Protein AF-0000000074153321 (afdb_homodimer)

Solvent-accessible surface area (backbone atoms only — not comparable to full-atom values): 53478 Å² total; per-residue (Å²): 136,85,80,85,71,95,83,82,89,82,61,74,72,55,54,63,59,52,54,71,64,59,58,74,82,58,78,73,74,75,75,80,77,81,82,83,77,80,77,82,76,85,74,87,74,89,79,90,78,84,71,82,80,75,76,85,76,79,84,74,86,78,82,85,77,82,90,82,86,89,79,90,79,92,83,92,82,95,79,84,88,93,86,92,81,88,73,83,78,75,81,75,80,77,77,76,76,79,70,74,76,72,74,74,76,77,75,79,75,69,65,61,76,70,76,64,80,70,75,68,73,67,72,67,82,61,59,66,74,68,61,78,64,67,67,51,47,77,42,75,66,54,96,81,57,95,63,55,66,69,57,53,52,52,50,52,52,44,49,42,28,40,73,31,47,30,37,31,43,39,85,47,51,63,56,48,60,58,39,31,77,77,36,69,71,45,59,76,74,71,62,69,59,31,37,28,65,51,49,88,78,40,94,79,40,31,68,44,54,71,46,41,78,69,79,50,68,66,56,38,51,46,47,26,41,36,40,48,40,36,60,76,41,46,50,53,58,66,31,37,41,49,69,34,50,50,54,53,49,46,67,47,32,42,44,78,63,74,47,87,82,58,50,60,27,43,42,65,34,67,79,32,40,56,36,72,92,67,50,86,57,90,68,83,45,47,41,40,35,32,36,23,36,59,60,54,70,70,54,35,54,46,47,54,61,38,36,61,76,76,31,79,26,71,40,40,28,62,34,62,61,36,20,79,21,48,71,58,31,43,30,34,75,34,44,61,96,40,51,62,70,55,46,49,51,27,50,41,53,46,49,47,40,39,52,50,41,51,47,60,52,29,69,80,34,83,50,80,59,77,75,79,72,62,46,50,34,35,42,31,31,60,48,40,34,28,43,31,36,31,37,70,59,90,87,25,33,38,29,32,36,83,38,62,31,29,30,33,78,35,46,68,20,40,38,17,41,34,40,50,50,18,49,50,49,46,44,33,63,70,45,50,45,44,47,44,29,36,31,54,61,64,40,79,61,80,75,84,125,115,81,86,82,74,96,81,81,92,73,65,72,70,60,59,64,60,60,55,75,66,58,65,76,80,60,79,75,75,79,81,82,77,82,75,76,73,79,82,87,76,87,74,89,75,88,75,84,73,77,82,81,77,76,80,76,85,79,77,83,76,85,81,84,71,85,84,72,85,85,82,89,81,82,85,83,67,90,72,76,84,70,86,82,73,85,72,79,81,70,79,72,81,78,73,76,77,78,72,75,77,75,75,75,75,79,73,78,72,77,72,71,75,70,76,65,82,70,77,71,72,71,73,69,83,62,62,66,74,69,59,78,66,67,68,51,46,79,42,76,67,52,92,80,57,95,63,56,66,70,55,53,51,52,50,52,52,45,50,42,28,39,73,31,47,30,37,31,44,40,86,46,51,64,57,48,60,57,39,32,76,78,36,69,71,45,60,76,74,69,61,70,58,32,37,27,67,51,48,87,79,39,93,80,40,32,67,44,54,73,46,42,77,67,78,49,68,66,56,38,52,48,48,26,40,36,39,48,40,37,58,76,41,47,49,52,58,70,31,38,40,48,68,35,52,52,53,53,48,46,67,47,31,42,44,80,63,73,48,87,81,58,50,60,28,44,40,64,35,68,80,32,42,56,37,70,92,66,50,86,57,89,69,84,44,46,39,40,32,33,35,23,36,59,61,54,72,71,55,35,53,46,48,54,61,38,36,61,74,75,31,78,24,72,38,42,27,63,35,62,60,37,20,79,21,50,71,57,33,42,32,34,72,34,42,60,95,41,52,61,70,55,46,48,51,27,51,42,53,47,47,47,41,39,52,51,41,52,47,61,52,28,68,80,36,85,50,81,58,76,75,78,74,62,47,50,33,34,41,31,31,60,48,39,35,29,42,31,35,33,37,70,60,88,86,26,33,38,30,33,36,83,39,62,31,31,28,33,76,36,47,67,20,40,38,18,41,33,38,50,49,17,48,49,49,46,42,32,63,69,46,51,46,45,47,43,29,35,32,54,60,66,39,81,64,78,75,83,123

InterPro domains:
  IPR046797 PD-(D/E)XK nuclease-like [PF20516] (204-433)

pLDDT: mean 71.28, std 33.13, range [15.14, 98.94]

Radius of gyration: 43.42 Å; Cα contacts (8 Å, |Δi|>4): 1178; chains: 2; bounding box: 144×139×119 Å

Organism: Verticillium dahliae (strain VdLs.17 / ATCC MYA-4575 / FGSC 10137) (NCBI:txid498257)

Sequence (898 aa):
MSAFVCCPDDRLDSLVNTWLESLPCNIEEPSPADAQTAPPLFLERTTKRRRLLTPPKSADIAPSSPLKRLHHDNGSDTASTSSDGHIFDNSLEATPRASLPQRIPALSEASSQVSGSSAGSRSPTKRRRRTNGNPHRTRHFDMSVNVPSSLRETWKQIREYSKGVGVIDGLEKENIHEAKKKYPDMEEIKHSLYFDDAPVGSTGGSQRRAFGPTPTTHQVAEMVARAKMCRDYEFDEGAWNTSLHHRVINLAAPEFYQADGQLVYMVPCTSASILPDLVQTSSSRKVDFCLCIEPKGAAAKAIDKLVPTETPSINHTEYSALRTHPIGLSIETKLQGEGLSIAEAQLLTWHANQWRMLDLLTAGTVSRLPPIDFLPGIIVQGNDWLFVASTRDGDCVTLWSNQMIGSTSEPLGVYQIVCVLQFLMSWIEGTYWPWFQRAVLCIEPEVTVMSAFVCCPDDRLDSLVNTWLESLPCNIEEPSPADAQTAPPLFLERTTKRRRLLTPPKSADIAPSSPLKRLHHDNGSDTASTSSDGHIFDNSLEATPRASLPQRIPALSEASSQVSGSSAGSRSPTKRRRRTNGNPHRTRHFDMSVNVPSSLRETWKQIREYSKGVGVIDGLEKENIHEAKKKYPDMEEIKHSLYFDDAPVGSTGGSQRRAFGPTPTTHQVAEMVARAKMCRDYEFDEGAWNTSLHHRVINLAAPEFYQADGQLVYMVPCTSASILPDLVQTSSSRKVDFCLCIEPKGAAAKAIDKLVPTETPSINHTEYSALRTHPIGLSIETKLQGEGLSIAEAQLLTWHANQWRMLDLLTAGTVSRLPPIDFLPGIIVQGNDWLFVASTRDGDCVTLWSNQMIGSTSEPLGVYQIVCVLQFLMSWIEGTYWPWFQRAVLCIEPEVTV

Foldseek 3Di:
DDDDDDDDDDPDVPPVVVVVVVPPPPPPPDDPDDDDDDDPDDDDDDDDDDDPDDPDDDDDPDDDDDDDDDDDDDDDDDDDDDDDDDDPPPPPPDPPDPPDPPPPDDPDDPPPCPVPPVPVPPPPPVVVVPCCPQLAEEDADDLPDDADPVVSVLLVVLLLLLVLAALAEPVCVVQLVVCCVVAVQSVVVDDPRNYQPDDDPPDVGRPLPVLHDFDGPVLLSLLLVLLCVCVVVVPAFVCLVVRHVVSLLCLQAPAPVPDDPDFKHKDFDQPWFFDPVLDPDPDRQDAGMFIWTDDDDPLQVLLVVCDPPVPVALFRTNPPVHRSTHTQETEHEHAAPDQPVVSQVSVRSRVLSRVVSLCVLQVPPPPPDDDDRWGWYWYYHSFWIWIWIWGDDVSYIYIHTDHTQAGSNGSSRSSSSSSSSSVSVVCCVPPVVQCCCCRRSVDHDDPPD/DDDDDDDDDPPPVPPVVVVVVPDDPPPDPDDDDDPDDPDDDDDDDDDDPDDPDDPDDDDDDDDDDDDDDDDDDDDDCVDDDDPDDDDPPPPPPDPPPPDDPDPPDDPDPPPPPPVPPPPVPPPPPVVVVPCCPQLAEEDADDLPDDADPVVSVLLVVLLLLLVLAALAEPVCVVQLVVCCVVAVLSVVVDDPRNHQDDDDPPDVGRPLVVLHDFDGPVLLSLLLVLLCVCVVVVPAFVCLVVRHVVSLLCLQAPAPVPDDPDFKHKDFDAPWFFDPVLDPDPDRQDAGMFIWTDDDDPLQVLLVVCDPPVHVALFRTNPPVCRSTHTQETEHEEAAPDQPVVSQVSVRSRVLSRVVSLCVLQVPPPQPDDDDRWGWYWYYHSFWIWIWIWGDDVSYIYIHTDHTQAGSNGSSRSSSSSSSSSVSVVCCVPPVVQCCCCRRSVDHDDPPD

Secondary structure (DSSP, 8-state):
-----------HHHHHHHHHHHS----------------------------------------------------------------------------------------------------S----------S-EEEE--TTS---HHHHHHHHHHHHHHTTTT-EEGGGHHHHHHHHHH-GGGGG---GGGEE-PPTT-TT--HHHHH-PPPPHHHHHHHHHHHHHHHHTT--HHHHIIIIIHHHHHHHS--TTT-SS-SEEEEE-TT-PBPTTT-SS------SEEEEE---HHHHHHHHHHTTTT-S-SSSB--GGGTTS-EEEEEEEE-TTS-HHHHHHHHHHHHHHHHHHHHHHHHT-S--PPPPS-EEEEEEETTEEEEEEEEEETTEEEEEEEEEEEETTSHHHHHHHHHHHHHHHHHIIIIIHHHHIIIII--------/----------TTHHHHHHHTT-S----------------------------------------------------------------------------------------------------S------------EEEE--TTS---HHHHHHHHHHHHHHTTTT-EEGGGHHHHHHHHHH-GGGGG---GGGEE-PPTT-TT--HHHHH-PPPPHHHHHHHHHHHHHHHHTT--HHHHIIIIIHHHHHHHS--TTT-SS-SEEEEE-TT-PBPTTT-SS------SEEEEE---HHHHHHHHHHTTTT-S-SSSB--GGGTTS-EEEEEEEE-TTS-HHHHHHHHHHHHHHHHHHHHHHHHT-S--PPPPS-EEEEEEETTEEEEEEEEEETTEEEEEEEEEEEETTSHHHHHHHHHHHHHHHHHIIIIIHHHHIIIII--------

Structure (mmCIF, N/CA/C/O backbone):
data_AF-0000000074153321-model_v1
#
loop_
_entity.id
_entity.type
_entity.pdbx_description
1 polymer 'PD-(D/E)XK nuclease-like domain-containing protein'
#
loop_
_atom_site.group_PDB
_atom_site.id
_atom_site.type_symbol
_atom_site.label_atom_id
_atom_site.label_alt_id
_atom_site.label_comp_id
_atom_site.label_asym_id
_atom_site.label_entity_id
_atom_site.label_seq_id
_atom_site.pdbx_PDB_ins_code
_atom_site.Cartn_x
_atom_site.Cartn_y
_atom_site.Cartn_z
_atom_site.occupancy
_atom_site.B_iso_or_equiv
_atom_site.auth_seq_id
_atom_site.auth_comp_id
_atom_site.auth_asym_id
_atom_site.auth_atom_id
_atom_site.pdbx_PDB_model_num
ATOM 1 N N . MET A 1 1 ? -16.328 -39.969 62 1 20.38 1 MET A N 1
ATOM 2 C CA . MET A 1 1 ? -15.609 -41.25 62 1 20.38 1 MET A CA 1
ATOM 3 C C . MET A 1 1 ? -14.453 -41.25 61 1 20.38 1 MET A C 1
ATOM 5 O O . MET A 1 1 ? -14.484 -40.5 60.031 1 20.38 1 MET A O 1
ATOM 9 N N . SER A 1 2 ? -13.266 -41.969 61.219 1 19.77 2 SER A N 1
ATOM 10 C CA . SER A 1 2 ? -11.82 -41.75 61.25 1 19.77 2 SER A CA 1
ATOM 11 C C . SER A 1 2 ? -11.203 -42.125 59.875 1 19.77 2 SER A C 1
ATOM 13 O O . SER A 1 2 ? -9.984 -42.094 59.719 1 19.77 2 SER A O 1
ATOM 15 N N . ALA A 1 3 ? -12.047 -42.312 58.906 1 18.36 3 ALA A N 1
ATOM 16 C CA . ALA A 1 3 ? -11.773 -43.438 58 1 18.36 3 ALA A CA 1
ATOM 17 C C . ALA A 1 3 ? -10.43 -43.25 57.312 1 18.36 3 ALA A C 1
ATOM 19 O O . ALA A 1 3 ? -10.086 -42.156 56.875 1 18.36 3 ALA A O 1
ATOM 20 N N . PHE A 1 4 ? -9.695 -44.219 57.156 1 21.12 4 PHE A N 1
ATOM 21 C CA . PHE A 1 4 ? -8.336 -44.75 57.156 1 21.12 4 PHE A CA 1
ATOM 22 C C . PHE A 1 4 ? -7.637 -44.375 55.844 1 21.12 4 PHE A C 1
ATOM 24 O O . PHE A 1 4 ? -8.273 -43.906 54.906 1 21.12 4 PHE A O 1
ATOM 31 N N . VAL A 1 5 ? -6.492 -45.188 55.25 1 21.02 5 VAL A N 1
ATOM 32 C CA . VAL A 1 5 ? -5.094 -45.562 55.125 1 21.02 5 VAL A CA 1
ATOM 33 C C . VAL A 1 5 ? -4.777 -45.938 53.688 1 21.02 5 VAL A C 1
ATOM 35 O O . VAL A 1 5 ? -3.645 -45.812 53.219 1 21.02 5 VAL A O 1
ATOM 38 N N . CYS A 1 6 ? -5.641 -46.375 52.719 1 21.8 6 CYS A N 1
ATOM 39 C CA . CYS A 1 6 ? -5.062 -47.594 52.156 1 21.8 6 CYS A CA 1
ATOM 40 C C . CYS A 1 6 ? -3.779 -47.281 51.375 1 21.8 6 CYS A C 1
ATOM 42 O O . CYS A 1 6 ? -3.729 -46.312 50.594 1 21.8 6 CYS A O 1
ATOM 44 N N . CYS A 1 7 ? -2.545 -47.75 51.688 1 25.27 7 CYS A N 1
ATOM 45 C CA . CYS A 1 7 ? -1.097 -47.812 51.531 1 25.27 7 CYS A CA 1
ATOM 46 C C . CYS A 1 7 ? -0.724 -48.219 50.094 1 25.27 7 CYS A C 1
ATOM 48 O O . CYS A 1 7 ? 0.017 -47.469 49.438 1 25.27 7 CYS A O 1
ATOM 50 N N . PRO A 1 8 ? -0.137 -49.562 49.906 1 24.19 8 PRO A N 1
ATOM 51 C CA . PRO A 1 8 ? 1.076 -50.094 49.281 1 24.19 8 PRO A CA 1
ATOM 52 C C . PRO A 1 8 ? 0.889 -50.438 47.812 1 24.19 8 PRO A C 1
ATOM 54 O O . PRO A 1 8 ? 1.763 -50.125 47 1 24.19 8 PRO A O 1
ATOM 57 N N . ASP A 1 9 ? 0.041 -51.438 47.25 1 24 9 ASP A N 1
ATOM 58 C CA . ASP A 1 9 ? 0.534 -52.75 46.844 1 24 9 ASP A CA 1
ATOM 59 C C . ASP A 1 9 ? 1.112 -52.688 45.438 1 24 9 ASP A C 1
ATOM 61 O O . ASP A 1 9 ? 0.76 -51.812 44.656 1 24 9 ASP A O 1
ATOM 65 N N . ASP A 1 10 ? 1.949 -53.812 44.938 1 25.89 10 ASP A N 1
ATOM 66 C CA . ASP A 1 10 ? 2.775 -54.719 44.156 1 25.89 10 ASP A CA 1
ATOM 67 C C . ASP A 1 10 ? 2.045 -55.219 42.906 1 25.89 10 ASP A C 1
ATOM 69 O O . ASP A 1 10 ? 2.668 -55.719 42 1 25.89 10 ASP A O 1
ATOM 73 N N . ARG A 1 11 ? 0.664 -55.594 43.094 1 23.27 11 ARG A N 1
ATOM 74 C CA . ARG A 1 11 ? 0.155 -56.75 42.344 1 23.27 11 ARG A CA 1
ATOM 75 C C . ARG A 1 11 ? -0.023 -56.406 40.875 1 23.27 11 ARG A C 1
ATOM 77 O O . ARG A 1 11 ? 0.187 -57.281 40 1 23.27 11 ARG A O 1
ATOM 84 N N . LEU A 1 12 ? -0.822 -55.406 40.656 1 27.81 12 LEU A N 1
ATOM 85 C CA . LEU A 1 12 ? -1.497 -55.594 39.375 1 27.81 12 LEU A CA 1
ATOM 86 C C . LEU A 1 12 ? -0.539 -55.312 38.219 1 27.81 12 LEU A C 1
ATOM 88 O O . LEU A 1 12 ? -0.906 -55.469 37.062 1 27.81 12 LEU A O 1
ATOM 92 N N . ASP A 1 13 ? 0.548 -54.594 38.5 1 32.12 13 ASP A N 1
ATOM 93 C CA . ASP A 1 13 ? 1.438 -54.281 37.375 1 32.12 13 ASP A CA 1
ATOM 94 C C . ASP A 1 13 ? 1.992 -55.594 36.781 1 32.12 13 ASP A C 1
ATOM 96 O O . ASP A 1 13 ? 2.324 -55.625 35.594 1 32.12 13 ASP A O 1
ATOM 100 N N . SER A 1 14 ? 2.113 -56.625 37.688 1 34 14 SER A N 1
ATOM 101 C CA . SER A 1 14 ? 2.826 -57.844 37.312 1 34 14 SER A CA 1
ATOM 102 C C . SER A 1 14 ? 2.084 -58.594 36.219 1 34 14 SER A C 1
ATOM 104 O O . SER A 1 14 ? 2.703 -59.312 35.438 1 34 14 SER A O 1
ATOM 106 N N . LEU A 1 15 ? 0.752 -58.688 36.375 1 32.38 15 LEU A N 1
ATOM 107 C CA . LEU A 1 15 ? 0.052 -59.656 35.562 1 32.38 15 LEU A CA 1
ATOM 108 C C . LEU A 1 15 ? 0.091 -59.25 34.094 1 32.38 15 LEU A C 1
ATOM 110 O O . LEU A 1 15 ? 0.186 -60.094 33.188 1 32.38 15 LEU A O 1
ATOM 114 N N . VAL A 1 16 ? -0.155 -57.969 33.875 1 37.78 16 VAL A N 1
ATOM 115 C CA . VAL A 1 16 ? -0.362 -57.656 32.469 1 37.78 16 VAL A CA 1
ATOM 116 C C . VAL A 1 16 ? 0.911 -57.938 31.688 1 37.78 16 VAL A C 1
ATOM 118 O O . VAL A 1 16 ? 0.848 -58.406 30.547 1 37.78 16 VAL A O 1
ATOM 121 N N . ASN A 1 17 ? 2.092 -57.75 32.344 1 36.03 17 ASN A N 1
ATOM 122 C CA . ASN A 1 17 ? 3.322 -57.969 31.594 1 36.03 17 ASN A CA 1
ATOM 123 C C . ASN A 1 17 ? 3.484 -59.438 31.219 1 36.03 17 ASN A C 1
ATOM 125 O O . ASN A 1 17 ? 3.961 -59.75 30.125 1 36.03 17 ASN A O 1
ATOM 129 N N . THR A 1 18 ? 3.076 -60.344 32.156 1 39.12 18 THR A N 1
ATOM 130 C CA . THR A 1 18 ? 3.379 -61.75 31.953 1 39.12 18 THR A CA 1
ATOM 131 C C . THR A 1 18 ? 2.586 -62.312 30.766 1 39.12 18 THR A C 1
ATOM 133 O O . THR A 1 18 ? 3.029 -63.25 30.109 1 39.12 18 THR A O 1
ATOM 136 N N . TRP A 1 19 ? 1.323 -61.906 30.703 1 39.81 19 TRP A N 1
ATOM 137 C CA . TRP A 1 19 ? 0.474 -62.438 29.641 1 39.81 19 TRP A CA 1
ATOM 138 C C . TRP A 1 19 ? 1.046 -62.125 28.266 1 39.81 19 TRP A C 1
ATOM 140 O O . TRP A 1 19 ? 1.073 -63 27.391 1 39.81 19 TRP A O 1
ATOM 150 N N . LEU A 1 20 ? 1.374 -60.844 28.109 1 35.81 20 LEU A N 1
ATOM 151 C CA . LEU A 1 20 ? 1.902 -60.5 26.797 1 35.81 20 LEU A CA 1
ATOM 152 C C . LEU A 1 20 ? 3.08 -61.406 26.438 1 35.81 20 LEU A C 1
ATOM 154 O O . LEU A 1 20 ? 3.422 -61.531 25.25 1 35.81 20 LEU A O 1
ATOM 158 N N . GLU A 1 21 ? 3.705 -61.844 27.5 1 36.72 21 GLU A N 1
ATOM 159 C CA . GLU A 1 21 ? 4.898 -62.656 27.281 1 36.72 21 GLU A CA 1
ATOM 160 C C . GLU A 1 21 ? 4.543 -64 26.672 1 36.72 21 GLU A C 1
ATOM 162 O O . GLU A 1 21 ? 5.406 -64.688 26.125 1 36.72 21 GLU A O 1
ATOM 167 N N . SER A 1 22 ? 3.373 -64.562 27.156 1 32.38 22 SER A N 1
ATOM 168 C CA . SER A 1 22 ? 3.143 -65.938 26.781 1 32.38 22 SER A CA 1
ATOM 169 C C . SER A 1 22 ? 2.703 -66.062 25.328 1 32.38 22 SER A C 1
ATOM 171 O O . SER A 1 22 ? 2.297 -67.125 24.875 1 32.38 22 SER A O 1
ATOM 173 N N . LEU A 1 23 ? 2.113 -65.062 24.828 1 31.3 23 LEU A N 1
ATOM 174 C CA . LEU A 1 23 ? 1.532 -65.312 23.531 1 31.3 23 LEU A CA 1
ATOM 175 C C . LEU A 1 23 ? 2.551 -66 22.609 1 31.3 23 LEU A C 1
ATOM 177 O O . LEU A 1 23 ? 3.705 -65.562 22.531 1 31.3 23 LEU A O 1
ATOM 181 N N . PRO A 1 24 ? 2.17 -67.25 22.203 1 26.77 24 PRO A N 1
ATOM 182 C CA . PRO A 1 24 ? 3.1 -68.188 21.562 1 26.77 24 PRO A CA 1
ATOM 183 C C . PRO A 1 24 ? 3.793 -67.562 20.344 1 26.77 24 PRO A C 1
ATOM 185 O O . PRO A 1 24 ? 3.18 -66.812 19.594 1 26.77 24 PRO A O 1
ATOM 188 N N . CYS A 1 25 ? 4.957 -67 20.484 1 27.3 25 CYS A N 1
ATOM 189 C CA . CYS A 1 25 ? 5.766 -66.438 19.391 1 27.3 25 CYS A CA 1
ATOM 190 C C . CYS A 1 25 ? 5.883 -67.5 18.266 1 27.3 25 CYS A C 1
ATOM 192 O O . CYS A 1 25 ? 6.945 -68.062 18.062 1 27.3 25 CYS A O 1
ATOM 194 N N . ASN A 1 26 ? 4.766 -68.375 18.078 1 22.83 26 ASN A N 1
ATOM 195 C CA . ASN A 1 26 ? 5.176 -69.5 17.25 1 22.83 26 ASN A CA 1
ATOM 196 C C . ASN A 1 26 ? 5.688 -69 15.891 1 22.83 26 ASN A C 1
ATOM 198 O O . ASN A 1 26 ? 5.961 -69.812 15.008 1 22.83 26 ASN A O 1
ATOM 202 N N . ILE A 1 27 ? 5.406 -67.812 15.508 1 26.84 27 ILE A N 1
ATOM 203 C CA . ILE A 1 27 ? 5.184 -67.938 14.07 1 26.84 27 ILE A CA 1
ATOM 204 C C . ILE A 1 27 ? 6.383 -68.562 13.414 1 26.84 27 ILE A C 1
ATOM 206 O O . ILE A 1 27 ? 7.527 -68.188 13.633 1 26.84 27 ILE A O 1
ATOM 210 N N . GLU A 1 28 ? 6.148 -69.688 12.703 1 20.22 28 GLU A N 1
ATOM 211 C CA . GLU A 1 28 ? 7.004 -70.75 12.117 1 20.22 28 GLU A CA 1
ATOM 212 C C . GLU A 1 28 ? 8.047 -70.125 11.195 1 20.22 28 GLU A C 1
ATOM 214 O O . GLU A 1 28 ? 7.727 -69.25 10.367 1 20.22 28 GLU A O 1
ATOM 219 N N . GLU A 1 29 ? 9.219 -69.938 11.68 1 23.55 29 GLU A N 1
ATOM 220 C CA . GLU A 1 29 ? 10.375 -69.625 10.836 1 23.55 29 GLU A CA 1
ATOM 221 C C . GLU A 1 29 ? 10.469 -70.625 9.664 1 23.55 29 GLU A C 1
ATOM 223 O O . GLU A 1 29 ? 10.68 -71.812 9.867 1 23.55 29 GLU A O 1
ATOM 228 N N . PRO A 1 30 ? 9.375 -70.625 8.805 1 22.23 30 PRO A N 1
ATOM 229 C CA . PRO A 1 30 ? 9.578 -71.812 7.965 1 22.23 30 PRO A CA 1
ATOM 230 C C . PRO A 1 30 ? 11.031 -72 7.531 1 22.23 30 PRO A C 1
ATOM 232 O O . PRO A 1 30 ? 11.812 -71 7.574 1 22.23 30 PRO A O 1
ATOM 235 N N . SER A 1 31 ? 11.305 -73.25 7.164 1 19.92 31 SER A N 1
ATOM 236 C CA . SER A 1 31 ? 12.359 -74.25 6.934 1 19.92 31 SER A CA 1
ATOM 237 C C . SER A 1 31 ? 13.32 -73.812 5.844 1 19.92 31 SER A C 1
ATOM 239 O O . SER A 1 31 ? 12.961 -73 5 1 19.92 31 SER A O 1
ATOM 241 N N . PRO A 1 32 ? 14.516 -74.312 5.984 1 22.44 32 PRO A N 1
ATOM 242 C CA . PRO A 1 32 ? 15.781 -74.188 5.254 1 22.44 32 PRO A CA 1
ATOM 243 C C . PRO A 1 32 ? 15.648 -74.625 3.789 1 22.44 32 PRO A C 1
ATOM 245 O O . PRO A 1 32 ? 16.656 -74.688 3.078 1 22.44 32 PRO A O 1
ATOM 248 N N . ALA A 1 33 ? 14.484 -74.688 3.191 1 19.95 33 ALA A N 1
ATOM 249 C CA . ALA A 1 33 ? 14.586 -75.688 2.156 1 19.95 33 ALA A CA 1
ATOM 250 C C . ALA A 1 33 ? 15.844 -75.5 1.318 1 19.95 33 ALA A C 1
ATOM 252 O O . ALA A 1 33 ? 16.391 -74.375 1.25 1 19.95 33 ALA A O 1
ATOM 253 N N . ASP A 1 34 ? 16.25 -76.625 0.644 1 19.45 34 ASP A N 1
ATOM 254 C CA . ASP A 1 34 ? 17.406 -77.25 0.017 1 19.45 34 ASP A CA 1
ATOM 255 C C . ASP A 1 34 ? 17.828 -76.5 -1.241 1 19.45 34 ASP A C 1
ATOM 257 O O . ASP A 1 34 ? 19.016 -76.438 -1.564 1 19.45 34 ASP A O 1
ATOM 261 N N . ALA A 1 35 ? 16.828 -76.188 -2.156 1 18.61 35 ALA A N 1
ATOM 262 C CA . ALA A 1 35 ? 16.906 -76.812 -3.471 1 18.61 35 ALA A CA 1
ATOM 263 C C . ALA A 1 35 ? 18.125 -76.312 -4.246 1 18.61 35 ALA A C 1
ATOM 265 O O . ALA A 1 35 ? 18.703 -75.312 -3.92 1 18.61 35 ALA A O 1
ATOM 266 N N . GLN A 1 36 ? 18.047 -76.562 -5.637 1 18.39 36 GLN A N 1
ATOM 267 C CA . GLN A 1 36 ? 18.812 -77.125 -6.742 1 18.39 36 GLN A CA 1
ATOM 268 C C . GLN A 1 36 ? 19.797 -76.125 -7.301 1 18.39 36 GLN A C 1
ATOM 270 O O . GLN A 1 36 ? 19.594 -74.938 -7.184 1 18.39 36 GLN A O 1
ATOM 275 N N . THR A 1 37 ? 20.844 -76.688 -7.828 1 19.16 37 THR A N 1
ATOM 276 C CA . THR A 1 37 ? 22.219 -76.5 -8.305 1 19.16 37 THR A CA 1
ATOM 277 C C . THR A 1 37 ? 22.234 -75.625 -9.555 1 19.16 37 THR A C 1
ATOM 279 O O . THR A 1 37 ? 23.312 -75.25 -10.031 1 19.16 37 THR A O 1
ATOM 282 N N . ALA A 1 38 ? 21.125 -75.125 -10.141 1 20.48 38 ALA A N 1
ATOM 283 C CA . ALA A 1 38 ? 21.359 -75.312 -11.578 1 20.48 38 ALA A CA 1
ATOM 284 C C . ALA A 1 38 ? 22.594 -74.5 -12.008 1 20.48 38 ALA A C 1
ATOM 286 O O . ALA A 1 38 ? 22.969 -73.5 -11.375 1 20.48 38 ALA A O 1
ATOM 287 N N . PRO A 1 39 ? 23.094 -74.875 -13.266 1 20.83 39 PRO A N 1
ATOM 288 C CA . PRO A 1 39 ? 24.453 -74.875 -13.836 1 20.83 39 PRO A CA 1
ATOM 289 C C . PRO A 1 39 ? 24.953 -73.438 -14.094 1 20.83 39 PRO A C 1
ATOM 291 O O . PRO A 1 39 ? 24.172 -72.5 -14.195 1 20.83 39 PRO A O 1
ATOM 294 N N . PRO A 1 40 ? 26.188 -73.25 -14.008 1 20.2 40 PRO A N 1
ATOM 295 C CA . PRO A 1 40 ? 27.078 -72.125 -14.133 1 20.2 40 PRO A CA 1
ATOM 296 C C . PRO A 1 40 ? 27 -71.438 -15.508 1 20.2 40 PRO A C 1
ATOM 298 O O . PRO A 1 40 ? 27.719 -70.438 -15.766 1 20.2 40 PRO A O 1
ATOM 301 N N . LEU A 1 41 ? 25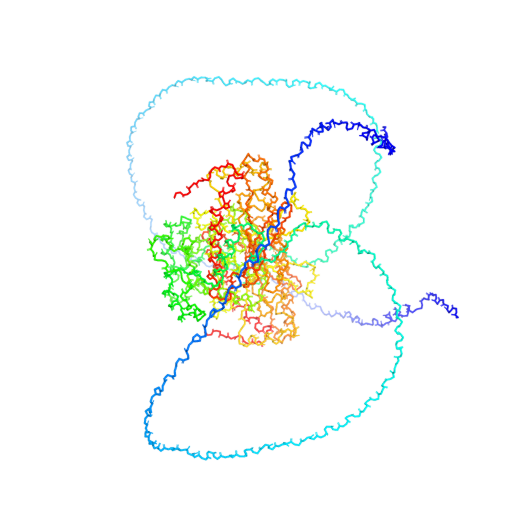.828 -71.375 -16.188 1 19.34 41 LEU A N 1
ATOM 302 C CA . LEU A 1 41 ? 26.156 -71.375 -17.609 1 19.34 41 LEU A CA 1
ATOM 303 C C . LEU A 1 41 ? 27.203 -70.25 -17.891 1 19.34 41 LEU A C 1
ATOM 305 O O . LEU A 1 41 ? 27.297 -69.312 -17.156 1 19.34 41 LEU A O 1
ATOM 309 N N . PHE A 1 42 ? 27.922 -70.438 -19.125 1 17.17 42 PHE A N 1
ATOM 310 C CA . PHE A 1 42 ? 29.188 -70.25 -19.812 1 17.17 42 PHE A CA 1
ATOM 311 C C . PHE A 1 42 ? 29.375 -68.75 -20.125 1 17.17 42 PHE A C 1
ATOM 313 O O . PHE A 1 42 ? 28.391 -68 -20.266 1 17.17 42 PHE A O 1
ATOM 320 N N . LEU A 1 43 ? 30.531 -68.312 -20.031 1 18.11 43 LEU A N 1
ATOM 321 C CA . LEU A 1 43 ? 31.531 -67.25 -20.109 1 18.11 43 LEU A CA 1
ATOM 322 C C . LEU A 1 43 ? 31.594 -66.688 -21.516 1 18.11 43 LEU A C 1
ATOM 324 O O . LEU A 1 43 ? 32.25 -65.625 -21.75 1 18.11 43 LEU A O 1
ATOM 328 N N . GLU A 1 44 ? 30.906 -67.125 -22.641 1 17.67 44 GLU A N 1
ATOM 329 C CA . GLU A 1 44 ? 31.812 -66.938 -23.766 1 17.67 44 GLU A CA 1
ATOM 330 C C . GLU A 1 44 ? 32.156 -65.5 -23.969 1 17.67 44 GLU A C 1
ATOM 332 O O . GLU A 1 44 ? 31.297 -64.625 -23.812 1 17.67 44 GLU A O 1
ATOM 337 N N . ARG A 1 45 ? 33.438 -65.188 -24.25 1 18.61 45 ARG A N 1
ATOM 338 C CA . ARG A 1 45 ? 34.562 -64.25 -24.5 1 18.61 45 ARG A CA 1
ATOM 339 C C . ARG A 1 45 ? 34.375 -63.531 -25.828 1 18.61 45 ARG A C 1
ATOM 341 O O . ARG A 1 45 ? 35.094 -62.594 -26.125 1 18.61 45 ARG A O 1
ATOM 348 N N . THR A 1 46 ? 33.531 -64 -26.859 1 16.66 46 THR A N 1
ATOM 349 C CA . THR A 1 46 ? 34.156 -63.812 -28.156 1 16.66 46 THR A CA 1
ATOM 350 C C . THR A 1 46 ? 34.438 -62.344 -28.438 1 16.66 46 THR A C 1
ATOM 352 O O . THR A 1 46 ? 33.719 -61.469 -27.938 1 16.66 46 THR A O 1
ATOM 355 N N . THR A 1 47 ? 35.438 -62.062 -29.469 1 16.55 47 THR A N 1
ATOM 356 C CA . THR A 1 47 ? 36.562 -61.375 -30.109 1 16.55 47 THR A CA 1
ATOM 357 C C . THR A 1 47 ? 36.062 -60.312 -31.109 1 16.55 47 THR A C 1
ATOM 359 O O . THR A 1 47 ? 36.719 -59.312 -31.344 1 16.55 47 THR A O 1
ATOM 362 N N . LYS A 1 48 ? 34.844 -60.656 -31.906 1 18.17 48 LYS A N 1
ATOM 363 C CA . LYS A 1 48 ? 35 -60.344 -33.312 1 18.17 48 LYS A CA 1
ATOM 364 C C . LYS A 1 48 ? 35.312 -58.875 -33.562 1 18.17 48 LYS A C 1
ATOM 366 O O . LYS A 1 48 ? 34.781 -58 -32.844 1 18.17 48 LYS A O 1
ATOM 371 N N . ARG A 1 49 ? 36.062 -58.531 -34.75 1 18.17 49 ARG A N 1
ATOM 372 C CA . ARG A 1 49 ? 37.062 -57.781 -35.5 1 18.17 49 ARG A CA 1
ATOM 373 C C . ARG A 1 49 ? 36.406 -56.594 -36.219 1 18.17 49 ARG A C 1
ATOM 375 O O . ARG A 1 49 ? 37.062 -55.562 -36.438 1 18.17 49 ARG A O 1
ATOM 382 N N . ARG A 1 50 ? 35.094 -56.594 -36.688 1 18.52 50 ARG A N 1
ATOM 383 C CA . ARG A 1 50 ? 35 -56.312 -38.094 1 18.52 50 ARG A CA 1
ATOM 384 C C . ARG A 1 50 ? 35.438 -54.875 -38.406 1 18.52 50 ARG A C 1
ATOM 386 O O . ARG A 1 50 ? 35.188 -53.969 -37.625 1 18.52 50 ARG A O 1
ATOM 393 N N . ARG A 1 51 ? 36.031 -54.688 -39.688 1 19.44 51 ARG A N 1
ATOM 394 C CA . ARG A 1 51 ? 36.875 -53.875 -40.531 1 19.44 51 ARG A CA 1
ATOM 395 C C . ARG A 1 51 ? 36.094 -52.688 -41.094 1 19.44 51 ARG A C 1
ATOM 397 O O . ARG A 1 51 ? 36.656 -51.875 -41.844 1 19.44 51 ARG A O 1
ATOM 404 N N . LEU A 1 52 ? 35 -52.219 -40.562 1 19.58 52 LEU A N 1
ATOM 405 C CA . LEU A 1 52 ? 34.25 -51.562 -41.625 1 19.58 52 LEU A CA 1
ATOM 406 C C . LEU A 1 52 ? 35.156 -50.656 -42.438 1 19.58 52 LEU A C 1
ATOM 408 O O . LEU A 1 52 ? 36.125 -50.062 -41.875 1 19.58 52 LEU A O 1
ATOM 412 N N . LEU A 1 53 ? 34.781 -50.656 -43.781 1 18.97 53 LEU A N 1
ATOM 413 C CA . LEU A 1 53 ? 35.281 -50.219 -45.062 1 18.97 53 LEU A CA 1
ATOM 414 C C . LEU A 1 53 ? 35.594 -48.719 -45.062 1 18.97 53 LEU A C 1
ATOM 416 O O . LEU A 1 53 ? 35 -48 -44.281 1 18.97 53 LEU A O 1
ATOM 420 N N . THR A 1 54 ? 36.469 -48.375 -46.031 1 20.47 54 THR A N 1
ATOM 421 C CA . THR A 1 54 ? 37.406 -47.312 -46.438 1 20.47 54 THR A CA 1
ATOM 422 C C . THR A 1 54 ? 36.656 -46.125 -47.031 1 20.47 54 THR A C 1
ATOM 424 O O . THR A 1 54 ? 37.281 -45.094 -47.344 1 20.47 54 THR A O 1
ATOM 427 N N . PRO A 1 55 ? 35.438 -45.688 -46.562 1 21.39 55 PRO A N 1
ATOM 428 C CA . PRO A 1 55 ? 34.844 -45 -47.688 1 21.39 55 PRO A CA 1
ATOM 429 C C . PRO A 1 55 ? 35.844 -44.125 -48.469 1 21.39 55 PRO A C 1
ATOM 431 O O . PRO A 1 55 ? 36.844 -43.719 -47.906 1 21.39 55 PRO A O 1
ATOM 434 N N . PRO A 1 56 ? 35.531 -44.156 -49.875 1 19.41 56 PRO A N 1
ATOM 435 C CA . PRO A 1 56 ? 36.406 -43.719 -50.969 1 19.41 56 PRO A CA 1
ATOM 436 C C . PRO A 1 56 ? 36.875 -42.281 -50.812 1 19.41 56 PRO A C 1
ATOM 438 O O . PRO A 1 56 ? 36.312 -41.531 -50.031 1 19.41 56 PRO A O 1
ATOM 441 N N . LYS A 1 57 ? 37.5 -41.812 -51.969 1 19.11 57 LYS A N 1
ATOM 442 C CA . LYS A 1 57 ? 38.594 -40.906 -52.312 1 19.11 57 LYS A CA 1
ATOM 443 C C . LYS A 1 57 ? 38.094 -39.469 -52.469 1 19.11 57 LYS A C 1
ATOM 445 O O . LYS A 1 57 ? 38.875 -38.531 -52.625 1 19.11 57 LYS A O 1
ATOM 450 N N . SER A 1 58 ? 36.75 -39.188 -52.438 1 19.05 58 SER A N 1
ATOM 451 C CA . SER A 1 58 ? 36.562 -38.312 -53.594 1 19.05 58 SER A CA 1
ATOM 452 C C . SER A 1 58 ? 37.594 -37.219 -53.656 1 19.05 58 SER A C 1
ATOM 454 O O . SER A 1 58 ? 38.188 -36.844 -52.625 1 19.05 58 SER A O 1
ATOM 456 N N . ALA A 1 59 ? 37.406 -36.438 -54.781 1 18.69 59 ALA A N 1
ATOM 457 C CA . ALA A 1 59 ? 38.188 -35.75 -55.781 1 18.69 59 ALA A CA 1
ATOM 458 C C . ALA A 1 59 ? 38.812 -34.469 -55.219 1 18.69 59 ALA A C 1
ATOM 460 O O . ALA A 1 59 ? 38.344 -33.969 -54.188 1 18.69 59 ALA A O 1
ATOM 461 N N . ASP A 1 60 ? 39.5 -33.75 -56.188 1 18.05 60 ASP A N 1
ATOM 462 C CA . ASP A 1 60 ? 40.719 -32.969 -56.344 1 18.05 60 ASP A CA 1
ATOM 463 C C . ASP A 1 60 ? 40.469 -31.516 -55.906 1 18.05 60 ASP A C 1
ATOM 465 O O . ASP A 1 60 ? 41.438 -30.734 -55.844 1 18.05 60 ASP A O 1
ATOM 469 N N . ILE A 1 61 ? 39.219 -31.047 -55.75 1 20.7 61 ILE A N 1
ATOM 470 C CA . ILE A 1 61 ? 39.219 -29.75 -56.406 1 20.7 61 ILE A CA 1
ATOM 471 C C . ILE A 1 61 ? 40.375 -28.891 -55.875 1 20.7 61 ILE A C 1
ATOM 473 O O . ILE A 1 61 ? 40.625 -28.828 -54.656 1 20.7 61 ILE A O 1
ATOM 477 N N . ALA A 1 62 ? 41.031 -28.078 -56.812 1 19 62 ALA A N 1
ATOM 478 C CA . ALA A 1 62 ? 42.312 -27.438 -57.188 1 19 62 ALA A CA 1
ATOM 479 C C . ALA A 1 62 ? 42.625 -26.281 -56.25 1 19 62 ALA A C 1
ATOM 481 O O . ALA A 1 62 ? 41.719 -25.656 -55.688 1 19 62 ALA A O 1
ATOM 482 N N . PRO A 1 63 ? 44.031 -25.922 -56.156 1 19.42 63 PRO A N 1
ATOM 483 C CA . PRO A 1 63 ? 44.844 -25.156 -55.188 1 19.42 63 PRO A CA 1
ATOM 484 C C . PRO A 1 63 ? 44.625 -23.656 -55.312 1 19.42 63 PRO A C 1
ATOM 486 O O . PRO A 1 63 ? 45 -22.891 -54.438 1 19.42 63 PRO A O 1
ATOM 489 N N . SER A 1 64 ? 43.812 -22.938 -56.156 1 17.62 64 SER A N 1
ATOM 490 C CA . SER A 1 64 ? 44.594 -21.938 -56.875 1 17.62 64 SER A CA 1
ATOM 491 C C . SER A 1 64 ? 45.219 -20.938 -55.875 1 17.62 64 SER A C 1
ATOM 493 O O . SER A 1 64 ? 44.594 -20.562 -54.875 1 17.62 64 SER A O 1
ATOM 495 N N . SER A 1 65 ? 46.531 -20.469 -56.188 1 17.23 65 SER A N 1
ATOM 496 C CA . SER A 1 65 ? 47.75 -19.859 -55.625 1 17.23 65 SER A CA 1
ATOM 497 C C . SER A 1 65 ? 47.531 -18.375 -55.344 1 17.23 65 SER A C 1
ATOM 499 O O . SER A 1 65 ? 48.219 -17.781 -54.5 1 17.23 65 SER A O 1
ATOM 501 N N . PRO A 1 66 ? 46.781 -17.516 -56.156 1 16.47 66 PRO A N 1
ATOM 502 C CA . PRO A 1 66 ? 47.688 -16.531 -56.75 1 16.47 66 PRO A CA 1
ATOM 503 C C . PRO A 1 66 ? 48.344 -15.641 -55.688 1 16.47 66 PRO A C 1
ATOM 505 O O . PRO A 1 66 ? 47.906 -15.625 -54.531 1 16.47 66 PRO A O 1
ATOM 508 N N . LEU A 1 67 ? 48.406 -14.195 -56.094 1 17.27 67 LEU A N 1
ATOM 509 C CA . LEU A 1 67 ? 49.5 -13.328 -56.5 1 17.27 67 LEU A CA 1
ATOM 510 C C . LEU A 1 67 ? 50.031 -12.547 -55.312 1 17.27 67 LEU A C 1
ATOM 512 O O . LEU A 1 67 ? 49.312 -12.289 -54.344 1 17.27 67 LEU A O 1
ATOM 516 N N . LYS A 1 68 ? 51.25 -11.898 -55.5 1 16.64 68 LYS A N 1
ATOM 517 C CA . LYS A 1 68 ? 52.5 -11.438 -54.906 1 16.64 68 LYS A CA 1
ATOM 518 C C . LYS A 1 68 ? 52.281 -10.141 -54.125 1 16.64 68 LYS A C 1
ATOM 520 O O . LYS A 1 68 ? 52.688 -10.031 -52.969 1 16.64 68 LYS A O 1
ATOM 525 N N . ARG A 1 69 ? 52.406 -8.852 -54.844 1 15.91 69 ARG A N 1
ATOM 526 C CA . ARG A 1 69 ? 53.688 -8.141 -54.688 1 15.91 69 ARG A CA 1
ATOM 527 C C . ARG A 1 69 ? 53.656 -7.203 -53.5 1 15.91 69 ARG A C 1
ATOM 529 O O . ARG A 1 69 ? 54.562 -7.234 -52.656 1 15.91 69 ARG A O 1
ATOM 536 N N . LEU A 1 70 ? 53.469 -5.758 -53.75 1 16.88 70 LEU A N 1
ATOM 537 C CA . LEU A 1 70 ? 54.5 -4.738 -53.812 1 16.88 70 LEU A CA 1
ATOM 538 C C . LEU A 1 70 ? 54.625 -4.02 -52.469 1 16.88 70 LEU A C 1
ATOM 540 O O . LEU A 1 70 ? 53.625 -3.848 -51.75 1 16.88 70 LEU A O 1
ATOM 544 N N . HIS A 1 71 ? 55.906 -3.359 -52.125 1 16.77 71 HIS A N 1
ATOM 545 C CA . HIS A 1 71 ? 56.812 -2.918 -51.094 1 16.77 71 HIS A CA 1
ATOM 546 C C . HIS A 1 71 ? 56.375 -1.585 -50.5 1 16.77 71 HIS A C 1
ATOM 548 O O . HIS A 1 71 ? 56.688 -1.289 -49.344 1 16.77 71 HIS A O 1
ATOM 554 N N . HIS A 1 72 ? 55.656 -0.607 -51.094 1 17.19 72 HIS A N 1
ATOM 555 C CA . HIS A 1 72 ? 56.438 0.624 -51.125 1 17.19 72 HIS A CA 1
ATOM 556 C C . HIS A 1 72 ? 56.688 1.148 -49.719 1 17.19 72 HIS A C 1
ATOM 558 O O . HIS A 1 72 ? 55.844 0.965 -48.812 1 17.19 72 HIS A O 1
ATOM 564 N N . ASP A 1 73 ? 57.844 2.066 -49.469 1 15.91 73 ASP A N 1
ATOM 565 C CA . ASP A 1 73 ? 58.969 2.541 -48.656 1 15.91 73 ASP A CA 1
ATOM 566 C C . ASP A 1 73 ? 58.5 3.635 -47.688 1 15.91 73 ASP A C 1
ATOM 568 O O . ASP A 1 73 ? 59 3.719 -46.562 1 15.91 73 ASP A O 1
ATOM 572 N N . ASN A 1 74 ? 57.781 4.738 -48.094 1 16.89 74 ASN A N 1
ATOM 573 C CA . ASN A 1 74 ? 58.5 5.977 -47.875 1 16.89 74 ASN A CA 1
ATOM 574 C C . ASN A 1 74 ? 58.688 6.234 -46.375 1 16.89 74 ASN A C 1
ATOM 576 O O . ASN A 1 74 ? 57.875 5.812 -45.562 1 16.89 74 ASN A O 1
ATOM 580 N N . GLY A 1 75 ? 59.656 7.25 -45.969 1 15.48 75 GLY A N 1
ATOM 581 C CA . GLY A 1 75 ? 60.812 7.695 -45.188 1 15.48 75 GLY A CA 1
ATOM 582 C C . GLY A 1 75 ? 60.406 8.344 -43.875 1 15.48 75 GLY A C 1
ATOM 583 O O . GLY A 1 75 ? 60.906 7.953 -42.812 1 15.48 75 GLY A O 1
ATOM 584 N N . SER A 1 76 ? 60.125 9.758 -43.812 1 16.3 76 SER A N 1
ATOM 585 C CA . SER A 1 76 ? 61.094 10.68 -43.219 1 16.3 76 SER A CA 1
ATOM 586 C C . SER A 1 76 ? 60.969 10.68 -41.688 1 16.3 76 SER A C 1
ATOM 588 O O . SER A 1 76 ? 59.938 10.25 -41.156 1 16.3 76 SER A O 1
ATOM 590 N N . ASP A 1 77 ? 61.719 11.742 -40.938 1 15.59 77 ASP A N 1
ATOM 591 C CA . ASP A 1 77 ? 62.812 12.008 -40.031 1 15.59 77 ASP A CA 1
ATOM 592 C C . ASP A 1 77 ? 62.312 12.352 -38.625 1 15.59 77 ASP A C 1
ATOM 594 O O . ASP A 1 77 ? 62.781 11.766 -37.656 1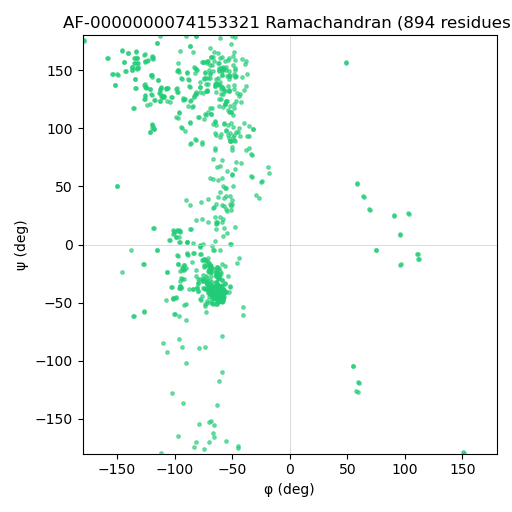 15.59 77 ASP A O 1
ATOM 598 N N . THR A 1 78 ? 62.094 13.766 -38.25 1 15.98 78 THR A N 1
ATOM 599 C CA . THR A 1 78 ? 62.969 14.469 -37.344 1 15.98 78 THR A CA 1
ATOM 600 C C . THR A 1 78 ? 62.625 14.188 -35.875 1 15.98 78 THR A C 1
ATOM 602 O O . THR A 1 78 ? 61.438 14.086 -35.531 1 15.98 78 THR A O 1
ATOM 605 N N . ALA A 1 79 ? 63.688 14.156 -34.812 1 15.89 79 ALA A N 1
ATOM 606 C CA . ALA A 1 79 ? 64.312 13.703 -33.562 1 15.89 79 ALA A CA 1
ATOM 607 C C . ALA A 1 79 ? 63.938 14.641 -32.406 1 15.89 79 ALA A C 1
ATOM 609 O O . ALA A 1 79 ? 64.062 14.273 -31.234 1 15.89 79 ALA A O 1
ATOM 610 N N . SER A 1 80 ? 63.656 15.914 -32.469 1 15.14 80 SER A N 1
ATOM 611 C CA . SER A 1 80 ? 64.562 16.766 -31.688 1 15.14 80 SER A CA 1
ATOM 612 C C . SER A 1 80 ? 64.312 16.531 -30.188 1 15.14 80 SER A C 1
ATOM 614 O O . SER A 1 80 ? 63.312 15.961 -29.781 1 15.14 80 SER A O 1
ATOM 616 N N . THR A 1 81 ? 64.625 17.656 -29.25 1 15.78 81 THR A N 1
ATOM 617 C CA . THR A 1 81 ? 65.688 18.016 -28.312 1 15.78 81 THR A CA 1
ATOM 618 C C . THR A 1 81 ? 65.25 17.734 -26.875 1 15.78 81 THR A C 1
ATOM 620 O O . THR A 1 81 ? 64.25 17.062 -26.641 1 15.78 81 THR A O 1
ATOM 623 N N . SER A 1 82 ? 65.375 18.828 -25.875 1 15.61 82 SER A N 1
ATOM 624 C CA . SER A 1 82 ? 66.312 19.125 -24.844 1 15.61 82 SER A CA 1
ATOM 625 C C . SER A 1 82 ? 65.875 18.672 -23.469 1 15.61 82 SER A C 1
ATOM 627 O O . SER A 1 82 ? 64.625 18.422 -23.281 1 15.61 82 SER A O 1
ATOM 629 N N . SER A 1 83 ? 66.562 19.188 -22.234 1 15.88 83 SER A N 1
ATOM 630 C CA . SER A 1 83 ? 67.438 18.766 -21.141 1 15.88 83 SER A CA 1
ATOM 631 C C . SER A 1 83 ? 66.688 18.734 -19.812 1 15.88 83 SER A C 1
ATOM 633 O O . SER A 1 83 ? 66.688 17.719 -19.125 1 15.88 83 SER A O 1
ATOM 635 N N . ASP A 1 84 ? 66.5 19.906 -18.953 1 16.34 84 ASP A N 1
ATOM 636 C CA . ASP A 1 84 ? 67.25 20.156 -17.734 1 16.34 84 ASP A CA 1
ATOM 637 C C . ASP A 1 84 ? 66.562 19.547 -16.516 1 16.34 84 ASP A C 1
ATOM 639 O O . ASP A 1 84 ? 65.312 19.281 -16.562 1 16.34 84 ASP A O 1
ATOM 643 N N . GLY A 1 85 ? 67.188 19.672 -15.0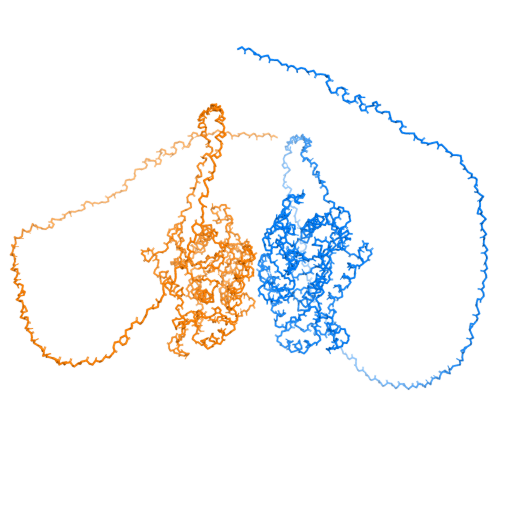62 1 16.28 85 GLY A N 1
ATOM 644 C CA . GLY A 1 85 ? 67.75 19 -13.922 1 16.28 85 GLY A CA 1
ATOM 645 C C . GLY A 1 85 ? 66.812 18.984 -12.703 1 16.28 85 GLY A C 1
ATOM 646 O O . GLY A 1 85 ? 66.875 18.016 -11.93 1 16.28 85 GLY A O 1
ATOM 647 N N . HIS A 1 86 ? 66.125 20.094 -12.195 1 18.31 86 HIS A N 1
ATOM 648 C CA . HIS A 1 86 ? 66.438 20.5 -10.82 1 18.31 86 HIS A CA 1
ATOM 649 C C . HIS A 1 86 ? 65.75 19.594 -9.82 1 18.31 86 HIS A C 1
ATOM 651 O O . HIS A 1 86 ? 64.625 19.125 -10.078 1 18.31 86 HIS A O 1
ATOM 657 N N . ILE A 1 87 ? 66.438 19.188 -8.648 1 18.36 87 ILE A N 1
ATOM 658 C CA . ILE A 1 87 ? 66.688 18.203 -7.59 1 18.36 87 ILE A CA 1
ATOM 659 C C . ILE A 1 87 ? 65.688 18.438 -6.441 1 18.36 87 ILE A C 1
ATOM 661 O O . ILE A 1 87 ? 65.875 17.875 -5.355 1 18.36 87 ILE A O 1
ATOM 665 N N . PHE A 1 88 ? 64.438 18.859 -6.648 1 18.25 88 PHE A N 1
ATOM 666 C CA . PHE A 1 88 ? 63.844 19.422 -5.441 1 18.25 88 PHE A CA 1
ATOM 667 C C . PHE A 1 88 ? 63.844 18.406 -4.312 1 18.25 88 PHE A C 1
ATOM 669 O O . PHE A 1 88 ? 63.406 17.266 -4.504 1 18.25 88 PHE A O 1
ATOM 676 N N . ASP A 1 89 ? 64.562 18.75 -3.211 1 17.14 89 ASP A N 1
ATOM 677 C CA . ASP A 1 89 ? 65.125 18.188 -1.99 1 17.14 89 ASP A CA 1
ATOM 678 C C . ASP A 1 89 ? 64 17.688 -1.062 1 17.14 89 ASP A C 1
ATOM 680 O O . ASP A 1 89 ? 63.156 18.453 -0.666 1 17.14 89 ASP A O 1
ATOM 684 N N . ASN A 1 90 ? 63.625 16.438 -1.11 1 18.59 90 ASN A N 1
ATOM 685 C CA . ASN A 1 90 ? 62.656 15.594 -0.392 1 18.59 90 ASN A CA 1
ATOM 686 C C . ASN A 1 90 ? 63 15.5 1.092 1 18.59 90 ASN A C 1
ATOM 688 O O . ASN A 1 90 ? 63.469 14.469 1.56 1 18.59 90 ASN A O 1
ATOM 692 N N . SER A 1 91 ? 63.406 16.688 1.635 1 18.55 91 SER A N 1
ATOM 693 C CA . SER A 1 91 ? 64.062 16.453 2.936 1 18.55 91 SER A CA 1
ATOM 694 C C . SER A 1 91 ? 63.125 15.633 3.848 1 18.55 91 SER A C 1
ATOM 696 O O . SER A 1 91 ? 61.938 15.922 3.973 1 18.55 91 SER A O 1
ATOM 698 N N . LEU A 1 92 ? 63.594 14.383 4.191 1 19.22 92 LEU A N 1
ATOM 699 C CA . LEU A 1 92 ? 63.312 13.172 4.957 1 19.22 92 LEU A CA 1
ATOM 700 C C . LEU A 1 92 ? 63.188 13.477 6.445 1 19.22 92 LEU A C 1
ATOM 702 O O . LEU A 1 92 ? 64.188 13.312 7.191 1 19.22 92 LEU A O 1
ATOM 706 N N . GLU A 1 93 ? 62.406 14.617 6.691 1 19.84 93 GLU A N 1
ATOM 707 C CA . GLU A 1 93 ? 62.562 15.031 8.086 1 19.84 93 GLU A CA 1
ATOM 708 C C . GLU A 1 93 ? 62.406 13.852 9.031 1 19.84 93 GLU A C 1
ATOM 710 O O . GLU A 1 93 ? 61.531 13.008 8.82 1 19.84 93 GLU A O 1
ATOM 715 N N . ALA A 1 94 ? 63.344 13.797 10.102 1 18.78 94 ALA A N 1
ATOM 716 C CA . ALA A 1 94 ? 63.969 12.922 11.086 1 18.78 94 ALA A CA 1
ATOM 717 C C . ALA A 1 94 ? 62.938 12.375 12.062 1 18.78 94 ALA A C 1
ATOM 719 O O . ALA A 1 94 ? 61.938 13.031 12.352 1 18.78 94 ALA A O 1
ATOM 720 N N . THR A 1 95 ? 62.969 11.047 12.281 1 20.53 95 THR A N 1
ATOM 721 C CA . THR A 1 95 ? 62.375 9.898 12.953 1 20.53 95 THR A CA 1
ATOM 722 C C . THR A 1 95 ? 62.344 10.109 14.469 1 20.53 95 THR A C 1
ATOM 724 O O . THR A 1 95 ? 62.031 9.195 15.219 1 20.53 95 THR A O 1
ATOM 727 N N . PRO A 1 96 ? 62.156 11.484 14.852 1 20.36 96 PRO A N 1
ATOM 728 C CA . PRO A 1 96 ? 62.812 11.469 16.172 1 20.36 96 PRO A CA 1
ATOM 729 C C . PRO A 1 96 ? 62.281 10.375 17.078 1 20.36 96 PRO A C 1
ATOM 731 O O . PRO A 1 96 ? 61.156 9.914 16.891 1 20.36 96 PRO A O 1
ATOM 734 N N . ARG A 1 97 ? 63.219 9.883 17.969 1 19.59 97 ARG A N 1
ATOM 735 C CA . ARG A 1 97 ? 63.469 8.789 18.906 1 19.59 97 ARG A CA 1
ATOM 736 C C . ARG A 1 97 ? 62.469 8.859 20.078 1 19.59 97 ARG A C 1
ATOM 738 O O . ARG A 1 97 ? 62.375 9.898 20.734 1 19.59 97 ARG A O 1
ATOM 745 N N . ALA A 1 98 ? 61.406 8.086 19.922 1 20.98 98 ALA A N 1
ATOM 746 C CA . ALA A 1 98 ? 60.25 7.938 20.828 1 20.98 98 ALA A CA 1
ATOM 747 C C . ALA A 1 98 ? 60.719 7.746 22.266 1 20.98 98 ALA A C 1
ATOM 749 O O . ALA A 1 98 ? 61.375 6.742 22.594 1 20.98 98 ALA A O 1
ATOM 750 N N . SER A 1 99 ? 61.375 8.875 22.75 1 19.36 99 SER A N 1
ATOM 751 C CA . SER A 1 99 ? 61.969 8.656 24.062 1 19.36 99 SER A CA 1
ATOM 752 C C . SER A 1 99 ? 61.094 7.793 24.953 1 19.36 99 SER A C 1
ATOM 754 O O . SER A 1 99 ? 59.875 7.73 24.75 1 19.36 99 SER A O 1
ATOM 756 N N . LEU A 1 100 ? 61.812 7.207 25.938 1 20.22 100 LEU A N 1
ATOM 757 C CA . LEU A 1 100 ? 61.812 6.082 26.875 1 20.22 100 LEU A CA 1
ATOM 758 C C . LEU A 1 100 ? 60.688 6.23 27.906 1 20.22 100 LEU A C 1
ATOM 760 O O . LEU A 1 100 ? 60.688 7.195 28.672 1 20.22 100 LEU A O 1
ATOM 764 N N . PRO A 1 101 ? 59.469 5.988 27.422 1 20.42 101 PRO A N 1
ATOM 765 C CA . PRO A 1 101 ? 58.438 6.23 28.422 1 20.42 101 PRO A CA 1
ATOM 766 C C . PRO A 1 101 ? 58.812 5.66 29.797 1 20.42 101 PRO A C 1
ATOM 768 O O . PRO A 1 101 ? 59.344 4.559 29.875 1 20.42 101 PRO A O 1
ATOM 771 N N . GLN A 1 102 ? 59.281 6.641 30.594 1 19.58 102 GLN A N 1
ATOM 772 C CA . GLN A 1 102 ? 59.719 6.328 31.969 1 19.58 102 GLN A CA 1
ATOM 773 C C . GLN A 1 102 ? 58.75 5.312 32.594 1 19.58 102 GLN A C 1
ATOM 775 O O . GLN A 1 102 ? 57.562 5.352 32.375 1 19.58 102 GLN A O 1
ATOM 780 N N . ARG A 1 103 ? 59.406 4.324 33.188 1 20.19 103 ARG A N 1
ATOM 781 C CA . ARG A 1 103 ? 59.125 3.045 33.844 1 20.19 103 ARG A CA 1
ATOM 782 C C . ARG A 1 103 ? 58.156 3.223 35.031 1 20.19 103 ARG A C 1
ATOM 784 O O . ARG A 1 103 ? 58.594 3.684 36.094 1 20.19 103 ARG A O 1
ATOM 791 N N . ILE A 1 104 ? 57.156 4.094 34.812 1 19.67 104 ILE A N 1
ATOM 792 C CA . ILE A 1 104 ? 56.594 4.328 36.125 1 19.67 104 ILE A CA 1
ATOM 793 C C . ILE A 1 104 ? 56.469 3 36.875 1 19.67 104 ILE A C 1
ATOM 795 O O . ILE A 1 104 ? 56.031 1.997 36.312 1 19.67 104 ILE A O 1
ATOM 799 N N . PRO A 1 105 ? 57 3.055 38.094 1 18.83 105 PRO A N 1
ATOM 800 C CA . PRO A 1 105 ? 57.312 1.964 39.031 1 18.83 105 PRO A CA 1
ATOM 801 C C . PRO A 1 105 ? 56.156 0.981 39.188 1 18.83 105 PRO A C 1
ATOM 803 O O . PRO A 1 105 ? 55 1.333 38.938 1 18.83 105 PRO A O 1
ATOM 806 N N . ALA A 1 106 ? 56.562 -0.232 39.469 1 19.91 106 ALA A N 1
ATOM 807 C CA . ALA A 1 106 ? 56.094 -1.616 39.562 1 19.91 106 ALA A CA 1
ATOM 808 C C . ALA A 1 106 ? 55.062 -1.778 40.656 1 19.91 106 ALA A C 1
ATOM 810 O O . ALA A 1 106 ? 55.375 -1.844 41.844 1 19.91 106 ALA A O 1
ATOM 811 N N . LEU A 1 107 ? 54.25 -0.694 40.812 1 18.66 107 LEU A N 1
ATOM 812 C CA . LEU A 1 107 ? 53.594 -0.875 42.094 1 18.66 107 LEU A CA 1
ATOM 813 C C . LEU A 1 107 ? 53.219 -2.334 42.312 1 18.66 107 LEU A C 1
ATOM 815 O O . LEU A 1 107 ? 53 -3.072 41.344 1 18.66 107 LEU A O 1
ATOM 819 N N . SER A 1 108 ? 53.094 -2.699 43.625 1 19.05 108 SER A N 1
ATOM 820 C CA . SER A 1 108 ? 53.125 -3.9 44.438 1 19.05 108 SER A CA 1
ATOM 821 C C . SER A 1 108 ? 52.031 -4.871 44.062 1 19.05 108 SER A C 1
ATOM 823 O O . SER A 1 108 ? 50.969 -4.453 43.594 1 19.05 108 SER A O 1
ATOM 825 N N . GLU A 1 109 ? 52.344 -6.109 44 1 20.03 109 GLU A N 1
ATOM 826 C CA . GLU A 1 109 ? 51.906 -7.438 43.594 1 20.03 109 GLU A CA 1
ATOM 827 C C . GLU A 1 109 ? 50.688 -7.891 44.375 1 20.03 109 GLU A C 1
ATOM 829 O O . GLU A 1 109 ? 50.781 -8.703 45.281 1 20.03 109 GLU A O 1
ATOM 834 N N . ALA A 1 110 ? 49.969 -6.965 45 1 19.53 110 ALA A N 1
ATOM 835 C CA . ALA A 1 110 ? 49.156 -7.637 46 1 19.53 110 ALA A CA 1
ATOM 836 C C . ALA A 1 110 ? 48.438 -8.844 45.375 1 19.53 110 ALA A C 1
ATOM 838 O O . ALA A 1 110 ? 47.938 -8.781 44.25 1 19.53 110 ALA A O 1
ATOM 839 N N . SER A 1 111 ? 48.688 -10 45.906 1 19.17 111 SER A N 1
ATOM 840 C CA . SER A 1 111 ? 48.438 -11.414 45.625 1 19.17 111 SER A CA 1
ATOM 841 C C . SER A 1 111 ? 46.969 -11.719 45.562 1 19.17 111 SER A C 1
ATOM 843 O O . SER A 1 111 ? 46.562 -12.883 45.594 1 19.17 111 SER A O 1
ATOM 845 N N . SER A 1 112 ? 46.156 -10.727 45.281 1 20.64 112 SER A N 1
ATOM 846 C CA . SER A 1 112 ? 44.812 -11.188 45.656 1 20.64 112 SER A CA 1
ATOM 847 C C . SER A 1 112 ? 44.5 -12.539 45 1 20.64 112 SER A C 1
ATOM 849 O O . SER A 1 112 ? 44.844 -12.781 43.844 1 20.64 112 SER A O 1
ATOM 851 N N . GLN A 1 113 ? 44.375 -13.539 45.938 1 19.06 113 GLN A N 1
ATOM 852 C CA . GLN A 1 113 ? 44.031 -14.953 45.781 1 19.06 113 GLN A CA 1
ATOM 853 C C . GLN A 1 113 ? 42.781 -15.102 44.938 1 19.06 113 GLN A C 1
ATOM 855 O O . GLN A 1 113 ? 41.75 -14.547 45.25 1 19.06 113 GLN A O 1
ATOM 860 N N . VAL A 1 114 ? 42.969 -15.039 43.688 1 20.62 114 VAL A N 1
ATOM 861 C CA . VAL A 1 114 ? 41.969 -15.305 42.688 1 20.62 114 VAL A CA 1
ATOM 862 C C . VAL A 1 114 ? 41.344 -16.688 42.906 1 20.62 114 VAL A C 1
ATOM 864 O O . VAL A 1 114 ? 42.031 -17.703 42.812 1 20.62 114 VAL A O 1
ATOM 867 N N . SER A 1 115 ? 40.656 -16.797 44.125 1 21.5 115 SER A N 1
ATOM 868 C CA . SER A 1 115 ? 40.062 -18.109 44.312 1 21.5 115 SER A CA 1
ATOM 869 C C . SER A 1 115 ? 39.312 -18.578 43.031 1 21.5 115 SER A C 1
ATOM 871 O O . SER A 1 115 ? 38.531 -17.812 42.469 1 21.5 115 SER A O 1
ATOM 873 N N . GLY A 1 116 ? 39.969 -19.344 42.281 1 20.61 116 GLY A N 1
ATOM 874 C CA . GLY A 1 116 ? 39.625 -19.984 41.031 1 20.61 116 GLY A CA 1
ATOM 875 C C . GLY A 1 116 ? 38.375 -20.797 41.094 1 20.61 116 GLY A C 1
ATOM 876 O O . GLY A 1 116 ? 38.094 -21.609 40.188 1 20.61 116 GLY A O 1
ATOM 877 N N . SER A 1 117 ? 37.625 -20.688 42.188 1 22.16 117 SER A N 1
ATOM 878 C CA . SER A 1 117 ? 36.812 -21.891 42.188 1 22.16 117 SER A CA 1
ATOM 879 C C . SER A 1 117 ? 35.938 -21.969 40.938 1 22.16 117 SER A C 1
ATOM 881 O O . SER A 1 117 ? 35.281 -21 40.562 1 22.16 117 SER A O 1
ATOM 883 N N . SER A 1 118 ? 36.469 -22.641 39.906 1 22.62 118 SER A N 1
ATOM 884 C CA . SER A 1 118 ? 35.875 -22.969 38.625 1 22.62 118 SER A CA 1
ATOM 885 C C . SER A 1 118 ? 34.5 -23.609 38.781 1 22.62 118 SER A C 1
ATOM 887 O O . SER A 1 118 ? 34.375 -24.812 39 1 22.62 118 SER A O 1
ATOM 889 N N . ALA A 1 119 ? 33.688 -23.172 39.719 1 22.81 119 ALA A N 1
ATOM 890 C CA . ALA A 1 119 ? 32.5 -24 39.844 1 22.81 119 ALA A CA 1
ATOM 891 C C . ALA A 1 119 ? 31.875 -24.266 38.469 1 22.81 119 ALA A C 1
ATOM 893 O O . ALA A 1 119 ? 31.547 -23.328 37.75 1 22.81 119 ALA A O 1
ATOM 894 N N . GLY A 1 120 ? 32.219 -25.344 37.875 1 25.06 120 GLY A N 1
ATOM 895 C CA . GLY A 1 120 ? 31.734 -25.938 36.625 1 25.06 120 GLY A CA 1
ATOM 896 C C . GLY A 1 120 ? 30.219 -25.969 36.531 1 25.06 120 GLY A C 1
ATOM 897 O O . GLY A 1 120 ? 29.672 -26.703 35.719 1 25.06 120 GLY A O 1
ATOM 898 N N . SER A 1 121 ? 29.547 -25.234 37.375 1 26.52 121 SER A N 1
ATOM 899 C CA . SER A 1 121 ? 28.156 -25.688 37.375 1 26.52 121 SER A CA 1
ATOM 900 C C . SER A 1 121 ? 27.578 -25.656 35.969 1 26.52 121 SER A C 1
ATOM 902 O O . SER A 1 121 ? 27.688 -24.641 35.25 1 26.52 121 SER A O 1
ATOM 904 N N . ARG A 1 122 ? 27.609 -26.766 35.406 1 22.83 122 ARG A N 1
ATOM 905 C CA . ARG A 1 122 ? 26.969 -27.156 34.156 1 22.83 122 ARG A CA 1
ATOM 906 C C . ARG A 1 122 ? 25.547 -26.609 34.062 1 22.83 122 ARG A C 1
ATOM 908 O O . ARG A 1 122 ? 24.734 -26.844 34.969 1 22.83 122 ARG A O 1
ATOM 915 N N . SER A 1 123 ? 25.547 -25.312 33.906 1 26.2 123 SER A N 1
ATOM 916 C CA . SER A 1 123 ? 24.188 -24.797 33.781 1 26.2 123 SER A CA 1
ATOM 917 C C . SER A 1 123 ? 23.281 -25.766 33.031 1 26.2 123 SER A C 1
ATOM 919 O O . SER A 1 123 ? 23.656 -26.266 31.953 1 26.2 123 SER A O 1
ATOM 921 N N . PRO A 1 124 ? 22.469 -26.469 33.812 1 29.72 124 PRO A N 1
ATOM 922 C CA . PRO A 1 124 ? 21.578 -27.531 33.312 1 29.72 124 PRO A CA 1
ATOM 923 C C . PRO A 1 124 ? 20.922 -27.172 31.984 1 29.72 124 PRO A C 1
ATOM 925 O O . PRO A 1 124 ? 20.609 -28.078 31.188 1 29.72 124 PRO A O 1
ATOM 928 N N . THR A 1 125 ? 20.297 -26 32.031 1 27.48 125 THR A N 1
ATOM 929 C CA . THR A 1 125 ? 19.188 -26 31.062 1 27.48 125 THR A CA 1
ATOM 930 C C . THR A 1 125 ? 19.719 -26.109 29.641 1 27.48 125 THR A C 1
ATOM 932 O O . THR A 1 125 ? 20.047 -25.094 29.016 1 27.48 125 THR A O 1
ATOM 935 N N . LYS A 1 126 ? 20.875 -26.641 29.484 1 28.41 126 LYS A N 1
ATOM 936 C CA . LYS A 1 126 ? 21.016 -27.062 28.094 1 28.41 126 LYS A CA 1
ATOM 937 C C . LYS A 1 126 ? 19.828 -27.891 27.641 1 28.41 126 LYS A C 1
ATOM 939 O O . LYS A 1 126 ? 19.812 -29.109 27.781 1 28.41 126 LYS A O 1
ATOM 944 N N . ARG A 1 127 ? 18.719 -27.547 28.141 1 28.53 127 ARG A N 1
ATOM 945 C CA . ARG A 1 127 ? 17.625 -28.234 27.469 1 28.53 127 ARG A CA 1
ATOM 946 C C . ARG A 1 127 ? 17.969 -28.484 26 1 28.53 127 ARG A C 1
ATOM 948 O O . ARG A 1 127 ? 18.266 -27.547 25.266 1 28.53 127 ARG A O 1
ATOM 955 N N . ARG A 1 128 ? 18.312 -29.5 25.859 1 29.33 128 ARG A N 1
ATOM 956 C CA . ARG A 1 128 ? 18.359 -29.969 24.484 1 29.33 128 ARG A CA 1
ATOM 957 C C . ARG A 1 128 ? 17.25 -29.328 23.656 1 29.33 128 ARG A C 1
ATOM 959 O O . ARG A 1 128 ? 16.062 -29.562 23.906 1 29.33 128 ARG A O 1
ATOM 966 N N . ARG A 1 129 ? 17.375 -28.156 23.266 1 32.06 129 ARG A N 1
ATOM 967 C CA . ARG A 1 129 ? 16.547 -27.844 22.109 1 32.06 129 ARG A CA 1
ATOM 968 C C . ARG A 1 129 ? 16.234 -29.109 21.312 1 32.06 129 ARG A C 1
ATOM 970 O O . ARG A 1 129 ? 17.078 -29.609 20.578 1 32.06 129 ARG A O 1
ATOM 977 N N . ARG A 1 130 ? 15.719 -30.016 22.031 1 31.64 130 ARG A N 1
ATOM 978 C CA . ARG A 1 130 ? 15.039 -30.969 21.172 1 31.64 130 ARG A CA 1
ATOM 979 C C . ARG A 1 130 ? 14.453 -30.281 19.938 1 31.64 130 ARG A C 1
ATOM 981 O O . ARG A 1 130 ? 13.453 -29.562 20.047 1 31.64 130 ARG A O 1
ATOM 988 N N . THR A 1 131 ? 15.203 -29.656 19.188 1 35.81 131 THR A N 1
ATOM 989 C CA . THR A 1 131 ? 14.805 -29.406 17.812 1 35.81 131 THR A CA 1
ATOM 990 C C . THR A 1 131 ? 13.828 -30.484 17.328 1 35.81 131 THR A C 1
ATOM 992 O O . THR A 1 131 ? 14.242 -31.578 16.984 1 35.81 131 THR A O 1
ATOM 995 N N . ASN A 1 132 ? 12.992 -30.922 17.984 1 38.25 132 ASN A N 1
ATOM 996 C CA . ASN A 1 132 ? 11.961 -31.672 17.281 1 38.25 132 ASN A CA 1
ATOM 997 C C . ASN A 1 132 ? 11.961 -31.359 15.789 1 38.25 132 ASN A C 1
ATOM 999 O O . ASN A 1 132 ? 11.625 -30.234 15.383 1 38.25 132 ASN A O 1
ATOM 1003 N N . GLY A 1 133 ? 13 -31.609 15.031 1 48.5 133 GLY A N 1
ATOM 1004 C CA . GLY A 1 133 ? 13.656 -31.297 13.773 1 48.5 133 GLY A CA 1
ATOM 1005 C C . GLY A 1 133 ? 12.68 -31.047 12.641 1 48.5 133 GLY A C 1
ATOM 1006 O O . GLY A 1 133 ? 11.867 -31.922 12.305 1 48.5 133 GLY A O 1
ATOM 1007 N N . ASN A 1 134 ? 12.195 -29.984 12.523 1 61.5 134 ASN A N 1
ATOM 1008 C CA . ASN A 1 134 ? 11.438 -29.609 11.336 1 61.5 134 ASN A CA 1
ATOM 1009 C C . ASN A 1 134 ? 12.023 -30.234 10.07 1 61.5 134 ASN A C 1
ATOM 1011 O O . ASN A 1 134 ? 13.141 -29.922 9.68 1 61.5 134 ASN A O 1
ATOM 1015 N N . PRO A 1 135 ? 11.469 -31.406 9.719 1 80.56 135 PRO A N 1
ATOM 1016 C CA . PRO A 1 135 ? 12.016 -32.156 8.578 1 80.56 135 PRO A CA 1
ATOM 1017 C C . PRO A 1 135 ? 12.148 -31.281 7.328 1 80.56 135 PRO A C 1
ATOM 1019 O O . PRO A 1 135 ? 12.773 -31.688 6.348 1 80.56 135 PRO A O 1
ATOM 1022 N N . HIS A 1 136 ? 11.766 -30.031 7.465 1 90 136 HIS A N 1
ATOM 1023 C CA . HIS A 1 136 ? 11.766 -29.188 6.277 1 90 136 HIS A CA 1
ATOM 1024 C C . HIS A 1 136 ? 13.117 -28.5 6.09 1 90 136 HIS A C 1
ATOM 1026 O O . HIS A 1 136 ? 13.812 -28.219 7.066 1 90 136 HIS A O 1
ATOM 1032 N N . ARG A 1 137 ? 13.5 -28.266 4.879 1 93.25 137 ARG A N 1
ATOM 1033 C CA . ARG A 1 137 ? 14.836 -27.719 4.617 1 93.25 137 ARG A CA 1
ATOM 1034 C C . ARG A 1 137 ? 14.805 -26.75 3.439 1 93.25 137 ARG A C 1
ATOM 1036 O O . ARG A 1 137 ? 13.898 -26.797 2.611 1 93.25 137 ARG A O 1
ATOM 1043 N N . THR A 1 138 ? 15.773 -25.891 3.426 1 94.38 138 THR A N 1
ATOM 1044 C CA . THR A 1 138 ? 16.031 -25 2.301 1 94.38 138 THR A CA 1
ATOM 1045 C C . THR A 1 138 ? 17.266 -25.453 1.522 1 94.38 138 THR A C 1
ATOM 1047 O O . THR A 1 138 ? 18.281 -25.828 2.117 1 94.38 138 THR A O 1
ATOM 1050 N N . ARG A 1 139 ? 17.125 -25.453 0.223 1 93.44 139 ARG A N 1
ATOM 1051 C CA . ARG A 1 139 ? 18.25 -25.828 -0.632 1 93.44 139 ARG A CA 1
ATOM 1052 C C . ARG A 1 139 ? 18.359 -24.891 -1.834 1 93.44 139 ARG A C 1
ATOM 1054 O O . ARG A 1 139 ? 17.344 -24.391 -2.322 1 93.44 139 ARG A O 1
ATOM 1061 N N . HIS A 1 140 ? 19.547 -24.766 -2.242 1 91.38 140 HIS A N 1
ATOM 1062 C CA . HIS A 1 140 ? 19.781 -24.047 -3.49 1 91.38 140 HIS A CA 1
ATOM 1063 C C . HIS A 1 140 ? 19.469 -24.922 -4.699 1 91.38 140 HIS A C 1
ATOM 1065 O O . HIS A 1 140 ? 19.875 -26.094 -4.742 1 91.38 140 HIS A O 1
ATOM 1071 N N . PHE A 1 141 ? 18.797 -24.328 -5.629 1 90.56 141 PHE A N 1
ATOM 1072 C CA . PHE A 1 141 ? 18.438 -25.078 -6.824 1 90.56 141 PHE A CA 1
ATOM 1073 C C . PHE A 1 141 ? 19.609 -25.109 -7.805 1 90.56 141 PHE A C 1
ATOM 1075 O O . PHE A 1 141 ? 20.219 -24.078 -8.094 1 90.56 141 PHE A O 1
ATOM 1082 N N . ASP A 1 142 ? 19.891 -26.312 -8.219 1 85 142 ASP A N 1
ATOM 1083 C CA . ASP A 1 142 ? 20.781 -26.5 -9.359 1 85 142 ASP A CA 1
ATOM 1084 C C . ASP A 1 142 ? 20.219 -27.531 -10.328 1 85 142 ASP A C 1
ATOM 1086 O O . ASP A 1 142 ? 19.344 -28.312 -9.961 1 85 142 ASP A O 1
ATOM 1090 N N . MET A 1 143 ? 20.609 -27.469 -11.523 1 82.06 143 MET A N 1
ATOM 1091 C CA . MET A 1 143 ? 20.016 -28.266 -12.594 1 82.06 143 MET A CA 1
ATOM 1092 C C . MET A 1 143 ? 20.297 -29.75 -12.375 1 82.06 143 MET A C 1
ATOM 1094 O O . MET A 1 143 ? 19.656 -30.594 -13.008 1 82.06 143 MET A O 1
ATOM 1098 N N . SER A 1 144 ? 21.062 -30.078 -11.375 1 84.44 144 SER A N 1
ATOM 1099 C CA . SER A 1 144 ? 21.406 -31.469 -11.125 1 84.44 144 SER A CA 1
ATOM 1100 C C . SER A 1 144 ? 20.516 -32.062 -10.047 1 84.44 144 SER A C 1
ATOM 1102 O O . SER A 1 144 ? 20.5 -33.281 -9.852 1 84.44 144 SER A O 1
ATOM 1104 N N . VAL A 1 145 ? 19.812 -31.266 -9.477 1 83.75 145 VAL A N 1
ATOM 1105 C CA . VAL A 1 145 ? 18.984 -31.734 -8.367 1 83.75 145 VAL A CA 1
ATOM 1106 C C . VAL A 1 145 ? 17.812 -32.562 -8.906 1 83.75 145 VAL A C 1
ATOM 1108 O O . VAL A 1 145 ? 17.359 -32.344 -10.031 1 83.75 145 VAL A O 1
ATOM 1111 N N . ASN A 1 146 ? 17.406 -33.562 -8.109 1 86.81 146 ASN A N 1
ATOM 1112 C CA . ASN A 1 146 ? 16.266 -34.406 -8.461 1 86.81 146 ASN A CA 1
ATOM 1113 C C . ASN A 1 146 ? 14.945 -33.719 -8.094 1 86.81 146 ASN A C 1
ATOM 1115 O O . ASN A 1 146 ? 14.469 -33.875 -6.965 1 86.81 146 ASN A O 1
ATOM 1119 N N . VAL A 1 147 ? 14.438 -33 -9 1 92.44 147 VAL A N 1
ATOM 1120 C CA . VAL A 1 147 ? 13.148 -32.344 -8.852 1 92.44 147 VAL A CA 1
ATOM 1121 C C . VAL A 1 147 ? 12.211 -32.781 -9.984 1 92.44 147 VAL A C 1
ATOM 1123 O O . VAL A 1 147 ? 12.664 -33.312 -11 1 92.44 147 VAL A O 1
ATOM 1126 N N . PRO A 1 148 ? 10.914 -32.625 -9.758 1 94.81 148 PRO A N 1
ATOM 1127 C CA . PRO A 1 148 ? 9.984 -32.906 -10.844 1 94.81 148 PRO A CA 1
ATOM 1128 C C . PRO A 1 148 ? 10.328 -32.188 -12.133 1 94.81 148 PRO A C 1
ATOM 1130 O O . PRO A 1 148 ? 10.773 -31.031 -12.094 1 94.81 148 PRO A O 1
ATOM 1133 N N . SER A 1 149 ? 10.094 -32.812 -13.234 1 94.69 149 SER A N 1
ATOM 1134 C CA . SER A 1 149 ? 10.422 -32.25 -14.539 1 94.69 149 SER A CA 1
ATOM 1135 C C . SER A 1 149 ? 9.711 -30.922 -14.766 1 94.69 149 SER A C 1
ATOM 1137 O O . SER A 1 149 ? 10.266 -30 -15.375 1 94.69 149 SER A O 1
ATOM 1139 N N . SER A 1 150 ? 8.484 -30.828 -14.32 1 95.94 150 SER A N 1
ATOM 1140 C CA . SER A 1 150 ? 7.711 -29.609 -14.5 1 95.94 150 SER A CA 1
ATOM 1141 C C . SER A 1 150 ? 8.367 -28.422 -13.781 1 95.94 150 SER A C 1
ATOM 1143 O O . SER A 1 150 ? 8.375 -27.312 -14.297 1 95.94 150 SER A O 1
ATOM 1145 N N . LEU A 1 151 ? 8.93 -28.672 -12.609 1 96.94 151 LEU A N 1
ATOM 1146 C CA . LEU A 1 151 ? 9.641 -27.609 -11.891 1 96.94 151 LEU A CA 1
ATOM 1147 C C . LEU A 1 151 ? 10.922 -27.219 -12.617 1 96.94 151 LEU A C 1
ATOM 1149 O O . LEU A 1 151 ? 11.242 -26.047 -12.727 1 96.94 151 LEU A O 1
ATOM 1153 N N . ARG A 1 152 ? 11.625 -28.203 -13.086 1 96 152 ARG A N 1
ATOM 1154 C CA . ARG A 1 152 ? 12.844 -27.938 -13.836 1 96 152 ARG A CA 1
ATOM 1155 C C . ARG A 1 152 ? 12.562 -27.062 -15.055 1 96 152 ARG A C 1
ATOM 1157 O O . ARG A 1 152 ? 13.312 -26.125 -15.336 1 96 152 ARG A O 1
ATOM 1164 N N . GLU A 1 153 ? 11.547 -27.391 -15.719 1 96.06 153 GLU A N 1
ATOM 1165 C CA . GLU A 1 153 ? 11.172 -26.609 -16.906 1 96.06 153 GLU A CA 1
ATOM 1166 C C . GLU A 1 153 ? 10.781 -25.188 -16.516 1 96.06 153 GLU A C 1
ATOM 1168 O O . GLU A 1 153 ? 11.148 -24.234 -17.203 1 96.06 153 GLU A O 1
ATOM 1173 N N . THR A 1 154 ? 10.031 -25.078 -15.469 1 97 154 THR A N 1
ATOM 1174 C CA . THR A 1 154 ? 9.641 -23.766 -14.977 1 97 154 THR A CA 1
ATOM 1175 C C . THR A 1 154 ? 10.867 -22.938 -14.594 1 97 154 THR A C 1
ATOM 1177 O O . THR A 1 154 ? 10.969 -21.766 -14.938 1 97 154 THR A O 1
ATOM 1180 N N . TRP A 1 155 ? 11.758 -23.594 -13.984 1 96.69 155 TRP A N 1
ATOM 1181 C CA . TRP A 1 155 ? 12.984 -22.953 -13.539 1 96.69 155 TRP A CA 1
ATOM 1182 C C . TRP A 1 155 ? 13.805 -22.453 -14.727 1 96.69 155 TRP A C 1
ATOM 1184 O O . TRP A 1 155 ? 14.312 -21.328 -14.719 1 96.69 155 TRP A O 1
ATOM 1194 N N . LYS A 1 156 ? 13.906 -23.25 -15.688 1 95.5 156 LYS A N 1
ATOM 1195 C CA . LYS A 1 156 ? 14.641 -22.906 -16.906 1 95.5 156 LYS A CA 1
ATOM 1196 C C . LYS A 1 156 ? 14.016 -21.688 -17.594 1 95.5 156 LYS A C 1
ATOM 1198 O O . LYS A 1 156 ? 14.727 -20.797 -18.031 1 95.5 156 LYS A O 1
ATOM 1203 N N . GLN A 1 157 ? 12.773 -21.734 -17.672 1 96.62 157 GLN A N 1
ATOM 1204 C CA . GLN A 1 157 ? 12.078 -20.625 -18.312 1 96.62 157 GLN A CA 1
ATOM 1205 C C . GLN A 1 157 ? 12.281 -19.312 -17.547 1 96.62 157 GLN A C 1
ATOM 1207 O O . GLN A 1 157 ? 12.539 -18.266 -18.156 1 96.62 157 GLN A O 1
ATOM 1212 N N . ILE A 1 158 ? 12.195 -19.359 -16.25 1 98 158 ILE A N 1
ATOM 1213 C CA . ILE A 1 158 ? 12.375 -18.156 -15.43 1 98 158 ILE A CA 1
ATOM 1214 C C . ILE A 1 158 ? 13.812 -17.656 -15.547 1 98 158 ILE A C 1
ATOM 1216 O O . ILE A 1 158 ? 14.055 -16.453 -15.555 1 98 158 ILE A O 1
ATOM 1220 N N . ARG A 1 159 ? 14.703 -18.578 -15.648 1 96.69 159 ARG A N 1
ATOM 1221 C CA . ARG A 1 159 ? 16.109 -18.203 -15.852 1 96.69 159 ARG A CA 1
ATOM 1222 C C . ARG A 1 159 ? 16.281 -17.422 -17.156 1 96.69 159 ARG A C 1
ATOM 1224 O O . ARG A 1 159 ? 17.031 -16.453 -17.203 1 96.69 159 ARG A O 1
ATOM 1231 N N . GLU A 1 160 ? 15.617 -17.828 -18.156 1 97.06 160 GLU A N 1
ATOM 1232 C CA . GLU A 1 160 ? 15.664 -17.094 -19.422 1 97.06 160 GLU A CA 1
ATOM 1233 C C . GLU A 1 160 ? 15.07 -15.703 -19.266 1 97.06 160 GLU A C 1
ATOM 1235 O O . GLU A 1 160 ? 15.641 -14.727 -19.75 1 97.06 160 GLU A O 1
ATOM 1240 N N . TYR A 1 161 ? 13.961 -15.617 -18.625 1 98 161 TYR A N 1
ATOM 1241 C CA . TYR A 1 161 ? 13.344 -14.32 -18.391 1 98 161 TYR A CA 1
ATOM 1242 C C . TYR A 1 161 ? 14.242 -13.43 -17.547 1 98 161 TYR A C 1
ATOM 1244 O O . TYR A 1 161 ? 14.273 -12.211 -17.734 1 98 161 TYR A O 1
ATOM 1252 N N . SER A 1 162 ? 14.922 -14.039 -16.656 1 97.94 162 SER A N 1
ATOM 1253 C CA . SER A 1 162 ? 15.836 -13.289 -15.789 1 97.94 162 SER A CA 1
ATOM 1254 C C . SER A 1 162 ? 16.953 -12.656 -16.609 1 97.94 162 SER A C 1
ATOM 1256 O O . SER A 1 162 ? 17.516 -11.625 -16.203 1 97.94 162 SER A O 1
ATOM 1258 N N . LYS A 1 163 ? 17.234 -13.25 -17.703 1 96.75 163 LYS A N 1
ATOM 1259 C CA . LYS A 1 163 ? 18.234 -12.695 -18.609 1 96.75 163 LYS A CA 1
ATOM 1260 C C . LYS A 1 163 ? 17.641 -11.625 -19.516 1 96.75 163 LYS A C 1
ATOM 1262 O O . LYS A 1 163 ? 18.344 -10.992 -20.297 1 96.75 163 LYS A O 1
ATOM 1267 N N . GLY A 1 164 ? 16.328 -11.5 -19.438 1 97.5 164 GLY A N 1
ATOM 1268 C CA . GLY A 1 164 ? 15.633 -10.484 -20.203 1 97.5 164 GLY A CA 1
ATOM 1269 C C . GLY A 1 164 ? 15.07 -11.008 -21.516 1 97.5 164 GLY A C 1
ATOM 1270 O O . GLY A 1 164 ? 14.516 -10.25 -22.297 1 97.5 164 GLY A O 1
ATOM 1271 N N . VAL A 1 165 ? 15.125 -12.281 -21.703 1 96.56 165 VAL A N 1
ATOM 1272 C CA . VAL A 1 165 ? 14.75 -12.836 -23 1 96.56 165 VAL A CA 1
ATOM 1273 C C . VAL A 1 165 ? 13.234 -12.773 -23.172 1 96.56 165 VAL A C 1
ATOM 1275 O O . VAL A 1 165 ? 12.492 -13.438 -22.453 1 96.56 165 VAL A O 1
ATOM 1278 N N . GLY A 1 166 ? 12.797 -11.977 -24.062 1 96.44 166 GLY A N 1
ATOM 1279 C CA . GLY A 1 166 ? 11.398 -11.945 -24.484 1 96.44 166 GLY A CA 1
ATOM 1280 C C . GLY A 1 166 ? 10.469 -11.422 -23.406 1 96.44 166 GLY A C 1
ATOM 1281 O O . GLY A 1 166 ? 9.297 -11.797 -23.344 1 96.44 166 GLY A O 1
ATOM 1282 N N . VAL A 1 167 ? 10.922 -10.57 -22.578 1 97.94 167 VAL A N 1
ATOM 1283 C CA . VAL A 1 167 ? 10.117 -10.148 -21.438 1 97.94 167 VAL A CA 1
ATOM 1284 C C . VAL A 1 167 ? 9.266 -8.938 -21.828 1 97.94 167 VAL A C 1
ATOM 1286 O O . VAL A 1 167 ? 8.367 -8.539 -21.094 1 97.94 167 VAL A O 1
ATOM 1289 N N . ILE A 1 168 ? 9.547 -8.438 -23 1 97.44 168 ILE A N 1
ATOM 1290 C CA . ILE A 1 168 ? 8.797 -7.293 -23.516 1 97.44 168 ILE A CA 1
ATOM 1291 C C . ILE A 1 168 ? 8.125 -7.668 -24.844 1 97.44 168 ILE A C 1
ATOM 1293 O O . ILE A 1 168 ? 8.75 -8.273 -25.719 1 97.44 168 ILE A O 1
ATOM 1297 N N . ASP A 1 169 ? 6.844 -7.293 -24.938 1 96.12 169 ASP A N 1
ATOM 1298 C CA . ASP A 1 169 ? 6.145 -7.508 -26.203 1 96.12 169 ASP A CA 1
ATOM 1299 C C . ASP A 1 169 ? 6.77 -6.684 -27.312 1 96.12 169 ASP A C 1
ATOM 1301 O O . ASP A 1 169 ? 7.051 -5.496 -27.141 1 96.12 169 ASP A O 1
ATOM 1305 N N . GLY A 1 170 ? 6.891 -7.242 -28.438 1 93.56 170 GLY A N 1
ATOM 1306 C CA . GLY A 1 170 ? 7.5 -6.574 -29.578 1 93.56 170 GLY A CA 1
ATOM 1307 C C . GLY A 1 170 ? 6.766 -5.316 -30 1 93.56 170 GLY A C 1
ATOM 1308 O O . GLY A 1 170 ? 7.371 -4.391 -30.547 1 93.56 170 GLY A O 1
ATOM 1309 N N . LEU A 1 171 ? 5.586 -5.191 -29.703 1 91.56 171 LEU A N 1
ATOM 1310 C CA . LEU A 1 171 ? 4.773 -4.039 -30.078 1 91.56 171 LEU A CA 1
ATOM 1311 C C . LEU A 1 171 ? 5.176 -2.805 -29.281 1 91.56 171 LEU A C 1
ATOM 1313 O O . LEU A 1 171 ? 4.84 -1.68 -29.656 1 91.56 171 LEU A O 1
ATOM 1317 N N . GLU A 1 172 ? 5.891 -3.033 -28.172 1 94.06 172 GLU A N 1
ATOM 1318 C CA . GLU A 1 172 ? 6.27 -1.924 -27.297 1 94.06 172 GLU A CA 1
ATOM 1319 C C . GLU A 1 172 ? 7.609 -1.328 -27.719 1 94.06 172 GLU A C 1
ATOM 1321 O O . GLU A 1 172 ? 8.078 -0.357 -27.109 1 94.06 172 GLU A O 1
ATOM 1326 N N . LYS A 1 173 ? 8.195 -1.792 -28.734 1 92.94 173 LYS A N 1
ATOM 1327 C CA . LYS A 1 173 ? 9.531 -1.367 -29.156 1 92.94 173 LYS A CA 1
ATOM 1328 C C . LYS A 1 173 ? 9.562 0.13 -29.453 1 92.94 173 LYS A C 1
ATOM 1330 O O . LYS A 1 173 ? 10.445 0.842 -28.984 1 92.94 173 LYS A O 1
ATOM 1335 N N . GLU A 1 174 ? 8.664 0.541 -30.172 1 93.56 174 GLU A N 1
ATOM 1336 C CA . GLU A 1 174 ? 8.617 1.95 -30.547 1 93.56 174 GLU A CA 1
ATOM 1337 C C . GLU A 1 174 ? 8.352 2.838 -29.344 1 93.56 174 GLU A C 1
ATOM 1339 O O . GLU A 1 174 ? 8.953 3.906 -29.203 1 93.56 174 GLU A O 1
ATOM 1344 N N . ASN A 1 175 ? 7.469 2.389 -28.531 1 95.44 175 ASN A N 1
ATOM 1345 C CA . ASN A 1 175 ? 7.176 3.145 -27.328 1 95.44 175 ASN A CA 1
ATOM 1346 C C . ASN A 1 175 ? 8.406 3.277 -26.438 1 95.44 175 ASN A C 1
ATOM 1348 O O . ASN A 1 175 ? 8.633 4.332 -25.844 1 95.44 175 ASN A O 1
ATOM 1352 N N . ILE A 1 176 ? 9.164 2.227 -26.359 1 95.69 176 ILE A N 1
ATOM 1353 C CA . ILE A 1 176 ? 10.367 2.236 -25.531 1 95.69 176 ILE A CA 1
ATOM 1354 C C . ILE A 1 176 ? 11.406 3.162 -26.156 1 95.69 176 ILE A C 1
ATOM 1356 O O . ILE A 1 176 ? 12.086 3.906 -25.438 1 95.69 176 ILE A O 1
ATOM 1360 N N . HIS A 1 177 ? 11.477 3.156 -27.406 1 94.31 177 HIS A N 1
ATOM 1361 C CA . HIS A 1 177 ? 12.398 4.051 -28.094 1 94.31 177 HIS A CA 1
ATOM 1362 C C . HIS A 1 177 ? 12.07 5.512 -27.812 1 94.31 177 HIS A C 1
ATOM 1364 O O . HIS A 1 177 ? 12.969 6.312 -27.547 1 94.31 177 HIS A O 1
ATOM 1370 N N . GLU A 1 178 ? 10.875 5.797 -27.859 1 95.5 178 GLU A N 1
ATOM 1371 C CA . GLU A 1 178 ? 10.438 7.164 -27.594 1 95.5 178 GLU A CA 1
ATOM 1372 C C . GLU A 1 178 ? 10.648 7.527 -26.125 1 95.5 178 GLU A C 1
ATOM 1374 O O . GLU A 1 178 ? 11.008 8.664 -25.797 1 95.5 178 GLU A O 1
ATOM 1379 N N . ALA A 1 179 ? 10.445 6.57 -25.297 1 95.75 179 ALA A N 1
ATOM 1380 C CA . ALA A 1 179 ? 10.539 6.793 -23.859 1 95.75 179 ALA A CA 1
ATOM 1381 C C . ALA A 1 179 ? 11.977 7.082 -23.438 1 95.75 179 ALA A C 1
ATOM 1383 O O . ALA A 1 179 ? 12.219 7.734 -22.422 1 95.75 179 ALA A O 1
ATOM 1384 N N . LYS A 1 180 ? 12.883 6.652 -24.203 1 94.06 180 LYS A N 1
ATOM 1385 C CA . LYS A 1 180 ? 14.297 6.875 -23.922 1 94.06 180 LYS A C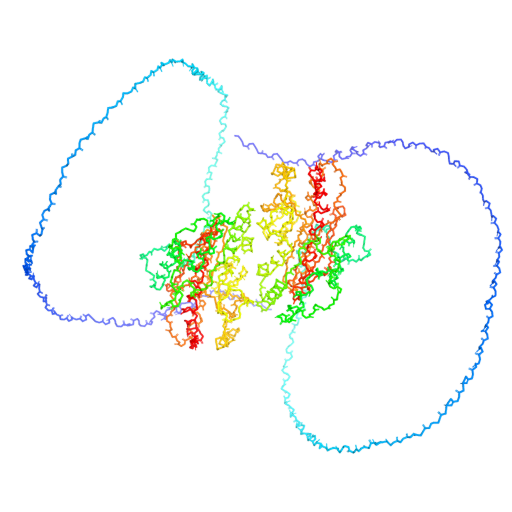A 1
ATOM 1386 C C . LYS A 1 180 ? 14.617 8.367 -23.875 1 94.06 180 LYS A C 1
ATOM 1388 O O . LYS A 1 180 ? 15.523 8.789 -23.141 1 94.06 180 LYS A O 1
ATOM 1393 N N . LYS A 1 181 ? 13.883 9.086 -24.531 1 93.88 181 LYS A N 1
ATOM 1394 C CA . LYS A 1 181 ? 14.07 10.539 -24.547 1 93.88 181 LYS A CA 1
ATOM 1395 C C . LYS A 1 181 ? 13.625 11.164 -23.234 1 93.88 181 LYS A C 1
ATOM 1397 O O . LYS A 1 181 ? 14.195 12.164 -22.797 1 93.88 181 LYS A O 1
ATOM 1402 N N . LYS A 1 182 ? 12.695 10.586 -22.656 1 93.81 182 LYS A N 1
ATOM 1403 C CA . LYS A 1 182 ? 12.086 11.133 -21.453 1 93.81 182 LYS A CA 1
ATOM 1404 C C . LYS A 1 182 ? 12.703 10.523 -20.203 1 93.81 182 LYS A C 1
ATOM 1406 O O . LYS A 1 182 ? 12.844 11.203 -19.172 1 93.81 182 LYS A O 1
ATOM 1411 N N . TYR A 1 183 ? 12.984 9.266 -20.344 1 94.5 183 TYR A N 1
ATOM 1412 C CA . TYR A 1 183 ? 13.492 8.516 -19.188 1 94.5 183 TYR A CA 1
ATOM 1413 C C . TYR A 1 183 ? 14.883 7.965 -19.469 1 94.5 183 TYR A C 1
ATOM 1415 O O . TYR A 1 183 ? 15.023 6.863 -20 1 94.5 183 TYR A O 1
ATOM 1423 N N . PRO A 1 184 ? 15.852 8.586 -18.969 1 91.56 184 PRO A N 1
ATOM 1424 C CA . PRO A 1 184 ? 17.234 8.188 -19.266 1 91.56 184 PRO A CA 1
ATOM 1425 C C . PRO A 1 184 ? 17.531 6.75 -18.859 1 91.56 184 PRO A C 1
ATOM 1427 O O . PRO A 1 184 ? 18.312 6.066 -19.531 1 91.56 184 PRO A O 1
ATOM 1430 N N . ASP A 1 185 ? 16.922 6.254 -17.875 1 92.25 185 ASP A N 1
ATOM 1431 C CA . ASP A 1 185 ? 17.188 4.902 -17.391 1 92.25 185 ASP A CA 1
ATOM 1432 C C . ASP A 1 185 ? 16.75 3.854 -18.406 1 92.25 185 ASP A C 1
ATOM 1434 O O . ASP A 1 185 ? 17.203 2.709 -18.359 1 92.25 185 ASP A O 1
ATOM 1438 N N . MET A 1 186 ? 15.93 4.184 -19.266 1 94.31 186 MET A N 1
ATOM 1439 C CA . MET A 1 186 ? 15.391 3.238 -20.234 1 94.31 186 MET A CA 1
ATOM 1440 C C . MET A 1 186 ? 16.406 2.973 -21.344 1 94.31 186 MET A C 1
ATOM 1442 O O . MET A 1 186 ? 16.234 2.039 -22.141 1 94.31 186 MET A O 1
ATOM 1446 N N . GLU A 1 187 ? 17.469 3.686 -21.375 1 92.44 187 GLU A N 1
ATOM 1447 C CA . GLU A 1 187 ? 18.5 3.516 -22.391 1 92.44 187 GLU A CA 1
ATOM 1448 C C . GLU A 1 187 ? 19.141 2.135 -22.297 1 92.44 187 GLU A C 1
ATOM 1450 O O . GLU A 1 187 ? 19.688 1.634 -23.281 1 92.44 187 GLU A O 1
ATOM 1455 N N . GLU A 1 188 ? 18.984 1.541 -21.203 1 90.94 188 GLU A N 1
ATOM 1456 C CA . GLU A 1 188 ? 19.594 0.234 -20.984 1 90.94 188 GLU A CA 1
ATOM 1457 C C . GLU A 1 188 ? 18.859 -0.856 -21.766 1 90.94 188 GLU A C 1
ATOM 1459 O O . GLU A 1 188 ? 19.391 -1.941 -21.984 1 90.94 188 GLU A O 1
ATOM 1464 N N . ILE A 1 189 ? 17.656 -0.513 -22.156 1 95.38 189 ILE A N 1
ATOM 1465 C CA . ILE A 1 189 ? 16.891 -1.477 -22.938 1 95.38 189 ILE A CA 1
ATOM 1466 C C . ILE A 1 189 ? 17.234 -1.345 -24.406 1 95.38 189 ILE A C 1
ATOM 1468 O O . ILE A 1 189 ? 16.531 -0.657 -25.156 1 95.38 189 ILE A O 1
ATOM 1472 N N . LYS A 1 190 ? 18.266 -2.043 -24.875 1 88.5 190 LYS A N 1
ATOM 1473 C CA . LYS A 1 190 ? 18.781 -1.811 -26.219 1 88.5 190 LYS A CA 1
ATOM 1474 C C . LYS A 1 190 ? 18.859 -3.115 -27.016 1 88.5 190 LYS A C 1
ATOM 1476 O O . LYS A 1 190 ? 18.906 -3.102 -28.234 1 88.5 190 LYS A O 1
ATOM 1481 N N . HIS A 1 191 ? 18.812 -4.207 -26.359 1 91 191 HIS A N 1
ATOM 1482 C CA . HIS A 1 191 ? 19.016 -5.477 -27.047 1 91 191 HIS A CA 1
ATOM 1483 C C . HIS A 1 191 ? 17.703 -6.031 -27.594 1 91 191 HIS A C 1
ATOM 1485 O O . HIS A 1 191 ? 16.688 -6.023 -26.891 1 91 191 HIS A O 1
ATOM 1491 N N . SER A 1 192 ? 17.812 -6.59 -28.719 1 91.62 192 SER A N 1
ATOM 1492 C CA . SER A 1 192 ? 16.641 -7.148 -29.375 1 91.62 192 SER A CA 1
ATOM 1493 C C . SER A 1 192 ? 16.125 -8.391 -28.641 1 91.62 192 SER A C 1
ATOM 1495 O O . SER A 1 192 ? 14.953 -8.734 -28.75 1 91.62 192 SER A O 1
ATOM 1497 N N . LEU A 1 193 ? 16.984 -9.008 -27.922 1 94 193 LEU A N 1
ATOM 1498 C CA . LEU A 1 193 ? 16.656 -10.234 -27.203 1 94 193 LEU A CA 1
ATOM 1499 C C . LEU A 1 193 ? 15.578 -9.969 -26.156 1 94 193 LEU A C 1
ATOM 1501 O O . LEU A 1 193 ? 14.891 -10.898 -25.719 1 94 193 LEU A O 1
ATOM 1505 N N . TYR A 1 194 ? 15.445 -8.727 -25.75 1 96.81 194 TYR A N 1
ATOM 1506 C CA . TYR A 1 194 ? 14.5 -8.406 -24.688 1 96.81 194 TYR A CA 1
ATOM 1507 C C . TYR A 1 194 ? 13.07 -8.422 -25.203 1 96.81 194 TYR A C 1
ATOM 1509 O O . TYR A 1 194 ? 12.117 -8.445 -24.422 1 96.81 194 TYR A O 1
ATOM 1517 N N . PHE A 1 195 ? 12.938 -8.445 -26.547 1 95.62 195 PHE A N 1
ATOM 1518 C CA . PHE A 1 195 ? 11.617 -8.305 -27.156 1 95.62 195 PHE A CA 1
ATOM 1519 C C . PHE A 1 195 ? 11.148 -9.633 -27.734 1 95.62 195 PHE A C 1
ATOM 1521 O O . PHE A 1 195 ? 11.945 -10.375 -28.328 1 95.62 195 PHE A O 1
ATOM 1528 N N . ASP A 1 196 ? 9.945 -9.922 -27.438 1 94 196 ASP A N 1
ATOM 1529 C CA . ASP A 1 196 ? 9.281 -11.016 -28.141 1 94 196 ASP A CA 1
ATOM 1530 C C . ASP A 1 196 ? 8.633 -10.539 -29.438 1 94 196 ASP A C 1
ATOM 1532 O O . ASP A 1 196 ? 7.531 -9.984 -29.422 1 94 196 ASP A O 1
ATOM 1536 N N . ASP A 1 197 ? 9.234 -10.859 -30.547 1 85.31 197 ASP A N 1
ATOM 1537 C CA . ASP A 1 197 ? 8.859 -10.297 -31.844 1 85.31 197 ASP A CA 1
ATOM 1538 C C . ASP A 1 197 ? 7.934 -11.242 -32.625 1 85.31 197 ASP A C 1
ATOM 1540 O O . ASP A 1 197 ? 7.77 -11.109 -33.812 1 85.31 197 ASP A O 1
ATOM 1544 N N . ALA A 1 198 ? 7.508 -12.164 -31.922 1 76.81 198 ALA A N 1
ATOM 1545 C CA . ALA A 1 198 ? 6.578 -13.023 -32.656 1 76.81 198 ALA A CA 1
ATOM 1546 C C . ALA A 1 198 ? 5.426 -12.219 -33.219 1 76.81 198 ALA A C 1
ATOM 1548 O O . ALA A 1 198 ? 4.844 -11.367 -32.562 1 76.81 198 ALA A O 1
ATOM 1549 N N . PRO A 1 199 ? 5.336 -12.305 -34.594 1 67.44 199 PRO A N 1
ATOM 1550 C CA . PRO A 1 199 ? 4.305 -11.492 -35.25 1 67.44 199 PRO A CA 1
ATOM 1551 C C . PRO A 1 199 ? 2.916 -11.719 -34.656 1 67.44 199 PRO A C 1
ATOM 1553 O O . PRO A 1 199 ? 2.613 -12.812 -34.156 1 67.44 199 PRO A O 1
ATOM 1556 N N . VAL A 1 200 ? 2.209 -10.57 -34.688 1 61.38 200 VAL A N 1
ATOM 1557 C CA . VAL A 1 200 ? 0.819 -10.664 -34.25 1 61.38 200 VAL A CA 1
ATOM 1558 C C . VAL A 1 200 ? 0.057 -11.625 -35.156 1 61.38 200 VAL A C 1
ATOM 1560 O O . VAL A 1 200 ? 0.132 -11.523 -36.375 1 61.38 200 VAL A O 1
ATOM 1563 N N . GLY A 1 201 ? -0.565 -12.594 -34.656 1 55.88 201 GLY A N 1
ATOM 1564 C CA . GLY A 1 201 ? -1.352 -13.523 -35.469 1 55.88 201 GLY A CA 1
ATOM 1565 C C . GLY A 1 201 ? -0.592 -14.781 -35.844 1 55.88 201 GLY A C 1
ATOM 1566 O O . GLY A 1 201 ? -1.142 -15.68 -36.469 1 55.88 201 GLY A O 1
ATOM 1567 N N . SER A 1 202 ? 0.7 -14.719 -35.719 1 56.91 202 SER A N 1
ATOM 1568 C CA . SER A 1 202 ? 1.434 -15.922 -36.062 1 56.91 202 SER A CA 1
ATOM 1569 C C . SER A 1 202 ? 0.936 -17.125 -35.281 1 56.91 202 SER A C 1
ATOM 1571 O O . SER A 1 202 ? 0.381 -16.984 -34.188 1 56.91 202 SER A O 1
ATOM 1573 N N . THR A 1 203 ? 1.104 -18.141 -35.969 1 51.22 203 THR A N 1
ATOM 1574 C CA . THR A 1 203 ? 0.816 -19.422 -35.375 1 51.22 203 THR A CA 1
ATOM 1575 C C . THR A 1 203 ? 1.643 -19.625 -34.094 1 51.22 203 THR A C 1
ATOM 1577 O O . THR A 1 203 ? 2.869 -19.516 -34.125 1 51.22 203 THR A O 1
ATOM 1580 N N . GLY A 1 204 ? 1.06 -19.5 -32.969 1 55.72 204 GLY A N 1
ATOM 1581 C CA . GLY A 1 204 ? 1.591 -19.609 -31.625 1 55.72 204 GLY A CA 1
ATOM 1582 C C . GLY A 1 204 ? 1.588 -18.297 -30.875 1 55.72 204 GLY A C 1
ATOM 1583 O O . GLY A 1 204 ? 1.76 -18.266 -29.656 1 55.72 204 GLY A O 1
ATOM 1584 N N . GLY A 1 205 ? 1.344 -17.188 -31.641 1 61.47 205 GLY A N 1
ATOM 1585 C CA . GLY A 1 205 ? 1.201 -15.859 -31.062 1 61.47 205 GLY A CA 1
ATOM 1586 C C . GLY A 1 205 ? 2.314 -15.508 -30.094 1 61.47 205 GLY A C 1
ATOM 1587 O O . GLY A 1 205 ? 3.209 -16.328 -29.844 1 61.47 205 GLY A O 1
ATOM 1588 N N . SER A 1 206 ? 2.617 -14.266 -29.812 1 74.75 206 SER A N 1
ATOM 1589 C CA . SER A 1 206 ? 3.59 -13.836 -28.812 1 74.75 206 SER A CA 1
ATOM 1590 C C . SER A 1 206 ? 3.324 -14.5 -27.469 1 74.75 206 SER A C 1
ATOM 1592 O O . SER A 1 206 ? 2.232 -14.375 -26.906 1 74.75 206 SER A O 1
ATOM 1594 N N . GLN A 1 207 ? 4.344 -15.344 -27.125 1 85.94 207 GLN A N 1
ATOM 1595 C CA . GLN A 1 207 ? 4.262 -15.969 -25.812 1 85.94 207 GLN A CA 1
ATOM 1596 C C . GLN A 1 207 ? 4.137 -14.914 -24.719 1 85.94 207 GLN A C 1
ATOM 1598 O O . GLN A 1 207 ? 3.389 -15.094 -23.75 1 85.94 207 GLN A O 1
ATOM 1603 N N . ARG A 1 208 ? 4.77 -13.828 -24.969 1 94.44 208 ARG A N 1
ATOM 1604 C CA . ARG A 1 208 ? 4.746 -12.758 -23.984 1 94.44 208 ARG A CA 1
ATOM 1605 C C . ARG A 1 208 ? 3.35 -12.156 -23.844 1 94.44 208 ARG A C 1
ATOM 1607 O O . ARG A 1 208 ? 2.885 -11.891 -22.734 1 94.44 208 ARG A O 1
ATOM 1614 N N . ARG A 1 209 ? 2.689 -12.055 -24.844 1 91.25 209 ARG A N 1
ATOM 1615 C CA . ARG A 1 209 ? 1.353 -11.469 -24.844 1 91.25 209 ARG A CA 1
ATOM 1616 C C . ARG A 1 209 ? 0.34 -12.406 -24.203 1 91.25 209 ARG A C 1
ATOM 1618 O O . ARG A 1 209 ? -0.629 -11.961 -23.594 1 91.25 209 ARG A O 1
ATOM 1625 N N . ALA A 1 210 ? 0.636 -13.625 -24.406 1 91.44 210 ALA A N 1
ATOM 1626 C CA . ALA A 1 210 ? -0.283 -14.625 -23.875 1 91.44 210 ALA A CA 1
ATOM 1627 C C . ALA A 1 210 ? -0.328 -14.562 -22.344 1 91.44 210 ALA A C 1
ATOM 1629 O O . ALA A 1 210 ? -1.331 -14.938 -21.734 1 91.44 210 ALA A O 1
ATOM 1630 N N . PHE A 1 211 ? 0.725 -14.055 -21.766 1 92.94 211 PHE A N 1
ATOM 1631 C CA . PHE A 1 211 ? 0.789 -14.008 -20.297 1 92.94 211 PHE A CA 1
ATOM 1632 C C . PHE A 1 211 ? -0.019 -12.828 -19.766 1 92.94 211 PHE A C 1
ATOM 1634 O O . PHE A 1 211 ? -0.565 -12.898 -18.656 1 92.94 211 PHE A O 1
ATOM 1641 N N . GLY A 1 212 ? -0.068 -11.75 -20.5 1 93 212 GLY A N 1
ATOM 1642 C CA . GLY A 1 212 ? -0.705 -10.523 -20.047 1 93 212 GLY A CA 1
ATOM 1643 C C . GLY A 1 212 ? -0.094 -9.273 -20.641 1 93 212 GLY A C 1
ATOM 1644 O O . GLY A 1 212 ? 0.859 -9.359 -21.422 1 93 212 GLY A O 1
ATOM 1645 N N . PRO A 1 213 ? -0.607 -8.211 -20.25 1 94.56 213 PRO A N 1
ATOM 1646 C CA . PRO A 1 213 ? -0.125 -6.957 -20.844 1 94.56 213 PRO A CA 1
ATOM 1647 C C . PRO A 1 213 ? 1.274 -6.582 -20.359 1 94.56 213 PRO A C 1
ATOM 1649 O O . PRO A 1 213 ? 1.605 -6.785 -19.188 1 94.56 213 PRO A O 1
ATOM 1652 N N . THR A 1 214 ? 2.051 -6.125 -21.312 1 97.38 214 THR A N 1
ATOM 1653 C CA . THR A 1 214 ? 3.326 -5.512 -20.969 1 97.38 214 THR A CA 1
ATOM 1654 C C . THR A 1 214 ? 3.111 -4.141 -20.328 1 97.38 214 THR A C 1
ATOM 1656 O O . THR A 1 214 ? 2.354 -3.32 -20.844 1 97.38 214 THR A O 1
ATOM 1659 N N . PRO A 1 215 ? 3.789 -3.883 -19.188 1 97.94 215 PRO A N 1
ATOM 1660 C CA . PRO A 1 215 ? 3.643 -2.555 -18.594 1 97.94 215 PRO A CA 1
ATOM 1661 C C . PRO A 1 215 ? 4.07 -1.432 -19.531 1 97.94 215 PRO A C 1
ATOM 1663 O O . PRO A 1 215 ? 5.023 -1.592 -20.297 1 97.94 215 PRO A O 1
ATOM 1666 N N . THR A 1 216 ? 3.393 -0.308 -19.438 1 97.75 216 THR A N 1
ATOM 1667 C CA . THR A 1 216 ? 3.775 0.858 -20.219 1 97.75 216 THR A CA 1
ATOM 1668 C C . THR A 1 216 ? 5.109 1.424 -19.75 1 97.75 216 THR A C 1
ATOM 1670 O O . THR A 1 216 ? 5.535 1.146 -18.625 1 97.75 216 THR A O 1
ATOM 1673 N N . THR A 1 217 ? 5.688 2.207 -20.609 1 97.75 217 THR A N 1
ATOM 1674 C CA . THR A 1 217 ? 6.965 2.816 -20.25 1 97.75 217 THR A CA 1
ATOM 1675 C C . THR A 1 217 ? 6.805 3.76 -19.062 1 97.75 217 THR A C 1
ATOM 1677 O O . THR A 1 217 ? 7.691 3.846 -18.219 1 97.75 217 THR A O 1
ATOM 1680 N N . HIS A 1 218 ? 5.691 4.379 -18.969 1 97 218 HIS A N 1
ATOM 1681 C CA . HIS A 1 218 ? 5.422 5.27 -17.844 1 97 218 HIS A CA 1
ATOM 1682 C C . HIS A 1 218 ? 5.312 4.484 -16.547 1 97 218 HIS A C 1
ATOM 1684 O O . HIS A 1 218 ? 5.859 4.898 -15.516 1 97 218 HIS A O 1
ATOM 1690 N N . GLN A 1 219 ? 4.625 3.412 -16.609 1 97.94 219 GLN A N 1
ATOM 1691 C CA . GLN A 1 219 ? 4.477 2.564 -15.438 1 97.94 219 GLN A CA 1
ATOM 1692 C C . GLN A 1 219 ? 5.832 2.068 -14.938 1 97.94 219 GLN A C 1
ATOM 1694 O O . GLN A 1 219 ? 6.098 2.078 -13.734 1 97.94 219 GLN A O 1
ATOM 1699 N N . VAL A 1 220 ? 6.613 1.671 -15.82 1 98.5 220 VAL A N 1
ATOM 1700 C CA . VAL A 1 220 ? 7.93 1.139 -15.484 1 98.5 220 VAL A CA 1
ATOM 1701 C C . VAL A 1 220 ? 8.797 2.244 -14.875 1 98.5 220 VAL A C 1
ATOM 1703 O O . VAL A 1 220 ? 9.445 2.041 -13.852 1 98.5 220 VAL A O 1
ATOM 1706 N N . ALA A 1 221 ? 8.781 3.367 -15.508 1 97.69 221 ALA A N 1
ATOM 1707 C CA . ALA A 1 221 ? 9.547 4.504 -14.992 1 97.69 221 ALA A CA 1
ATOM 1708 C C . ALA A 1 221 ? 9.094 4.879 -13.586 1 97.69 221 ALA A C 1
ATOM 1710 O O . ALA A 1 221 ? 9.922 5.211 -12.727 1 97.69 221 ALA A O 1
ATOM 1711 N N . GLU A 1 222 ? 7.859 4.805 -13.391 1 97.5 222 GLU A N 1
ATOM 1712 C CA . GLU A 1 222 ? 7.312 5.113 -12.07 1 97.5 222 GLU A CA 1
ATOM 1713 C C . GLU A 1 222 ? 7.816 4.121 -11.023 1 97.5 222 GLU A C 1
ATOM 1715 O O . GLU A 1 222 ? 8.172 4.512 -9.906 1 97.5 222 GLU A O 1
ATOM 1720 N N . MET A 1 223 ? 7.809 2.828 -11.367 1 98.44 223 MET A N 1
ATOM 1721 C CA . MET A 1 223 ? 8.266 1.828 -10.414 1 98.44 223 MET A CA 1
ATOM 1722 C C . MET A 1 223 ? 9.734 2.055 -10.047 1 98.44 223 MET A C 1
ATOM 1724 O O . MET A 1 223 ? 10.117 1.917 -8.883 1 98.44 223 MET A O 1
ATOM 1728 N N . VAL A 1 224 ? 10.492 2.389 -11.016 1 98.25 224 VAL A N 1
ATOM 1729 C CA . VAL A 1 224 ? 11.914 2.643 -10.766 1 98.25 224 VAL A CA 1
ATOM 1730 C C . VAL A 1 224 ? 12.062 3.852 -9.844 1 98.25 224 VAL A C 1
ATOM 1732 O O . VAL A 1 224 ? 12.867 3.832 -8.914 1 98.25 224 VAL A O 1
ATOM 1735 N N . ALA A 1 225 ? 11.297 4.863 -10.102 1 97.44 225 ALA A N 1
ATOM 1736 C CA . ALA A 1 225 ? 11.344 6.062 -9.273 1 97.44 225 ALA A CA 1
ATOM 1737 C C . ALA A 1 225 ? 10.914 5.758 -7.844 1 97.44 225 ALA A C 1
ATOM 1739 O O . ALA A 1 225 ? 11.531 6.23 -6.887 1 97.44 225 ALA A O 1
ATOM 1740 N N . ARG A 1 226 ? 9.906 4.98 -7.695 1 97.94 226 ARG A N 1
ATOM 1741 C CA . ARG A 1 226 ? 9.438 4.562 -6.379 1 97.94 226 ARG A CA 1
ATOM 1742 C C . ARG A 1 226 ? 10.5 3.746 -5.656 1 97.94 226 ARG A C 1
ATOM 1744 O O . ARG A 1 226 ? 10.688 3.891 -4.445 1 97.94 226 ARG A O 1
ATOM 1751 N N . ALA A 1 227 ? 11.125 2.895 -6.426 1 98.25 227 ALA A N 1
ATOM 1752 C CA . ALA A 1 227 ? 12.188 2.08 -5.844 1 98.25 227 ALA A CA 1
ATOM 1753 C C . ALA A 1 227 ? 13.312 2.955 -5.301 1 98.25 227 ALA A C 1
ATOM 1755 O O . ALA A 1 227 ? 13.805 2.73 -4.191 1 98.25 227 ALA A O 1
ATOM 1756 N N . LYS A 1 228 ? 13.688 3.871 -6.047 1 97.12 228 LYS A N 1
ATOM 1757 C CA . LYS A 1 228 ? 14.719 4.809 -5.617 1 97.12 228 LYS A CA 1
ATOM 1758 C C . LYS A 1 228 ? 14.289 5.559 -4.359 1 97.12 228 LYS A C 1
ATOM 1760 O O . LYS A 1 228 ? 15.078 5.723 -3.426 1 97.12 228 LYS A O 1
ATOM 1765 N N . MET A 1 229 ? 13.07 5.961 -4.336 1 96.81 229 MET A N 1
ATOM 1766 C CA . MET A 1 229 ? 12.516 6.656 -3.176 1 96.81 229 MET A CA 1
ATOM 1767 C C . MET A 1 229 ? 12.609 5.785 -1.928 1 96.81 229 MET A C 1
ATOM 1769 O O . MET A 1 229 ? 13.086 6.234 -0.885 1 96.81 229 MET A O 1
ATOM 1773 N N . CYS A 1 230 ? 12.188 4.57 -2.076 1 97.44 230 CYS A N 1
ATOM 1774 C CA . CYS A 1 230 ? 12.18 3.676 -0.926 1 97.44 230 CYS A CA 1
ATOM 1775 C C . CYS A 1 230 ? 13.586 3.477 -0.373 1 97.44 230 CYS A C 1
ATOM 1777 O O . CYS A 1 230 ? 13.773 3.439 0.844 1 97.44 230 CYS A O 1
ATOM 1779 N N . ARG A 1 231 ? 14.492 3.361 -1.235 1 95.81 231 ARG A N 1
ATOM 1780 C CA . ARG A 1 231 ? 15.883 3.154 -0.828 1 95.81 231 ARG A CA 1
ATOM 1781 C C . ARG A 1 231 ? 16.469 4.426 -0.235 1 95.81 231 ARG A C 1
ATOM 1783 O O . ARG A 1 231 ? 17.031 4.406 0.863 1 95.81 231 ARG A O 1
ATOM 1790 N N . ASP A 1 232 ? 16.312 5.508 -0.934 1 95.25 232 ASP A N 1
ATOM 1791 C CA . ASP A 1 232 ? 16.969 6.762 -0.565 1 95.25 232 ASP A CA 1
ATOM 1792 C C . ASP A 1 232 ? 16.422 7.293 0.76 1 95.25 232 ASP A C 1
ATOM 1794 O O . ASP A 1 232 ? 17.172 7.875 1.553 1 95.25 232 ASP A O 1
ATOM 1798 N N . TYR A 1 233 ? 15.188 7.113 0.958 1 95.69 233 TYR A N 1
ATOM 1799 C CA . TYR A 1 233 ? 14.578 7.641 2.174 1 95.69 233 TYR A CA 1
ATOM 1800 C C . TYR A 1 233 ? 14.508 6.57 3.256 1 95.69 233 TYR A C 1
ATOM 1802 O O . TYR A 1 233 ? 13.875 6.773 4.297 1 95.69 233 TYR A O 1
ATOM 1810 N N . GLU A 1 234 ? 15.039 5.387 2.957 1 95.12 234 GLU A N 1
ATOM 1811 C CA . GLU A 1 234 ? 15.188 4.301 3.918 1 95.12 234 GLU A CA 1
ATOM 1812 C C . GLU A 1 234 ? 13.844 3.9 4.52 1 95.12 234 GLU A C 1
ATOM 1814 O O . GLU A 1 234 ? 13.703 3.832 5.742 1 95.12 234 GLU A O 1
ATOM 1819 N N . PHE A 1 235 ? 12.953 3.645 3.656 1 96.56 235 PHE A N 1
ATOM 1820 C CA . PHE A 1 235 ? 11.641 3.16 4.066 1 96.56 235 PHE A CA 1
ATOM 1821 C C . PHE A 1 235 ? 11.758 1.827 4.793 1 96.56 235 PHE A C 1
ATOM 1823 O O . PHE A 1 235 ? 12.68 1.05 4.531 1 96.56 235 PHE A O 1
ATOM 1830 N N . ASP A 1 236 ? 10.844 1.606 5.695 1 94.44 236 ASP A N 1
ATOM 1831 C CA . ASP A 1 236 ? 10.773 0.299 6.34 1 94.44 236 ASP A CA 1
ATOM 1832 C C . ASP A 1 236 ? 10.023 -0.704 5.465 1 94.44 236 ASP A C 1
ATOM 1834 O O . ASP A 1 236 ? 9.57 -0.365 4.367 1 94.44 236 ASP A O 1
ATOM 1838 N N . GLU A 1 237 ? 9.906 -1.888 5.914 1 94.31 237 GLU A N 1
ATOM 1839 C CA . GLU A 1 237 ? 9.32 -2.982 5.145 1 94.31 237 GLU A CA 1
ATOM 1840 C C . GLU A 1 237 ? 7.871 -2.682 4.77 1 94.31 237 GLU A C 1
ATOM 1842 O O . GLU A 1 237 ? 7.465 -2.885 3.625 1 94.31 237 GLU A O 1
ATOM 1847 N N . GLY A 1 238 ? 7.129 -2.227 5.738 1 95.31 238 GLY A N 1
ATOM 1848 C CA . GLY A 1 238 ? 5.746 -1.871 5.461 1 95.31 238 GLY A CA 1
ATOM 1849 C C . GLY A 1 238 ? 5.605 -0.791 4.406 1 95.31 238 GLY A C 1
ATOM 1850 O O . GLY A 1 238 ? 4.734 -0.871 3.541 1 95.31 238 GLY A O 1
ATOM 1851 N N . ALA A 1 239 ? 6.438 0.197 4.48 1 97.31 239 ALA A N 1
ATOM 1852 C CA . ALA A 1 239 ? 6.414 1.291 3.512 1 97.31 239 ALA A CA 1
ATOM 1853 C C . ALA A 1 239 ? 6.832 0.806 2.125 1 97.31 239 ALA A C 1
ATOM 1855 O O . ALA A 1 239 ? 6.273 1.239 1.115 1 97.31 239 ALA A O 1
ATOM 1856 N N . TRP A 1 240 ? 7.816 -0.106 2.07 1 97.56 240 TRP A N 1
ATOM 1857 C CA . TRP A 1 240 ? 8.172 -0.729 0.8 1 97.56 240 TRP A CA 1
ATOM 1858 C C . TRP A 1 240 ? 6.969 -1.44 0.186 1 97.56 240 TRP A C 1
ATOM 1860 O O . TRP A 1 240 ? 6.688 -1.281 -1.004 1 97.56 240 TRP A O 1
ATOM 1870 N N . ASN A 1 241 ? 6.25 -2.186 0.944 1 97.5 241 ASN A N 1
ATOM 1871 C CA . ASN A 1 241 ? 5.098 -2.953 0.48 1 97.5 241 ASN A CA 1
ATOM 1872 C C . ASN A 1 241 ? 3.994 -2.043 -0.051 1 97.5 241 ASN A C 1
ATOM 1874 O O . ASN A 1 241 ? 3.408 -2.32 -1.099 1 97.5 241 ASN A O 1
ATOM 1878 N N . THR A 1 242 ? 3.877 -0.979 0.675 1 97.31 242 THR A N 1
ATOM 1879 C CA . THR A 1 242 ? 2.781 -0.072 0.351 1 97.31 242 THR A CA 1
ATOM 1880 C C . THR A 1 242 ? 3.141 0.802 -0.848 1 97.31 242 THR A C 1
ATOM 1882 O O . THR A 1 242 ? 2.314 1.013 -1.738 1 97.31 242 THR A O 1
ATOM 1885 N N . SER A 1 243 ? 4.336 1.254 -0.922 1 97.81 243 SER A N 1
ATOM 1886 C CA . SER A 1 243 ? 4.715 2.271 -1.897 1 97.81 243 SER A CA 1
ATOM 1887 C C . SER A 1 243 ? 5.223 1.637 -3.188 1 97.81 243 SER A C 1
ATOM 1889 O O . SER A 1 243 ? 5.172 2.258 -4.254 1 97.81 243 SER A O 1
ATOM 1891 N N . LEU A 1 244 ? 5.66 0.371 -3.064 1 98.44 244 LEU A N 1
ATOM 1892 C CA . LEU A 1 244 ? 6.297 -0.156 -4.266 1 98.44 244 LEU A CA 1
ATOM 1893 C C . LEU A 1 244 ? 5.816 -1.574 -4.559 1 98.44 244 LEU A C 1
ATOM 1895 O O . LEU A 1 244 ? 5.254 -1.836 -5.625 1 98.44 244 LEU A O 1
ATOM 1899 N N . HIS A 1 245 ? 6.027 -2.535 -3.697 1 98.62 245 HIS A N 1
ATOM 1900 C CA . HIS A 1 245 ? 5.836 -3.947 -4.004 1 98.62 245 HIS A CA 1
ATOM 1901 C C . HIS A 1 245 ? 4.402 -4.227 -4.441 1 98.62 245 HIS A C 1
ATOM 1903 O O . HIS A 1 245 ? 4.176 -4.941 -5.422 1 98.62 245 HIS A O 1
ATOM 1909 N N . HIS A 1 246 ? 3.51 -3.688 -3.701 1 98.56 246 HIS A N 1
ATOM 1910 C CA . HIS A 1 246 ? 2.107 -3.846 -4.062 1 98.56 246 HIS A CA 1
ATOM 1911 C C . HIS A 1 246 ? 1.85 -3.371 -5.488 1 98.56 246 HIS A C 1
ATOM 1913 O O . HIS A 1 246 ? 1.117 -4.02 -6.242 1 98.56 246 HIS A O 1
ATOM 1919 N N . ARG A 1 247 ? 2.455 -2.289 -5.828 1 98 247 ARG A N 1
ATOM 1920 C CA . ARG A 1 247 ? 2.246 -1.683 -7.141 1 98 247 ARG A CA 1
ATOM 1921 C C . ARG A 1 247 ? 2.867 -2.533 -8.242 1 98 247 ARG A C 1
ATOM 1923 O O . ARG A 1 247 ? 2.285 -2.688 -9.32 1 98 247 ARG A O 1
ATOM 1930 N N . VAL A 1 248 ? 3.99 -3.068 -7.969 1 98.75 248 VAL A N 1
ATOM 1931 C CA . VAL A 1 248 ? 4.656 -3.916 -8.953 1 98.75 248 VAL A CA 1
ATOM 1932 C C . VAL A 1 248 ? 3.832 -5.18 -9.188 1 98.75 248 VAL A C 1
ATOM 1934 O O . VAL A 1 248 ? 3.598 -5.57 -10.336 1 98.75 248 VAL A O 1
ATOM 1937 N N . ILE A 1 249 ? 3.381 -5.797 -8.148 1 98.81 249 ILE A N 1
ATOM 1938 C CA . ILE A 1 249 ? 2.555 -6.992 -8.273 1 98.81 249 ILE A CA 1
ATOM 1939 C C . ILE A 1 249 ? 1.273 -6.656 -9.031 1 98.81 249 ILE A C 1
ATOM 1941 O O . ILE A 1 249 ? 0.819 -7.438 -9.867 1 98.81 249 ILE A O 1
ATOM 1945 N N . ASN A 1 250 ? 0.777 -5.473 -8.758 1 97.94 250 ASN A N 1
ATOM 1946 C CA . ASN A 1 250 ? -0.489 -5.062 -9.359 1 97.94 250 ASN A CA 1
ATOM 1947 C C . ASN A 1 250 ? -0.341 -4.805 -10.859 1 97.94 250 ASN A C 1
ATOM 1949 O O . ASN A 1 250 ? -1.321 -4.867 -11.602 1 97.94 250 ASN A O 1
ATOM 1953 N N . LEU A 1 251 ? 0.835 -4.523 -11.32 1 97.81 251 LEU A N 1
ATOM 1954 C CA . LEU A 1 251 ? 1.061 -4.441 -12.758 1 97.81 251 LEU A CA 1
ATOM 1955 C C . LEU A 1 251 ? 0.832 -5.797 -13.422 1 97.81 251 LEU A C 1
ATOM 1957 O O . LEU A 1 251 ? 0.479 -5.859 -14.602 1 97.81 251 LEU A O 1
ATOM 1961 N N . ALA A 1 252 ? 1.04 -6.84 -12.648 1 97.62 252 ALA A N 1
ATOM 1962 C CA . ALA A 1 252 ? 0.921 -8.195 -13.18 1 97.62 252 ALA A CA 1
ATOM 1963 C C . ALA A 1 252 ? -0.435 -8.805 -12.836 1 97.62 252 ALA A C 1
ATOM 1965 O O . ALA A 1 252 ? -1.102 -9.375 -13.703 1 97.62 252 ALA A O 1
ATOM 1966 N N . ALA A 1 253 ? -0.792 -8.625 -11.602 1 97.19 253 ALA A N 1
ATOM 1967 C CA . ALA A 1 253 ? -1.966 -9.305 -11.055 1 97.19 253 ALA A CA 1
ATOM 1968 C C . ALA A 1 253 ? -2.994 -8.297 -10.547 1 97.19 253 ALA A C 1
ATOM 1970 O O . ALA A 1 253 ? -2.678 -7.438 -9.719 1 97.19 253 ALA A O 1
ATOM 1971 N N . PRO A 1 254 ? -4.203 -8.492 -10.992 1 97 254 PRO A N 1
ATOM 1972 C CA . PRO A 1 254 ? -5.242 -7.566 -10.531 1 97 254 PRO A CA 1
ATOM 1973 C C . PRO A 1 254 ? -5.684 -7.844 -9.094 1 97 254 PRO A C 1
ATOM 1975 O O . PRO A 1 254 ? -5.457 -8.938 -8.57 1 97 254 PRO A O 1
ATOM 1978 N N . GLU A 1 255 ? -6.219 -6.836 -8.5 1 96.62 255 GLU A N 1
ATOM 1979 C CA . GLU A 1 255 ? -6.996 -7.02 -7.273 1 96.62 255 GLU A CA 1
ATOM 1980 C C . GLU A 1 255 ? -8.453 -7.336 -7.59 1 96.62 255 GLU A C 1
ATOM 1982 O O . GLU A 1 255 ? -8.898 -7.172 -8.727 1 96.62 255 GLU A O 1
ATOM 1987 N N . PHE A 1 256 ? -9.211 -7.688 -6.648 1 93.81 256 PHE A N 1
ATOM 1988 C CA . PHE A 1 256 ? -10.555 -8.219 -6.855 1 93.81 256 PHE A CA 1
ATOM 1989 C C . PHE A 1 256 ? -11.445 -7.191 -7.551 1 93.81 256 PHE A C 1
ATOM 1991 O O . PHE A 1 256 ? -12.344 -7.555 -8.312 1 93.81 256 PHE A O 1
ATOM 1998 N N . TYR A 1 257 ? -11.172 -5.891 -7.344 1 91.75 257 TYR A N 1
ATOM 1999 C CA . TYR A 1 257 ? -12.078 -4.875 -7.863 1 91.75 257 TYR A CA 1
ATOM 2000 C C . TYR A 1 257 ? -11.867 -4.66 -9.359 1 91.75 257 TYR A C 1
ATOM 2002 O O . TYR A 1 257 ? -12.727 -4.113 -10.039 1 91.75 257 TYR A O 1
ATOM 2010 N N . GLN A 1 258 ? -10.758 -4.812 -10 1 85.44 258 GLN A N 1
ATOM 2011 C CA . GLN A 1 258 ? -10.367 -4.441 -11.352 1 85.44 258 GLN A CA 1
ATOM 2012 C C . GLN A 1 258 ? -11.008 -5.363 -12.391 1 85.44 258 GLN A C 1
ATOM 2014 O O . GLN A 1 258 ? -11.383 -4.918 -13.477 1 85.44 258 GLN A O 1
ATOM 2019 N N . ALA A 1 259 ? -10.93 -6.527 -12.281 1 67.5 259 ALA A N 1
ATOM 2020 C CA . ALA A 1 259 ? -11.266 -7.352 -13.438 1 67.5 259 ALA A CA 1
ATOM 2021 C C . ALA A 1 259 ? -12.359 -8.359 -13.102 1 67.5 259 ALA A C 1
ATOM 2023 O O . ALA A 1 259 ? -12.25 -9.094 -12.117 1 67.5 259 ALA A O 1
ATOM 2024 N N . ASP A 1 260 ? -13.297 -7.93 -14.031 1 70.94 260 ASP A N 1
ATOM 2025 C CA . ASP A 1 260 ? -14.312 -8.969 -13.953 1 70.94 260 ASP A CA 1
ATOM 2026 C C . ASP A 1 260 ? -13.945 -10.164 -14.836 1 70.94 260 ASP A C 1
ATOM 2028 O O . ASP A 1 260 ? -13.523 -9.984 -15.984 1 70.94 260 ASP A O 1
ATOM 2032 N N . GLY A 1 261 ? -13.789 -11.273 -14.219 1 77.38 261 GLY A N 1
ATOM 2033 C CA . GLY A 1 261 ? -13.641 -12.484 -15 1 77.38 261 GLY A CA 1
ATOM 2034 C C . GLY A 1 261 ? -12.25 -13.086 -14.906 1 77.38 261 GLY A C 1
ATOM 2035 O O . GLY A 1 261 ? -11.992 -14.164 -15.453 1 77.38 261 GLY A O 1
ATOM 2036 N N . GLN A 1 262 ? -11.367 -12.359 -14.297 1 87.31 262 GLN A N 1
ATOM 2037 C CA . GLN A 1 262 ? -10.055 -12.961 -14.086 1 87.31 262 GLN A CA 1
ATOM 2038 C C . GLN A 1 262 ? -10.125 -14.094 -13.07 1 87.31 262 GLN A C 1
ATOM 2040 O O . GLN A 1 262 ? -11.039 -14.141 -12.242 1 87.31 262 GLN A O 1
ATOM 2045 N N . LEU A 1 263 ? -9.148 -14.953 -13.273 1 94.94 263 LEU A N 1
ATOM 2046 C CA . LEU A 1 263 ? -9.148 -16.109 -12.383 1 94.94 263 LEU A CA 1
ATOM 2047 C C . LEU A 1 263 ? -8.219 -15.883 -11.195 1 94.94 263 LEU A C 1
ATOM 2049 O O . LEU A 1 263 ? -8.508 -16.328 -10.078 1 94.94 263 LEU A O 1
ATOM 2053 N N . VAL A 1 264 ? -7.137 -15.211 -11.445 1 97.88 264 VAL A N 1
ATOM 2054 C CA . VAL A 1 264 ? -6.109 -15.07 -10.422 1 97.88 264 VAL A CA 1
ATOM 2055 C C . VAL A 1 264 ? -6.023 -13.617 -9.969 1 97.88 264 VAL A C 1
ATOM 2057 O O . VAL A 1 264 ? -5.965 -12.703 -10.797 1 97.88 264 VAL A O 1
ATOM 2060 N N . TYR A 1 265 ? -5.996 -13.438 -8.672 1 97.81 265 TYR A N 1
ATOM 2061 C CA . TYR A 1 265 ? -5.965 -12.102 -8.078 1 97.81 265 TYR A CA 1
ATOM 2062 C C . TYR A 1 265 ? -4.887 -12.016 -7.004 1 97.81 265 TYR A C 1
ATOM 2064 O O . TYR A 1 265 ? -4.484 -13.023 -6.43 1 97.81 265 TYR A O 1
ATOM 2072 N N . MET A 1 266 ? -4.43 -10.797 -6.758 1 97.81 266 MET A N 1
ATOM 2073 C CA . MET A 1 266 ? -3.496 -10.547 -5.66 1 97.81 266 MET A CA 1
ATOM 2074 C C . MET A 1 266 ? -4.242 -10.125 -4.398 1 97.81 266 MET A C 1
ATOM 2076 O O . MET A 1 266 ? -5.219 -9.375 -4.469 1 97.81 266 MET A O 1
ATOM 2080 N N . VAL A 1 267 ? -3.73 -10.602 -3.244 1 98.06 267 VAL A N 1
ATOM 2081 C CA . VAL A 1 267 ? -4.277 -10.227 -1.942 1 98.06 267 VAL A CA 1
ATOM 2082 C C . VAL A 1 267 ? -3.139 -9.914 -0.975 1 98.06 267 VAL A C 1
ATOM 2084 O O . VAL A 1 267 ? -2.293 -10.766 -0.701 1 98.06 267 VAL A O 1
ATOM 2087 N N . PRO A 1 268 ? -3.092 -8.625 -0.5 1 98.12 268 PRO A N 1
ATOM 2088 C CA . PRO A 1 268 ? -2.217 -8.414 0.654 1 98.12 268 PRO A CA 1
ATOM 2089 C C . PRO A 1 268 ? -2.68 -9.172 1.896 1 98.12 268 PRO A C 1
ATOM 2091 O O . PRO A 1 268 ? -3.873 -9.172 2.215 1 98.12 268 PRO A O 1
ATOM 2094 N N . CYS A 1 269 ? -1.727 -9.789 2.633 1 97.25 269 CYS A N 1
ATOM 2095 C CA . CYS A 1 269 ? -2.158 -10.664 3.717 1 97.25 269 CYS A CA 1
ATOM 2096 C C . CYS A 1 269 ? -1.13 -10.688 4.84 1 97.25 269 CYS A C 1
ATOM 2098 O O . CYS A 1 269 ? -0.763 -11.758 5.324 1 97.25 269 CYS A O 1
ATOM 2100 N N . THR A 1 270 ? -0.702 -9.609 5.297 1 93.12 270 THR A N 1
ATOM 2101 C CA . THR A 1 270 ? 0.386 -9.5 6.262 1 93.12 270 THR A CA 1
ATOM 2102 C C . THR A 1 270 ? -0.039 -10.047 7.621 1 93.12 270 THR A C 1
ATOM 2104 O O . THR A 1 270 ? 0.806 -10.344 8.469 1 93.12 270 THR A O 1
ATOM 2107 N N . SER A 1 271 ? -1.314 -10.188 7.898 1 92.06 271 SER A N 1
ATOM 2108 C CA . SER A 1 271 ? -1.774 -10.672 9.195 1 92.06 271 SER A CA 1
ATOM 2109 C C . SER A 1 271 ? -2.24 -12.125 9.109 1 92.06 271 SER A C 1
ATOM 2111 O O . SER A 1 271 ? -2.74 -12.68 10.094 1 92.06 271 SER A O 1
ATOM 2113 N N . ALA A 1 272 ? -2.086 -12.695 7.977 1 94.62 272 ALA A N 1
ATOM 2114 C CA . ALA A 1 272 ? -2.594 -14.055 7.773 1 94.62 272 ALA A CA 1
ATOM 2115 C C . ALA A 1 272 ? -1.806 -15.062 8.602 1 94.62 272 ALA A C 1
ATOM 2117 O O . ALA A 1 272 ? -0.662 -15.383 8.273 1 94.62 272 ALA A O 1
ATOM 2118 N N . SER A 1 273 ? -2.457 -15.586 9.523 1 92.56 273 SER A N 1
ATOM 2119 C CA . SER A 1 273 ? -1.818 -16.578 10.375 1 92.56 273 SER A CA 1
ATOM 2120 C C . SER A 1 273 ? -2.168 -18 9.922 1 92.56 273 SER A C 1
ATOM 2122 O O . SER A 1 273 ? -3.258 -18.234 9.398 1 92.56 273 SER A O 1
ATOM 2124 N N . ILE A 1 274 ? -1.292 -18.812 10.141 1 93.38 274 ILE A N 1
ATOM 2125 C CA . ILE A 1 274 ? -1.508 -20.234 9.852 1 93.38 274 ILE A CA 1
ATOM 2126 C C . ILE A 1 274 ? -2.521 -20.812 10.828 1 93.38 274 ILE A C 1
ATOM 2128 O O . ILE A 1 274 ? -2.504 -20.484 12.016 1 93.38 274 ILE A O 1
ATOM 2132 N N . LEU A 1 275 ? -3.357 -21.703 10.367 1 92.44 275 LEU A N 1
ATOM 2133 C CA . LEU A 1 275 ? -4.348 -22.359 11.203 1 92.44 275 LEU A CA 1
ATOM 2134 C C . LEU A 1 275 ? -3.678 -23.078 12.375 1 92.44 275 LEU A C 1
ATOM 2136 O O . LEU A 1 275 ? -2.697 -23.797 12.195 1 92.44 275 LEU A O 1
ATOM 2140 N N . PRO A 1 276 ? -4.23 -22.859 13.547 1 86.25 276 PRO A N 1
ATOM 2141 C CA . PRO A 1 276 ? -3.598 -23.422 14.742 1 86.25 276 PRO A CA 1
ATOM 2142 C C . PRO A 1 276 ? -3.508 -24.938 14.711 1 86.25 276 PRO A C 1
ATOM 2144 O O . PRO A 1 276 ? -2.549 -25.516 15.227 1 86.25 276 PRO A O 1
ATOM 2147 N N . ASP A 1 277 ? -4.473 -25.578 14.188 1 83.12 277 ASP A N 1
ATOM 2148 C CA . ASP A 1 277 ? -4.512 -27.031 14.172 1 83.12 277 ASP A CA 1
ATOM 2149 C C . ASP A 1 277 ? -3.449 -27.594 13.234 1 83.12 277 ASP A C 1
ATOM 2151 O O . ASP A 1 277 ? -3.135 -28.797 13.297 1 83.12 277 ASP A O 1
ATOM 2155 N N . LEU A 1 278 ? -2.969 -26.75 12.375 1 82.62 278 LEU A N 1
ATOM 2156 C CA . LEU A 1 278 ? -1.973 -27.203 11.414 1 82.62 278 LEU A CA 1
ATOM 2157 C C . LEU A 1 278 ? -0.561 -26.984 11.945 1 82.62 278 LEU A C 1
ATOM 2159 O O . LEU A 1 278 ? 0.389 -27.625 11.484 1 82.62 278 LEU A O 1
ATOM 2163 N N . VAL A 1 279 ? -0.509 -25.906 12.789 1 65.88 279 VAL A N 1
ATOM 2164 C CA . VAL A 1 279 ? 0.813 -25.453 13.203 1 65.88 279 VAL A CA 1
ATOM 2165 C C . VAL A 1 279 ? 1.479 -26.516 14.07 1 65.88 279 VAL A C 1
ATOM 2167 O O . VAL A 1 279 ? 0.927 -26.922 15.094 1 65.88 279 VAL A O 1
ATOM 2170 N N . GLN A 1 280 ? 2.375 -27.203 13.508 1 58.53 280 GLN A N 1
ATOM 2171 C CA . GLN A 1 280 ? 3.189 -28.062 14.352 1 58.53 280 GLN A CA 1
ATOM 2172 C C . GLN A 1 280 ? 4.105 -27.25 15.258 1 58.53 280 GLN A C 1
ATOM 2174 O O . GLN A 1 280 ? 4.512 -27.703 16.328 1 58.53 280 GLN A O 1
ATOM 2179 N N . THR A 1 281 ? 4.531 -26.047 14.758 1 53.22 281 THR A N 1
ATOM 2180 C CA . THR A 1 281 ? 5.465 -25.234 15.523 1 53.22 281 THR A CA 1
ATOM 2181 C C . THR A 1 281 ? 4.914 -23.828 15.711 1 53.22 281 THR A C 1
ATOM 2183 O O . THR A 1 281 ? 4.105 -23.359 14.906 1 53.22 281 THR A O 1
ATOM 2186 N N . SER A 1 282 ? 5.008 -23.297 16.906 1 50.53 282 SER A N 1
ATOM 2187 C CA . SER A 1 282 ? 4.516 -22.031 17.469 1 50.53 282 SER A CA 1
ATOM 2188 C C . SER A 1 282 ? 4.77 -20.875 16.516 1 50.53 282 SER A C 1
ATOM 2190 O O . SER A 1 282 ? 4.445 -19.719 16.828 1 50.53 282 SER A O 1
ATOM 2192 N N . SER A 1 283 ? 5.539 -21.031 15.484 1 53.97 283 SER A N 1
ATOM 2193 C CA . SER A 1 283 ? 5.973 -19.766 14.875 1 53.97 283 SER A CA 1
ATOM 2194 C C . SER A 1 283 ? 4.883 -19.188 13.984 1 53.97 283 SER A C 1
ATOM 2196 O O . SER A 1 283 ? 4.344 -19.875 13.117 1 53.97 283 SER A O 1
ATOM 2198 N N . SER A 1 284 ? 4.32 -18.094 14.484 1 61.97 284 SER A N 1
ATOM 2199 C CA . SER A 1 284 ? 3.359 -17.312 13.711 1 61.97 284 SER A CA 1
ATOM 2200 C C . SER A 1 284 ? 4.004 -16.734 12.461 1 61.97 284 SER A C 1
ATOM 2202 O O . SER A 1 284 ? 4.289 -15.539 12.398 1 61.97 284 SER A O 1
ATOM 2204 N N . ARG A 1 285 ? 4.406 -17.609 11.484 1 80.25 285 ARG A N 1
ATOM 2205 C CA . ARG A 1 285 ? 5.066 -17.109 10.281 1 80.25 285 ARG A CA 1
ATOM 2206 C C . ARG A 1 285 ? 4.055 -16.812 9.18 1 80.25 285 ARG A C 1
ATOM 2208 O O . ARG A 1 285 ? 3.18 -17.641 8.898 1 80.25 285 ARG A O 1
ATOM 2215 N N . LYS A 1 286 ? 4.133 -15.578 8.711 1 91.31 286 LYS A N 1
ATOM 2216 C CA . LYS A 1 286 ? 3.191 -15.039 7.734 1 91.31 286 LYS A CA 1
ATOM 2217 C C . LYS A 1 286 ? 3.908 -14.617 6.453 1 91.31 286 LYS A C 1
ATOM 2219 O O . LYS A 1 286 ? 5.137 -14.648 6.387 1 91.31 286 LYS A O 1
ATOM 2224 N N . VAL A 1 287 ? 3.127 -14.492 5.48 1 96.31 287 VAL A N 1
ATOM 2225 C CA . VAL A 1 287 ? 3.633 -13.898 4.242 1 96.31 287 VAL A CA 1
ATOM 2226 C C . VAL A 1 287 ? 2.92 -12.578 3.975 1 96.31 287 VAL A C 1
ATOM 2228 O O . VAL A 1 287 ? 1.95 -12.234 4.656 1 96.31 287 VAL A O 1
ATOM 2231 N N . ASP A 1 288 ? 3.373 -11.859 2.965 1 97.19 288 ASP A N 1
ATOM 2232 C CA . ASP A 1 288 ? 2.9 -10.492 2.803 1 97.19 288 ASP A CA 1
ATOM 2233 C C . ASP A 1 288 ? 1.839 -10.398 1.708 1 97.19 288 ASP A C 1
ATOM 2235 O O . ASP A 1 288 ? 0.903 -9.602 1.807 1 97.19 288 ASP A O 1
ATOM 2239 N N . PHE A 1 289 ? 2.016 -11.188 0.657 1 98.62 289 PHE A N 1
ATOM 2240 C CA . PHE A 1 289 ? 1.065 -11.211 -0.449 1 98.62 289 PHE A CA 1
ATOM 2241 C C . PHE A 1 289 ? 0.799 -12.641 -0.904 1 98.62 289 PHE A C 1
ATOM 2243 O O . PHE A 1 289 ? 1.652 -13.516 -0.748 1 98.62 289 PHE A O 1
ATOM 2250 N N . CYS A 1 290 ? -0.377 -12.805 -1.454 1 98.69 290 CYS A N 1
ATOM 2251 C CA . CYS A 1 290 ? -0.704 -14.055 -2.141 1 98.69 290 CYS A CA 1
ATOM 2252 C C . CYS A 1 290 ? -1.381 -13.773 -3.479 1 98.69 290 CYS A C 1
ATOM 2254 O O . CYS A 1 290 ? -2.1 -12.789 -3.621 1 98.69 290 CYS A O 1
ATOM 2256 N N . LEU A 1 291 ? -1.051 -14.578 -4.422 1 98.75 291 LEU A N 1
ATOM 2257 C CA . LEU A 1 291 ? -1.922 -14.742 -5.582 1 98.75 291 LEU A CA 1
ATOM 2258 C C . LEU A 1 291 ? -2.898 -15.891 -5.375 1 98.75 291 LEU A C 1
ATOM 2260 O O . LEU A 1 291 ? -2.486 -17.016 -5.055 1 98.75 291 LEU A O 1
ATOM 2264 N N . CYS A 1 292 ? -4.16 -15.609 -5.523 1 98.44 292 CYS A N 1
ATOM 2265 C CA . CYS A 1 292 ? -5.176 -16.609 -5.223 1 98.44 292 CYS A CA 1
ATOM 2266 C C . CYS A 1 292 ? -6.215 -16.688 -6.336 1 98.44 292 CYS A C 1
ATOM 2268 O O . CYS A 1 292 ? -6.254 -15.82 -7.215 1 98.44 292 CYS A O 1
ATOM 2270 N N . ILE A 1 293 ? -6.973 -17.719 -6.277 1 97.94 293 ILE A N 1
ATOM 2271 C CA . ILE A 1 293 ? -7.961 -18.031 -7.309 1 97.94 293 ILE A CA 1
ATOM 2272 C C . ILE A 1 293 ? -9.344 -17.562 -6.852 1 97.94 293 ILE A C 1
ATOM 2274 O O . ILE A 1 293 ? -9.719 -17.75 -5.691 1 97.94 293 ILE A O 1
ATOM 2278 N N . GLU A 1 294 ? -10.047 -16.906 -7.723 1 96.5 294 GLU A N 1
ATOM 2279 C CA . GLU A 1 294 ? -11.469 -16.625 -7.516 1 96.5 294 GLU A CA 1
ATOM 2280 C C . GLU A 1 294 ? -12.344 -17.688 -8.164 1 96.5 294 GLU A C 1
ATOM 2282 O O . GLU A 1 294 ? -12.641 -17.625 -9.359 1 96.5 294 GLU A O 1
ATOM 2287 N N . PRO A 1 295 ? -12.828 -18.609 -7.336 1 96.19 295 PRO A N 1
ATOM 2288 C CA . PRO A 1 295 ? -13.648 -19.688 -7.902 1 96.19 295 PRO A CA 1
ATOM 2289 C C . PRO A 1 295 ? -15 -19.188 -8.398 1 96.19 295 PRO A C 1
ATOM 2291 O O . PRO A 1 295 ? -15.586 -18.281 -7.812 1 96.19 295 PRO A O 1
ATOM 2294 N N . LYS A 1 296 ? -15.453 -19.828 -9.422 1 93.44 296 LYS A N 1
ATOM 2295 C CA . LYS A 1 296 ? -16.766 -19.516 -9.984 1 93.44 296 LYS A CA 1
ATOM 2296 C C . LYS A 1 296 ? -17.578 -20.781 -10.234 1 93.44 296 LYS A C 1
ATOM 2298 O O . LYS A 1 296 ? -17.031 -21.891 -10.195 1 93.44 296 LYS A O 1
ATOM 2303 N N . GLY A 1 297 ? -18.844 -20.594 -10.344 1 92.75 297 GLY A N 1
ATOM 2304 C CA . GLY A 1 297 ? -19.719 -21.688 -10.734 1 92.75 297 GLY A CA 1
ATOM 2305 C C . GLY A 1 297 ? -19.641 -22.891 -9.805 1 92.75 297 GLY A C 1
ATOM 2306 O O . GLY A 1 297 ? -19.781 -22.75 -8.594 1 92.75 297 GLY A O 1
ATOM 2307 N N . ALA A 1 298 ? -19.375 -23.984 -10.453 1 95.5 298 ALA A N 1
ATOM 2308 C CA . ALA A 1 298 ? -19.359 -25.266 -9.734 1 95.5 298 ALA A CA 1
ATOM 2309 C C . ALA A 1 298 ? -18.25 -25.281 -8.68 1 95.5 298 ALA A C 1
ATOM 2311 O O . ALA A 1 298 ? -18.422 -25.859 -7.605 1 95.5 298 ALA A O 1
ATOM 2312 N N . ALA A 1 299 ? -17.188 -24.656 -9.023 1 96.69 299 ALA A N 1
ATOM 2313 C CA . ALA A 1 299 ? -16.078 -24.641 -8.094 1 96.69 299 ALA A CA 1
ATOM 2314 C C . ALA A 1 299 ? -16.422 -23.859 -6.836 1 96.69 299 ALA A C 1
ATOM 2316 O O . ALA A 1 299 ? -16.094 -24.266 -5.719 1 96.69 299 ALA A O 1
ATOM 2317 N N . ALA A 1 300 ? -17.031 -22.75 -7.016 1 96.06 300 ALA A N 1
ATOM 2318 C CA . ALA A 1 300 ? -17.453 -21.938 -5.875 1 96.06 300 ALA A CA 1
ATOM 2319 C C . ALA A 1 300 ? -18.406 -22.703 -4.973 1 96.06 300 ALA A C 1
ATOM 2321 O O . ALA A 1 300 ? -18.281 -22.688 -3.746 1 96.06 300 ALA A O 1
ATOM 2322 N N . LYS A 1 301 ? -19.297 -23.391 -5.551 1 96 301 LYS A N 1
ATOM 2323 C CA . LYS A 1 301 ? -20.266 -24.188 -4.801 1 96 301 LYS A CA 1
ATOM 2324 C C . LYS A 1 301 ? -19.578 -25.312 -4.031 1 96 301 LYS A C 1
ATOM 2326 O O . LYS A 1 301 ? -19.938 -25.594 -2.887 1 96 301 LYS A O 1
ATOM 2331 N N . ALA A 1 302 ? -18.703 -25.875 -4.707 1 96.12 302 ALA A N 1
ATOM 2332 C CA . ALA A 1 302 ? -17.969 -26.969 -4.062 1 96.12 302 ALA A CA 1
ATOM 2333 C C . ALA A 1 302 ? -17.203 -26.469 -2.842 1 96.12 302 ALA A C 1
ATOM 2335 O O . ALA A 1 302 ? -17.188 -27.125 -1.798 1 96.12 302 ALA A O 1
ATOM 2336 N N . ILE A 1 303 ? -16.594 -25.328 -2.977 1 97.31 303 ILE A N 1
ATOM 2337 C CA . ILE A 1 303 ? -15.82 -24.75 -1.875 1 97.31 303 ILE A CA 1
ATOM 2338 C C . ILE A 1 303 ? -16.766 -24.344 -0.746 1 97.31 303 ILE A C 1
ATOM 2340 O O . ILE A 1 303 ? -16.453 -24.547 0.431 1 97.31 303 ILE A O 1
ATOM 2344 N N . ASP A 1 304 ? -17.875 -23.844 -1.04 1 95.5 304 ASP A N 1
ATOM 2345 C CA . ASP A 1 304 ? -18.875 -23.438 -0.043 1 95.5 304 ASP A CA 1
ATOM 2346 C C . ASP A 1 304 ? -19.344 -24.641 0.776 1 95.5 304 ASP A C 1
ATOM 2348 O O . ASP A 1 304 ? -19.734 -24.5 1.934 1 95.5 304 ASP A O 1
ATOM 2352 N N . LYS A 1 305 ? -19.297 -25.766 0.14 1 93.88 305 LYS A N 1
ATOM 2353 C CA . LYS A 1 305 ? -19.688 -26.984 0.843 1 93.88 305 LYS A CA 1
ATOM 2354 C C . LYS A 1 305 ? -18.594 -27.422 1.824 1 93.88 305 LYS A C 1
ATOM 2356 O O . LYS A 1 305 ? -18.906 -27.984 2.881 1 93.88 305 LYS A O 1
ATOM 2361 N N . LEU A 1 306 ? -17.469 -27.109 1.467 1 92.88 306 LEU A N 1
ATOM 2362 C CA . LEU A 1 306 ? -16.328 -27.531 2.287 1 92.88 306 LEU A CA 1
ATOM 2363 C C . LEU A 1 306 ? -16.094 -26.547 3.432 1 92.88 306 LEU A C 1
ATOM 2365 O O . LEU A 1 306 ? -15.773 -26.953 4.547 1 92.88 306 LEU A O 1
ATOM 2369 N N . VAL A 1 307 ? -16.266 -25.297 3.176 1 92.19 307 VAL A N 1
ATOM 2370 C CA . VAL A 1 307 ? -15.969 -24.234 4.121 1 92.19 307 VAL A CA 1
ATOM 2371 C C . VAL A 1 307 ? -17.266 -23.578 4.602 1 92.19 307 VAL A C 1
ATOM 2373 O O . VAL A 1 307 ? -18.047 -23.078 3.793 1 92.19 307 VAL A O 1
ATOM 2376 N N . PRO A 1 308 ? -17.578 -23.438 5.828 1 86.19 308 PRO A N 1
ATOM 2377 C CA . PRO A 1 308 ? -16.75 -23.844 6.961 1 86.19 308 PRO A CA 1
ATOM 2378 C C . PRO A 1 308 ? -17.094 -25.219 7.5 1 86.19 308 PRO A C 1
ATOM 2380 O O . PRO A 1 308 ? -16.656 -25.609 8.586 1 86.19 308 PRO A O 1
ATOM 2383 N N . THR A 1 309 ? -17.844 -25.938 6.852 1 83.62 309 THR A N 1
ATOM 2384 C CA . THR A 1 309 ? -18.406 -27.172 7.363 1 83.62 309 THR A CA 1
ATOM 2385 C C . THR A 1 309 ? -17.328 -28.203 7.648 1 83.62 309 THR A C 1
ATOM 2387 O O . THR A 1 309 ? -17.234 -28.734 8.758 1 83.62 309 THR A O 1
ATOM 2390 N N . GLU A 1 310 ? -16.516 -28.438 6.746 1 82.69 310 GLU A N 1
ATOM 2391 C CA . GLU A 1 310 ? -15.477 -29.453 6.891 1 82.69 310 GLU A CA 1
ATOM 2392 C C . GLU A 1 310 ? -14.164 -28.844 7.375 1 82.69 310 GLU A C 1
ATOM 2394 O O . GLU A 1 310 ? -13.383 -29.5 8.062 1 82.69 310 GLU A O 1
ATOM 2399 N N . THR A 1 311 ? -13.953 -27.688 6.891 1 88.12 311 THR A N 1
ATOM 2400 C CA . THR A 1 311 ? -12.75 -26.953 7.254 1 88.12 311 THR A CA 1
ATOM 2401 C C . THR A 1 311 ? -13.047 -25.453 7.387 1 88.12 311 THR A C 1
ATOM 2403 O O . THR A 1 311 ? -13.906 -24.922 6.688 1 88.12 311 THR A O 1
ATOM 2406 N N . PRO A 1 312 ? -12.297 -24.828 8.266 1 92.38 312 PRO A N 1
ATOM 2407 C CA . PRO A 1 312 ? -12.547 -23.391 8.414 1 92.38 312 PRO A CA 1
ATOM 2408 C C . PRO A 1 312 ? -12.094 -22.594 7.199 1 92.38 312 PRO A C 1
ATOM 2410 O O . PRO A 1 312 ? -12.562 -21.469 6.992 1 92.38 312 PRO A O 1
ATOM 2413 N N . SER A 1 313 ? -11.211 -23.172 6.445 1 96.25 313 SER A N 1
ATOM 2414 C CA . SER A 1 313 ? -10.625 -22.5 5.293 1 96.25 313 SER A CA 1
ATOM 2415 C C . SER A 1 313 ? -10.156 -23.5 4.242 1 96.25 313 SER A C 1
ATOM 2417 O O . SER A 1 313 ? -9.703 -24.594 4.582 1 96.25 313 SER A O 1
ATOM 2419 N N . ILE A 1 314 ? -10.281 -23.062 2.99 1 97.38 314 ILE A N 1
ATOM 2420 C CA . ILE A 1 314 ? -9.789 -23.906 1.905 1 97.38 314 ILE A CA 1
ATOM 2421 C C . ILE A 1 314 ? -8.266 -23.859 1.865 1 97.38 314 ILE A C 1
ATOM 2423 O O . ILE A 1 314 ? -7.637 -24.641 1.152 1 97.38 314 ILE A O 1
ATOM 2427 N N . ASN A 1 315 ? -7.691 -22.922 2.594 1 97.38 315 ASN A N 1
ATOM 2428 C CA . ASN A 1 315 ? -6.25 -22.75 2.738 1 97.38 315 ASN A CA 1
ATOM 2429 C C . ASN A 1 315 ? -5.785 -23.078 4.156 1 97.38 315 ASN A C 1
ATOM 2431 O O . ASN A 1 315 ? -6.594 -23.453 5.008 1 97.38 315 ASN A O 1
ATOM 2435 N N . HIS A 1 316 ? -4.504 -22.938 4.355 1 95.94 316 HIS A N 1
ATOM 2436 C CA . HIS A 1 316 ? -3.893 -23.172 5.66 1 95.94 316 HIS A CA 1
ATOM 2437 C C . HIS A 1 316 ? -3.947 -21.906 6.523 1 95.94 316 HIS A C 1
ATOM 2439 O O . HIS A 1 316 ? -3.215 -21.797 7.508 1 95.94 316 HIS A O 1
ATOM 2445 N N . THR A 1 317 ? -4.715 -20.953 6.141 1 95.31 317 THR A N 1
ATOM 2446 C CA . THR A 1 317 ? -4.914 -19.719 6.898 1 95.31 317 THR A CA 1
ATOM 2447 C C . THR A 1 317 ? -6.402 -19.406 7.031 1 95.31 317 THR A C 1
ATOM 2449 O O . THR A 1 317 ? -7.195 -19.75 6.152 1 95.31 317 THR A O 1
ATOM 2452 N N . GLU A 1 318 ? -6.727 -18.703 8.094 1 91.75 318 GLU A N 1
ATOM 2453 C CA . GLU A 1 318 ? -8.117 -18.312 8.312 1 91.75 318 GLU A CA 1
ATOM 2454 C C . GLU A 1 318 ? -8.344 -16.844 7.914 1 91.75 318 GLU A C 1
ATOM 2456 O O . GLU A 1 318 ? -9.359 -16.25 8.273 1 91.75 318 GLU A O 1
ATOM 2461 N N . TYR A 1 319 ? -7.332 -16.344 7.309 1 95.88 319 TYR A N 1
ATOM 2462 C CA . TYR A 1 319 ? -7.508 -14.977 6.828 1 95.88 319 TYR A CA 1
ATOM 2463 C C . TYR A 1 319 ? -8.742 -14.867 5.941 1 95.88 319 TYR A C 1
ATOM 2465 O O . TYR A 1 319 ? -8.844 -15.547 4.922 1 95.88 319 TYR A O 1
ATOM 2473 N N . SER A 1 320 ? -9.609 -14.016 6.281 1 94.81 320 SER A N 1
ATOM 2474 C CA . SER A 1 320 ? -10.945 -13.961 5.699 1 94.81 320 SER A CA 1
ATOM 2475 C C . SER A 1 320 ? -10.883 -13.805 4.184 1 94.81 320 SER A C 1
ATOM 2477 O O . SER A 1 320 ? -11.641 -14.461 3.459 1 94.81 320 SER A O 1
ATOM 2479 N N . ALA A 1 321 ? -9.992 -13.039 3.721 1 96.62 321 ALA A N 1
ATOM 2480 C CA . ALA A 1 321 ? -9.93 -12.734 2.293 1 96.62 321 ALA A CA 1
ATOM 2481 C C . ALA A 1 321 ? -9.469 -13.953 1.496 1 96.62 321 ALA A C 1
ATOM 2483 O O . ALA A 1 321 ? -9.625 -14 0.273 1 96.62 321 ALA A O 1
ATOM 2484 N N . LEU A 1 322 ? -8.922 -14.93 2.191 1 97.75 322 LEU A N 1
ATOM 2485 C CA . LEU A 1 322 ? -8.344 -16.078 1.499 1 97.75 322 LEU A CA 1
ATOM 2486 C C . LEU A 1 322 ? -9.109 -17.344 1.822 1 97.75 322 LEU A C 1
ATOM 2488 O O . LEU A 1 322 ? -8.852 -18.406 1.227 1 97.75 322 LEU A O 1
ATOM 2492 N N . ARG A 1 323 ? -10.047 -17.328 2.66 1 96.69 323 ARG A N 1
ATOM 2493 C CA . ARG A 1 323 ? -10.703 -18.5 3.221 1 96.69 323 ARG A CA 1
ATOM 2494 C C . ARG A 1 323 ? -11.328 -19.359 2.121 1 96.69 323 ARG A C 1
ATOM 2496 O O . ARG A 1 323 ? -11.406 -20.578 2.248 1 96.69 323 ARG A O 1
ATOM 2503 N N . THR A 1 324 ? -11.812 -18.734 1.118 1 97.38 324 THR A N 1
ATOM 2504 C CA . THR A 1 324 ? -12.477 -19.469 0.051 1 97.38 324 THR A CA 1
ATOM 2505 C C . THR A 1 324 ? -11.75 -19.266 -1.276 1 97.38 324 THR A C 1
ATOM 2507 O O . THR A 1 324 ? -12.32 -19.516 -2.344 1 97.38 324 THR A O 1
ATOM 2510 N N . HIS A 1 325 ? -10.586 -18.766 -1.224 1 98.06 325 HIS A N 1
ATOM 2511 C CA . HIS A 1 325 ? -9.789 -18.469 -2.41 1 98.06 325 HIS A CA 1
ATOM 2512 C C . HIS A 1 325 ? -8.469 -19.219 -2.385 1 98.06 325 HIS A C 1
ATOM 2514 O O . HIS A 1 325 ? -7.492 -18.75 -1.791 1 98.06 325 HIS A O 1
ATOM 2520 N N . PRO A 1 326 ? -8.406 -20.344 -3.045 1 98.62 326 PRO A N 1
ATOM 2521 C CA . PRO A 1 326 ? -7.188 -21.156 -3.002 1 98.62 326 PRO A CA 1
ATOM 2522 C C . PRO A 1 326 ? -5.938 -20.359 -3.377 1 98.62 326 PRO A C 1
ATOM 2524 O O . PRO A 1 326 ? -5.93 -19.656 -4.387 1 98.62 326 PRO A O 1
ATOM 2527 N N . ILE A 1 327 ? -4.918 -20.484 -2.607 1 98.75 327 ILE A N 1
ATOM 2528 C CA . ILE A 1 327 ? -3.662 -19.766 -2.82 1 98.75 327 ILE A CA 1
ATOM 2529 C C . ILE A 1 327 ? -2.811 -20.531 -3.838 1 98.75 327 ILE A C 1
ATOM 2531 O O . ILE A 1 327 ? -2.527 -21.719 -3.662 1 98.75 327 ILE A O 1
ATOM 2535 N N . GLY A 1 328 ? -2.357 -19.812 -4.883 1 98.75 328 GLY A N 1
ATOM 2536 C CA . GLY A 1 328 ? -1.511 -20.438 -5.887 1 98.75 328 GLY A CA 1
ATOM 2537 C C . GLY A 1 328 ? -0.058 -20.016 -5.789 1 98.75 328 GLY A C 1
ATOM 2538 O O . GLY A 1 328 ? 0.833 -20.703 -6.285 1 98.75 328 GLY A O 1
ATOM 2539 N N . LEU A 1 329 ? 0.198 -18.859 -5.203 1 98.81 329 LEU A N 1
ATOM 2540 C CA . LEU A 1 329 ? 1.535 -18.297 -5.062 1 98.81 329 LEU A CA 1
ATOM 2541 C C . LEU A 1 329 ? 1.619 -17.406 -3.832 1 98.81 329 LEU A C 1
ATOM 2543 O O . LEU A 1 329 ? 0.696 -16.641 -3.555 1 98.81 329 LEU A O 1
ATOM 2547 N N . SER A 1 330 ? 2.738 -17.562 -3.117 1 98.56 330 SER A N 1
ATOM 2548 C CA . SER A 1 330 ? 2.945 -16.734 -1.937 1 98.56 330 SER A CA 1
ATOM 2549 C C . SER A 1 330 ? 4.203 -15.883 -2.074 1 98.56 330 SER A C 1
ATOM 2551 O O . SER A 1 330 ? 5.207 -16.328 -2.631 1 98.56 330 SER A O 1
ATOM 2553 N N . ILE A 1 331 ? 4.148 -14.656 -1.538 1 98.56 331 ILE A N 1
ATOM 2554 C CA . ILE A 1 331 ? 5.246 -13.695 -1.644 1 98.56 331 ILE A CA 1
ATOM 2555 C C . ILE A 1 331 ? 5.641 -13.211 -0.252 1 98.56 331 ILE A C 1
ATOM 2557 O O . ILE A 1 331 ? 4.793 -12.734 0.508 1 98.56 331 ILE A O 1
ATOM 2561 N N . GLU A 1 332 ? 6.871 -13.352 0.055 1 97.19 332 GLU A N 1
ATOM 2562 C CA . GLU A 1 332 ? 7.461 -12.844 1.292 1 97.19 332 GLU A CA 1
ATOM 2563 C C . GLU A 1 332 ? 8.438 -11.703 1.017 1 97.19 332 GLU A C 1
ATOM 2565 O O . GLU A 1 332 ? 9.234 -11.781 0.083 1 97.19 332 GLU A O 1
ATOM 2570 N N . THR A 1 333 ? 8.352 -10.641 1.798 1 96.75 333 THR A N 1
ATOM 2571 C CA . THR A 1 333 ? 9.195 -9.477 1.549 1 96.75 333 THR A CA 1
ATOM 2572 C C . THR A 1 333 ? 10.078 -9.18 2.76 1 96.75 333 THR A C 1
ATOM 2574 O O . THR A 1 333 ? 9.695 -9.461 3.896 1 96.75 333 THR A O 1
ATOM 2577 N N . LYS A 1 334 ? 11.219 -8.727 2.451 1 94.94 334 LYS A N 1
ATOM 2578 C CA . LYS A 1 334 ? 12.18 -8.227 3.426 1 94.94 334 LYS A CA 1
ATOM 2579 C C . LYS A 1 334 ? 12.891 -6.98 2.902 1 94.94 334 LYS A C 1
ATOM 2581 O O . LYS A 1 334 ? 12.836 -6.684 1.708 1 94.94 334 LYS A O 1
ATOM 2586 N N . LEU A 1 335 ? 13.539 -6.297 3.859 1 92.31 335 LEU A N 1
ATOM 2587 C CA . LEU A 1 335 ? 14.375 -5.176 3.455 1 92.31 335 LEU A CA 1
ATOM 2588 C C . LEU A 1 335 ? 15.641 -5.664 2.754 1 92.31 335 LEU A C 1
ATOM 2590 O O . LEU A 1 335 ? 16.062 -6.809 2.947 1 92.31 335 LEU A O 1
ATOM 2594 N N . GLN A 1 336 ? 16.125 -4.727 2.004 1 84.62 336 GLN A N 1
ATOM 2595 C CA . GLN A 1 336 ? 17.328 -5.066 1.246 1 84.62 336 GLN A CA 1
ATOM 2596 C C . GLN A 1 336 ? 18.453 -5.512 2.172 1 84.62 336 GLN A C 1
ATOM 2598 O O . GLN A 1 336 ? 18.734 -4.859 3.18 1 84.62 336 GLN A O 1
ATOM 2603 N N . GLY A 1 337 ? 19.078 -6.59 1.746 1 76.62 337 GLY A N 1
ATOM 2604 C CA . GLY A 1 337 ? 20.25 -7.082 2.457 1 76.62 337 GLY A CA 1
ATOM 2605 C C . GLY A 1 337 ? 19.906 -7.777 3.76 1 76.62 337 GLY A C 1
ATOM 2606 O O . GLY A 1 337 ? 20.781 -8.312 4.434 1 76.62 337 GLY A O 1
ATOM 2607 N N . GLU A 1 338 ? 18.703 -7.766 4.102 1 75.81 338 GLU A N 1
ATOM 2608 C CA . GLU A 1 338 ? 18.344 -8.344 5.395 1 75.81 338 GLU A CA 1
ATOM 2609 C C . GLU A 1 338 ? 17.391 -9.531 5.223 1 75.81 338 GLU A C 1
ATOM 2611 O O . GLU A 1 338 ? 16.531 -9.516 4.348 1 75.81 338 GLU A O 1
ATOM 2616 N N . GLY A 1 339 ? 17.844 -10.547 5.762 1 79.12 339 GLY A N 1
ATOM 2617 C CA . GLY A 1 339 ? 16.812 -11.461 6.207 1 79.12 339 GLY A CA 1
ATOM 2618 C C . GLY A 1 339 ? 16.422 -12.484 5.156 1 79.12 339 GLY A C 1
ATOM 2619 O O . GLY A 1 339 ? 15.242 -12.844 5.035 1 79.12 339 GLY A O 1
ATOM 2620 N N . LEU A 1 340 ? 17.438 -12.758 4.184 1 87.38 340 LEU A N 1
ATOM 2621 C CA . LEU A 1 340 ? 17.031 -13.781 3.221 1 87.38 340 LEU A CA 1
ATOM 2622 C C . LEU A 1 340 ? 16.734 -15.102 3.926 1 87.38 340 LEU A C 1
ATOM 2624 O O . LEU A 1 340 ? 15.703 -15.727 3.66 1 87.38 340 LEU A O 1
ATOM 2628 N N . SER A 1 341 ? 17.594 -15.461 4.789 1 90 341 SER A N 1
ATOM 2629 C CA . SER A 1 341 ? 17.391 -16.719 5.516 1 90 341 SER A CA 1
ATOM 2630 C C . SER A 1 341 ? 16.094 -16.688 6.312 1 90 341 SER A C 1
ATOM 2632 O O . SER A 1 341 ? 15.391 -17.688 6.422 1 90 341 SER A O 1
ATOM 2634 N N . ILE A 1 342 ? 15.836 -15.562 6.805 1 91.12 342 ILE A N 1
ATOM 2635 C CA . ILE A 1 342 ? 14.602 -15.398 7.566 1 91.12 342 ILE A CA 1
ATOM 2636 C C . ILE A 1 342 ? 13.398 -15.516 6.633 1 91.12 342 ILE A C 1
ATOM 2638 O O . ILE A 1 342 ? 12.414 -16.172 6.957 1 91.12 342 ILE A O 1
ATOM 2642 N N . ALA A 1 343 ? 13.531 -14.867 5.5 1 94.12 343 ALA A N 1
ATOM 2643 C CA . ALA A 1 343 ? 12.461 -14.93 4.516 1 94.12 343 ALA A CA 1
ATOM 2644 C C . ALA A 1 343 ? 12.242 -16.359 4.023 1 94.12 343 ALA A C 1
ATOM 2646 O O . ALA A 1 343 ? 11.102 -16.797 3.881 1 94.12 343 ALA A O 1
ATOM 2647 N N . GLU A 1 344 ? 13.336 -17.047 3.836 1 94.75 344 GLU A N 1
ATOM 2648 C CA . GLU A 1 344 ? 13.266 -18.438 3.396 1 94.75 344 GLU A CA 1
ATOM 2649 C C . GLU A 1 344 ? 12.609 -19.328 4.461 1 94.75 344 GLU A C 1
ATOM 2651 O O . GLU A 1 344 ? 11.766 -20.172 4.141 1 94.75 344 GLU A O 1
ATOM 2656 N N . ALA A 1 345 ? 12.984 -19.109 5.633 1 92.62 345 ALA A N 1
ATOM 2657 C CA . ALA A 1 345 ? 12.406 -19.875 6.727 1 92.62 345 ALA A CA 1
ATOM 2658 C C . ALA A 1 345 ? 10.906 -19.625 6.859 1 92.62 345 ALA A C 1
ATOM 2660 O O . ALA A 1 345 ? 10.125 -20.547 7.086 1 92.62 345 ALA A O 1
ATOM 2661 N N . GLN A 1 346 ? 10.594 -18.391 6.684 1 92.94 346 GLN A N 1
ATOM 2662 C CA . GLN A 1 346 ? 9.188 -18.016 6.781 1 92.94 346 GLN A CA 1
ATOM 2663 C C . GLN A 1 346 ? 8.375 -18.625 5.648 1 92.94 346 GLN A C 1
ATOM 2665 O O . GLN A 1 346 ? 7.305 -19.188 5.879 1 92.94 346 GLN A O 1
ATOM 2670 N N . LEU A 1 347 ? 8.883 -18.531 4.484 1 95.62 347 LEU A N 1
ATOM 2671 C CA . LEU A 1 347 ? 8.172 -19.062 3.332 1 95.62 347 LEU A CA 1
ATOM 2672 C C . LEU A 1 347 ? 8.141 -20.594 3.377 1 95.62 347 LEU A C 1
ATOM 2674 O O . LEU A 1 347 ? 7.145 -21.203 2.98 1 95.62 347 LEU A O 1
ATOM 2678 N N . LEU A 1 348 ? 9.195 -21.172 3.885 1 95.88 348 LEU A N 1
ATOM 2679 C CA . LEU A 1 348 ? 9.227 -22.625 4.043 1 95.88 348 LEU A CA 1
ATOM 2680 C C . LEU A 1 348 ? 8.141 -23.094 5 1 95.88 348 LEU A C 1
ATOM 2682 O O . LEU A 1 348 ? 7.422 -24.047 4.711 1 95.88 348 LEU A O 1
ATOM 2686 N N . THR A 1 349 ? 8.039 -22.422 6.059 1 94.44 349 THR A N 1
ATOM 2687 C CA . THR A 1 349 ? 7.004 -22.781 7.027 1 94.44 349 THR A CA 1
ATOM 2688 C C . THR A 1 349 ? 5.613 -22.594 6.422 1 94.44 349 THR A C 1
ATOM 2690 O O . THR A 1 349 ? 4.742 -23.453 6.586 1 94.44 349 THR A O 1
ATOM 2693 N N . TRP A 1 350 ? 5.449 -21.5 5.766 1 96.25 350 TRP A N 1
ATOM 2694 C CA . TRP A 1 350 ? 4.184 -21.203 5.102 1 96.25 350 TRP A CA 1
ATOM 2695 C C . TRP A 1 350 ? 3.832 -22.297 4.098 1 96.25 350 TRP A C 1
ATOM 2697 O O . TRP A 1 350 ? 2.721 -22.828 4.117 1 96.25 350 TRP A O 1
ATOM 2707 N N . HIS A 1 351 ? 4.762 -22.719 3.277 1 96.75 351 HIS A N 1
ATOM 2708 C CA . HIS A 1 351 ? 4.551 -23.75 2.266 1 96.75 351 HIS A CA 1
ATOM 2709 C C . HIS A 1 351 ? 4.328 -25.125 2.908 1 96.75 351 HIS A C 1
ATOM 2711 O O . HIS A 1 351 ? 3.49 -25.891 2.447 1 96.75 351 HIS A O 1
ATOM 2717 N N . ALA A 1 352 ? 5.082 -25.391 3.928 1 95.44 352 ALA A N 1
ATOM 2718 C CA . ALA A 1 352 ? 4.914 -26.672 4.605 1 95.44 352 ALA A CA 1
ATOM 2719 C C . ALA A 1 352 ? 3.48 -26.844 5.098 1 95.44 352 ALA A C 1
ATOM 2721 O O . ALA A 1 352 ? 2.904 -27.922 4.973 1 95.44 352 ALA A O 1
ATOM 2722 N N . ASN A 1 353 ? 2.959 -25.844 5.582 1 95.19 353 ASN A N 1
ATOM 2723 C CA . ASN A 1 353 ? 1.589 -25.922 6.082 1 95.19 353 ASN A CA 1
ATOM 2724 C C . ASN A 1 353 ? 0.576 -25.922 4.941 1 95.19 353 ASN A C 1
ATOM 2726 O O . ASN A 1 353 ? -0.488 -26.531 5.051 1 95.19 353 ASN A O 1
ATOM 2730 N N . GLN A 1 354 ? 0.914 -25.25 3.873 1 96.62 354 GLN A N 1
ATOM 2731 C CA . GLN A 1 354 ? 0.045 -25.359 2.707 1 96.62 354 GLN A CA 1
ATOM 2732 C C . GLN A 1 354 ? 0.005 -26.797 2.184 1 96.62 354 GLN A C 1
ATOM 2734 O O . GLN A 1 354 ? -1.065 -27.312 1.86 1 96.62 354 GLN A O 1
ATOM 2739 N N . TRP A 1 355 ? 1.147 -27.438 2.137 1 96.25 355 TRP A N 1
ATOM 2740 C CA . TRP A 1 355 ? 1.21 -28.828 1.747 1 96.25 355 TRP A CA 1
ATOM 2741 C C . TRP A 1 355 ? 0.356 -29.688 2.672 1 96.25 355 TRP A C 1
ATOM 2743 O O . TRP A 1 355 ? -0.388 -30.562 2.211 1 96.25 355 TRP A O 1
ATOM 2753 N N . ARG A 1 356 ? 0.453 -29.453 3.873 1 93.69 356 ARG A N 1
ATOM 2754 C CA . ARG A 1 356 ? -0.33 -30.219 4.844 1 93.69 356 ARG A CA 1
ATOM 2755 C C . ARG A 1 356 ? -1.824 -30.031 4.605 1 93.69 356 ARG A C 1
ATOM 2757 O O . ARG A 1 356 ? -2.592 -30.984 4.668 1 93.69 356 ARG A O 1
ATOM 2764 N N . MET A 1 357 ? -2.178 -28.844 4.398 1 94.81 357 MET A N 1
ATOM 2765 C CA . MET A 1 357 ? -3.584 -28.547 4.133 1 94.81 357 MET A CA 1
ATOM 2766 C C . MET A 1 357 ? -4.059 -29.281 2.877 1 94.81 357 MET A C 1
ATOM 2768 O O . MET A 1 357 ? -5.156 -29.844 2.857 1 94.81 357 MET A O 1
ATOM 2772 N N . LEU A 1 358 ? -3.256 -29.234 1.87 1 95.38 358 LEU A N 1
ATOM 2773 C CA . LEU A 1 358 ? -3.613 -29.922 0.634 1 95.38 358 LEU A CA 1
ATOM 2774 C C . LEU A 1 358 ? -3.75 -31.422 0.865 1 95.38 358 LEU A C 1
ATOM 2776 O O . LEU A 1 358 ? -4.645 -32.062 0.309 1 95.38 358 LEU A O 1
ATOM 2780 N N . ASP A 1 359 ? -2.926 -31.953 1.701 1 93 359 ASP A N 1
ATOM 2781 C CA . ASP A 1 359 ? -3.02 -33.344 2.059 1 93 359 ASP A CA 1
ATOM 2782 C C . ASP A 1 359 ? -4.348 -33.656 2.75 1 93 359 ASP A C 1
ATOM 2784 O O . ASP A 1 359 ? -4.996 -34.656 2.447 1 93 359 ASP A O 1
ATOM 2788 N N . LEU A 1 360 ? -4.645 -32.812 3.619 1 91.5 360 LEU A N 1
ATOM 2789 C CA . LEU A 1 360 ? -5.887 -33 4.363 1 91.5 360 LEU A CA 1
ATOM 2790 C C . LEU A 1 360 ? -7.094 -32.938 3.436 1 91.5 360 LEU A C 1
ATOM 2792 O O . LEU A 1 360 ? -8.023 -33.719 3.564 1 91.5 360 LEU A O 1
ATOM 2796 N N . LEU A 1 361 ? -7.062 -32.031 2.535 1 93.25 361 LEU A N 1
ATOM 2797 C CA . LEU A 1 361 ? -8.195 -31.812 1.642 1 93.25 361 LEU A CA 1
ATOM 2798 C C . LEU A 1 361 ? -8.32 -32.969 0.63 1 93.25 361 LEU A C 1
ATOM 2800 O O . LEU A 1 361 ? -9.422 -33.25 0.16 1 93.25 361 LEU A O 1
ATOM 2804 N N . THR A 1 362 ? -7.199 -33.594 0.291 1 92.88 362 THR A N 1
ATOM 2805 C CA . THR A 1 362 ? -7.223 -34.656 -0.73 1 92.88 362 THR A CA 1
ATOM 2806 C C . THR A 1 362 ? -7.375 -36.031 -0.093 1 92.88 362 THR A C 1
ATOM 2808 O O . THR A 1 362 ? -7.664 -37 -0.784 1 92.88 362 THR A O 1
ATOM 2811 N N . ALA A 1 363 ? -7.055 -36.25 1.137 1 85.5 363 ALA A N 1
ATOM 2812 C CA . ALA A 1 363 ? -7.066 -37.531 1.817 1 85.5 363 ALA A CA 1
ATOM 2813 C C . ALA A 1 363 ? -8.414 -38.25 1.646 1 85.5 363 ALA A C 1
ATOM 2815 O O . ALA A 1 363 ? -8.469 -39.469 1.461 1 85.5 363 ALA A O 1
ATOM 2816 N N . GLY A 1 364 ? -9.477 -37.562 1.64 1 72.94 364 GLY A N 1
ATOM 2817 C CA . GLY A 1 364 ? -10.773 -38.219 1.591 1 72.94 364 GLY A CA 1
ATOM 2818 C C . GLY A 1 364 ? -11.391 -38.219 0.208 1 72.94 364 GLY A C 1
ATOM 2819 O O . GLY A 1 364 ? -12.523 -38.656 0.027 1 72.94 364 GLY A O 1
ATOM 2820 N N . THR A 1 365 ? -10.492 -37.844 -0.657 1 78.31 365 THR A N 1
ATOM 2821 C CA . THR A 1 365 ? -11.109 -37.719 -1.973 1 78.31 365 THR A CA 1
ATOM 2822 C C . THR A 1 365 ? -10.898 -39 -2.787 1 78.31 365 THR A C 1
ATOM 2824 O O . THR A 1 365 ? -9.969 -39.75 -2.525 1 78.31 365 THR A O 1
ATOM 2827 N N . VAL A 1 366 ? -11.852 -39.25 -3.607 1 67.88 366 VAL A N 1
ATOM 2828 C CA . VAL A 1 366 ? -11.883 -40.438 -4.422 1 67.88 366 VAL A CA 1
ATOM 2829 C C . VAL A 1 366 ? -10.773 -40.406 -5.469 1 67.88 366 VAL A C 1
ATOM 2831 O O . VAL A 1 366 ? -10.156 -41.438 -5.77 1 67.88 366 VAL A O 1
ATOM 2834 N N . SER A 1 367 ? -10.57 -39.25 -5.938 1 65.75 367 SER A N 1
ATOM 2835 C CA . SER A 1 367 ? -9.594 -39.062 -7.008 1 65.75 367 SER A CA 1
ATOM 2836 C C . SER A 1 367 ? -8.172 -39.125 -6.473 1 65.75 367 SER A C 1
ATOM 2838 O O . SER A 1 367 ? -7.828 -38.438 -5.516 1 65.75 367 SER A O 1
ATOM 2840 N N . ARG A 1 368 ? -7.66 -40.312 -6.398 1 73.94 368 ARG A N 1
ATOM 2841 C CA . ARG A 1 368 ? -6.301 -40.469 -5.898 1 73.94 368 ARG A CA 1
ATOM 2842 C C . ARG A 1 368 ? -5.289 -39.844 -6.863 1 73.94 368 ARG A C 1
ATOM 2844 O O . ARG A 1 368 ? -4.434 -40.562 -7.406 1 73.94 368 ARG A O 1
ATOM 2851 N N . LEU A 1 369 ? -5.461 -38.562 -7.16 1 85.25 369 LEU A N 1
ATOM 2852 C CA . LEU A 1 369 ? -4.488 -37.906 -8.016 1 85.25 369 LEU A CA 1
ATOM 2853 C C . LEU A 1 369 ? -3.189 -37.625 -7.262 1 85.25 369 LEU A C 1
ATOM 2855 O O . LEU A 1 369 ? -3.207 -37.375 -6.055 1 85.25 369 LEU A O 1
ATOM 2859 N N . PRO A 1 370 ? -2.125 -37.812 -8.086 1 89.62 370 PRO A N 1
ATOM 2860 C CA . PRO A 1 370 ? -0.863 -37.406 -7.449 1 89.62 370 PRO A CA 1
ATOM 2861 C C . PRO A 1 370 ? -0.851 -35.969 -7.004 1 89.62 370 PRO A C 1
ATOM 2863 O O . PRO A 1 370 ? -1.558 -35.125 -7.578 1 89.62 370 PRO A O 1
ATOM 2866 N N . PRO A 1 371 ? -0.083 -35.75 -5.988 1 92.12 371 PRO A N 1
ATOM 2867 C CA . PRO A 1 371 ? 0.031 -34.375 -5.559 1 92.12 371 PRO A CA 1
ATOM 2868 C C . PRO A 1 371 ? 0.623 -33.469 -6.641 1 92.12 371 PRO A C 1
ATOM 2870 O O . PRO A 1 371 ? 1.277 -33.938 -7.566 1 92.12 371 PRO A O 1
ATOM 2873 N N . ILE A 1 372 ? 0.302 -32.188 -6.5 1 96.06 372 ILE A N 1
ATOM 2874 C CA . ILE A 1 372 ? 0.92 -31.219 -7.375 1 96.06 372 ILE A CA 1
ATOM 2875 C C . ILE A 1 372 ? 2.438 -31.266 -7.219 1 96.06 372 ILE A C 1
ATOM 2877 O O . ILE A 1 372 ? 2.947 -31.578 -6.137 1 96.06 372 ILE A O 1
ATOM 2881 N N . ASP A 1 373 ? 3.156 -30.953 -8.273 1 96.94 373 ASP A N 1
ATOM 2882 C CA . ASP A 1 373 ? 4.602 -31.156 -8.328 1 96.94 373 ASP A CA 1
ATOM 2883 C C . ASP A 1 373 ? 5.332 -30.188 -7.41 1 96.94 373 ASP A C 1
ATOM 2885 O O . ASP A 1 373 ? 6.352 -30.531 -6.812 1 96.94 373 ASP A O 1
ATOM 2889 N N . PHE A 1 374 ? 4.898 -28.984 -7.402 1 98.25 374 PHE A N 1
ATOM 2890 C CA . PHE A 1 374 ? 5.574 -27.969 -6.602 1 98.25 374 PHE A CA 1
ATOM 2891 C C . PHE A 1 374 ? 4.637 -26.812 -6.293 1 98.25 374 PHE A C 1
ATOM 2893 O O . PHE A 1 374 ? 3.572 -26.688 -6.902 1 98.25 374 PHE A O 1
ATOM 2900 N N . LEU A 1 375 ? 4.984 -26.047 -5.273 1 98.56 375 LEU A N 1
ATOM 2901 C CA . LEU A 1 375 ? 4.348 -24.766 -4.961 1 98.56 375 LEU A CA 1
ATOM 2902 C C . LEU A 1 375 ? 5.316 -23.609 -5.18 1 98.56 375 LEU A C 1
ATOM 2904 O O . LEU A 1 375 ? 6.406 -23.594 -4.605 1 98.56 375 LEU A O 1
ATOM 2908 N N . PRO A 1 376 ? 4.914 -22.672 -6.02 1 98.69 376 PRO A N 1
ATOM 2909 C CA . PRO A 1 376 ? 5.797 -21.531 -6.273 1 98.69 376 PRO A CA 1
ATOM 2910 C C . PRO A 1 376 ? 5.707 -20.469 -5.188 1 98.69 376 PRO A C 1
ATOM 2912 O O . PRO A 1 376 ? 4.664 -20.312 -4.551 1 98.69 376 PRO A O 1
ATOM 2915 N N . GLY A 1 377 ? 6.824 -19.766 -5.008 1 98.56 377 GLY A N 1
ATOM 2916 C CA . GLY A 1 377 ? 6.914 -18.609 -4.145 1 98.56 377 GLY A CA 1
ATOM 2917 C C . GLY A 1 377 ? 7.871 -17.547 -4.66 1 98.56 377 GLY A C 1
ATOM 2918 O O . GLY A 1 377 ? 8.617 -17.797 -5.605 1 98.56 377 GLY A O 1
ATOM 2919 N N . ILE A 1 378 ? 7.762 -16.406 -4.062 1 98.62 378 ILE A N 1
ATOM 2920 C CA . ILE A 1 378 ? 8.656 -15.289 -4.371 1 98.62 378 ILE A CA 1
ATOM 2921 C C . ILE A 1 378 ? 9.156 -14.656 -3.076 1 98.62 378 ILE A C 1
ATOM 2923 O O . ILE A 1 378 ? 8.383 -14.461 -2.133 1 98.62 378 ILE A O 1
ATOM 2927 N N . ILE A 1 379 ? 10.383 -14.414 -3.043 1 97.62 379 ILE A N 1
ATOM 2928 C CA . ILE A 1 379 ? 10.977 -13.609 -1.983 1 97.62 379 ILE A CA 1
ATOM 2929 C C . ILE A 1 379 ? 11.461 -12.281 -2.557 1 97.62 379 ILE A C 1
ATOM 2931 O O . ILE A 1 379 ? 12.156 -12.25 -3.572 1 97.62 379 ILE A O 1
ATOM 2935 N N . VAL A 1 380 ? 11.039 -11.227 -1.942 1 97.81 380 VAL A N 1
ATOM 2936 C CA . VAL A 1 380 ? 11.484 -9.891 -2.33 1 97.81 380 VAL A CA 1
ATOM 2937 C C . VAL A 1 380 ? 12.391 -9.312 -1.245 1 97.81 380 VAL A C 1
ATOM 2939 O O . VAL A 1 380 ? 12.031 -9.305 -0.066 1 97.81 380 VAL A O 1
ATOM 2942 N N . GLN A 1 381 ? 13.516 -8.883 -1.579 1 95.75 381 GLN A N 1
ATOM 2943 C CA . GLN A 1 381 ? 14.406 -8.125 -0.708 1 95.75 381 GLN A CA 1
ATOM 2944 C C . GLN A 1 381 ? 14.664 -6.73 -1.266 1 95.75 381 GLN A C 1
ATOM 2946 O O . GLN A 1 381 ? 15.562 -6.539 -2.086 1 95.75 381 GLN A O 1
ATOM 2951 N N . GLY A 1 382 ? 13.945 -5.773 -0.714 1 95.88 382 GLY A N 1
ATOM 2952 C CA . GLY A 1 382 ? 14.031 -4.445 -1.301 1 95.88 382 GLY A CA 1
ATOM 2953 C C . GLY A 1 382 ? 13.711 -4.43 -2.785 1 95.88 382 GLY A C 1
ATOM 2954 O O . GLY A 1 382 ? 12.57 -4.652 -3.184 1 95.88 382 GLY A O 1
ATOM 2955 N N . ASN A 1 383 ? 14.773 -4.301 -3.557 1 97.75 383 ASN A N 1
ATOM 2956 C CA . ASN A 1 383 ? 14.609 -4.195 -5.004 1 97.75 383 ASN A CA 1
ATOM 2957 C C . ASN A 1 383 ? 14.68 -5.562 -5.676 1 97.75 383 ASN A C 1
ATOM 2959 O O . ASN A 1 383 ? 14.242 -5.719 -6.816 1 97.75 383 ASN A O 1
ATOM 2963 N N . ASP A 1 384 ? 15.188 -6.547 -5.027 1 97.56 384 ASP A N 1
ATOM 2964 C CA . ASP A 1 384 ? 15.523 -7.812 -5.676 1 97.56 384 ASP A CA 1
ATOM 2965 C C . ASP A 1 384 ? 14.406 -8.844 -5.477 1 97.56 384 ASP A C 1
ATOM 2967 O O . ASP A 1 384 ? 13.961 -9.07 -4.352 1 97.56 384 ASP A O 1
ATOM 2971 N N . TRP A 1 385 ? 14.047 -9.445 -6.566 1 98.38 385 TRP A N 1
ATOM 2972 C CA . TRP A 1 385 ? 12.984 -10.453 -6.566 1 98.38 385 TRP A CA 1
ATOM 2973 C C . TRP A 1 385 ? 13.547 -11.828 -6.895 1 98.38 385 TRP A C 1
ATOM 2975 O O . TRP A 1 385 ? 14.242 -12.008 -7.895 1 98.38 385 TRP A O 1
ATOM 2985 N N . LEU A 1 386 ? 13.188 -12.812 -6.059 1 98 386 LEU A N 1
ATOM 2986 C CA . LEU A 1 386 ? 13.711 -14.164 -6.203 1 98 386 LEU A CA 1
ATOM 2987 C C . LEU A 1 386 ? 12.578 -15.18 -6.324 1 98 386 LEU A C 1
ATOM 2989 O O . LEU A 1 386 ? 11.602 -15.109 -5.578 1 98 386 LEU A O 1
ATOM 2993 N N . PHE A 1 387 ? 12.828 -16.031 -7.293 1 98.31 387 PHE A N 1
ATOM 2994 C CA . PHE A 1 387 ? 11.906 -17.172 -7.41 1 98.31 387 PHE A CA 1
ATOM 2995 C C . PHE A 1 387 ? 12.344 -18.312 -6.504 1 98.31 387 PHE A C 1
ATOM 2997 O O . PHE A 1 387 ? 13.531 -18.625 -6.414 1 98.31 387 PHE A O 1
ATOM 3004 N N . VAL A 1 388 ? 11.352 -18.859 -5.828 1 98.06 388 VAL A N 1
ATOM 3005 C CA . VAL A 1 388 ? 11.531 -20.062 -5.031 1 98.06 388 VAL A CA 1
ATOM 3006 C C . VAL A 1 388 ? 10.391 -21.047 -5.301 1 98.06 388 VAL A C 1
ATOM 3008 O O . VAL A 1 388 ? 9.359 -20.656 -5.848 1 98.06 388 VAL A O 1
ATOM 3011 N N . ALA A 1 389 ? 10.633 -22.281 -4.977 1 98.25 389 ALA A N 1
ATOM 3012 C CA . ALA A 1 389 ? 9.609 -23.312 -5.102 1 98.25 389 ALA A CA 1
ATOM 3013 C C . ALA A 1 389 ? 9.797 -24.406 -4.051 1 98.25 389 ALA A C 1
ATOM 3015 O O . ALA A 1 389 ? 10.93 -24.703 -3.66 1 98.25 389 ALA A O 1
ATOM 3016 N N . SER A 1 390 ? 8.719 -24.938 -3.607 1 97.88 390 SER A N 1
ATOM 3017 C CA . SER A 1 390 ? 8.844 -26.031 -2.656 1 97.88 390 SER A CA 1
ATOM 3018 C C . SER A 1 390 ? 8.32 -27.344 -3.252 1 97.88 390 SER A C 1
ATOM 3020 O O . SER A 1 390 ? 7.352 -27.344 -4.016 1 97.88 390 SER A O 1
ATOM 3022 N N . THR A 1 391 ? 8.984 -28.359 -2.959 1 97.19 391 THR A N 1
ATOM 3023 C CA . THR A 1 391 ? 8.555 -29.734 -3.244 1 97.19 391 THR A CA 1
ATOM 3024 C C . THR A 1 391 ? 8.406 -30.531 -1.954 1 97.19 391 THR A C 1
ATOM 3026 O O . THR A 1 391 ? 8.906 -30.125 -0.904 1 97.19 391 THR A O 1
ATOM 3029 N N . ARG A 1 392 ? 7.691 -31.516 -2.125 1 93.5 392 ARG A N 1
ATOM 3030 C CA . ARG A 1 392 ? 7.457 -32.344 -0.953 1 93.5 392 ARG A CA 1
ATOM 3031 C C . ARG A 1 392 ? 7.824 -33.812 -1.232 1 93.5 392 ARG A C 1
ATOM 3033 O O . ARG A 1 392 ? 7.461 -34.344 -2.277 1 93.5 392 ARG A O 1
ATOM 3040 N N . ASP A 1 393 ? 8.625 -34.375 -0.386 1 90.44 393 ASP A N 1
ATOM 3041 C CA . ASP A 1 393 ? 8.961 -35.781 -0.351 1 90.44 393 ASP A CA 1
ATOM 3042 C C . ASP A 1 393 ? 8.547 -36.406 0.979 1 90.44 393 ASP A C 1
ATOM 3044 O O . ASP A 1 393 ? 9.25 -36.281 1.982 1 90.44 393 ASP A O 1
ATOM 3048 N N . GLY A 1 394 ? 7.395 -37.188 0.907 1 87.94 394 GLY A N 1
ATOM 3049 C CA . GLY A 1 394 ? 6.832 -37.625 2.174 1 87.94 394 GLY A CA 1
ATOM 3050 C C . GLY A 1 394 ? 6.449 -36.469 3.09 1 87.94 394 GLY A C 1
ATOM 3051 O O . GLY A 1 394 ? 5.691 -35.594 2.695 1 87.94 394 GLY A O 1
ATOM 3052 N N . ASP A 1 395 ? 7.137 -36.5 4.238 1 88.31 395 ASP A N 1
ATOM 3053 C CA . ASP A 1 395 ? 6.809 -35.469 5.211 1 88.31 395 ASP A CA 1
ATOM 3054 C C . ASP A 1 395 ? 7.816 -34.312 5.148 1 88.31 395 ASP A C 1
ATOM 3056 O O . ASP A 1 395 ? 7.676 -33.312 5.863 1 88.31 395 ASP A O 1
ATOM 3060 N N . CYS A 1 396 ? 8.656 -34.375 4.219 1 93.5 396 CYS A N 1
ATOM 3061 C CA . CYS A 1 396 ? 9.711 -33.375 4.141 1 93.5 396 CYS A CA 1
ATOM 3062 C C . CYS A 1 396 ? 9.445 -32.406 3.014 1 93.5 396 CYS A C 1
ATOM 3064 O O . CYS A 1 396 ? 9.289 -32.781 1.856 1 93.5 396 CYS A O 1
ATOM 3066 N N . VAL A 1 397 ? 9.406 -31.172 3.387 1 96.06 397 VAL A N 1
ATOM 3067 C CA . VAL A 1 397 ? 9.266 -30.109 2.4 1 96.06 397 VAL A CA 1
ATOM 3068 C C . VAL A 1 397 ? 10.617 -29.438 2.168 1 96.06 397 VAL A C 1
ATOM 3070 O O . VAL A 1 397 ? 11.312 -29.078 3.121 1 96.06 397 VAL A O 1
ATOM 3073 N N . THR A 1 398 ? 11.016 -29.359 0.926 1 96.75 398 THR A N 1
ATOM 3074 C CA . THR A 1 398 ? 12.234 -28.641 0.541 1 96.75 398 THR A CA 1
ATOM 3075 C C . THR A 1 398 ? 11.891 -27.359 -0.213 1 96.75 398 THR A C 1
ATOM 3077 O O . THR A 1 398 ? 11.148 -27.391 -1.196 1 96.75 398 THR A O 1
ATOM 3080 N N . LEU A 1 399 ? 12.453 -26.281 0.278 1 97.19 399 LEU A N 1
ATOM 3081 C CA . LEU A 1 399 ? 12.352 -25.016 -0.443 1 97.19 399 LEU A CA 1
ATOM 3082 C C . LEU A 1 399 ? 13.594 -24.781 -1.3 1 97.19 399 LEU A C 1
ATOM 3084 O O . LEU A 1 399 ? 14.688 -24.594 -0.771 1 97.19 399 LEU A O 1
ATOM 3088 N N . TRP A 1 400 ? 13.336 -24.797 -2.57 1 96.81 400 TRP A N 1
ATOM 3089 C CA . TRP A 1 400 ? 14.398 -24.516 -3.525 1 96.81 400 TRP A CA 1
ATOM 3090 C C . TRP A 1 400 ? 14.531 -23.016 -3.775 1 96.81 400 TRP A C 1
ATOM 3092 O O . TRP A 1 400 ? 13.555 -22.359 -4.117 1 96.81 400 TRP A O 1
ATOM 3102 N N . SER A 1 401 ? 15.789 -22.516 -3.52 1 93.62 401 SER A N 1
ATOM 3103 C CA . SER A 1 401 ? 15.945 -21.062 -3.551 1 93.62 401 SER A CA 1
ATOM 3104 C C . SER A 1 401 ? 17.062 -20.641 -4.5 1 93.62 401 SER A C 1
ATOM 3106 O O . SER A 1 401 ? 17.766 -21.5 -5.043 1 93.62 401 SER A O 1
ATOM 3108 N N . ASN A 1 402 ? 17.047 -19.266 -4.852 1 80.75 402 ASN A N 1
ATOM 3109 C CA . ASN A 1 402 ? 18.188 -18.531 -5.371 1 80.75 402 ASN A CA 1
ATOM 3110 C C . ASN A 1 402 ? 18.094 -18.328 -6.879 1 80.75 402 ASN A C 1
ATOM 3112 O O . ASN A 1 402 ? 19.094 -18.375 -7.586 1 80.75 402 ASN A O 1
ATOM 3116 N N . GLN A 1 403 ? 16.844 -18.297 -7.387 1 93.38 403 GLN A N 1
ATOM 3117 C CA . GLN A 1 403 ? 16.719 -17.859 -8.773 1 93.38 403 GLN A CA 1
ATOM 3118 C C . GLN A 1 403 ? 16.344 -16.375 -8.852 1 93.38 403 GLN A C 1
ATOM 3120 O O . GLN A 1 403 ? 15.195 -16.016 -8.578 1 93.38 403 GLN A O 1
ATOM 3125 N N . MET A 1 404 ? 17.266 -15.625 -9.258 1 96.62 404 MET A N 1
ATOM 3126 C CA . MET A 1 404 ? 16.984 -14.211 -9.492 1 96.62 404 MET A CA 1
ATOM 3127 C C . MET A 1 404 ? 15.992 -14.016 -10.625 1 96.62 404 MET A C 1
ATOM 3129 O O . MET A 1 404 ? 16.078 -14.688 -11.656 1 96.62 404 MET A O 1
ATOM 3133 N N . ILE A 1 405 ? 15.031 -13.117 -10.406 1 98.38 405 ILE A N 1
ATOM 3134 C CA . ILE A 1 405 ? 14.086 -12.742 -11.453 1 98.38 405 ILE A CA 1
ATOM 3135 C C . ILE A 1 405 ? 14.508 -11.414 -12.078 1 98.38 405 ILE A C 1
ATOM 3137 O O . ILE A 1 405 ? 14.711 -11.328 -13.289 1 98.38 405 ILE A O 1
ATOM 3141 N N . GLY A 1 406 ? 14.562 -10.445 -11.266 1 98.38 406 GLY A N 1
ATOM 3142 C CA . GLY A 1 406 ? 14.898 -9.078 -11.656 1 98.38 406 GLY A CA 1
ATOM 3143 C C . GLY A 1 406 ? 14.914 -8.117 -10.484 1 98.38 406 GLY A C 1
ATOM 3144 O O . GLY A 1 406 ? 14.633 -8.508 -9.344 1 98.38 406 GLY A O 1
ATOM 3145 N N . SER A 1 407 ? 15.312 -6.883 -10.812 1 98.12 407 SER A N 1
ATOM 3146 C CA . SER A 1 407 ? 15.406 -5.832 -9.805 1 98.12 407 SER A CA 1
ATOM 3147 C C . SER A 1 407 ? 14.609 -4.598 -10.219 1 98.12 407 SER A C 1
ATOM 3149 O O . SER A 1 407 ? 14.672 -4.164 -11.367 1 98.12 407 SER A O 1
ATOM 3151 N N . THR A 1 408 ? 13.898 -4.027 -9.242 1 98.5 408 THR A N 1
ATOM 3152 C CA . THR A 1 408 ? 13.094 -2.844 -9.531 1 98.5 408 THR A CA 1
ATOM 3153 C C . THR A 1 408 ? 13.969 -1.599 -9.609 1 98.5 408 THR A C 1
ATOM 3155 O O . THR A 1 408 ? 13.484 -0.51 -9.93 1 98.5 408 THR A O 1
ATOM 3158 N N . SER A 1 409 ? 15.266 -1.741 -9.375 1 97.44 409 SER A N 1
ATOM 3159 C CA . SER A 1 409 ? 16.172 -0.6 -9.477 1 97.44 409 SER A CA 1
ATOM 3160 C C . SER A 1 409 ? 16.391 -0.197 -10.93 1 97.44 409 SER A C 1
ATOM 3162 O O . SER A 1 409 ? 16.906 0.891 -11.211 1 97.44 409 SER A O 1
ATOM 3164 N N . GLU A 1 410 ? 15.953 -1.135 -11.836 1 97.69 410 GLU A N 1
ATOM 3165 C CA . GLU A 1 410 ? 16.156 -0.886 -13.258 1 97.69 410 GLU A CA 1
ATOM 3166 C C . GLU A 1 410 ? 14.883 -1.181 -14.055 1 97.69 410 GLU A C 1
ATOM 3168 O O . GLU A 1 410 ? 14.125 -2.098 -13.719 1 97.69 410 GLU A O 1
ATOM 3173 N N . PRO A 1 411 ? 14.75 -0.472 -15.172 1 98.25 411 PRO A N 1
ATOM 3174 C CA . PRO A 1 411 ? 13.547 -0.684 -15.977 1 98.25 411 PRO A CA 1
ATOM 3175 C C . PRO A 1 411 ? 13.414 -2.123 -16.469 1 98.25 411 PRO A C 1
ATOM 3177 O O . PRO A 1 411 ? 12.328 -2.709 -16.391 1 98.25 411 PRO A O 1
ATOM 3180 N N . LEU A 1 412 ? 14.5 -2.658 -16.953 1 98.25 412 LEU A N 1
ATOM 3181 C CA . LEU A 1 412 ? 14.422 -4.027 -17.453 1 98.25 412 LEU A CA 1
ATOM 3182 C C . LEU A 1 412 ? 13.984 -4.98 -16.344 1 98.25 412 LEU A C 1
ATOM 3184 O O . LEU A 1 412 ? 13.234 -5.926 -16.594 1 98.25 412 LEU A O 1
ATOM 3188 N N . GLY A 1 413 ? 14.516 -4.719 -15.195 1 98.69 413 GLY A N 1
ATOM 3189 C CA . GLY A 1 413 ? 14.141 -5.543 -14.055 1 98.69 413 GLY A CA 1
ATOM 3190 C C . GLY A 1 413 ? 12.648 -5.543 -13.781 1 98.69 413 GLY A C 1
ATOM 3191 O O . GLY A 1 413 ? 12.078 -6.578 -13.438 1 98.69 413 GLY A O 1
ATOM 3192 N N . VAL A 1 414 ? 12 -4.453 -13.938 1 98.81 414 VAL A N 1
ATOM 3193 C CA . VAL A 1 414 ? 10.562 -4.355 -13.75 1 98.81 414 VAL A CA 1
ATOM 3194 C C . VAL A 1 414 ? 9.844 -5.211 -14.789 1 98.81 414 VAL A C 1
ATOM 3196 O O . VAL A 1 414 ? 8.914 -5.953 -14.461 1 98.81 414 VAL A O 1
ATOM 3199 N N . TYR A 1 415 ? 10.289 -5.137 -16.031 1 98.69 415 TYR A N 1
ATOM 3200 C CA . TYR A 1 415 ? 9.703 -5.965 -17.078 1 98.69 415 TYR A CA 1
ATOM 3201 C C . TYR A 1 415 ? 9.891 -7.445 -16.766 1 98.69 415 TYR A C 1
ATOM 3203 O O . TYR A 1 415 ? 8.969 -8.242 -16.953 1 98.69 415 TYR A O 1
ATOM 3211 N N . GLN A 1 416 ? 11.055 -7.797 -16.297 1 98.75 416 GLN A N 1
ATOM 3212 C CA . GLN A 1 416 ? 11.336 -9.188 -15.945 1 98.75 416 GLN A CA 1
ATOM 3213 C C . GLN A 1 416 ? 10.383 -9.68 -14.852 1 98.75 416 GLN A C 1
ATOM 3215 O O . GLN A 1 416 ? 9.797 -10.758 -14.977 1 98.75 416 GLN A O 1
ATOM 3220 N N . ILE A 1 417 ? 10.25 -8.898 -13.859 1 98.94 417 ILE A N 1
ATOM 3221 C CA . ILE A 1 417 ? 9.438 -9.258 -12.703 1 98.94 417 ILE A CA 1
ATOM 3222 C C . ILE A 1 417 ? 7.98 -9.438 -13.125 1 98.94 417 ILE A C 1
ATOM 3224 O O . ILE A 1 417 ? 7.359 -10.453 -12.805 1 98.94 417 ILE A O 1
ATOM 3228 N N . VAL A 1 418 ? 7.48 -8.5 -13.82 1 98.88 418 VAL A N 1
ATOM 3229 C CA . VAL A 1 418 ? 6.082 -8.555 -14.242 1 98.88 418 VAL A CA 1
ATOM 3230 C C . VAL A 1 418 ? 5.863 -9.75 -15.164 1 98.88 418 VAL A C 1
ATOM 3232 O O . VAL A 1 418 ? 4.867 -10.469 -15.039 1 98.88 418 VAL A O 1
ATOM 3235 N N . CYS A 1 419 ? 6.785 -9.977 -16.031 1 98.69 419 CYS A N 1
ATOM 3236 C CA . CYS A 1 419 ? 6.695 -11.117 -16.953 1 98.69 419 CYS A CA 1
ATOM 3237 C C . CYS A 1 419 ? 6.648 -12.43 -16.172 1 98.69 419 CYS A C 1
ATOM 3239 O O . CYS A 1 419 ? 5.781 -13.266 -16.422 1 98.69 419 CYS A O 1
ATOM 3241 N N . VAL A 1 420 ? 7.508 -12.578 -15.258 1 98.81 420 VAL A N 1
ATOM 3242 C CA . VAL A 1 420 ? 7.602 -13.82 -14.492 1 98.81 420 VAL A CA 1
ATOM 3243 C C . VAL A 1 420 ? 6.352 -14.008 -13.641 1 98.81 420 VAL A C 1
ATOM 3245 O O . VAL A 1 420 ? 5.824 -15.117 -13.531 1 98.81 420 VAL A O 1
ATOM 3248 N N . LEU A 1 421 ? 5.871 -12.93 -13.062 1 98.88 421 LEU A N 1
ATOM 3249 C CA . LEU A 1 421 ? 4.633 -13.023 -12.297 1 98.88 421 LEU A CA 1
ATOM 3250 C C . LEU A 1 421 ? 3.48 -13.484 -13.188 1 98.88 421 LEU A C 1
ATOM 3252 O O . LEU A 1 421 ? 2.699 -14.352 -12.789 1 98.88 421 LEU A O 1
ATOM 3256 N N . GLN A 1 422 ? 3.42 -12.977 -14.32 1 98.44 422 GLN A N 1
ATOM 3257 C CA . GLN A 1 422 ? 2.352 -13.352 -15.242 1 98.44 422 GLN A CA 1
ATOM 3258 C C . GLN A 1 422 ? 2.537 -14.781 -15.75 1 98.44 422 GLN A C 1
ATOM 3260 O O . GLN A 1 422 ? 1.56 -15.5 -15.961 1 98.44 422 GLN A O 1
ATOM 3265 N N . PHE A 1 423 ? 3.789 -15.141 -15.961 1 98.31 423 PHE A N 1
ATOM 3266 C CA . PHE A 1 423 ? 4.105 -16.516 -16.328 1 98.31 423 PHE A CA 1
ATOM 3267 C C . PHE A 1 423 ? 3.635 -17.484 -15.234 1 98.31 423 PHE A C 1
ATOM 3269 O O . PHE A 1 423 ? 3.006 -18.5 -15.531 1 98.31 423 PHE A O 1
ATOM 3276 N N . LEU A 1 424 ? 3.854 -17.125 -14.023 1 98.69 424 LEU A N 1
ATOM 3277 C CA . LEU A 1 424 ? 3.441 -17.969 -12.906 1 98.69 424 LEU A CA 1
ATOM 3278 C C . LEU A 1 424 ? 1.926 -17.953 -12.742 1 98.69 424 LEU A C 1
ATOM 3280 O O . LEU A 1 424 ? 1.33 -18.953 -12.344 1 98.69 424 LEU A O 1
ATOM 3284 N N . MET A 1 425 ? 1.313 -16.828 -13.023 1 98.5 425 MET A N 1
ATOM 3285 C CA . MET A 1 425 ? -0.146 -16.781 -13.039 1 98.5 425 MET A CA 1
ATOM 3286 C C . MET A 1 425 ? -0.715 -17.75 -14.07 1 98.5 425 MET A C 1
ATOM 3288 O O . MET A 1 425 ? -1.719 -18.422 -13.82 1 98.5 425 MET A O 1
ATOM 3292 N N . SER A 1 426 ? -0.051 -17.781 -15.203 1 97.25 426 SER A N 1
ATOM 3293 C CA . SER A 1 426 ? -0.47 -18.719 -16.234 1 97.25 426 SER A CA 1
ATOM 3294 C C . SER A 1 426 ? -0.329 -20.156 -15.758 1 97.25 426 SER A C 1
ATOM 3296 O O . SER A 1 426 ? -1.166 -21.016 -16.062 1 97.25 426 SER A O 1
ATOM 3298 N N . TRP A 1 427 ? 0.712 -20.422 -15.102 1 97.88 427 TRP A N 1
ATOM 3299 C CA . TRP A 1 427 ? 0.895 -21.75 -14.508 1 97.88 427 TRP A CA 1
ATOM 3300 C C . TRP A 1 427 ? -0.22 -22.062 -13.516 1 97.88 427 TRP A C 1
ATOM 3302 O O . TRP A 1 427 ? -0.742 -23.188 -13.492 1 97.88 427 TRP A O 1
ATOM 3312 N N . ILE A 1 428 ? -0.637 -21.109 -12.648 1 98.44 428 ILE A N 1
ATOM 3313 C CA . ILE A 1 428 ? -1.725 -21.281 -11.688 1 98.44 428 ILE A CA 1
ATOM 3314 C C . ILE A 1 428 ? -3.016 -21.625 -12.43 1 98.44 428 ILE A C 1
ATOM 3316 O O . ILE A 1 428 ? -3.732 -22.562 -12.055 1 98.44 428 ILE A O 1
ATOM 3320 N N . GLU A 1 429 ? -3.236 -20.953 -13.461 1 97 429 GLU A N 1
ATOM 3321 C CA . GLU A 1 429 ? -4.477 -21.109 -14.219 1 97 429 GLU A CA 1
ATOM 3322 C C . GLU A 1 429 ? -4.484 -22.422 -15 1 97 429 GLU A C 1
ATOM 3324 O O . GLU A 1 429 ? -5.523 -23.078 -15.109 1 97 429 GLU A O 1
ATOM 3329 N N . GLY A 1 430 ? -3.35 -22.734 -15.508 1 96.44 430 GLY A N 1
ATOM 3330 C CA . GLY A 1 430 ? -3.305 -23.844 -16.453 1 96.44 430 GLY A CA 1
ATOM 3331 C C . GLY A 1 430 ? -2.898 -25.156 -15.812 1 96.44 430 GLY A C 1
ATOM 3332 O O . GLY A 1 430 ? -3.109 -26.234 -16.391 1 96.44 430 GLY A O 1
ATOM 3333 N N . THR A 1 431 ? -2.336 -25.109 -14.648 1 97.25 431 THR A N 1
ATOM 3334 C CA . THR A 1 431 ? -1.818 -26.328 -14.031 1 97.25 431 THR A CA 1
ATOM 3335 C C . THR A 1 431 ? -2.387 -26.5 -12.625 1 97.25 431 THR A C 1
ATOM 3337 O O . THR A 1 431 ? -3.078 -27.484 -12.352 1 97.25 431 THR A O 1
ATOM 3340 N N . TYR A 1 432 ? -2.203 -25.594 -11.773 1 97.88 432 TYR A N 1
ATOM 3341 C CA . TYR A 1 432 ? -2.576 -25.734 -10.375 1 97.88 432 TYR A CA 1
ATOM 3342 C C . TYR A 1 432 ? -4.09 -25.812 -10.219 1 97.88 432 TYR A C 1
ATOM 3344 O O . TYR A 1 432 ? -4.602 -26.688 -9.516 1 97.88 432 TYR A O 1
ATOM 3352 N N . TRP A 1 433 ? -4.75 -24.875 -10.82 1 98.06 433 TRP A N 1
ATOM 3353 C CA . TRP A 1 433 ? -6.191 -24.766 -10.625 1 98.06 433 TRP A CA 1
ATOM 3354 C C . TRP A 1 433 ? -6.906 -26 -11.156 1 98.06 433 TRP A C 1
ATOM 3356 O O . TRP A 1 433 ? -7.758 -26.578 -10.477 1 98.06 433 TRP A O 1
ATOM 3366 N N . PRO A 1 434 ? -6.598 -26.469 -12.375 1 96.88 434 PRO A N 1
ATOM 3367 C CA . PRO A 1 434 ? -7.215 -27.719 -12.82 1 96.88 434 PRO A CA 1
ATOM 3368 C C . PRO A 1 434 ? -6.918 -28.891 -11.883 1 96.88 434 PRO A C 1
ATOM 3370 O O . PRO A 1 434 ? -7.797 -29.703 -11.609 1 96.88 434 PRO A O 1
ATOM 3373 N N . TRP A 1 435 ? -5.73 -28.953 -11.477 1 96.94 435 TRP A N 1
ATOM 3374 C CA . TRP A 1 435 ? -5.391 -29.984 -10.508 1 96.94 435 TRP A CA 1
ATOM 3375 C C . TRP A 1 435 ? -6.242 -29.859 -9.25 1 96.94 435 TRP A C 1
ATOM 3377 O O . TRP A 1 435 ? -6.785 -30.844 -8.758 1 96.94 435 TRP A O 1
ATOM 3387 N N . PHE A 1 436 ? -6.355 -28.688 -8.68 1 97.06 436 PHE A N 1
ATOM 3388 C CA . PHE A 1 436 ? -7.109 -28.422 -7.461 1 97.06 436 PHE A CA 1
ATOM 3389 C C . PHE A 1 436 ? -8.57 -28.812 -7.629 1 97.06 436 PHE A C 1
ATOM 3391 O O . PHE A 1 436 ? -9.164 -29.406 -6.727 1 97.06 436 PHE A O 1
ATOM 3398 N N . GLN A 1 437 ? -9.102 -28.484 -8.734 1 96.56 437 GLN A N 1
ATOM 3399 C CA . GLN A 1 437 ? -10.484 -28.828 -9.023 1 96.56 437 GLN A CA 1
ATOM 3400 C C . GLN A 1 437 ? -10.695 -30.328 -9.008 1 96.56 437 GLN A C 1
ATOM 3402 O O . GLN A 1 437 ? -11.664 -30.828 -8.422 1 96.56 437 GLN A O 1
ATOM 3407 N N . ARG A 1 438 ? -9.812 -31.031 -9.562 1 95.38 438 ARG A N 1
ATOM 3408 C CA . ARG A 1 438 ? -9.945 -32.469 -9.656 1 95.38 438 ARG A CA 1
ATOM 3409 C C . ARG A 1 438 ? -9.602 -33.156 -8.328 1 95.38 438 ARG A C 1
ATOM 3411 O O . ARG A 1 438 ? -10.359 -33.969 -7.84 1 95.38 438 ARG A O 1
ATOM 3418 N N . ALA A 1 439 ? -8.516 -32.719 -7.816 1 95.19 439 ALA A N 1
ATOM 3419 C CA . ALA A 1 439 ? -7.961 -33.438 -6.668 1 95.19 439 ALA A CA 1
ATOM 3420 C C . ALA A 1 439 ? -8.68 -33.031 -5.379 1 95.19 439 ALA A C 1
ATOM 3422 O O . ALA A 1 439 ? -8.891 -33.875 -4.496 1 95.19 439 ALA A O 1
ATOM 3423 N N . VAL A 1 440 ? -9.023 -31.797 -5.258 1 94.62 440 VAL A N 1
ATOM 3424 C CA . VAL A 1 440 ? -9.562 -31.281 -4.008 1 94.62 440 VAL A CA 1
ATOM 3425 C C . VAL A 1 440 ? -11.086 -31.156 -4.113 1 94.62 440 VAL A C 1
ATOM 3427 O O . VAL A 1 440 ? -11.812 -31.641 -3.242 1 94.62 440 VAL A O 1
ATOM 3430 N N . LEU A 1 441 ? -11.547 -30.594 -5.184 1 94.44 441 LEU A N 1
ATOM 3431 C CA . LEU A 1 441 ? -12.969 -30.281 -5.285 1 94.44 441 LEU A CA 1
ATOM 3432 C C . LEU A 1 441 ? -13.727 -31.438 -5.953 1 94.44 441 LEU A C 1
ATOM 3434 O O . LEU A 1 441 ? -14.953 -31.484 -5.906 1 94.44 441 LEU A O 1
ATOM 3438 N N . CYS A 1 442 ? -13.023 -32.281 -6.664 1 93.31 442 CYS A N 1
ATOM 3439 C CA . CYS A 1 442 ? -13.594 -33.438 -7.32 1 93.31 442 CYS A CA 1
ATOM 3440 C C . CYS A 1 442 ? -14.586 -33.031 -8.398 1 93.31 442 CYS A C 1
ATOM 3442 O O . CYS A 1 442 ? -15.688 -33.594 -8.484 1 93.31 442 CYS A O 1
ATOM 3444 N N . ILE A 1 443 ? -14.18 -32.031 -9.07 1 92.69 443 ILE A N 1
ATOM 3445 C CA . ILE A 1 443 ? -14.984 -31.594 -10.203 1 92.69 443 ILE A CA 1
ATOM 3446 C C . ILE A 1 443 ? -14.117 -31.547 -11.461 1 92.69 443 ILE A C 1
ATOM 3448 O O . ILE A 1 443 ? -12.891 -31.406 -11.375 1 92.69 443 ILE A O 1
ATOM 3452 N N . GLU A 1 444 ? -14.805 -31.641 -12.617 1 90 444 GLU A N 1
ATOM 3453 C CA . GLU A 1 444 ? -14.078 -31.516 -13.875 1 90 444 GLU A CA 1
ATOM 3454 C C . GLU A 1 444 ? -13.844 -30.047 -14.234 1 90 444 GLU A C 1
ATOM 3456 O O . GLU A 1 444 ? -14.758 -29.234 -14.148 1 90 444 GLU A O 1
ATOM 3461 N N . PRO A 1 445 ? -12.602 -29.766 -14.539 1 87.31 445 PRO A N 1
ATOM 3462 C CA . PRO A 1 445 ? -12.297 -28.375 -14.875 1 87.31 445 PRO A CA 1
ATOM 3463 C C . PRO A 1 445 ? -13.102 -27.875 -16.078 1 87.31 445 PRO A C 1
ATOM 3465 O O . PRO A 1 445 ? -13.375 -28.641 -17 1 87.31 445 PRO A O 1
ATOM 3468 N N . GLU A 1 446 ? -13.734 -26.672 -15.797 1 69.31 446 GLU A N 1
ATOM 3469 C CA . GLU A 1 446 ? -14.414 -26.047 -16.938 1 69.31 446 GLU A CA 1
ATOM 3470 C C . GLU A 1 446 ? -13.414 -25.656 -18.016 1 69.31 446 GLU A C 1
ATOM 3472 O O . GLU A 1 446 ? -12.367 -25.078 -17.734 1 69.31 446 GLU A O 1
ATOM 3477 N N . VAL A 1 447 ? -13.281 -26.359 -19.078 1 53.28 447 VAL A N 1
ATOM 3478 C CA . VAL A 1 447 ? -12.43 -26 -20.203 1 53.28 447 VAL A CA 1
ATOM 3479 C C . VAL A 1 447 ? -12.727 -24.578 -20.641 1 53.28 447 VAL A C 1
ATOM 3481 O O . VAL A 1 447 ? -13.867 -24.25 -20.984 1 53.28 447 VAL A O 1
ATOM 3484 N N . THR A 1 448 ? -12.086 -23.547 -20.109 1 47.03 448 THR A N 1
ATOM 3485 C CA . THR A 1 448 ? -12.273 -22.25 -20.766 1 47.03 448 THR A CA 1
ATOM 3486 C C . THR A 1 448 ? -12.07 -22.375 -22.281 1 47.03 448 THR A C 1
ATOM 3488 O O . THR A 1 448 ? -10.984 -22.734 -22.734 1 47.03 448 THR A O 1
ATOM 3491 N N . VAL A 1 449 ? -13.117 -22.656 -23.031 1 40.47 449 VAL A N 1
ATOM 3492 C CA . VAL A 1 449 ? -13.07 -22.547 -24.484 1 40.47 449 VAL A CA 1
ATOM 3493 C C . VAL A 1 449 ? -12.625 -21.156 -24.891 1 40.47 449 VAL A C 1
ATOM 3495 O O . VAL A 1 449 ? -13.078 -20.156 -24.312 1 40.47 449 VAL A O 1
ATOM 3498 N N . MET B 1 1 ? 45 -8.297 49.406 1 20.42 1 MET B N 1
ATOM 3499 C CA . MET B 1 1 ? 44.281 -7.742 50.562 1 20.42 1 MET B CA 1
ATOM 3500 C C . MET B 1 1 ? 42.875 -7.352 50.156 1 20.42 1 MET B C 1
ATOM 3502 O O . MET B 1 1 ? 42.625 -6.812 49.094 1 20.42 1 MET B O 1
ATOM 3506 N N . SER B 1 2 ? 41.688 -7.758 50.938 1 21.31 2 SER B N 1
ATOM 3507 C CA . SER B 1 2 ? 40.312 -8.234 51.031 1 21.31 2 SER B CA 1
ATOM 3508 C C . SER B 1 2 ? 39.344 -7.078 51.219 1 21.31 2 SER B C 1
ATOM 3510 O O . SER B 1 2 ? 38.156 -7.293 51.531 1 21.31 2 SER B O 1
ATOM 3512 N N . ALA B 1 3 ? 39.719 -5.801 51.156 1 21.42 3 ALA B N 1
ATOM 3513 C CA . ALA B 1 3 ? 39.094 -4.887 52.094 1 21.42 3 ALA B CA 1
ATOM 3514 C C . ALA B 1 3 ? 37.625 -4.66 51.719 1 21.42 3 ALA B C 1
ATOM 3516 O O . ALA B 1 3 ? 37.312 -4.281 50.594 1 21.42 3 ALA B O 1
ATOM 3517 N N . PHE B 1 4 ? 36.594 -5.086 52.531 1 23.31 4 PHE B N 1
ATOM 3518 C CA . PHE B 1 4 ? 35.156 -5.336 52.625 1 23.31 4 PHE B CA 1
ATOM 3519 C C . PHE B 1 4 ? 34.375 -4.047 52.406 1 23.31 4 PHE B C 1
ATOM 3521 O O . PHE B 1 4 ? 34.938 -3.008 52.094 1 23.31 4 PHE B O 1
ATOM 3528 N N . VAL B 1 5 ? 33.438 -3.367 53.469 1 23.02 5 VAL B N 1
ATOM 3529 C CA . VAL B 1 5 ? 32.094 -3.559 54 1 23.02 5 VAL B CA 1
ATOM 3530 C C . VAL B 1 5 ? 31.391 -2.207 54.156 1 23.02 5 VAL B C 1
ATOM 3532 O O . VAL B 1 5 ? 30.188 -2.148 54.375 1 23.02 5 VAL B O 1
ATOM 3535 N N . CYS B 1 6 ? 31.859 -0.963 53.969 1 22.78 6 CYS B N 1
ATOM 3536 C CA . CYS B 1 6 ? 31.375 -0.024 54.969 1 22.78 6 CYS B CA 1
ATOM 3537 C C . CYS B 1 6 ? 29.875 0.251 54.812 1 22.78 6 CYS B C 1
ATOM 3539 O O . CYS B 1 6 ? 29.438 0.614 53.719 1 22.78 6 CYS B O 1
ATOM 3541 N N . CYS B 1 7 ? 28.875 -0.057 55.812 1 25.64 7 CYS B N 1
ATOM 3542 C CA . CYS B 1 7 ? 27.484 -0.273 56.188 1 25.64 7 CYS B CA 1
ATOM 3543 C C . CYS B 1 7 ? 26.719 1.044 56.219 1 25.64 7 CYS B C 1
ATOM 3545 O O . CYS B 1 7 ? 25.641 1.155 55.625 1 25.64 7 CYS B O 1
ATOM 3547 N N . PRO B 1 8 ? 26.672 1.847 57.406 1 25.69 8 PRO B N 1
ATOM 3548 C CA . PRO B 1 8 ? 25.547 2.094 58.312 1 25.69 8 PRO B CA 1
ATOM 3549 C C . PRO B 1 8 ? 24.797 3.383 58 1 25.69 8 PRO B C 1
ATOM 3551 O O . PRO B 1 8 ? 23.562 3.412 58.031 1 25.69 8 PRO B O 1
ATOM 3554 N N . ASP B 1 9 ? 25.328 4.676 58.031 1 25.14 9 ASP B N 1
ATOM 3555 C CA . ASP B 1 9 ? 24.938 5.672 59.031 1 25.14 9 ASP B CA 1
ATOM 3556 C C . ASP B 1 9 ? 23.766 6.516 58.531 1 25.14 9 ASP B C 1
ATOM 3558 O O . ASP B 1 9 ? 23.891 7.234 57.531 1 25.14 9 ASP B O 1
ATOM 3562 N N . ASP B 1 10 ? 22.5 6.223 58.906 1 26.78 10 ASP B N 1
ATOM 3563 C CA . ASP B 1 10 ? 21.141 6.75 58.875 1 26.78 10 ASP B CA 1
ATOM 3564 C C . ASP B 1 10 ? 21.078 8.164 59.438 1 26.78 10 ASP B C 1
ATOM 3566 O O . ASP B 1 10 ? 20.094 8.883 59.25 1 26.78 10 ASP B O 1
ATOM 3570 N N . ARG B 1 11 ? 21.875 8.359 60.594 1 25.62 11 ARG B N 1
ATOM 3571 C CA . ARG B 1 11 ? 21.406 9.32 61.594 1 25.62 11 ARG B CA 1
ATOM 3572 C C . ARG B 1 11 ? 21.531 10.75 61.094 1 25.62 11 ARG B C 1
ATOM 3574 O O . ARG B 1 11 ? 20.844 11.648 61.562 1 25.62 11 ARG B O 1
ATOM 3581 N N . LEU B 1 12 ? 22.688 11.062 60.406 1 27.48 12 LEU B N 1
ATOM 3582 C CA . LEU B 1 12 ? 23.031 12.477 60.312 1 27.48 12 LEU B CA 1
ATOM 3583 C C . LEU B 1 12 ? 22.078 13.203 59.375 1 27.48 12 LEU B C 1
ATOM 3585 O O . LEU B 1 12 ? 22.234 14.406 59.156 1 27.48 12 LEU B O 1
ATOM 3589 N N . ASP B 1 13 ? 21.25 12.477 58.594 1 33.09 13 ASP B N 1
ATOM 3590 C CA . ASP B 1 13 ? 20.328 13.211 57.75 1 33.09 13 ASP B CA 1
ATOM 3591 C C . ASP B 1 13 ? 19.359 14.062 58.562 1 33.09 13 ASP B C 1
ATOM 3593 O O . ASP B 1 13 ? 18.75 14.984 58.031 1 33.09 13 ASP B O 1
ATOM 3597 N N . SER B 1 14 ? 19.234 13.672 59.875 1 37.22 14 SER B N 1
ATOM 3598 C CA . SER B 1 14 ? 18.188 14.266 60.688 1 37.22 14 SER B CA 1
ATOM 3599 C C . SER B 1 14 ? 18.484 15.727 61 1 37.22 14 SER B C 1
ATOM 3601 O O . SER B 1 14 ? 17.578 16.562 61.062 1 37.22 14 SER B O 1
ATOM 3603 N N . LEU B 1 15 ? 19.766 16.031 61.406 1 33.16 15 LEU B N 1
ATOM 3604 C CA . LEU B 1 15 ? 20.031 17.312 62.031 1 33.16 15 LEU B CA 1
ATOM 3605 C C . LEU B 1 15 ? 20.031 18.438 61 1 33.16 15 LEU B C 1
ATOM 3607 O O . LEU B 1 15 ? 19.766 19.594 61.344 1 33.16 15 LEU B O 1
ATOM 3611 N N . VAL B 1 16 ? 20.531 18.203 59.812 1 37.31 16 VAL B N 1
ATOM 3612 C CA . VAL B 1 16 ? 20.672 19.328 58.906 1 37.31 16 VAL B CA 1
ATOM 3613 C C . VAL B 1 16 ? 19.297 19.906 58.562 1 37.31 16 VAL B C 1
ATOM 3615 O O . VAL B 1 16 ? 19.172 21.109 58.312 1 37.31 16 VAL B O 1
ATOM 3618 N N . ASN B 1 17 ? 18.203 19.078 58.688 1 36.25 17 ASN B N 1
ATOM 3619 C CA . ASN B 1 17 ? 16.875 19.625 58.406 1 36.25 17 ASN B CA 1
ATOM 3620 C C . ASN B 1 17 ? 16.453 20.672 59.438 1 36.25 17 ASN B C 1
ATOM 3622 O O . ASN B 1 17 ? 15.773 21.641 59.094 1 36.25 17 ASN B O 1
ATOM 3626 N N . THR B 1 18 ? 16.875 20.516 60.656 1 42.03 18 THR B N 1
ATOM 3627 C CA . THR B 1 18 ? 16.359 21.359 61.75 1 42.03 18 THR B CA 1
ATOM 3628 C C . THR B 1 18 ? 16.891 22.781 61.594 1 42.03 18 THR B C 1
ATOM 3630 O O . THR B 1 18 ? 16.203 23.75 61.969 1 42.03 18 THR B O 1
ATOM 3633 N N . TRP B 1 19 ? 18.125 22.922 61.219 1 41.03 19 TRP B N 1
ATOM 3634 C CA . TRP B 1 19 ? 18.766 24.234 61.25 1 41.03 19 TRP B CA 1
ATOM 3635 C C . TRP B 1 19 ? 18.156 25.156 60.188 1 41.03 19 TRP B C 1
ATOM 3637 O O . TRP B 1 19 ? 17.859 26.312 60.469 1 41.03 19 TRP B O 1
ATOM 3647 N N . LEU B 1 20 ? 18.109 24.594 58.969 1 34.06 20 LEU B N 1
ATOM 3648 C CA . LEU B 1 20 ? 17.656 25.484 57.906 1 34.06 20 LEU B CA 1
ATOM 3649 C C . LEU B 1 20 ? 16.281 26.062 58.25 1 34.06 20 LEU B C 1
ATOM 3651 O O . LEU B 1 20 ? 15.812 26.984 57.562 1 34.06 20 LEU B O 1
ATOM 3655 N N . GLU B 1 21 ? 15.602 25.391 59.188 1 36.53 21 GLU B N 1
ATOM 3656 C CA . GLU B 1 21 ? 14.289 25.891 59.594 1 36.53 21 GLU B CA 1
ATOM 3657 C C . GLU B 1 21 ? 14.414 27.219 60.344 1 36.53 21 GLU B C 1
ATOM 3659 O O . GLU B 1 21 ? 13.422 27.922 60.531 1 36.53 21 GLU B O 1
ATOM 3664 N N . SER B 1 22 ? 15.578 27.375 60.969 1 32.69 22 SER B N 1
ATOM 3665 C CA . SER B 1 22 ? 15.578 28.484 61.938 1 32.69 22 SER B CA 1
ATOM 3666 C C . SER B 1 22 ? 15.797 29.828 61.25 1 32.69 22 SER B C 1
ATOM 3668 O O . SER B 1 22 ? 15.953 30.844 61.906 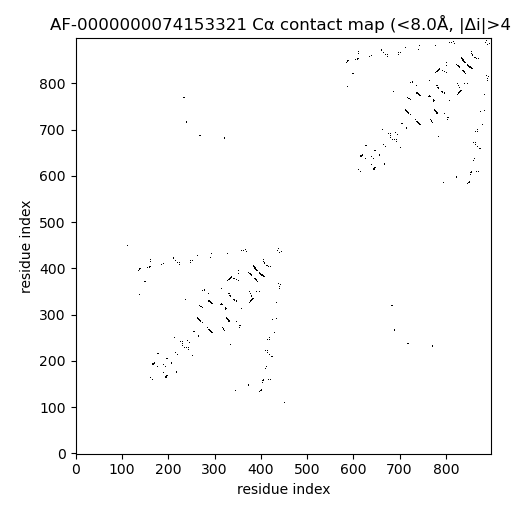1 32.69 22 SER B O 1
ATOM 3670 N N . LEU B 1 23 ? 16.375 29.781 60.094 1 30.72 23 LEU B N 1
ATOM 3671 C CA . LEU B 1 23 ? 16.797 31.109 59.625 1 30.72 23 LEU B CA 1
ATOM 3672 C C . LEU B 1 23 ? 15.617 32.062 59.594 1 30.72 23 LEU B C 1
ATOM 3674 O O . LEU B 1 23 ? 14.547 31.734 59.094 1 30.72 23 LEU B O 1
ATOM 3678 N N . PRO B 1 24 ? 15.75 33.188 60.375 1 29.45 24 PRO B N 1
ATOM 3679 C CA . PRO B 1 24 ? 14.727 34.188 60.688 1 29.45 24 PRO B CA 1
ATOM 3680 C C . PRO B 1 24 ? 14.25 34.969 59.438 1 29.45 24 PRO B C 1
ATOM 3682 O O . PRO B 1 24 ? 15.062 35.406 58.625 1 29.45 24 PRO B O 1
ATOM 3685 N N . CYS B 1 25 ? 13.352 34.469 58.625 1 27.47 25 CYS B N 1
ATOM 3686 C CA . CYS B 1 25 ? 12.844 35.125 57.406 1 27.47 25 CYS B CA 1
ATOM 3687 C C . CYS B 1 25 ? 12.414 36.562 57.688 1 27.47 25 CYS B C 1
ATOM 3689 O O . CYS B 1 25 ? 11.266 36.781 58.062 1 27.47 25 CYS B O 1
ATOM 3691 N N . ASN B 1 26 ? 13.289 37.344 58.344 1 25.86 26 ASN B N 1
ATOM 3692 C CA . ASN B 1 26 ? 12.789 38.656 58.781 1 25.86 26 ASN B CA 1
ATOM 3693 C C . ASN B 1 26 ? 12.43 39.562 57.625 1 25.86 26 ASN B C 1
ATOM 3695 O O . ASN B 1 26 ? 12.359 40.781 57.781 1 25.86 26 ASN B O 1
ATOM 3699 N N . ILE B 1 27 ? 12.516 39.156 56.375 1 28.64 27 ILE B N 1
ATOM 3700 C CA . ILE B 1 27 ? 12.602 40.344 55.531 1 28.64 27 ILE B CA 1
ATOM 3701 C C . ILE B 1 27 ? 11.453 41.281 55.844 1 28.64 27 ILE B C 1
ATOM 3703 O O . ILE B 1 27 ? 10.297 40.875 55.938 1 28.64 27 ILE B O 1
ATOM 3707 N N . GLU B 1 28 ? 11.758 42.594 56.031 1 22.47 28 GLU B N 1
ATOM 3708 C CA . GLU B 1 28 ? 11.078 43.75 56.594 1 22.47 28 GLU B CA 1
ATOM 3709 C C . GLU B 1 28 ? 9.852 44.125 55.781 1 22.47 28 GLU B C 1
ATOM 3711 O O . GLU B 1 28 ? 9.961 44.375 54.562 1 22.47 28 GLU B O 1
ATOM 3716 N N . GLU B 1 29 ? 8.734 43.562 55.938 1 25.48 29 GLU B N 1
ATOM 3717 C CA . GLU B 1 29 ? 7.523 43.938 55.25 1 25.48 29 GLU B CA 1
ATOM 3718 C C . GLU B 1 29 ? 7.266 45.438 55.344 1 25.48 29 GLU B C 1
ATOM 3720 O O . GLU B 1 29 ? 7.156 46 56.438 1 25.48 29 GLU B O 1
ATOM 3725 N N . PRO B 1 30 ? 7.93 46.25 54.406 1 23.91 30 PRO B N 1
ATOM 3726 C CA . PRO B 1 30 ? 7.801 47.688 54.75 1 23.91 30 PRO B CA 1
ATOM 3727 C C . PRO B 1 30 ? 6.379 48.062 55.156 1 23.91 30 PRO B C 1
ATOM 3729 O O . PRO B 1 30 ? 5.438 47.312 54.906 1 23.91 30 PRO B O 1
ATOM 3732 N N . SER B 1 31 ? 6.215 49.469 55.344 1 21.27 31 SER B N 1
ATOM 3733 C CA . SER B 1 31 ? 5.57 50.406 56.281 1 21.27 31 SER B CA 1
ATOM 3734 C C . SER B 1 31 ? 4.094 50.594 55.938 1 21.27 31 SER B C 1
ATOM 3736 O O . SER B 1 31 ? 3.693 50.438 54.781 1 21.27 31 SER B O 1
ATOM 3738 N N . PRO B 1 32 ? 3.213 50.938 56.938 1 22.28 32 PRO B N 1
ATOM 3739 C CA . PRO B 1 32 ? 1.763 51 57.125 1 22.28 32 PRO B CA 1
ATOM 3740 C C . PRO B 1 32 ? 1.107 52.125 56.344 1 22.28 32 PRO B C 1
ATOM 3742 O O . PRO B 1 32 ? -0.083 52.406 56.5 1 22.28 32 PRO B O 1
ATOM 3745 N N . ALA B 1 33 ? 1.724 52.75 55.25 1 21.92 33 ALA B N 1
ATOM 3746 C CA . ALA B 1 33 ? 1.296 54.156 55.25 1 21.92 33 ALA B CA 1
ATOM 3747 C C . ALA B 1 33 ? -0.225 54.25 55.344 1 21.92 33 ALA B C 1
ATOM 3749 O O . ALA B 1 33 ? -0.938 53.312 55.031 1 21.92 33 ALA B O 1
ATOM 3750 N N . ASP B 1 34 ? -0.706 55.625 55.531 1 20.3 34 ASP B N 1
ATOM 3751 C CA . ASP B 1 34 ? -1.836 56.312 56.125 1 20.3 34 ASP B CA 1
ATOM 3752 C C . ASP B 1 34 ? -3.09 56.188 55.281 1 20.3 34 ASP B C 1
ATOM 3754 O O . ASP B 1 34 ? -3.047 56.406 54.062 1 20.3 34 ASP B O 1
ATOM 3758 N N . ALA B 1 35 ? -4.035 55.469 55.656 1 20.8 35 ALA B N 1
ATOM 3759 C CA . ALA B 1 35 ? -5.367 55.156 55.156 1 20.8 35 ALA B CA 1
ATOM 3760 C C . ALA B 1 35 ? -6.16 56.438 54.875 1 20.8 35 ALA B C 1
ATOM 3762 O O . ALA B 1 35 ? -7.344 56.531 55.219 1 20.8 35 ALA B O 1
ATOM 3763 N N . GLN B 1 36 ? -5.559 57.5 54.281 1 18.75 36 GLN B N 1
ATOM 3764 C CA . GLN B 1 36 ? -6.41 58.688 54.438 1 18.75 36 GLN B CA 1
ATOM 3765 C C . GLN B 1 36 ? -7.852 58.375 54.031 1 18.75 36 GLN B C 1
ATOM 3767 O O . GLN B 1 36 ? -8.102 57.469 53.25 1 18.75 36 GLN B O 1
ATOM 3772 N N . THR B 1 37 ? -8.805 59.219 54.656 1 19.14 37 THR B N 1
ATOM 3773 C CA . THR B 1 37 ? -10.188 59.344 55.125 1 19.14 37 THR B CA 1
ATOM 3774 C C . THR B 1 37 ? -11.117 59.562 53.938 1 19.14 37 THR B C 1
ATOM 3776 O O . THR B 1 37 ? -12.312 59.812 54.094 1 19.14 37 THR B O 1
ATOM 3779 N N . ALA B 1 38 ? -10.812 59.219 52.719 1 21.47 38 ALA B N 1
ATOM 3780 C CA . ALA B 1 38 ? -11.602 60.031 51.812 1 21.47 38 ALA B CA 1
ATOM 3781 C C . ALA B 1 38 ? -13.078 60.031 52.219 1 21.47 38 ALA B C 1
ATOM 3783 O O . ALA B 1 38 ? -13.602 59.031 52.688 1 21.47 38 ALA B O 1
ATOM 3784 N N . PRO B 1 39 ? -13.773 61.219 51.969 1 21.12 39 PRO B N 1
ATOM 3785 C CA . PRO B 1 39 ? -14.984 61.781 52.562 1 21.12 39 PRO B CA 1
ATOM 3786 C C . PRO B 1 39 ? -16.203 60.875 52.375 1 21.12 39 PRO B C 1
ATOM 3788 O O . PRO B 1 39 ? -16.188 60 51.531 1 21.12 39 PRO B O 1
ATOM 3791 N N . PRO B 1 40 ? -17.328 61.406 53 1 18.98 40 PRO B N 1
ATOM 3792 C CA . PRO B 1 40 ? -18.562 60.969 53.656 1 18.98 40 PRO B CA 1
ATOM 3793 C C . PRO B 1 40 ? -19.547 60.281 52.719 1 18.98 40 PRO B C 1
ATOM 3795 O O . PRO B 1 40 ? -19.375 60.344 51.5 1 18.98 40 PRO B O 1
ATOM 3798 N N . LEU B 1 41 ? -20.766 60.156 53.219 1 19 41 LEU B N 1
ATOM 3799 C CA . LEU B 1 41 ? -22 59.375 53.406 1 19 41 LEU B CA 1
ATOM 3800 C C . LEU B 1 41 ? -23 59.688 52.281 1 19 41 LEU B C 1
ATOM 3802 O O . LEU B 1 41 ? -23.906 58.906 52.031 1 19 41 LEU B O 1
ATOM 3806 N N . PHE B 1 42 ? -23.031 60.812 51.438 1 17.94 42 PHE B N 1
ATOM 3807 C CA . PHE B 1 42 ? -24.375 61.406 51.438 1 17.94 42 PHE B CA 1
ATOM 3808 C C . PHE B 1 42 ? -25.391 60.438 50.844 1 17.94 42 PHE B C 1
ATOM 3810 O O . PHE B 1 42 ? -25.062 59.656 49.938 1 17.94 42 PHE B O 1
ATOM 3817 N N . LEU B 1 43 ? -26.656 60.406 51.438 1 18.2 43 LEU B N 1
ATOM 3818 C CA . LEU B 1 43 ? -27.969 59.781 51.656 1 18.2 43 LEU B CA 1
ATOM 3819 C C . LEU B 1 43 ? -28.844 59.875 50.406 1 18.2 43 LEU B C 1
ATOM 3821 O O . LEU B 1 43 ? -29.828 59.156 50.281 1 18.2 43 LEU B O 1
ATOM 3825 N N . GLU B 1 44 ? -28.641 60.844 49.469 1 19.64 44 GLU B N 1
ATOM 3826 C CA . GLU B 1 44 ? -29.953 61.406 49.125 1 19.64 44 GLU B CA 1
ATOM 3827 C C . GLU B 1 44 ? -30.859 60.312 48.562 1 19.64 44 GLU B C 1
ATOM 3829 O O . GLU B 1 44 ? -30.391 59.375 47.875 1 19.64 44 GLU B O 1
ATOM 3834 N N . ARG B 1 45 ? -32.219 60.5 48.75 1 18.58 45 ARG B N 1
ATOM 3835 C CA . ARG B 1 45 ? -33.594 60.125 49 1 18.58 45 ARG B CA 1
ATOM 3836 C C . ARG B 1 45 ? -34.312 59.781 47.688 1 18.58 45 ARG B C 1
ATOM 3838 O O . ARG B 1 45 ? -35.188 58.906 47.688 1 18.58 45 ARG B O 1
ATOM 3845 N N . THR B 1 46 ? -34.062 60.5 46.562 1 18.91 46 THR B N 1
ATOM 3846 C CA . THR B 1 46 ? -35.281 60.969 45.906 1 18.91 46 THR B CA 1
ATOM 3847 C C . THR B 1 46 ? -36 59.812 45.25 1 18.91 46 THR B C 1
ATOM 3849 O O . THR B 1 46 ? -35.375 58.938 44.625 1 18.91 46 THR B O 1
ATOM 3852 N N . THR B 1 47 ? -37.344 59.719 45.469 1 16.88 47 THR B N 1
ATOM 3853 C CA . THR B 1 47 ? -38.5 58.812 45.406 1 16.88 47 THR B CA 1
ATOM 3854 C C . THR B 1 47 ? -38.875 58.5 43.969 1 16.88 47 THR B C 1
ATOM 3856 O O . THR B 1 47 ? -39.312 57.406 43.656 1 16.88 47 THR B O 1
ATOM 3859 N N . LYS B 1 48 ? -38.781 59.625 43.062 1 20.31 48 LYS B N 1
ATOM 3860 C CA . LYS B 1 48 ? -39.969 59.875 42.25 1 20.31 48 LYS B CA 1
ATOM 3861 C C . LYS B 1 48 ? -40.281 58.688 41.344 1 20.31 48 LYS B C 1
ATOM 3863 O O . LYS B 1 48 ? -39.406 58.219 40.594 1 20.31 48 LYS B O 1
ATOM 3868 N N . ARG B 1 49 ? -41.469 58.031 41.469 1 19.08 49 ARG B N 1
ATOM 3869 C CA . ARG B 1 49 ? -42.188 56.875 40.906 1 19.08 49 ARG B CA 1
ATOM 3870 C C . ARG B 1 49 ? -42.469 57.094 39.438 1 19.08 49 ARG B C 1
ATOM 3872 O O . ARG B 1 49 ? -43.062 56.219 38.781 1 19.08 49 ARG B O 1
ATOM 3879 N N . ARG B 1 50 ? -41.812 57.969 38.719 1 19.92 50 ARG B N 1
ATOM 3880 C CA . ARG B 1 50 ? -42.719 58.5 37.719 1 19.92 50 ARG B CA 1
ATOM 3881 C C . ARG B 1 50 ? -43.469 57.375 37 1 19.92 50 ARG B C 1
ATOM 3883 O O . ARG B 1 50 ? -42.969 56.25 36.906 1 19.92 50 ARG B O 1
ATOM 3890 N N . ARG B 1 51 ? -44.594 57.875 36.25 1 19.2 51 ARG B N 1
ATOM 3891 C CA . ARG B 1 51 ? -45.938 57.594 35.781 1 19.2 51 ARG B CA 1
ATOM 3892 C C . ARG B 1 51 ? -45.906 56.531 34.656 1 19.2 51 ARG B C 1
ATOM 3894 O O . ARG B 1 51 ? -45 56.531 33.844 1 19.2 51 ARG B O 1
ATOM 3901 N N . LEU B 1 52 ? -46.75 55.531 34.75 1 20.75 52 LEU B N 1
ATOM 3902 C CA . LEU B 1 52 ? -47.125 54.281 34.156 1 20.75 52 LEU B CA 1
ATOM 3903 C C . LEU B 1 52 ? -47.625 54.5 32.719 1 20.75 52 LEU B C 1
ATOM 3905 O O . LEU B 1 52 ? -47.938 53.531 32.031 1 20.75 52 LEU B O 1
ATOM 3909 N N . LEU B 1 53 ? -47.312 55.688 32.094 1 20.33 53 LEU B N 1
ATOM 3910 C CA . LEU B 1 53 ? -48.469 56.062 31.297 1 20.33 53 LEU B CA 1
ATOM 3911 C C . LEU B 1 53 ? -48.938 54.875 30.438 1 20.33 53 LEU B C 1
ATOM 3913 O O . LEU B 1 53 ? -48.156 54 30.125 1 20.33 53 LEU B O 1
ATOM 3917 N N . THR B 1 54 ? -50.312 55 29.906 1 20.31 54 THR B N 1
ATOM 3918 C CA . THR B 1 54 ? -51.531 54.312 29.5 1 20.31 54 THR B CA 1
ATOM 3919 C C . THR B 1 54 ? -51.375 53.688 28.125 1 20.31 54 THR B C 1
ATOM 3921 O O . THR B 1 54 ? -50.75 54.281 27.234 1 20.31 54 THR B O 1
ATOM 3924 N N . PRO B 1 55 ? -51.719 52.469 27.938 1 22.73 55 PRO B N 1
ATOM 3925 C CA . PRO B 1 55 ? -51.594 51.562 26.797 1 22.73 55 PRO B CA 1
ATOM 3926 C C . PRO B 1 55 ? -52.281 52.062 25.531 1 22.73 55 PRO B C 1
ATOM 3928 O O . PRO B 1 55 ? -52.125 51.5 24.469 1 22.73 55 PRO B O 1
ATOM 3931 N N . PRO B 1 56 ? -52 53.188 24.984 1 20.42 56 PRO B N 1
ATOM 3932 C CA . PRO B 1 56 ? -53.25 53.656 24.375 1 20.42 56 PRO B CA 1
ATOM 3933 C C . PRO B 1 56 ? -53.969 52.562 23.625 1 20.42 56 PRO B C 1
ATOM 3935 O O . PRO B 1 56 ? -53.406 51.5 23.328 1 20.42 56 PRO B O 1
ATOM 3938 N N . LYS B 1 57 ? -55.156 52.969 22.906 1 19 57 LYS B N 1
ATOM 3939 C CA . LYS B 1 57 ? -56.5 52.5 22.484 1 19 57 LYS B CA 1
ATOM 3940 C C . LYS B 1 57 ? -56.375 51.5 21.344 1 19 57 LYS B C 1
ATOM 3942 O O . LYS B 1 57 ? -55.375 51.469 20.609 1 19 57 LYS B O 1
ATOM 3947 N N . SER B 1 58 ? -57.438 50.625 21.188 1 19.88 58 SER B N 1
ATOM 3948 C CA . SER B 1 58 ? -58 49.438 20.531 1 19.88 58 SER B CA 1
ATOM 3949 C C . SER B 1 58 ? -58.156 49.656 19.031 1 19.88 58 SER B C 1
ATOM 3951 O O . SER B 1 58 ? -58.75 48.812 18.344 1 19.88 58 SER B O 1
ATOM 3953 N N . ALA B 1 59 ? -57.594 50.656 18.422 1 18.36 59 ALA B N 1
ATOM 3954 C CA . ALA B 1 59 ? -58.625 51.125 17.516 1 18.36 59 ALA B CA 1
ATOM 3955 C C . ALA B 1 59 ? -59.219 49.969 16.703 1 18.36 59 ALA B C 1
ATOM 3957 O O . ALA B 1 59 ? -58.594 48.906 16.562 1 18.36 59 ALA B O 1
ATOM 3958 N N . ASP B 1 60 ? -60.25 50.344 15.789 1 18.14 60 ASP B N 1
ATOM 3959 C CA . ASP B 1 60 ? -61.531 50 15.156 1 18.14 60 ASP B CA 1
ATOM 3960 C C . ASP B 1 60 ? -61.344 48.938 14.078 1 18.14 60 ASP B C 1
ATOM 3962 O O . ASP B 1 60 ? -60.312 48.938 13.359 1 18.14 60 ASP B O 1
ATOM 3966 N N . ILE B 1 61 ? -62.156 47.906 14.141 1 20.53 61 ILE B N 1
ATOM 3967 C CA . ILE B 1 61 ? -62.5 46.656 13.469 1 20.53 61 ILE B CA 1
ATOM 3968 C C . ILE B 1 61 ? -62.875 46.938 12.016 1 20.53 61 ILE B C 1
ATOM 3970 O O . ILE B 1 61 ? -63.188 46.031 11.258 1 20.53 61 ILE B O 1
ATOM 3974 N N . ALA B 1 62 ? -62.719 47.969 11.273 1 17.78 62 ALA B N 1
ATOM 3975 C CA . ALA B 1 62 ? -63.969 48.094 10.477 1 17.78 62 ALA B CA 1
ATOM 3976 C C . ALA B 1 62 ? -64.188 46.812 9.641 1 17.78 62 ALA B C 1
ATOM 3978 O O . ALA B 1 62 ? -63.219 46.125 9.297 1 17.78 62 ALA B O 1
ATOM 3979 N N . PRO B 1 63 ? -65.562 46.562 9.125 1 18.38 63 PRO B N 1
ATOM 3980 C CA . PRO B 1 63 ? -66.562 45.562 8.711 1 18.38 63 PRO B CA 1
ATOM 3981 C C . PRO B 1 63 ? -66.25 45 7.332 1 18.38 63 PRO B C 1
ATOM 3983 O O . PRO B 1 63 ? -66.5 43.781 7.094 1 18.38 63 PRO B O 1
ATOM 3986 N N . SER B 1 64 ? -65.875 45.688 6.234 1 17.48 64 SER B N 1
ATOM 3987 C CA . SER B 1 64 ? -66.812 45.688 5.168 1 17.48 64 SER B CA 1
ATOM 3988 C C . SER B 1 64 ? -67 44.312 4.535 1 17.48 64 SER B C 1
ATOM 3990 O O . SER B 1 64 ? -66.062 43.5 4.598 1 17.48 64 SER B O 1
ATOM 3992 N N . SER B 1 65 ? -68.188 44.094 3.736 1 17.59 65 SER B N 1
ATOM 3993 C CA . SER B 1 65 ? -69.188 43.219 3.225 1 17.59 65 SER B CA 1
ATOM 3994 C C . SER B 1 65 ? -68.75 42.469 1.969 1 17.59 65 SER B C 1
ATOM 3996 O O . SER B 1 65 ? -69.5 41.656 1.43 1 17.59 65 SER B O 1
ATOM 3998 N N . PRO B 1 66 ? -67.562 42.594 1.428 1 18.41 66 PRO B N 1
ATOM 3999 C CA . PRO B 1 66 ? -67.938 42.531 0.014 1 18.41 66 PRO B CA 1
ATOM 4000 C C . PRO B 1 66 ? -68.75 41.312 -0.319 1 18.41 66 PRO B C 1
ATOM 4002 O O . PRO B 1 66 ? -68.688 40.312 0.393 1 18.41 66 PRO B O 1
ATOM 4005 N N . LEU B 1 67 ? -69.5 41.406 -1.466 1 17.75 67 LEU B N 1
ATOM 4006 C CA . LEU B 1 67 ? -70.75 40.969 -2.143 1 17.75 67 LEU B CA 1
ATOM 4007 C C . LEU B 1 67 ? -70.625 39.469 -2.494 1 17.75 67 LEU B C 1
ATOM 4009 O O . LEU B 1 67 ? -69.5 38.906 -2.539 1 17.75 67 LEU B O 1
ATOM 4013 N N . LYS B 1 68 ? -71.688 39.094 -3.338 1 17.22 68 LYS B N 1
ATOM 4014 C CA . LYS B 1 68 ? -72.625 38.031 -3.654 1 17.22 68 LYS B CA 1
ATOM 4015 C C . LYS B 1 68 ? -72.062 37.062 -4.684 1 17.22 68 LYS B C 1
ATOM 4017 O O . LYS B 1 68 ? -72.75 36.094 -5.062 1 17.22 68 LYS B O 1
ATOM 4022 N N . ARG B 1 69 ? -70.875 37.125 -5.211 1 19.05 69 ARG B N 1
ATOM 4023 C CA . ARG B 1 69 ? -71.188 36.656 -6.57 1 19.05 69 ARG B CA 1
ATOM 4024 C C . ARG B 1 69 ? -71.875 35.281 -6.562 1 19.05 69 ARG B C 1
ATOM 4026 O O . ARG B 1 69 ? -71.562 34.438 -5.711 1 19.05 69 ARG B O 1
ATOM 4033 N N . LEU B 1 70 ? -72.688 35.031 -7.609 1 17.36 70 LEU B N 1
ATOM 4034 C CA . LEU B 1 70 ? -73.812 34.281 -8.117 1 17.36 70 LEU B CA 1
ATOM 4035 C C . LEU B 1 70 ? -73.5 32.781 -8.211 1 17.36 70 LEU B C 1
ATOM 4037 O O . LEU B 1 70 ? -72.312 32.406 -8.227 1 17.36 70 LEU B O 1
ATOM 4041 N N . HIS B 1 71 ? -74.25 32.094 -9.125 1 16.52 71 HIS B N 1
ATOM 4042 C CA . HIS B 1 71 ? -75.188 30.969 -9.156 1 16.52 71 HIS B CA 1
ATOM 4043 C C . HIS B 1 71 ? -74.438 29.672 -9.531 1 16.52 71 HIS B C 1
ATOM 4045 O O . HIS B 1 71 ? -74.562 28.656 -8.836 1 16.52 71 HIS B O 1
ATOM 4051 N N . HIS B 1 72 ? -74.188 29.453 -10.898 1 17.72 72 HIS B N 1
ATOM 4052 C CA . HIS B 1 72 ? -75.062 28.438 -11.516 1 17.72 72 HIS B CA 1
ATOM 4053 C C . HIS B 1 72 ? -74.5 27.031 -11.242 1 17.72 72 HIS B C 1
ATOM 4055 O O . HIS B 1 72 ? -73.312 26.859 -10.922 1 17.72 72 HIS B O 1
ATOM 4061 N N . ASP B 1 73 ? -75.188 25.906 -11.914 1 16.17 73 ASP B N 1
ATOM 4062 C CA . ASP B 1 73 ? -75.875 24.625 -11.703 1 16.17 73 ASP B CA 1
ATOM 4063 C C . ASP B 1 73 ? -74.938 23.469 -12.023 1 16.17 73 ASP B C 1
ATOM 4065 O O . ASP B 1 73 ? -74.938 22.406 -11.383 1 16.17 73 ASP B O 1
ATOM 4069 N N . ASN B 1 74 ? -74.188 23.5 -13.18 1 17.03 74 ASN B N 1
ATOM 4070 C CA . ASN B 1 74 ? -74.562 22.359 -14 1 17.03 74 ASN B CA 1
ATOM 4071 C C . ASN B 1 74 ? -74.125 21.047 -13.367 1 17.03 74 ASN B C 1
ATOM 4073 O O . ASN B 1 74 ? -73.25 21.031 -12.5 1 17.03 74 ASN B O 1
ATOM 4077 N N . GLY B 1 75 ? -73.875 20.016 -14.305 1 16.47 75 GLY B N 1
ATOM 4078 C CA . GLY B 1 75 ? -74.438 18.688 -14.562 1 16.47 75 GLY B CA 1
ATOM 4079 C C . GLY B 1 75 ? -73.688 17.578 -13.859 1 16.47 75 GLY B C 1
ATOM 4080 O O . GLY B 1 75 ? -72.625 17.828 -13.242 1 16.47 75 GLY B O 1
ATOM 4081 N N . SER B 1 76 ? -73.5 16.5 -14.688 1 17.86 76 SER B N 1
ATOM 4082 C CA . SER B 1 76 ? -73.875 15.094 -14.508 1 17.86 76 SER B CA 1
ATOM 4083 C C . SER B 1 76 ? -72.75 14.32 -13.781 1 17.86 76 SER B C 1
ATOM 4085 O O . SER B 1 76 ? -71.562 14.492 -14.055 1 17.86 76 SER B O 1
ATOM 4087 N N . ASP B 1 77 ? -73.125 13.812 -12.664 1 17.92 77 ASP B N 1
ATOM 4088 C CA . ASP B 1 77 ? -72.562 13.062 -11.539 1 17.92 77 ASP B CA 1
ATOM 4089 C C . ASP B 1 77 ? -72.125 11.664 -11.969 1 17.92 77 ASP B C 1
ATOM 4091 O O . ASP B 1 77 ? -71.875 10.797 -11.125 1 17.92 77 ASP B O 1
ATOM 4095 N N . THR B 1 78 ? -71.688 11.539 -13.258 1 17.83 78 THR B N 1
ATOM 4096 C CA . THR B 1 78 ? -71.812 10.109 -13.477 1 17.83 78 THR B CA 1
ATOM 4097 C C . THR B 1 78 ? -71.125 9.305 -12.398 1 17.83 78 THR B C 1
ATOM 4099 O O . THR B 1 78 ? -69.875 9.352 -12.305 1 17.83 78 THR B O 1
ATOM 4102 N N . ALA B 1 79 ? -71.75 8.953 -11.32 1 16.44 79 ALA B N 1
ATOM 4103 C CA . ALA B 1 79 ? -71.5 8.359 -10.016 1 16.44 79 ALA B CA 1
ATOM 4104 C C . ALA B 1 79 ? -70.875 6.98 -10.164 1 16.44 79 ALA B C 1
ATOM 4106 O O . ALA B 1 79 ? -69.812 6.695 -9.539 1 16.44 79 ALA B O 1
ATOM 4107 N N . SER B 1 80 ? -71.688 5.949 -10.469 1 15.56 80 SER B N 1
ATOM 4108 C CA . SER B 1 80 ? -72.062 4.969 -9.453 1 15.56 80 SER B CA 1
ATOM 4109 C C . SER B 1 80 ? -71.125 3.795 -9.438 1 15.56 80 SER B C 1
ATOM 4111 O O . SER B 1 80 ? -70.75 3.279 -8.375 1 15.56 80 SER B O 1
ATOM 4113 N N . THR B 1 81 ? -70.875 3.146 -10.602 1 17.03 81 THR B N 1
ATOM 4114 C CA . THR B 1 81 ? -71.312 1.762 -10.539 1 17.03 81 THR B CA 1
ATOM 4115 C C . THR B 1 81 ? -70.438 0.95 -9.586 1 17.03 81 THR B C 1
ATOM 4117 O O . THR B 1 81 ? -69.25 1.287 -9.367 1 17.03 81 THR B O 1
ATOM 4120 N N . SER B 1 82 ? -70.938 -0.383 -9.25 1 16.52 82 SER B N 1
ATOM 4121 C CA . SER B 1 82 ? -71.188 -1.469 -8.305 1 16.52 82 SER B CA 1
ATOM 4122 C C . SER B 1 82 ? -70 -2.43 -8.266 1 16.52 82 SER B C 1
ATOM 4124 O O . SER B 1 82 ? -70.062 -3.539 -7.742 1 16.52 82 SER B O 1
ATOM 4126 N N . SER B 1 83 ? -68.812 -1.955 -8.336 1 18.03 83 SER B N 1
ATOM 4127 C CA . SER B 1 83 ? -67.875 -3.076 -8.492 1 18.03 83 SER B CA 1
ATOM 4128 C C . SER B 1 83 ? -68.125 -4.141 -7.43 1 18.03 83 SER B C 1
ATOM 4130 O O . SER B 1 83 ? -68.188 -3.832 -6.238 1 18.03 83 SER B O 1
ATOM 4132 N N . ASP B 1 84 ? -68.75 -5.277 -7.793 1 16.91 84 ASP B N 1
ATOM 4133 C CA . ASP B 1 84 ? -69.188 -6.527 -7.164 1 16.91 84 ASP B CA 1
ATOM 4134 C C . ASP B 1 84 ? -68.062 -7.121 -6.309 1 16.91 84 ASP B C 1
ATOM 4136 O O . ASP B 1 84 ? -66.875 -6.922 -6.598 1 16.91 84 ASP B O 1
ATOM 4140 N N . GLY B 1 85 ? -68.438 -7.789 -5.121 1 17.44 85 GLY B N 1
ATOM 4141 C CA . GLY B 1 85 ? -68.125 -8.289 -3.787 1 17.44 85 GLY B CA 1
ATOM 4142 C C . GLY B 1 85 ? -67.312 -9.578 -3.801 1 17.44 85 GLY B C 1
ATOM 4143 O O . GLY B 1 85 ? -67.125 -10.18 -2.752 1 17.44 85 GLY B O 1
ATOM 4144 N N . HIS B 1 86 ? -66.938 -10.188 -4.926 1 17.98 86 HIS B N 1
ATOM 4145 C CA . HIS B 1 86 ? -67 -11.617 -4.656 1 17.98 86 HIS B CA 1
ATOM 4146 C C . HIS B 1 86 ? -66.062 -11.977 -3.514 1 17.98 86 HIS B C 1
ATOM 4148 O O . HIS B 1 86 ? -65 -11.344 -3.346 1 17.98 86 HIS B O 1
ATOM 4154 N N . ILE B 1 87 ? -66.562 -12.828 -2.584 1 18.64 87 ILE B N 1
ATOM 4155 C CA . ILE B 1 87 ? -66.5 -13.445 -1.267 1 18.64 87 ILE B CA 1
ATOM 4156 C C . ILE B 1 87 ? -65.312 -14.43 -1.239 1 18.64 87 ILE B C 1
ATOM 4158 O O . ILE B 1 87 ? -65.375 -15.516 -1.819 1 18.64 87 ILE B O 1
ATOM 4162 N N . PHE B 1 88 ? -64.188 -14.125 -1.841 1 18.56 88 PHE B N 1
ATOM 4163 C CA . PHE B 1 88 ? -63.344 -15.336 -1.86 1 18.56 88 PHE B CA 1
ATOM 4164 C C . PHE B 1 88 ? -63.219 -15.922 -0.458 1 18.56 88 PHE B C 1
ATOM 4166 O O . PHE B 1 88 ? -63.031 -15.18 0.512 1 18.56 88 PHE B O 1
ATOM 4173 N N . ASP B 1 89 ? -63.688 -17.172 -0.316 1 17.44 89 ASP B N 1
ATOM 4174 C CA . ASP B 1 89 ? -63.875 -18.188 0.716 1 17.44 89 ASP B CA 1
ATOM 4175 C C . ASP B 1 89 ? -62.594 -18.438 1.492 1 17.44 89 ASP B C 1
ATOM 4177 O O . ASP B 1 89 ? -61.562 -18.797 0.904 1 17.44 89 ASP B O 1
ATOM 4181 N N . ASN B 1 90 ? -62.438 -17.781 2.645 1 19.39 90 ASN B N 1
ATOM 4182 C CA . ASN B 1 90 ? -61.5 -17.812 3.771 1 19.39 90 ASN B CA 1
ATOM 4183 C C . ASN B 1 90 ? -61.406 -19.219 4.371 1 19.39 90 ASN B C 1
ATOM 4185 O O . ASN B 1 90 ? -60.969 -19.375 5.516 1 19.39 90 ASN B O 1
ATOM 4189 N N . SER B 1 91 ? -61.594 -20.234 3.543 1 18.89 91 SER B N 1
ATOM 4190 C CA . SER B 1 91 ? -61.781 -21.422 4.375 1 18.89 91 SER B CA 1
ATOM 4191 C C . SER B 1 91 ? -60.688 -21.547 5.43 1 18.89 91 SER B C 1
ATOM 4193 O O . SER B 1 91 ? -59.5 -21.453 5.117 1 18.89 91 SER B O 1
ATOM 4195 N N . LEU B 1 92 ? -61.094 -21.359 6.699 1 19.98 92 LEU B N 1
ATOM 4196 C CA . LEU B 1 92 ? -60.625 -21.406 8.078 1 19.98 92 LEU B CA 1
ATOM 4197 C C . LEU B 1 92 ? -60.031 -22.766 8.414 1 19.98 92 LEU B C 1
ATOM 4199 O O . LEU B 1 92 ? -60.594 -23.516 9.219 1 19.98 92 LEU B O 1
ATOM 4203 N N . GLU B 1 93 ? -59.25 -23.328 7.457 1 20.17 93 GLU B N 1
ATOM 4204 C CA . GLU B 1 93 ? -59.031 -24.719 7.863 1 20.17 93 GLU B CA 1
ATOM 4205 C C . GLU B 1 93 ? -58.625 -24.797 9.328 1 20.17 93 GLU B C 1
ATOM 4207 O O . GLU B 1 93 ? -57.938 -23.906 9.852 1 20.17 93 GLU B O 1
ATOM 4212 N N . ALA B 1 94 ? -59.156 -25.953 10.031 1 18.45 94 ALA B N 1
ATOM 4213 C CA . ALA B 1 94 ? -59.438 -26.484 11.367 1 18.45 94 ALA B CA 1
ATOM 4214 C C . ALA B 1 94 ? -58.188 -26.578 12.203 1 18.45 94 ALA B C 1
ATOM 4216 O O . ALA B 1 94 ? -57.094 -26.766 11.664 1 18.45 94 ALA B O 1
ATOM 4217 N N . THR B 1 95 ? -58.281 -26.125 13.438 1 21.92 95 THR B N 1
ATOM 4218 C CA . THR B 1 95 ? -57.594 -25.859 14.695 1 21.92 95 THR B CA 1
ATOM 4219 C C . THR B 1 95 ? -56.969 -27.125 15.273 1 21.92 95 THR B C 1
ATOM 4221 O O . THR B 1 95 ? -56.344 -27.094 16.328 1 21.92 95 THR B O 1
ATOM 4224 N N . PRO B 1 96 ? -56.688 -28.219 14.367 1 20.98 96 PRO B N 1
ATOM 4225 C CA . PRO B 1 96 ? -56.812 -29.328 15.312 1 20.98 96 PRO B CA 1
ATOM 4226 C C . PRO B 1 96 ? -55.938 -29.172 16.547 1 20.98 96 PRO B C 1
ATOM 4228 O O . PRO B 1 96 ? -54.938 -28.469 16.5 1 20.98 96 PRO B O 1
ATOM 4231 N N . ARG B 1 97 ? -56.531 -29.484 17.734 1 20.05 97 ARG B N 1
ATOM 4232 C CA . ARG B 1 97 ? -56.219 -29.438 19.156 1 20.05 97 ARG B CA 1
ATOM 4233 C C . ARG B 1 97 ? -54.969 -30.281 19.453 1 20.05 97 ARG B C 1
ATOM 4235 O O . ARG B 1 97 ? -54.969 -31.5 19.25 1 20.05 97 ARG B O 1
ATOM 4242 N N . ALA B 1 98 ? -53.812 -29.719 19.031 1 20.53 98 ALA B N 1
ATOM 4243 C CA . ALA B 1 98 ? -52.594 -30.484 19.297 1 20.53 98 ALA B CA 1
ATOM 4244 C C . ALA B 1 98 ? -52.562 -31.031 20.719 1 20.53 98 ALA B C 1
ATOM 4246 O O . ALA B 1 98 ? -52.844 -30.312 21.672 1 20.53 98 ALA B O 1
ATOM 4247 N N . SER B 1 99 ? -53 -32.312 20.734 1 19.88 99 SER B N 1
ATOM 4248 C CA . SER B 1 99 ? -53.094 -33.125 21.953 1 19.88 99 SER B CA 1
ATOM 4249 C C . SER B 1 99 ? -51.938 -32.844 22.906 1 19.88 99 SER B C 1
ATOM 4251 O O . SER B 1 99 ? -50.875 -32.406 22.469 1 19.88 99 SER B O 1
ATOM 4253 N N . LEU B 1 100 ? -52.25 -32.938 24.172 1 20.94 100 LEU B N 1
ATOM 4254 C CA . LEU B 1 100 ? -51.75 -32.594 25.5 1 20.94 100 LEU B CA 1
ATOM 4255 C C . LEU B 1 100 ? -50.438 -33.312 25.766 1 20.94 100 LEU B C 1
ATOM 4257 O O . LEU B 1 100 ? -50.375 -34.531 25.906 1 20.94 100 LEU B O 1
ATOM 4261 N N . PRO B 1 101 ? -49.375 -33.125 24.844 1 19.73 101 PRO B N 1
ATOM 4262 C CA . PRO B 1 101 ? -48.375 -34.125 25.203 1 19.73 101 PRO B CA 1
ATOM 4263 C C . PRO B 1 101 ? -48.125 -34.188 26.719 1 19.73 101 PRO B C 1
ATOM 4265 O O . PRO B 1 101 ? -48.375 -33.219 27.438 1 19.73 101 PRO B O 1
ATOM 4268 N N . GLN B 1 102 ? -48.188 -35.469 27.172 1 19.73 102 GLN B N 1
ATOM 4269 C CA . GLN B 1 102 ? -48.031 -36.031 28.516 1 19.73 102 GLN B CA 1
ATOM 4270 C C . GLN B 1 102 ? -46.844 -35.406 29.25 1 19.73 102 GLN B C 1
ATOM 4272 O O . GLN B 1 102 ? -45.812 -35.125 28.625 1 19.73 102 GLN B O 1
ATOM 4277 N N . ARG B 1 103 ? -47.188 -34.938 30.469 1 20.08 103 ARG B N 1
ATOM 4278 C CA . ARG B 1 103 ? -46.469 -34.281 31.531 1 20.08 103 ARG B CA 1
ATOM 4279 C C . ARG B 1 103 ? -45.188 -35.031 31.891 1 20.08 103 ARG B C 1
ATOM 4281 O O . ARG B 1 103 ? -45.25 -36.188 32.375 1 20.08 103 ARG B O 1
ATOM 4288 N N . ILE B 1 104 ? -44.281 -35.188 30.906 1 19.83 104 ILE B N 1
ATOM 4289 C CA . ILE B 1 104 ? -43.156 -36 31.375 1 19.83 104 ILE B CA 1
ATOM 4290 C C . ILE B 1 104 ? -42.781 -35.562 32.781 1 19.83 104 ILE B C 1
ATOM 4292 O O . ILE B 1 104 ? -42.688 -34.375 33.094 1 19.83 104 ILE B O 1
ATOM 4296 N N . PRO B 1 105 ? -42.844 -36.594 33.688 1 18.83 105 PRO B N 1
ATOM 4297 C CA . PRO B 1 105 ? -42.75 -36.5 35.156 1 18.83 105 PRO B CA 1
ATOM 4298 C C . PRO B 1 105 ? -41.562 -35.625 35.594 1 18.83 105 PRO B C 1
ATOM 4300 O O . PRO B 1 105 ? -40.625 -35.406 34.844 1 18.83 105 PRO B O 1
ATOM 4303 N N . ALA B 1 106 ? -41.844 -35.062 36.781 1 19.23 106 ALA B N 1
ATOM 4304 C CA . ALA B 1 106 ? -41.219 -34.094 37.688 1 19.23 106 ALA B CA 1
ATOM 4305 C C . ALA B 1 106 ? -39.844 -34.562 38.094 1 19.23 106 ALA B C 1
ATOM 4307 O O . ALA B 1 106 ? -39.719 -35.531 38.875 1 19.23 106 ALA B O 1
ATOM 4308 N N . LEU B 1 107 ? -39 -34.938 37.125 1 19.22 107 LEU B N 1
ATOM 4309 C CA . LEU B 1 107 ? -37.75 -35.438 37.688 1 19.22 107 LEU B CA 1
ATOM 4310 C C . LEU B 1 107 ? -37.344 -34.625 38.906 1 19.22 107 LEU B C 1
ATOM 4312 O O . LEU B 1 107 ? -37.625 -33.438 39 1 19.22 107 LEU B O 1
ATOM 4316 N N . SER B 1 108 ? -36.906 -35.406 39.938 1 19.17 108 SER B N 1
ATOM 4317 C CA . SER B 1 108 ? -36.531 -35.188 41.344 1 19.17 108 SER B CA 1
ATOM 4318 C C . SER B 1 108 ? -35.594 -34.031 41.5 1 19.17 108 SER B C 1
ATOM 4320 O O . SER B 1 108 ? -34.781 -33.719 40.594 1 19.17 108 SER B O 1
ATOM 4322 N N . GLU B 1 109 ? -35.906 -33.219 42.469 1 19.98 109 GLU B N 1
ATOM 4323 C CA . GLU B 1 109 ? -35.469 -31.922 43 1 19.98 109 GLU B CA 1
ATOM 4324 C C . GLU B 1 109 ? -34.031 -31.969 43.5 1 19.98 109 GLU B C 1
ATOM 4326 O O . GLU B 1 109 ? -33.688 -31.344 44.5 1 19.98 109 GLU B O 1
ATOM 4331 N N . ALA B 1 110 ? -33.219 -32.969 43.062 1 19.77 110 ALA B N 1
ATOM 4332 C CA . ALA B 1 110 ? -32.094 -33.031 44 1 19.77 110 ALA B CA 1
ATOM 4333 C C . ALA B 1 110 ? -31.531 -31.641 44.281 1 19.77 110 ALA B C 1
ATOM 4335 O O . ALA B 1 110 ? -31.453 -30.812 43.375 1 19.77 110 ALA B O 1
ATOM 4336 N N . SER B 1 111 ? -31.531 -31.328 45.562 1 19.27 111 SER B N 1
ATOM 4337 C CA . SER B 1 111 ? -31.203 -30.188 46.375 1 19.27 111 SER B CA 1
ATOM 4338 C C . SER B 1 111 ? -29.781 -29.703 46.156 1 19.27 111 SER B C 1
ATOM 4340 O O . SER B 1 111 ? -28.812 -30.406 46.5 1 19.27 111 SER B O 1
ATOM 4342 N N . SER B 1 112 ? -29.438 -29.562 44.938 1 20.61 112 SER B N 1
ATOM 4343 C CA . SER B 1 112 ? -28.047 -29.141 44.844 1 20.61 112 SER B CA 1
ATOM 4344 C C . SER B 1 112 ? -27.75 -27.984 45.812 1 20.61 112 SER B C 1
ATOM 4346 O O . SER B 1 112 ? -28.469 -26.984 45.781 1 20.61 112 SER B O 1
ATOM 4348 N N . GLN B 1 113 ? -27.359 -28.438 47.031 1 18.72 113 GLN B N 1
ATOM 4349 C CA . GLN B 1 113 ? -26.844 -27.547 48.062 1 18.72 113 GLN B CA 1
ATOM 4350 C C . GLN B 1 113 ? -25.859 -26.531 47.469 1 18.72 113 GLN B C 1
ATOM 4352 O O . GLN B 1 113 ? -24.922 -26.906 46.781 1 18.72 113 GLN B O 1
ATOM 4357 N N . VAL B 1 114 ? -26.406 -25.469 47.156 1 20.8 114 VAL B N 1
ATOM 4358 C CA . VAL B 1 114 ? -25.734 -24.25 46.688 1 20.8 114 VAL B CA 1
ATOM 4359 C C . VAL B 1 114 ? -24.688 -23.828 47.719 1 20.8 114 VAL B C 1
ATOM 4361 O O . VAL B 1 114 ? -25.016 -23.375 48.812 1 20.8 114 VAL B O 1
ATOM 4364 N N . SER B 1 115 ? -23.875 -24.766 48.156 1 20.56 115 SER B N 1
ATOM 4365 C CA . SER B 1 115 ? -23.016 -24.203 49.188 1 20.56 115 SER B CA 1
ATOM 4366 C C . SER B 1 115 ? -22.391 -22.891 48.719 1 20.56 115 SER B C 1
ATOM 4368 O O . SER B 1 115 ? -21.859 -22.812 47.594 1 20.56 115 SER B O 1
ATOM 4370 N N . GLY B 1 116 ? -22.938 -21.812 49.156 1 20.5 116 GLY B N 1
ATOM 4371 C CA . GLY B 1 116 ? -22.703 -20.391 48.969 1 20.5 116 GLY B CA 1
ATOM 4372 C C . GLY B 1 116 ? -21.297 -19.969 49.375 1 20.5 116 GLY B C 1
ATOM 4373 O O . GLY B 1 116 ? -21.016 -18.781 49.5 1 20.5 116 GLY B O 1
ATOM 4374 N N . SER B 1 117 ? -20.453 -20.859 49.688 1 21.94 117 SER B N 1
ATOM 4375 C CA . SER B 1 117 ? -19.406 -20.188 50.438 1 21.94 117 SER B CA 1
ATOM 4376 C C . SER B 1 117 ? -18.734 -19.109 49.625 1 21.94 117 SER B C 1
ATOM 4378 O O . SER B 1 117 ? -18.312 -19.359 48.469 1 21.94 117 SER B O 1
ATOM 4380 N N . SER B 1 118 ? -19.188 -17.859 49.781 1 22.58 118 SER B N 1
ATOM 4381 C CA . SER B 1 118 ? -18.75 -16.594 49.219 1 22.58 118 SER B CA 1
ATOM 4382 C C . SER B 1 118 ? -17.281 -16.344 49.469 1 22.58 118 SER B C 1
ATOM 4384 O O . SER B 1 118 ? -16.922 -15.57 50.375 1 22.58 118 SER B O 1
ATOM 4386 N N . ALA B 1 119 ? -16.438 -17.297 49.594 1 21.97 119 ALA B N 1
ATOM 4387 C CA . ALA B 1 119 ? -15.156 -16.797 50.062 1 21.97 119 ALA B CA 1
ATOM 4388 C C . ALA B 1 119 ? -14.656 -15.656 49.188 1 21.97 119 ALA B C 1
ATOM 4390 O O . ALA B 1 119 ? -14.484 -15.828 47.969 1 21.97 119 ALA B O 1
ATOM 4391 N N . GLY B 1 120 ? -14.992 -14.453 49.562 1 25.17 120 GLY B N 1
ATOM 4392 C CA . GLY B 1 120 ? -14.602 -13.172 48.969 1 25.17 120 GLY B CA 1
ATOM 4393 C C . GLY B 1 120 ? -13.102 -13.039 48.781 1 25.17 120 GLY B C 1
ATOM 4394 O O . GLY B 1 120 ? -12.43 -12.336 49.531 1 25.17 120 GLY B O 1
ATOM 4395 N N . SER B 1 121 ? -12.391 -14.117 48.562 1 26.2 121 SER B N 1
ATOM 4396 C CA . SER B 1 121 ? -10.969 -13.805 48.625 1 26.2 121 SER B CA 1
ATOM 4397 C C . SER B 1 121 ? -10.625 -12.641 47.688 1 26.2 121 SER B C 1
ATOM 4399 O O . SER B 1 121 ? -10.977 -12.664 46.5 1 26.2 121 SER B O 1
ATOM 4401 N N . ARG B 1 122 ? -10.469 -11.523 48.312 1 23.55 122 ARG B N 1
ATOM 4402 C CA . ARG B 1 122 ? -9.992 -10.242 47.812 1 23.55 122 ARG B CA 1
ATOM 4403 C C . ARG B 1 122 ? -8.727 -10.422 46.969 1 23.55 122 ARG B C 1
ATOM 4405 O O . ARG B 1 122 ? -7.734 -10.977 47.438 1 23.55 122 ARG B O 1
ATOM 4412 N N . SER B 1 123 ? -8.969 -10.984 45.844 1 26.39 123 SER B N 1
ATOM 4413 C CA . SER B 1 123 ? -7.77 -11.109 45 1 26.39 123 SER B CA 1
ATOM 4414 C C . SER B 1 123 ? -6.902 -9.859 45.094 1 26.39 123 SER B C 1
ATOM 4416 O O . SER B 1 123 ? -7.406 -8.734 45 1 26.39 123 SER B O 1
ATOM 4418 N N . PRO B 1 124 ? -5.773 -10 45.844 1 29.61 124 PRO B N 1
ATOM 4419 C CA . PRO B 1 124 ? -4.852 -8.914 46.188 1 29.61 124 PRO B CA 1
ATOM 4420 C C . PRO B 1 124 ? -4.598 -7.965 45.031 1 29.61 124 PRO B C 1
ATOM 4422 O O . PRO B 1 124 ? -4.414 -6.762 45.25 1 29.61 124 PRO B O 1
ATOM 4425 N N . THR B 1 125 ? -4.051 -8.57 43.969 1 27.67 125 THR B N 1
ATOM 4426 C CA . THR B 1 125 ? -3.18 -7.688 43.188 1 27.67 125 THR B CA 1
ATOM 4427 C C . THR B 1 125 ? -3.982 -6.562 42.531 1 27.67 125 THR B C 1
ATOM 4429 O O . THR B 1 125 ? -4.547 -6.746 41.469 1 27.67 125 THR B O 1
ATOM 4432 N N . LYS B 1 126 ? -5.012 -6.121 43.156 1 28.69 126 LYS B N 1
ATOM 4433 C CA . LYS B 1 126 ? -5.426 -4.805 42.688 1 28.69 126 LYS B CA 1
ATOM 4434 C C . LYS B 1 126 ? -4.25 -3.826 42.688 1 28.69 126 LYS B C 1
ATOM 4436 O O . LYS B 1 126 ? -4.004 -3.148 43.688 1 28.69 126 LYS B O 1
ATOM 4441 N N . ARG B 1 127 ? -3.145 -4.324 42.406 1 29.06 127 ARG B N 1
ATOM 4442 C CA . ARG B 1 127 ? -2.162 -3.262 42.188 1 29.06 127 ARG B CA 1
ATOM 4443 C C . ARG B 1 127 ? -2.814 -2.021 41.594 1 29.06 127 ARG B C 1
ATOM 4445 O O . ARG B 1 127 ? -3.447 -2.098 40.531 1 29.06 127 ARG B O 1
ATOM 4452 N N . ARG B 1 128 ? -3.018 -1.272 42.344 1 30.03 128 ARG B N 1
ATOM 4453 C CA . ARG B 1 128 ? -3.381 0.069 41.906 1 30.03 128 ARG B CA 1
ATOM 4454 C C . ARG B 1 128 ? -2.656 0.434 40.594 1 30.03 128 ARG B C 1
ATOM 4456 O O . ARG B 1 128 ? -1.428 0.542 40.594 1 30.03 128 ARG B O 1
ATOM 4463 N N . ARG B 1 129 ? -3.045 -0.014 39.5 1 32.5 129 ARG B N 1
ATOM 4464 C CA . ARG B 1 129 ? -2.641 0.752 38.312 1 32.5 129 ARG B CA 1
ATOM 4465 C C . ARG B 1 129 ? -2.359 2.205 38.688 1 32.5 129 ARG B C 1
ATOM 4467 O O . ARG B 1 129 ? -3.287 2.992 38.906 1 32.5 129 ARG B O 1
ATOM 4474 N N . ARG B 1 130 ? -1.495 2.334 39.625 1 31.92 130 ARG B N 1
ATOM 4475 C CA . ARG B 1 130 ? -0.97 3.695 39.656 1 31.92 130 ARG B CA 1
ATOM 4476 C C . ARG B 1 130 ? -0.897 4.277 38.25 1 31.92 130 ARG B C 1
ATOM 4478 O O . ARG B 1 130 ? -0.023 3.906 37.469 1 31.92 130 ARG B O 1
ATOM 4485 N N . THR B 1 131 ? -1.937 4.359 37.562 1 35.91 131 THR B N 1
ATOM 4486 C CA . THR B 1 131 ? -2.057 5.281 36.438 1 35.91 131 THR B CA 1
ATOM 4487 C C . THR B 1 131 ? -1.179 6.512 36.656 1 35.91 131 THR B C 1
ATOM 4489 O O . THR B 1 131 ? -1.547 7.418 37.406 1 35.91 131 THR B O 1
ATOM 4492 N N . ASN B 1 132 ? -0.117 6.496 37.062 1 38.28 132 ASN B N 1
ATOM 4493 C CA . ASN B 1 132 ? 0.683 7.699 36.875 1 38.28 132 ASN B CA 1
ATOM 4494 C C . ASN B 1 132 ? 0.103 8.578 35.781 1 38.28 132 ASN B C 1
ATOM 4496 O O . ASN B 1 132 ? 0.072 8.18 34.594 1 38.28 132 ASN B O 1
ATOM 4500 N N . GLY B 1 133 ? -1.059 9.188 35.875 1 49.06 133 GLY B N 1
ATOM 4501 C CA . GLY B 1 133 ? -2.18 9.781 35.188 1 49.06 133 GLY B CA 1
ATOM 4502 C C . GLY B 1 133 ? -1.764 10.539 33.938 1 49.06 133 GLY B C 1
ATOM 4503 O O . GLY B 1 133 ? -1.002 11.508 34 1 49.06 133 GLY B O 1
ATOM 4504 N N . ASN B 1 134 ? -1.565 9.93 32.938 1 61.41 134 ASN B N 1
ATOM 4505 C CA . ASN B 1 134 ? -1.375 10.617 31.656 1 61.41 134 ASN B CA 1
ATOM 4506 C C . ASN B 1 134 ? -2.279 11.836 31.531 1 61.41 134 ASN B C 1
ATOM 4508 O O . ASN B 1 134 ? -3.502 11.711 31.484 1 61.41 134 ASN B O 1
ATOM 4512 N N . PRO B 1 135 ? -1.708 12.977 31.922 1 80.5 135 PRO B N 1
ATOM 4513 C CA . PRO B 1 135 ? -2.508 14.203 31.938 1 80.5 135 PRO B CA 1
ATOM 4514 C C . PRO B 1 135 ? -3.225 14.453 30.609 1 80.5 135 PRO B C 1
ATOM 4516 O O . PRO B 1 135 ? -4.094 15.328 30.531 1 80.5 135 PRO B O 1
ATOM 4519 N N . HIS B 1 136 ? -3.035 13.555 29.688 1 90.12 136 HIS B N 1
ATOM 4520 C CA . HIS B 1 136 ? -3.602 13.789 28.375 1 90.12 136 HIS B CA 1
ATOM 4521 C C . HIS B 1 136 ? -5.016 13.227 28.266 1 90.12 136 HIS B C 1
ATOM 4523 O O . HIS B 1 136 ? -5.34 12.234 28.906 1 90.12 136 HIS B O 1
ATOM 4529 N N . ARG B 1 137 ? -5.848 13.852 27.5 1 93.25 137 ARG B N 1
ATOM 4530 C CA . ARG B 1 137 ? -7.25 13.438 27.438 1 93.25 137 ARG B CA 1
ATOM 4531 C C . ARG B 1 137 ? -7.809 13.586 26.031 1 93.25 137 ARG B C 1
ATOM 4533 O O . ARG B 1 137 ? -7.277 14.359 25.219 1 93.25 137 ARG B O 1
ATOM 4540 N N . THR B 1 138 ? -8.836 12.836 25.766 1 94.31 138 THR B N 1
ATOM 4541 C CA . THR B 1 138 ? -9.625 12.961 24.547 1 94.31 138 THR B CA 1
ATOM 4542 C C . THR B 1 138 ? -10.969 13.625 24.844 1 94.31 138 THR B C 1
ATOM 4544 O O . THR B 1 138 ? -11.617 13.312 25.844 1 94.31 138 THR B O 1
ATOM 4547 N N . ARG B 1 139 ? -11.32 14.57 24 1 93.44 139 ARG B N 1
ATOM 4548 C CA . ARG B 1 139 ? -12.602 15.25 24.156 1 93.44 139 ARG B CA 1
ATOM 4549 C C . ARG B 1 139 ? -13.289 15.43 22.797 1 93.44 139 ARG B C 1
ATOM 4551 O O . ARG B 1 139 ? -12.625 15.586 21.781 1 93.44 139 ARG B O 1
ATOM 4558 N N . HIS B 1 140 ? -14.562 15.43 22.891 1 91.5 140 HIS B N 1
ATOM 4559 C CA . HIS B 1 140 ? -15.344 15.758 21.719 1 91.5 140 HIS B CA 1
ATOM 4560 C C . HIS B 1 140 ? -15.367 17.266 21.469 1 91.5 140 HIS B C 1
ATOM 4562 O O . HIS B 1 140 ? -15.578 18.047 22.406 1 91.5 140 HIS B O 1
ATOM 4568 N N . PHE B 1 141 ? -15.18 17.609 20.234 1 91 141 PHE B N 1
ATOM 4569 C CA . PHE B 1 141 ? -15.18 19.031 19.906 1 91 141 PHE B CA 1
ATOM 4570 C C . PHE B 1 141 ? -16.609 19.547 19.766 1 91 141 PHE B C 1
ATOM 4572 O O . PHE B 1 141 ? -17.438 18.938 19.078 1 91 141 PHE B O 1
ATOM 4579 N N . ASP B 1 142 ? -16.828 20.625 20.422 1 85.12 142 ASP B N 1
ATOM 4580 C CA . ASP B 1 142 ? -18.031 21.422 20.188 1 85.12 142 ASP B CA 1
ATOM 4581 C C . ASP B 1 142 ? -17.719 22.906 20.109 1 85.12 142 ASP B C 1
ATOM 4583 O O . ASP B 1 142 ? -16.656 23.344 20.547 1 85.12 142 ASP B O 1
ATOM 4587 N N . MET B 1 143 ? -18.531 23.625 19.484 1 81.94 143 MET B N 1
ATOM 4588 C CA . MET B 1 143 ? -18.25 25.031 19.172 1 81.94 143 MET B CA 1
ATOM 4589 C C . MET B 1 143 ? -18.188 25.859 20.453 1 81.94 143 MET B C 1
ATOM 4591 O O . MET B 1 143 ? -17.703 27 20.422 1 81.94 143 MET B O 1
ATOM 4595 N N . SER B 1 144 ? -18.469 25.281 21.562 1 84.62 144 SER B N 1
ATOM 4596 C CA . SER B 1 144 ? -18.469 26.016 22.828 1 84.62 144 SER B CA 1
ATOM 4597 C C . SER B 1 144 ? -17.156 25.828 23.578 1 84.62 144 SER B C 1
ATOM 4599 O O . SER B 1 144 ? -16.875 26.547 24.547 1 84.62 144 SER B O 1
ATOM 4601 N N . VAL B 1 145 ? -16.438 24.969 23.094 1 84.12 145 VAL B N 1
ATOM 4602 C CA . VAL B 1 145 ? -15.203 24.656 23.812 1 84.12 145 VAL B CA 1
ATOM 4603 C C . VAL B 1 145 ? -14.195 25.781 23.625 1 84.12 145 VAL B C 1
ATOM 4605 O O . VAL B 1 145 ? -14.227 26.484 22.609 1 84.12 145 VAL B O 1
ATOM 4608 N N . ASN B 1 146 ? -13.352 26 24.656 1 87.12 146 ASN B N 1
ATOM 4609 C CA . ASN B 1 146 ? -12.305 27.016 24.609 1 87.12 146 ASN B CA 1
ATOM 4610 C C . ASN B 1 146 ? -11.062 26.5 23.875 1 87.12 146 ASN B C 1
ATOM 4612 O O . ASN B 1 146 ? -10.188 25.875 24.5 1 87.12 146 ASN B O 1
ATOM 4616 N N . VAL B 1 147 ? -11.031 26.719 22.625 1 92.44 147 VAL B N 1
ATOM 4617 C CA . VAL B 1 147 ? -9.906 26.359 21.781 1 92.44 147 VAL B CA 1
ATOM 4618 C C . VAL B 1 147 ? -9.391 27.594 21.047 1 92.44 147 VAL B C 1
ATOM 4620 O O . VAL B 1 147 ? -10.086 28.609 20.969 1 92.44 147 VAL B O 1
ATOM 4623 N N . PRO B 1 148 ? -8.141 27.531 20.609 1 94.88 148 PRO B N 1
ATOM 4624 C CA . PRO B 1 148 ? -7.645 28.656 19.812 1 94.88 148 PRO B CA 1
ATOM 4625 C C . PRO B 1 148 ? -8.547 28.984 18.625 1 94.88 148 PRO B C 1
ATOM 4627 O O . PRO B 1 148 ? -9.117 28.078 18.016 1 94.88 148 PRO B O 1
ATOM 4630 N N . SER B 1 149 ? -8.641 30.234 18.312 1 94.75 149 SER B N 1
ATOM 4631 C CA . SER B 1 149 ? -9.508 30.703 17.234 1 94.75 149 SER B CA 1
ATOM 4632 C C . SER B 1 149 ? -9.148 30.047 15.906 1 94.75 149 SER B C 1
ATOM 4634 O O . SER B 1 149 ? -10.023 29.734 15.102 1 94.75 149 SER B O 1
ATOM 4636 N N . SER B 1 150 ? -7.875 29.859 15.664 1 96 150 SER B N 1
ATOM 4637 C CA . SER B 1 150 ? -7.426 29.266 14.414 1 96 150 SER B CA 1
ATOM 4638 C C . SER B 1 150 ? -7.953 27.828 14.273 1 96 150 SER B C 1
ATOM 4640 O O . SER B 1 150 ? -8.32 27.406 13.172 1 96 150 SER B O 1
ATOM 4642 N N . LEU B 1 151 ? -7.996 27.094 15.367 1 96.94 151 LEU B N 1
ATOM 4643 C CA . LEU B 1 151 ? -8.547 25.75 15.328 1 96.94 151 LEU B CA 1
ATOM 4644 C C . LEU B 1 151 ? -10.055 25.781 15.078 1 96.94 151 LEU B C 1
ATOM 4646 O O . LEU B 1 151 ? -10.578 24.984 14.305 1 96.94 151 LEU B O 1
ATOM 4650 N N . ARG B 1 152 ? -10.719 26.672 15.734 1 96.12 152 ARG B N 1
ATOM 4651 C CA . ARG B 1 152 ? -12.156 26.828 15.539 1 96.12 152 ARG B CA 1
ATOM 4652 C C . ARG B 1 152 ? -12.484 27.109 14.078 1 96.12 152 ARG B C 1
ATOM 4654 O O . ARG B 1 152 ? -13.422 26.531 13.523 1 96.12 152 ARG B O 1
ATOM 4661 N N . GLU B 1 153 ? -11.742 27.969 13.523 1 96.12 153 GLU B N 1
ATOM 4662 C CA . GLU B 1 153 ? -11.953 28.312 12.117 1 96.12 153 GLU B CA 1
ATOM 4663 C C . GLU B 1 153 ? -11.672 27.109 11.211 1 96.12 153 GLU B C 1
ATOM 4665 O O . GLU B 1 153 ? -12.422 26.859 10.266 1 96.12 153 GLU B O 1
ATOM 4670 N N . THR B 1 154 ? -10.617 26.422 11.5 1 97 154 THR B N 1
ATOM 4671 C CA . THR B 1 154 ? -10.281 25.219 10.742 1 97 154 THR B CA 1
ATOM 4672 C C . THR B 1 154 ? -11.398 24.188 10.852 1 97 154 THR B C 1
ATOM 4674 O O . THR B 1 154 ? -11.805 23.594 9.844 1 97 154 THR B O 1
ATOM 4677 N N . TRP B 1 155 ? -11.883 24.062 12.016 1 96.75 155 TRP B N 1
ATOM 4678 C CA . TRP B 1 155 ? -12.945 23.109 12.281 1 96.75 155 TRP B CA 1
ATOM 4679 C C . TRP B 1 155 ? -14.211 23.469 11.5 1 96.75 155 TRP B C 1
ATOM 4681 O O . TRP B 1 155 ? -14.852 22.594 10.914 1 96.75 155 TRP B O 1
ATOM 4691 N N . LYS B 1 156 ? -14.539 24.672 11.5 1 95.5 156 LYS B N 1
ATOM 4692 C CA . LYS B 1 156 ? -15.703 25.172 10.773 1 95.5 156 LYS B CA 1
ATOM 4693 C C . LYS B 1 156 ? -15.578 24.891 9.281 1 95.5 156 LYS B C 1
ATOM 4695 O O . LYS B 1 156 ? -16.531 24.469 8.641 1 95.5 156 LYS B O 1
ATOM 4700 N N . GLN B 1 157 ? -14.461 25.188 8.812 1 96.62 157 GLN B N 1
ATOM 4701 C CA . GLN B 1 157 ? -14.234 24.969 7.387 1 96.62 157 GLN B CA 1
ATOM 4702 C C . GLN B 1 157 ? -14.344 23.5 7.02 1 96.62 157 GLN B C 1
ATOM 4704 O O . GLN B 1 157 ? -14.961 23.141 6.012 1 96.62 157 GLN B O 1
ATOM 4709 N N . ILE B 1 158 ? -13.781 22.609 7.812 1 98 158 ILE B N 1
ATOM 4710 C CA . ILE B 1 158 ? -13.828 21.188 7.547 1 98 158 ILE B CA 1
ATOM 4711 C C . ILE B 1 158 ? -15.273 20.688 7.648 1 98 158 ILE B C 1
ATOM 4713 O O . ILE B 1 158 ? -15.695 19.812 6.883 1 98 158 ILE B O 1
ATOM 4717 N N . ARG B 1 159 ? -15.992 21.25 8.547 1 96.75 159 ARG B N 1
ATOM 4718 C CA . ARG B 1 159 ? -17.406 20.906 8.672 1 96.75 159 ARG B CA 1
ATOM 4719 C C . ARG B 1 159 ? -18.172 21.25 7.391 1 96.75 159 ARG B C 1
ATOM 4721 O O . ARG B 1 159 ? -19.031 20.484 6.961 1 96.75 159 ARG B O 1
ATOM 4728 N N . GLU B 1 160 ? -17.859 22.344 6.82 1 97.12 160 GLU B N 1
ATOM 4729 C CA . GLU B 1 160 ? -18.484 22.703 5.551 1 97.12 160 GLU B CA 1
ATOM 4730 C C . GLU B 1 160 ? -18.094 21.719 4.445 1 97.12 160 GLU B C 1
ATOM 4732 O O . GLU B 1 160 ? -18.953 21.281 3.674 1 97.12 160 GLU B O 1
ATOM 4737 N N . TYR B 1 161 ? -16.859 21.391 4.379 1 98 161 TYR B N 1
ATOM 4738 C CA . TYR B 1 161 ? -16.422 20.422 3.387 1 98 161 TYR B CA 1
ATOM 4739 C C . TYR B 1 161 ? -17.078 19.062 3.611 1 98 161 TYR B C 1
ATOM 4741 O O . TYR B 1 161 ? -17.359 18.344 2.656 1 98 161 TYR B O 1
ATOM 4749 N N . SER B 1 162 ? -17.281 18.75 4.836 1 97.88 162 SER B N 1
ATOM 4750 C CA . SER B 1 162 ? -17.922 17.484 5.176 1 97.88 162 SER B CA 1
ATOM 4751 C C . SER B 1 162 ? -19.344 17.422 4.641 1 97.88 162 SER B C 1
ATOM 4753 O O . SER B 1 162 ? -19.875 16.344 4.375 1 97.88 162 SER B O 1
ATOM 4755 N N . LYS B 1 163 ? -19.906 18.562 4.488 1 96.81 163 LYS B N 1
ATOM 4756 C CA . LYS B 1 163 ? -21.25 18.656 3.91 1 96.81 163 LYS B CA 1
ATOM 4757 C C . LYS B 1 163 ? -21.188 18.641 2.385 1 96.81 163 LYS B C 1
ATOM 4759 O O . LYS B 1 163 ? -22.234 18.625 1.718 1 96.81 163 LYS B O 1
ATOM 4764 N N . GLY B 1 164 ? -19.984 18.703 1.869 1 97.56 164 GLY B N 1
ATOM 4765 C CA . GLY B 1 164 ? -19.781 18.641 0.43 1 97.56 164 GLY B CA 1
ATOM 4766 C C . GLY B 1 164 ? -19.672 20.016 -0.213 1 97.56 164 GLY B C 1
ATOM 4767 O O . GLY B 1 164 ? -19.562 20.125 -1.436 1 97.56 164 GLY B O 1
ATOM 4768 N N . VAL B 1 165 ? -19.594 21.031 0.577 1 96.56 165 VAL B N 1
ATOM 4769 C CA . VAL B 1 165 ? -19.641 22.391 0.035 1 96.56 165 VAL B CA 1
ATOM 4770 C C . VAL B 1 165 ? -18.328 22.703 -0.673 1 96.56 165 VAL B C 1
ATOM 4772 O O . VAL B 1 165 ? -17.266 22.781 -0.035 1 96.56 165 VAL B O 1
ATOM 4775 N N . GLY B 1 166 ? -18.359 22.828 -1.947 1 96.38 166 GLY B N 1
ATOM 4776 C CA . GLY B 1 166 ? -17.25 23.312 -2.734 1 96.38 166 GLY B CA 1
ATOM 4777 C C . GLY B 1 166 ? -16.078 22.344 -2.781 1 96.38 166 GLY B C 1
ATOM 4778 O O . GLY B 1 166 ? -14.93 22.75 -2.926 1 96.38 166 GLY B O 1
ATOM 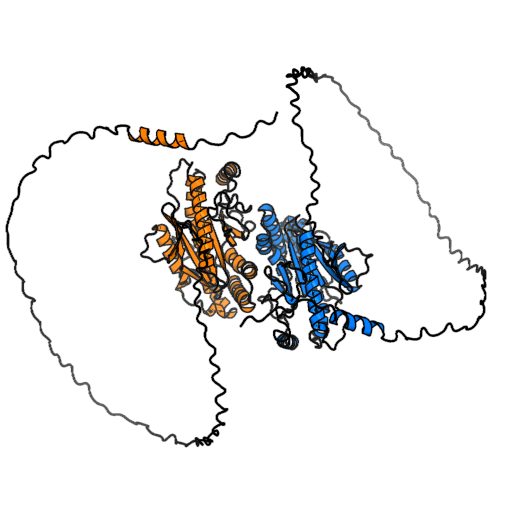4779 N N . VAL B 1 167 ? -16.328 21.109 -2.689 1 97.94 167 VAL B N 1
ATOM 4780 C CA . VAL B 1 167 ? -15.234 20.141 -2.584 1 97.94 167 VAL B CA 1
ATOM 4781 C C . VAL B 1 167 ? -14.781 19.719 -3.979 1 97.94 167 VAL B C 1
ATOM 4783 O O . VAL B 1 167 ? -13.75 19.062 -4.133 1 97.94 167 VAL B O 1
ATOM 4786 N N . ILE B 1 168 ? -15.547 20.141 -4.945 1 97.5 168 ILE B N 1
ATOM 4787 C CA . ILE B 1 168 ? -15.227 19.812 -6.336 1 97.5 168 ILE B CA 1
ATOM 4788 C C . ILE B 1 168 ? -15.039 21.109 -7.129 1 97.5 168 ILE B C 1
ATOM 4790 O O . ILE B 1 168 ? -15.844 22.031 -7.02 1 97.5 168 ILE B O 1
ATOM 4794 N N . ASP B 1 169 ? -13.953 21.125 -7.922 1 96.12 169 ASP B N 1
ATOM 4795 C CA . ASP B 1 169 ? -13.742 22.266 -8.805 1 96.12 169 ASP B CA 1
ATOM 4796 C C . ASP B 1 169 ? -14.852 22.375 -9.836 1 96.12 169 ASP B C 1
ATOM 4798 O O . ASP B 1 169 ? -15.227 21.375 -10.461 1 96.12 169 ASP B O 1
ATOM 4802 N N . GLY B 1 170 ? -15.297 23.516 -10.086 1 93.62 170 GLY B N 1
ATOM 4803 C CA . GLY B 1 170 ? -16.375 23.75 -11.031 1 93.62 170 GLY B CA 1
ATOM 4804 C C . GLY B 1 170 ? -16.047 23.281 -12.43 1 93.62 170 GLY B C 1
ATOM 4805 O O . GLY B 1 170 ? -16.953 22.922 -13.203 1 93.62 170 GLY B O 1
ATOM 4806 N N . LEU B 1 171 ? -14.875 23.188 -12.773 1 91.62 171 LEU B N 1
ATOM 4807 C CA . LEU B 1 171 ? -14.445 22.766 -14.109 1 91.62 171 LEU B CA 1
ATOM 4808 C C . LEU B 1 171 ? -14.719 21.281 -14.328 1 91.62 171 LEU B C 1
ATOM 4810 O O . LEU B 1 171 ? -14.719 20.812 -15.469 1 91.62 171 LEU B O 1
ATOM 4814 N N . GLU B 1 172 ? -14.93 20.547 -13.234 1 94.12 172 GLU B N 1
ATOM 4815 C CA . GLU B 1 172 ? -15.133 19.109 -13.336 1 94.12 172 GLU B CA 1
ATOM 4816 C C . GLU B 1 172 ? -16.609 18.766 -13.523 1 94.12 172 GLU B C 1
ATOM 4818 O O . GLU B 1 172 ? -16.969 17.594 -13.656 1 94.12 172 GLU B O 1
ATOM 4823 N N . LYS B 1 173 ? -17.453 19.719 -13.609 1 92.94 173 LYS B N 1
ATOM 4824 C CA . LYS B 1 173 ? -18.906 19.5 -13.672 1 92.94 173 LYS B CA 1
ATOM 4825 C C . LYS B 1 173 ? -19.281 18.656 -14.891 1 92.94 173 LYS B C 1
ATOM 4827 O O . LYS B 1 173 ? -20.031 17.688 -14.773 1 92.94 173 LYS B O 1
ATOM 4832 N N . GLU B 1 174 ? -18.781 19.016 -15.953 1 93.56 174 GLU B N 1
ATOM 4833 C CA . GLU B 1 174 ? -19.109 18.297 -17.188 1 93.56 174 GLU B CA 1
ATOM 4834 C C . GLU B 1 174 ? -18.562 16.875 -17.156 1 93.56 174 GLU B C 1
ATOM 4836 O O . GLU B 1 174 ? -19.219 15.938 -17.609 1 93.56 174 GLU B O 1
ATOM 4841 N N . ASN B 1 175 ? -17.375 16.766 -16.672 1 95.44 175 ASN B N 1
ATOM 4842 C CA . ASN B 1 175 ? -16.781 15.438 -16.562 1 95.44 175 ASN B CA 1
ATOM 4843 C C . ASN B 1 175 ? -17.609 14.523 -15.656 1 95.44 175 ASN B C 1
ATOM 4845 O O . ASN B 1 175 ? -17.766 13.336 -15.945 1 95.44 175 ASN B O 1
ATOM 4849 N N . ILE B 1 176 ? -18.094 15.078 -14.602 1 95.69 176 ILE B N 1
ATOM 4850 C CA . ILE B 1 176 ? -18.891 14.305 -13.656 1 95.69 176 ILE B CA 1
ATOM 4851 C C . ILE B 1 176 ? -20.219 13.922 -14.305 1 95.69 176 ILE B C 1
ATOM 4853 O O . ILE B 1 176 ? -20.703 12.797 -14.141 1 95.69 176 ILE B O 1
ATOM 4857 N N . HIS B 1 177 ? -20.75 14.812 -15.047 1 94.31 177 HIS B N 1
ATOM 4858 C CA . HIS B 1 177 ? -22 14.523 -15.758 1 94.31 177 HIS B CA 1
ATOM 4859 C C . HIS B 1 177 ? -21.812 13.359 -16.719 1 94.31 177 HIS B C 1
ATOM 4861 O O . HIS B 1 177 ? -22.672 12.469 -16.797 1 94.31 177 HIS B O 1
ATOM 4867 N N . GLU B 1 178 ? -20.781 13.375 -17.391 1 95.56 178 GLU B N 1
ATOM 4868 C CA . GLU B 1 178 ? -20.484 12.297 -18.328 1 95.56 178 GLU B CA 1
ATOM 4869 C C . GLU B 1 178 ? -20.203 10.984 -17.609 1 95.56 178 GLU B C 1
ATOM 4871 O O . GLU B 1 178 ? -20.594 9.914 -18.078 1 95.56 178 GLU B O 1
ATOM 4876 N N . ALA B 1 179 ? -19.578 11.117 -16.516 1 95.69 179 ALA B N 1
ATOM 4877 C CA . ALA B 1 179 ? -19.172 9.938 -15.75 1 95.69 179 ALA B CA 1
ATOM 4878 C C . ALA B 1 179 ? -20.375 9.219 -15.172 1 95.69 179 ALA B C 1
ATOM 4880 O O . ALA B 1 179 ? -20.328 8.016 -14.914 1 95.69 179 ALA B O 1
ATOM 4881 N N . LYS B 1 180 ? -21.422 9.914 -15.016 1 94 180 LYS B N 1
ATOM 4882 C CA . LYS B 1 180 ? -22.641 9.328 -14.477 1 94 180 LYS B CA 1
ATOM 4883 C C . LYS B 1 180 ? -23.156 8.203 -15.367 1 94 180 LYS B C 1
ATOM 4885 O O . LYS B 1 180 ? -23.781 7.258 -14.891 1 94 180 LYS B O 1
ATOM 4890 N N . LYS B 1 181 ? -22.828 8.281 -16.547 1 93.94 181 LYS B N 1
ATOM 4891 C CA . LYS B 1 181 ? -23.234 7.254 -17.5 1 93.94 181 LYS B CA 1
ATOM 4892 C C . LYS B 1 181 ? -22.453 5.969 -17.281 1 93.94 181 LYS B C 1
ATOM 4894 O O . LYS B 1 181 ? -22.969 4.871 -17.516 1 93.94 181 LYS B O 1
ATOM 4899 N N . LYS B 1 182 ? -21.297 6.117 -16.875 1 93.69 182 LYS B N 1
ATOM 4900 C CA . LYS B 1 182 ? -20.375 4.988 -16.734 1 93.69 182 LYS B CA 1
ATOM 4901 C C . LYS B 1 182 ? -20.391 4.438 -15.32 1 93.69 182 LYS B C 1
ATOM 4903 O O . LYS B 1 182 ? -20.25 3.232 -15.109 1 93.69 182 LYS B O 1
ATOM 4908 N N . TYR B 1 183 ? -20.516 5.375 -14.422 1 94.31 183 TYR B N 1
ATOM 4909 C CA . TYR B 1 183 ? -20.438 5.012 -13.008 1 94.31 183 TYR B CA 1
ATOM 4910 C C . TYR B 1 183 ? -21.719 5.371 -12.281 1 94.31 183 TYR B C 1
ATOM 4912 O O . TYR B 1 183 ? -21.875 6.496 -11.797 1 94.31 183 TYR B O 1
ATOM 4920 N N . PRO B 1 184 ? -22.547 4.441 -12.062 1 91.44 184 PRO B N 1
ATOM 4921 C CA . PRO B 1 184 ? -23.844 4.719 -11.469 1 91.44 184 PRO B CA 1
ATOM 4922 C C . PRO B 1 184 ? -23.75 5.387 -10.102 1 91.44 184 PRO B C 1
ATOM 4924 O O . PRO B 1 184 ? -24.594 6.211 -9.75 1 91.44 184 PRO B O 1
ATOM 4927 N N . ASP B 1 185 ? -22.766 5.125 -9.375 1 92.12 185 ASP B N 1
ATOM 4928 C CA . ASP B 1 185 ? -22.609 5.68 -8.031 1 92.12 185 ASP B CA 1
ATOM 4929 C C . ASP B 1 185 ? -22.422 7.195 -8.078 1 92.12 185 ASP B C 1
ATOM 4931 O O . ASP B 1 185 ? -22.641 7.887 -7.086 1 92.12 185 ASP B O 1
ATOM 4935 N N . MET B 1 186 ? -22.031 7.691 -9.133 1 94.31 186 MET B N 1
ATOM 4936 C CA . MET B 1 186 ? -21.75 9.117 -9.266 1 94.31 186 MET B CA 1
ATOM 4937 C C . MET B 1 186 ? -23.047 9.922 -9.391 1 94.31 186 MET B C 1
ATOM 4939 O O . MET B 1 186 ? -23.031 11.148 -9.281 1 94.31 186 MET B O 1
ATOM 4943 N N . GLU B 1 187 ? -24.141 9.273 -9.523 1 92.5 187 GLU B N 1
ATOM 4944 C CA . GLU B 1 187 ? -25.438 9.938 -9.656 1 92.5 187 GLU B CA 1
ATOM 4945 C C . GLU B 1 187 ? -25.781 10.742 -8.406 1 92.5 187 GLU B C 1
ATOM 4947 O O . GLU B 1 187 ? -26.562 11.688 -8.469 1 92.5 187 GLU B O 1
ATOM 4952 N N . GLU B 1 188 ? -25.141 10.414 -7.379 1 91.06 188 GLU B N 1
ATOM 4953 C CA . GLU B 1 188 ? -25.422 11.07 -6.109 1 91.06 188 GLU B CA 1
ATOM 4954 C C . GLU B 1 188 ? -24.844 12.492 -6.082 1 91.06 188 GLU B C 1
ATOM 4956 O O . GLU B 1 188 ? -25.25 13.312 -5.258 1 91.06 188 GLU B O 1
ATOM 4961 N N . ILE B 1 189 ? -23.938 12.727 -6.996 1 95.44 189 ILE B N 1
ATOM 4962 C CA . ILE B 1 189 ? -23.359 14.062 -7.074 1 95.44 189 ILE B CA 1
ATOM 4963 C C . ILE B 1 189 ? -24.234 14.953 -7.949 1 95.44 189 ILE B C 1
ATOM 4965 O O . ILE B 1 189 ? -23.969 15.109 -9.141 1 95.44 189 ILE B O 1
ATOM 4969 N N . LYS B 1 190 ? -25.25 15.586 -7.363 1 88.5 190 LYS B N 1
ATOM 4970 C CA . LYS B 1 190 ? -26.234 16.297 -8.172 1 88.5 190 LYS B CA 1
ATOM 4971 C C . LYS B 1 190 ? -26.391 17.734 -7.723 1 88.5 190 LYS B C 1
ATOM 4973 O O . LYS B 1 190 ? -26.875 18.578 -8.477 1 88.5 190 LYS B O 1
ATOM 4978 N N . HIS B 1 191 ? -25.953 18.047 -6.574 1 91 191 HIS B N 1
ATOM 4979 C CA . HIS B 1 191 ? -26.188 19.391 -6.035 1 91 191 HIS B CA 1
ATOM 4980 C C . HIS B 1 191 ? -25.094 20.359 -6.465 1 91 191 HIS B C 1
ATOM 4982 O O . HIS B 1 191 ? -23.906 20.016 -6.41 1 91 191 HIS B O 1
ATOM 4988 N N . SER B 1 192 ? -25.531 21.516 -6.734 1 91.56 192 SER B N 1
ATOM 4989 C CA . SER B 1 192 ? -24.594 22.547 -7.18 1 91.56 192 SER B CA 1
ATOM 4990 C C . SER B 1 192 ? -23.672 22.984 -6.043 1 91.56 192 SER B C 1
ATOM 4992 O O . SER B 1 192 ? -22.578 23.484 -6.289 1 91.56 192 SER B O 1
ATOM 4994 N N . LEU B 1 193 ? -24.109 22.781 -4.855 1 94.06 193 LEU B N 1
ATOM 4995 C CA . LEU B 1 193 ? -23.344 23.188 -3.68 1 94.06 193 LEU B CA 1
ATOM 4996 C C . LEU B 1 193 ? -22.016 22.453 -3.611 1 94.06 193 LEU B C 1
ATOM 4998 O O . LEU B 1 193 ? -21.078 22.922 -2.953 1 94.06 193 LEU B O 1
ATOM 5002 N N . TYR B 1 194 ? -21.938 21.328 -4.289 1 96.75 194 TYR B N 1
ATOM 5003 C CA . TYR B 1 194 ? -20.734 20.516 -4.203 1 96.75 194 TYR B CA 1
ATOM 5004 C C . TYR B 1 194 ? -19.594 21.109 -5.035 1 96.75 194 TYR B C 1
ATOM 5006 O O . TYR B 1 194 ? -18.438 20.734 -4.879 1 96.75 194 TYR B O 1
ATOM 5014 N N . PHE B 1 195 ? -19.969 22.062 -5.895 1 95.62 195 PHE B N 1
ATOM 5015 C CA . PHE B 1 195 ? -19 22.594 -6.844 1 95.62 195 PHE B CA 1
ATOM 5016 C C . PHE B 1 195 ? -18.578 24.016 -6.445 1 95.62 195 PHE B C 1
ATOM 5018 O O . PHE B 1 195 ? -19.406 24.812 -6.008 1 95.62 195 PHE B O 1
ATOM 5025 N N . ASP B 1 196 ? -17.312 24.203 -6.504 1 94 196 ASP B N 1
ATOM 5026 C CA . ASP B 1 196 ? -16.781 25.547 -6.402 1 94 196 ASP B CA 1
ATOM 5027 C C . ASP B 1 196 ? -16.75 26.234 -7.77 1 94 196 ASP B C 1
ATOM 5029 O O . ASP B 1 196 ? -15.812 26.031 -8.547 1 94 196 ASP B O 1
ATOM 5033 N N . ASP B 1 197 ? -17.656 27.141 -8.008 1 85.31 197 ASP B N 1
ATOM 5034 C CA . ASP B 1 197 ? -17.875 27.703 -9.336 1 85.31 197 ASP B CA 1
ATOM 5035 C C . ASP B 1 197 ? -17.156 29.047 -9.484 1 85.31 197 ASP B C 1
ATOM 5037 O O . ASP B 1 197 ? -17.453 29.812 -10.391 1 85.31 197 ASP B O 1
ATOM 5041 N N . ALA B 1 198 ? -16.359 29.266 -8.578 1 76.75 198 ALA B N 1
ATOM 5042 C CA . ALA B 1 198 ? -15.625 30.516 -8.766 1 76.75 198 ALA B CA 1
ATOM 5043 C C . ALA B 1 198 ? -14.906 30.531 -10.109 1 76.75 198 ALA B C 1
ATOM 5045 O O . ALA B 1 198 ? -14.258 29.562 -10.492 1 76.75 198 ALA B O 1
ATOM 5046 N N . PRO B 1 199 ? -15.289 31.578 -10.922 1 68 199 PRO B N 1
ATOM 5047 C CA . PRO B 1 199 ? -14.703 31.625 -12.266 1 68 199 PRO B CA 1
ATOM 5048 C C . PRO B 1 199 ? -13.18 31.594 -12.25 1 68 199 PRO B C 1
ATOM 5050 O O . PRO B 1 199 ? -12.555 32.062 -11.297 1 68 199 PRO B O 1
ATOM 5053 N N . VAL B 1 200 ? -12.727 30.906 -13.328 1 61.56 200 VAL B N 1
ATOM 5054 C CA . VAL B 1 200 ? -11.281 30.891 -13.508 1 61.56 200 VAL B CA 1
ATOM 5055 C C . VAL B 1 200 ? -10.766 32.312 -13.672 1 61.56 200 VAL B C 1
ATOM 5057 O O . VAL B 1 200 ? -11.305 33.094 -14.469 1 61.56 200 VAL B O 1
ATOM 5060 N N . GLY B 1 201 ? -9.859 32.75 -12.914 1 56.03 201 GLY B N 1
ATOM 5061 C CA . GLY B 1 201 ? -9.289 34.062 -13.047 1 56.03 201 GLY B CA 1
ATOM 5062 C C . GLY B 1 201 ? -9.922 35.094 -12.125 1 56.03 201 GLY B C 1
ATOM 5063 O O . GLY B 1 201 ? -9.516 36.25 -12.109 1 56.03 201 GLY B O 1
ATOM 5064 N N . SER B 1 202 ? -11.062 34.75 -11.617 1 57.03 202 SER B N 1
ATOM 5065 C CA . SER B 1 202 ? -11.68 35.75 -10.742 1 57.03 202 SER B CA 1
ATOM 5066 C C . SER B 1 202 ? -10.75 36.125 -9.594 1 57.03 202 SER B C 1
ATOM 5068 O O . SER B 1 202 ? -9.867 35.344 -9.227 1 57.03 202 SER B O 1
ATOM 5070 N N . THR B 1 203 ? -11 37.281 -9.266 1 51.56 203 THR B N 1
ATOM 5071 C CA . THR B 1 203 ? -10.312 37.812 -8.094 1 51.56 203 THR B CA 1
ATOM 5072 C C . THR B 1 203 ? -10.586 36.938 -6.875 1 51.56 203 THR B C 1
ATOM 5074 O O . THR B 1 203 ? -11.742 36.688 -6.527 1 51.56 203 THR B O 1
ATOM 5077 N N . GLY B 1 204 ? -9.672 36.156 -6.457 1 56.12 204 GLY B N 1
ATOM 5078 C CA . GLY B 1 204 ? -9.656 35.219 -5.352 1 56.12 204 GLY B CA 1
ATOM 5079 C C . GLY B 1 204 ? -9.602 33.781 -5.809 1 56.12 204 GLY B C 1
ATOM 5080 O O . GLY B 1 204 ? -9.32 32.875 -5.008 1 56.12 204 GLY B O 1
ATOM 5081 N N . GLY B 1 205 ? -9.836 33.562 -7.133 1 61.94 205 GLY B N 1
ATOM 5082 C CA . GLY B 1 205 ? -9.703 32.25 -7.754 1 61.94 205 GLY B CA 1
ATOM 5083 C C . GLY B 1 205 ? -10.422 31.156 -6.988 1 61.94 205 GLY B C 1
ATOM 5084 O O . GLY B 1 205 ? -11.016 31.406 -5.938 1 61.94 205 GLY B O 1
ATOM 5085 N N . SER B 1 206 ? -10.797 30.062 -7.582 1 75.44 206 SER B N 1
ATOM 5086 C CA . SER B 1 206 ? -11.383 28.906 -6.91 1 75.44 206 SER B CA 1
ATOM 5087 C C . SER B 1 206 ? -10.539 28.469 -5.719 1 75.44 206 SER B C 1
ATOM 5089 O O . SER B 1 206 ? -9.352 28.156 -5.871 1 75.44 206 SER B O 1
ATOM 5091 N N . GLN B 1 207 ? -11.195 28.656 -4.539 1 85.94 207 GLN B N 1
ATOM 5092 C CA . GLN B 1 207 ? -10.531 28.188 -3.33 1 85.94 207 GLN B CA 1
ATOM 5093 C C . GLN B 1 207 ? -10.188 26.703 -3.441 1 85.94 207 GLN B C 1
ATOM 5095 O O . GLN B 1 207 ? -9.117 26.281 -3 1 85.94 207 GLN B O 1
ATOM 5100 N N . ARG B 1 208 ? -11.039 26.031 -4.133 1 94.38 208 ARG B N 1
ATOM 5101 C CA . ARG B 1 208 ? -10.828 24.594 -4.289 1 94.38 208 ARG B CA 1
ATOM 5102 C C . ARG B 1 208 ? -9.594 24.312 -5.137 1 94.38 208 ARG B C 1
ATOM 5104 O O . ARG B 1 208 ? -8.805 23.422 -4.82 1 94.38 208 ARG B O 1
ATOM 5111 N N . ARG B 1 209 ? -9.375 25.031 -6.059 1 91.19 209 ARG B N 1
ATOM 5112 C CA . ARG B 1 209 ? -8.242 24.844 -6.965 1 91.19 209 ARG B CA 1
ATOM 5113 C C . ARG B 1 209 ? -6.926 25.203 -6.281 1 91.19 209 ARG B C 1
ATOM 5115 O O . ARG B 1 209 ? -5.887 24.609 -6.578 1 91.19 209 ARG B O 1
ATOM 5122 N N . ALA B 1 210 ? -7.074 26.141 -5.449 1 91.31 210 ALA B N 1
ATOM 5123 C CA . ALA B 1 210 ? -5.879 26.609 -4.762 1 91.31 210 ALA B CA 1
ATOM 5124 C C . ALA B 1 210 ? -5.281 25.516 -3.887 1 91.31 210 ALA B C 1
ATOM 5126 O O . ALA B 1 210 ? -4.078 25.5 -3.625 1 91.31 210 ALA B O 1
ATOM 5127 N N . PHE B 1 211 ? -6.102 24.578 -3.488 1 92.75 211 PHE B N 1
ATOM 5128 C CA . PHE B 1 211 ? -5.633 23.516 -2.605 1 92.75 211 PHE B CA 1
ATOM 5129 C C . PHE B 1 211 ? -4.883 22.453 -3.391 1 92.75 211 PHE B C 1
ATOM 5131 O O . PHE B 1 211 ? -3.969 21.812 -2.865 1 92.75 211 PHE B O 1
ATOM 5138 N N . GLY B 1 212 ? -5.281 22.219 -4.602 1 92.94 212 GLY B N 1
ATOM 5139 C CA . GLY B 1 212 ? -4.73 21.141 -5.414 1 92.94 212 GLY B CA 1
ATOM 5140 C C . GLY B 1 212 ? -5.711 20.594 -6.434 1 92.94 212 GLY B C 1
ATOM 5141 O O . GLY B 1 212 ? -6.855 21.047 -6.504 1 92.94 212 GLY B O 1
ATOM 5142 N N . PRO B 1 213 ? -5.262 19.672 -7.129 1 94.56 213 PRO B N 1
ATOM 5143 C CA . PRO B 1 213 ? -6.117 19.125 -8.188 1 94.56 213 PRO B CA 1
ATOM 5144 C C . PRO B 1 213 ? -7.289 18.312 -7.641 1 94.56 213 PRO B C 1
ATOM 5146 O O . PRO B 1 213 ? -7.133 17.578 -6.656 1 94.56 213 PRO B O 1
ATOM 5149 N N . THR B 1 214 ? -8.43 18.531 -8.266 1 97.38 214 THR B N 1
ATOM 5150 C CA . THR B 1 214 ? -9.57 17.656 -8.008 1 97.38 214 THR B CA 1
ATOM 5151 C C . THR B 1 214 ? -9.352 16.297 -8.656 1 97.38 214 THR B C 1
ATOM 5153 O O . THR B 1 214 ? -8.977 16.203 -9.828 1 97.38 214 THR B O 1
ATOM 5156 N N . PRO B 1 215 ? -9.594 15.203 -7.875 1 98 215 PRO B N 1
ATOM 5157 C CA . PRO B 1 215 ? -9.453 13.883 -8.492 1 98 215 PRO B CA 1
ATOM 5158 C C . PRO B 1 215 ? -10.367 13.695 -9.695 1 98 215 PRO B C 1
ATOM 5160 O O . PRO B 1 215 ? -11.5 14.188 -9.703 1 98 215 PRO B O 1
ATOM 5163 N N . THR B 1 216 ? -9.883 12.953 -10.672 1 97.75 216 THR B N 1
ATOM 5164 C CA . THR B 1 216 ? -10.703 12.625 -11.836 1 97.75 216 THR B CA 1
ATOM 5165 C C . THR B 1 216 ? -11.836 11.68 -11.453 1 97.75 216 THR B C 1
ATOM 5167 O O . THR B 1 216 ? -11.773 11.016 -10.414 1 97.75 216 THR B O 1
ATOM 5170 N N . THR B 1 217 ? -12.812 11.648 -12.32 1 97.75 217 THR B N 1
ATOM 5171 C CA . THR B 1 217 ? -13.953 10.773 -12.07 1 97.75 217 THR B CA 1
ATOM 5172 C C . THR B 1 217 ? -13.516 9.305 -12.055 1 97.75 217 THR B C 1
ATOM 5174 O O . THR B 1 217 ? -14.031 8.508 -11.266 1 97.75 217 THR B O 1
ATOM 5177 N N . HIS B 1 218 ? -12.547 8.992 -12.836 1 97 218 HIS B N 1
ATOM 5178 C CA . HIS B 1 218 ? -12.023 7.625 -12.859 1 97 218 HIS B CA 1
ATOM 5179 C C . HIS B 1 218 ? -11.328 7.277 -11.555 1 97 218 HIS B C 1
ATOM 5181 O O . HIS B 1 218 ? -11.516 6.184 -11.016 1 97 218 HIS B O 1
ATOM 5187 N N . GLN B 1 219 ? -10.555 8.18 -11.094 1 97.94 219 GLN B N 1
ATOM 5188 C CA . GLN B 1 219 ? -9.852 7.977 -9.836 1 97.94 219 GLN B CA 1
ATOM 5189 C C . GLN B 1 219 ? -10.836 7.758 -8.688 1 97.94 219 GLN B C 1
ATOM 5191 O O . GLN B 1 219 ? -10.648 6.867 -7.859 1 97.94 219 GLN B O 1
ATOM 5196 N N . VAL B 1 220 ? -11.82 8.523 -8.664 1 98.5 220 VAL B N 1
ATOM 5197 C CA . VAL B 1 220 ? -12.82 8.453 -7.602 1 98.5 220 VAL B CA 1
ATOM 5198 C C . VAL B 1 220 ? -13.57 7.121 -7.691 1 98.5 220 VAL B C 1
ATOM 5200 O O . VAL B 1 220 ? -13.758 6.438 -6.68 1 98.5 220 VAL B O 1
ATOM 5203 N N . ALA B 1 221 ? -13.953 6.785 -8.867 1 97.62 221 ALA B N 1
ATOM 5204 C CA . ALA B 1 221 ? -14.648 5.516 -9.07 1 97.62 221 ALA B CA 1
ATOM 5205 C C . ALA B 1 221 ? -13.773 4.344 -8.633 1 97.62 221 ALA B C 1
ATOM 5207 O O . ALA B 1 221 ? -14.273 3.383 -8.031 1 97.62 221 ALA B O 1
ATOM 5208 N N . GLU B 1 222 ? -12.57 4.445 -8.914 1 97.44 222 GLU B N 1
ATOM 5209 C CA . GLU B 1 222 ? -11.633 3.395 -8.516 1 97.44 222 GLU B CA 1
ATOM 5210 C C . GLU B 1 222 ? -11.555 3.273 -6.996 1 97.44 222 GLU B C 1
ATOM 5212 O O . GLU B 1 222 ? -11.539 2.166 -6.457 1 97.44 222 GLU B O 1
ATOM 5217 N N . MET B 1 223 ? -11.461 4.418 -6.312 1 98.44 223 MET B N 1
ATOM 5218 C CA . MET B 1 223 ? -11.375 4.371 -4.855 1 98.44 223 MET B CA 1
ATOM 5219 C C . MET B 1 223 ? -12.625 3.729 -4.254 1 98.44 223 MET B C 1
ATOM 5221 O O . MET B 1 223 ? -12.531 2.951 -3.303 1 98.44 223 MET B O 1
ATOM 5225 N N . VAL B 1 224 ? -13.727 4.059 -4.801 1 98.25 224 VAL B N 1
ATOM 5226 C CA . VAL B 1 224 ? -14.977 3.486 -4.305 1 98.25 224 VAL B CA 1
ATOM 5227 C C . VAL B 1 224 ? -14.977 1.977 -4.535 1 98.25 224 VAL B C 1
ATOM 5229 O O . VAL B 1 224 ? -15.367 1.21 -3.652 1 98.25 224 VAL B O 1
ATOM 5232 N N . ALA B 1 225 ? -14.531 1.57 -5.676 1 97.44 225 ALA B N 1
ATOM 5233 C CA . ALA B 1 225 ? -14.461 0.145 -5.988 1 97.44 225 ALA B CA 1
ATOM 5234 C C . ALA B 1 225 ? -13.5 -0.575 -5.051 1 97.44 225 ALA B C 1
ATOM 5236 O O . ALA B 1 225 ? -13.789 -1.673 -4.57 1 97.44 225 ALA B O 1
ATOM 5237 N N . ARG B 1 226 ? -12.398 0.009 -4.793 1 97.94 226 ARG B N 1
ATOM 5238 C CA . ARG B 1 226 ? -11.422 -0.549 -3.859 1 97.94 226 ARG B CA 1
ATOM 5239 C C . ARG B 1 226 ? -12.008 -0.651 -2.455 1 97.94 226 ARG B C 1
ATOM 5241 O O . ARG B 1 226 ? -11.766 -1.628 -1.743 1 97.94 226 ARG B O 1
ATOM 5248 N N . ALA B 1 227 ? -12.719 0.397 -2.102 1 98.31 227 ALA B N 1
ATOM 5249 C CA . ALA B 1 227 ? -13.352 0.391 -0.786 1 98.31 227 ALA B CA 1
ATOM 5250 C C . ALA B 1 227 ? -14.328 -0.776 -0.652 1 98.31 227 ALA B C 1
ATOM 5252 O O . ALA B 1 227 ? -14.336 -1.472 0.366 1 98.31 227 ALA B O 1
ATOM 5253 N N . LYS B 1 228 ? -15.086 -0.947 -1.618 1 97.19 228 LYS B N 1
ATOM 5254 C CA . LYS B 1 228 ? -16.031 -2.064 -1.631 1 97.19 228 LYS B CA 1
ATOM 5255 C C . LYS B 1 228 ? -15.289 -3.4 -1.542 1 97.19 228 LYS B C 1
ATOM 5257 O O . LYS B 1 228 ? -15.703 -4.289 -0.793 1 97.19 228 LYS B O 1
ATOM 5262 N N . MET B 1 229 ? -14.227 -3.506 -2.26 1 96.81 229 MET B N 1
ATOM 5263 C CA . MET B 1 229 ? -13.414 -4.715 -2.236 1 96.81 229 MET B CA 1
ATOM 5264 C C . MET B 1 229 ? -12.898 -5 -0.827 1 96.81 229 MET B C 1
ATOM 5266 O O . MET B 1 229 ? -13.039 -6.117 -0.326 1 96.81 229 MET B O 1
ATOM 5270 N N . CYS B 1 230 ? -12.367 -3.992 -0.22 1 97.5 230 CYS B N 1
ATOM 5271 C CA . CYS B 1 230 ? -11.789 -4.172 1.107 1 97.5 230 CYS B CA 1
ATOM 5272 C C . CYS B 1 230 ? -12.852 -4.637 2.102 1 97.5 230 CYS B C 1
ATOM 5274 O O . CYS B 1 230 ? -12.578 -5.496 2.945 1 97.5 230 CYS B O 1
ATOM 5276 N N . ARG B 1 231 ? -13.984 -4.086 1.985 1 95.94 231 ARG B N 1
ATOM 5277 C CA . ARG B 1 231 ? -15.07 -4.445 2.887 1 95.94 231 ARG B CA 1
ATOM 5278 C C . ARG B 1 231 ? -15.609 -5.84 2.578 1 95.94 231 ARG B C 1
ATOM 5280 O O . ARG B 1 231 ? -15.719 -6.68 3.475 1 95.94 231 ARG B O 1
ATOM 5287 N N . ASP B 1 232 ? -15.883 -6.09 1.336 1 95.31 232 ASP B N 1
ATOM 5288 C CA . ASP B 1 232 ? -16.547 -7.324 0.924 1 95.31 232 ASP B CA 1
ATOM 5289 C C . ASP B 1 232 ? -15.648 -8.531 1.173 1 95.31 232 ASP B C 1
ATOM 5291 O O . ASP B 1 232 ? -16.141 -9.609 1.527 1 95.31 232 ASP B O 1
ATOM 5295 N N . TYR B 1 233 ? -14.422 -8.352 0.969 1 95.69 233 TYR B N 1
ATOM 5296 C CA . TYR B 1 233 ? -13.5 -9.469 1.121 1 95.69 233 TYR B CA 1
ATOM 5297 C C . TYR B 1 233 ? -12.867 -9.477 2.508 1 95.69 233 TYR B C 1
ATOM 5299 O O . TYR B 1 233 ? -11.945 -10.25 2.771 1 95.69 233 TYR B O 1
ATOM 5307 N N . GLU B 1 234 ? -13.273 -8.531 3.346 1 95.25 234 GLU B N 1
ATOM 5308 C CA . GLU B 1 234 ? -12.883 -8.469 4.754 1 95.25 234 GLU B CA 1
ATOM 5309 C C . GLU B 1 234 ? -11.367 -8.398 4.906 1 95.25 234 GLU B C 1
ATOM 5311 O O . GLU B 1 234 ? -10.773 -9.188 5.648 1 95.25 234 GLU B O 1
ATOM 5316 N N . PHE B 1 235 ? -10.828 -7.469 4.238 1 96.62 235 PHE B N 1
ATOM 5317 C CA . PHE B 1 235 ? -9.398 -7.203 4.344 1 96.62 235 PHE B CA 1
ATOM 5318 C C . PHE B 1 235 ? -9.023 -6.801 5.77 1 96.62 235 PHE B C 1
ATOM 5320 O O . PHE B 1 235 ? -9.844 -6.223 6.488 1 96.62 235 PHE B O 1
ATOM 5327 N N . ASP B 1 236 ? -7.824 -7.129 6.141 1 94.44 236 ASP B N 1
ATOM 5328 C CA . ASP B 1 236 ? -7.316 -6.66 7.426 1 94.44 236 ASP B CA 1
ATOM 5329 C C . ASP B 1 236 ? -6.789 -5.23 7.32 1 94.44 236 ASP B C 1
ATOM 5331 O O . ASP B 1 236 ? -6.828 -4.625 6.246 1 94.44 236 ASP B O 1
ATOM 5335 N N . GLU B 1 237 ? -6.336 -4.703 8.375 1 94.38 237 GLU B N 1
ATOM 5336 C CA . GLU B 1 237 ? -5.906 -3.312 8.461 1 94.38 237 GLU B CA 1
ATOM 5337 C C . GLU B 1 237 ? -4.762 -3.029 7.492 1 94.38 237 GLU B C 1
ATOM 5339 O O . GLU B 1 237 ? -4.773 -2.02 6.785 1 94.38 237 GLU B O 1
ATOM 5344 N N . GLY B 1 238 ? -3.797 -3.906 7.488 1 95.31 238 GLY B N 1
ATOM 5345 C CA . GLY B 1 238 ? -2.684 -3.742 6.566 1 95.31 238 GLY B CA 1
ATOM 5346 C C . GLY B 1 238 ? -3.111 -3.736 5.113 1 95.31 238 GLY B C 1
ATOM 5347 O O . GLY B 1 238 ? -2.613 -2.939 4.316 1 95.31 238 GLY B O 1
ATOM 5348 N N . ALA B 1 239 ? -4.008 -4.605 4.77 1 97.38 239 ALA B N 1
ATOM 5349 C CA . ALA B 1 239 ? -4.512 -4.688 3.402 1 97.38 239 ALA B CA 1
ATOM 5350 C C . ALA B 1 239 ? -5.324 -3.445 3.043 1 97.38 239 ALA B C 1
ATOM 5352 O O . ALA B 1 239 ? -5.25 -2.951 1.916 1 97.38 239 ALA B O 1
ATOM 5353 N N . TRP B 1 240 ? -6.098 -2.926 4.004 1 97.62 240 TRP B N 1
ATOM 5354 C CA . TRP B 1 240 ? -6.789 -1.659 3.793 1 97.62 240 TRP B CA 1
ATOM 5355 C C . TRP B 1 240 ? -5.801 -0.543 3.473 1 97.62 240 TRP B C 1
ATOM 5357 O O . TRP B 1 240 ? -6.004 0.222 2.529 1 97.62 240 TRP B O 1
ATOM 5367 N N . ASN B 1 241 ? -4.742 -0.448 4.199 1 97.5 241 ASN B N 1
ATOM 5368 C CA . ASN B 1 241 ? -3.734 0.594 4.027 1 97.5 241 ASN B CA 1
ATOM 5369 C C . ASN B 1 241 ? -3.062 0.508 2.662 1 97.5 241 ASN B C 1
ATOM 5371 O O . ASN B 1 241 ? -2.861 1.527 1.998 1 97.5 241 ASN B O 1
ATOM 5375 N N . THR B 1 242 ? -2.859 -0.719 2.32 1 97.38 242 THR B N 1
ATOM 5376 C CA . THR B 1 242 ? -2.117 -0.951 1.086 1 97.38 242 THR B CA 1
ATOM 5377 C C . THR B 1 242 ? -3.023 -0.78 -0.13 1 97.38 242 THR B C 1
ATOM 5379 O O . THR B 1 242 ? -2.625 -0.175 -1.127 1 97.38 242 THR B O 1
ATOM 5382 N N . SER B 1 243 ? -4.223 -1.231 -0.064 1 97.81 243 SER B N 1
ATOM 5383 C CA . SER B 1 243 ? -5.086 -1.317 -1.236 1 97.81 243 SER B CA 1
ATOM 5384 C C . SER B 1 243 ? -5.926 -0.054 -1.398 1 97.81 243 SER B C 1
ATOM 5386 O O . SER B 1 243 ? -6.375 0.262 -2.502 1 97.81 243 SER B O 1
ATOM 5388 N N . LEU B 1 244 ? -6.074 0.676 -0.269 1 98.44 244 LEU B N 1
ATOM 5389 C CA . LEU B 1 244 ? -7.016 1.783 -0.402 1 98.44 244 LEU B CA 1
ATOM 5390 C C . LEU B 1 244 ? -6.457 3.051 0.235 1 98.44 244 LEU B C 1
ATOM 5392 O O . LEU B 1 244 ? -6.285 4.066 -0.442 1 98.44 244 LEU B O 1
ATOM 5396 N N . HIS B 1 245 ? -6.18 3.084 1.52 1 98.69 245 HIS B N 1
ATOM 5397 C CA . HIS B 1 245 ? -5.891 4.312 2.25 1 98.69 245 HIS B CA 1
ATOM 5398 C C . HIS B 1 245 ? -4.691 5.039 1.653 1 98.69 245 HIS B C 1
ATOM 5400 O O . HIS B 1 245 ? -4.723 6.258 1.471 1 98.69 245 HIS B O 1
ATOM 5406 N N . HIS B 1 246 ? -3.691 4.285 1.4 1 98.56 246 HIS B N 1
ATOM 5407 C CA . HIS B 1 246 ? -2.512 4.871 0.774 1 98.56 246 HIS B CA 1
ATOM 5408 C C . HIS B 1 246 ? -2.873 5.578 -0.528 1 98.56 246 HIS B C 1
ATOM 5410 O O . HIS B 1 246 ? -2.373 6.672 -0.804 1 98.56 246 HIS B O 1
ATOM 5416 N N . ARG B 1 247 ? -3.725 4.973 -1.269 1 98 247 ARG B N 1
ATOM 5417 C CA . ARG B 1 247 ? -4.109 5.496 -2.574 1 98 247 ARG B CA 1
ATOM 5418 C C . ARG B 1 247 ? -4.949 6.762 -2.428 1 98 247 ARG B C 1
ATOM 5420 O O . ARG B 1 247 ? -4.781 7.715 -3.193 1 98 247 ARG B O 1
ATOM 5427 N N . VAL B 1 248 ? -5.793 6.77 -1.482 1 98.81 248 VAL B N 1
ATOM 5428 C CA . VAL B 1 248 ? -6.629 7.941 -1.247 1 98.81 248 VAL B CA 1
ATOM 5429 C C . VAL B 1 248 ? -5.758 9.117 -0.811 1 98.81 248 VAL B C 1
ATOM 5431 O O . VAL B 1 248 ? -5.902 10.227 -1.326 1 98.81 248 VAL B O 1
ATOM 5434 N N . ILE B 1 249 ? -4.867 8.883 0.1 1 98.81 249 ILE B N 1
ATOM 5435 C CA . ILE B 1 249 ? -3.967 9.938 0.561 1 98.81 249 ILE B CA 1
ATOM 5436 C C . ILE B 1 249 ? -3.121 10.438 -0.606 1 98.81 249 ILE B C 1
ATOM 5438 O O . ILE B 1 249 ? -2.889 11.641 -0.738 1 98.81 249 ILE B O 1
ATOM 5442 N N . ASN B 1 250 ? -2.762 9.516 -1.455 1 97.94 250 ASN B N 1
ATOM 5443 C CA . ASN B 1 250 ? -1.886 9.852 -2.57 1 97.94 250 ASN B CA 1
ATOM 5444 C C . ASN B 1 250 ? -2.609 10.695 -3.615 1 97.94 250 ASN B C 1
ATOM 5446 O O . ASN B 1 250 ? -1.974 11.414 -4.387 1 97.94 250 ASN B O 1
ATOM 5450 N N . LEU B 1 251 ? -3.895 10.633 -3.668 1 97.81 251 LEU B N 1
ATOM 5451 C CA . LEU B 1 251 ? -4.641 11.547 -4.527 1 97.81 251 LEU B CA 1
ATOM 5452 C C . LEU B 1 251 ? -4.465 12.992 -4.074 1 97.81 251 LEU B C 1
ATOM 5454 O O . LEU B 1 251 ? -4.562 13.914 -4.883 1 97.81 251 LEU B O 1
ATOM 5458 N N . ALA B 1 252 ? -4.211 13.141 -2.795 1 97.69 252 ALA B N 1
ATOM 5459 C CA . ALA B 1 252 ? -4.082 14.477 -2.223 1 97.69 252 ALA B CA 1
ATOM 5460 C C . ALA B 1 252 ? -2.615 14.875 -2.08 1 97.69 252 ALA B C 1
ATOM 5462 O O . ALA B 1 252 ? -2.225 15.977 -2.459 1 97.69 252 ALA B O 1
ATOM 5463 N N . ALA B 1 253 ? -1.861 13.938 -1.562 1 97.19 253 ALA B N 1
ATOM 5464 C CA . ALA B 1 253 ? -0.478 14.219 -1.184 1 97.19 253 ALA B CA 1
ATOM 5465 C C . ALA B 1 253 ? 0.491 13.328 -1.957 1 97.19 253 ALA B C 1
ATOM 5467 O O . ALA B 1 253 ? 0.367 12.102 -1.937 1 97.19 253 ALA B O 1
ATOM 5468 N N . PRO B 1 254 ? 1.455 13.961 -2.539 1 97 254 PRO B N 1
ATOM 5469 C CA . PRO B 1 254 ? 2.432 13.164 -3.285 1 97 254 PRO B CA 1
ATOM 5470 C C . PRO B 1 254 ? 3.408 12.422 -2.375 1 97 254 PRO B C 1
ATOM 5472 O O . PRO B 1 254 ? 3.559 12.773 -1.204 1 97 254 PRO B O 1
ATOM 5475 N N . GLU B 1 255 ? 3.967 11.383 -2.918 1 96.69 255 GLU B N 1
ATOM 5476 C CA . GLU B 1 255 ? 5.156 10.773 -2.326 1 96.69 255 GLU B CA 1
ATOM 5477 C C . GLU B 1 255 ? 6.43 11.445 -2.83 1 96.69 255 GLU B C 1
ATOM 5479 O O . GLU B 1 255 ? 6.395 12.203 -3.803 1 96.69 255 GLU B O 1
ATOM 5484 N N . PHE B 1 256 ? 7.527 11.156 -2.281 1 94 256 PHE B N 1
ATOM 5485 C CA . PHE B 1 256 ? 8.766 11.883 -2.527 1 94 256 PHE B CA 1
ATOM 5486 C C . PHE B 1 256 ? 9.164 11.789 -3.994 1 94 256 PHE B C 1
ATOM 5488 O O . PHE B 1 256 ? 9.766 12.719 -4.539 1 94 256 PHE B O 1
ATOM 5495 N N . TYR B 1 257 ? 8.773 10.703 -4.68 1 92 257 TYR B N 1
ATOM 5496 C CA . TYR B 1 257 ? 9.258 10.508 -6.043 1 92 257 TYR B CA 1
ATOM 5497 C C . TYR B 1 257 ? 8.477 11.367 -7.031 1 92 257 TYR B C 1
ATOM 5499 O O . TYR B 1 257 ? 8.93 11.602 -8.148 1 92 257 TYR B O 1
ATOM 5507 N N . GLN B 1 258 ? 7.25 11.742 -6.914 1 86.06 258 GLN B N 1
ATOM 5508 C CA . GLN B 1 258 ? 6.328 12.375 -7.855 1 86.06 258 GLN B CA 1
ATOM 5509 C C . GLN B 1 258 ? 6.684 13.836 -8.078 1 86.06 258 GLN B C 1
ATOM 5511 O O . GLN B 1 258 ? 6.582 14.352 -9.195 1 86.06 258 GLN B O 1
ATOM 5516 N N . ALA B 1 259 ? 6.809 14.562 -7.168 1 67.62 259 ALA B N 1
ATOM 5517 C CA . ALA B 1 259 ? 6.82 16 -7.418 1 67.62 259 ALA B CA 1
ATOM 5518 C C . ALA B 1 259 ? 8.109 16.625 -6.918 1 67.62 259 ALA B C 1
ATOM 5520 O O . ALA B 1 259 ? 8.492 16.453 -5.758 1 67.62 259 ALA B O 1
ATOM 5521 N N . ASP B 1 260 ? 8.539 17.141 -8.133 1 71.56 260 ASP B N 1
ATOM 5522 C CA . ASP B 1 260 ? 9.688 17.953 -7.746 1 71.56 260 ASP B CA 1
ATOM 5523 C C . ASP B 1 260 ? 9.242 19.359 -7.309 1 71.56 260 ASP B C 1
ATOM 5525 O O . ASP B 1 260 ? 8.422 19.984 -7.977 1 71.56 260 ASP B O 1
ATOM 5529 N N . GLY B 1 261 ? 9.523 19.656 -6.09 1 77.5 261 GLY B N 1
ATOM 5530 C CA . GLY B 1 261 ? 9.312 21.016 -5.648 1 77.5 261 GLY B CA 1
ATOM 5531 C C . GLY B 1 261 ? 8.164 21.156 -4.668 1 77.5 261 GLY B C 1
ATOM 5532 O O . GLY B 1 261 ? 7.902 22.25 -4.16 1 77.5 261 GLY B O 1
ATOM 5533 N N . GLN B 1 262 ? 7.453 20.109 -4.496 1 87.31 262 GLN B N 1
ATOM 5534 C CA . GLN B 1 262 ? 6.422 20.172 -3.467 1 87.31 262 GLN B CA 1
ATOM 5535 C C . GLN B 1 262 ? 7.035 20.266 -2.072 1 87.31 262 GLN B C 1
ATOM 5537 O O . GLN B 1 262 ? 8.188 19.875 -1.87 1 87.31 262 GLN B O 1
ATOM 5542 N N . LEU B 1 263 ? 6.203 20.859 -1.233 1 95 263 LEU B N 1
ATOM 5543 C CA . LEU B 1 263 ? 6.711 21.047 0.121 1 95 263 LEU B CA 1
ATOM 5544 C C . LEU B 1 263 ? 6.258 19.906 1.034 1 95 263 LEU B C 1
ATOM 5546 O O . LEU B 1 263 ? 7.004 19.484 1.921 1 95 263 LEU B O 1
ATOM 5550 N N . VAL B 1 264 ? 5.07 19.438 0.804 1 97.88 264 VAL B N 1
ATOM 5551 C CA . VAL B 1 264 ? 4.484 18.453 1.716 1 97.88 264 VAL B CA 1
ATOM 5552 C C . VAL B 1 264 ? 4.34 17.109 1.007 1 97.88 264 VAL B C 1
ATOM 5554 O O . VAL B 1 264 ? 3.84 17.047 -0.119 1 97.88 264 VAL B O 1
ATOM 5557 N N . TYR B 1 265 ? 4.75 16.078 1.688 1 97.88 265 TYR B N 1
ATOM 5558 C CA . TYR B 1 265 ? 4.727 14.727 1.133 1 97.88 265 TYR B CA 1
ATOM 5559 C C . TYR B 1 265 ? 4.113 13.734 2.121 1 97.88 265 TYR B C 1
ATOM 5561 O O . TYR B 1 265 ? 4.113 13.977 3.33 1 97.88 265 TYR B O 1
ATOM 5569 N N . MET B 1 266 ? 3.598 12.648 1.582 1 97.88 266 MET B N 1
ATOM 5570 C CA . MET B 1 266 ? 3.104 11.562 2.426 1 97.88 266 MET B CA 1
ATOM 5571 C C . MET B 1 266 ? 4.176 10.5 2.633 1 97.88 266 MET B C 1
ATOM 5573 O O . MET B 1 266 ? 4.922 10.18 1.706 1 97.88 266 MET B O 1
ATOM 5577 N N . VAL B 1 267 ? 4.199 9.945 3.863 1 98.06 267 VAL B N 1
ATOM 5578 C CA . VAL B 1 267 ? 5.113 8.867 4.199 1 98.06 267 VAL B CA 1
ATOM 5579 C C . VAL B 1 267 ? 4.371 7.785 4.984 1 98.06 267 VAL B C 1
ATOM 5581 O O . VAL B 1 267 ? 3.83 8.055 6.059 1 98.06 267 VAL B O 1
ATOM 5584 N N . PRO B 1 268 ? 4.309 6.543 4.395 1 98.12 268 PRO B N 1
ATOM 5585 C CA . PRO B 1 268 ? 3.895 5.445 5.273 1 98.12 268 PRO B CA 1
ATOM 5586 C C . PRO B 1 268 ? 4.895 5.18 6.395 1 98.12 268 PRO B C 1
ATOM 5588 O O . PRO B 1 268 ? 6.102 5.148 6.156 1 98.12 268 PRO B O 1
ATOM 5591 N N . CYS B 1 269 ? 4.387 4.938 7.633 1 97.25 269 CYS B N 1
ATOM 5592 C CA . CYS B 1 269 ? 5.316 4.859 8.75 1 97.25 269 CYS B CA 1
ATOM 5593 C C . CYS B 1 269 ? 4.793 3.924 9.836 1 97.25 269 CYS B C 1
ATOM 5595 O O . CYS B 1 269 ? 4.797 4.27 11.016 1 97.25 269 CYS B O 1
ATOM 5597 N N . THR B 1 270 ? 4.41 2.777 9.516 1 93.25 270 THR B N 1
ATOM 5598 C CA . THR B 1 270 ? 3.75 1.846 10.43 1 93.25 270 THR B CA 1
ATOM 5599 C C . THR B 1 270 ? 4.723 1.343 11.492 1 93.25 270 THR B C 1
ATOM 5601 O O . THR B 1 270 ? 4.305 0.812 12.523 1 93.25 270 THR B O 1
ATOM 5604 N N . SER B 1 271 ? 6.02 1.462 11.297 1 92.19 271 SER B N 1
ATOM 5605 C CA . SER B 1 271 ? 6.992 0.968 12.266 1 92.19 271 SER B CA 1
ATOM 5606 C C . SER B 1 271 ? 7.609 2.113 13.062 1 92.19 271 SER B C 1
ATOM 5608 O O . SER B 1 271 ? 8.516 1.896 13.875 1 92.19 271 SER B O 1
ATOM 5610 N N . ALA B 1 272 ? 7.141 3.287 12.828 1 94.81 272 ALA B N 1
ATOM 5611 C CA . ALA B 1 272 ? 7.742 4.457 13.469 1 94.81 272 ALA B CA 1
ATOM 5612 C C . ALA B 1 272 ? 7.477 4.457 14.969 1 94.81 272 ALA B C 1
ATOM 5614 O O . ALA B 1 272 ? 6.359 4.727 15.414 1 94.81 272 ALA B O 1
ATOM 5615 N N . SER B 1 273 ? 8.492 4.277 15.664 1 92.75 273 SER B N 1
ATOM 5616 C CA . SER B 1 273 ? 8.375 4.285 17.125 1 92.75 273 SER B CA 1
ATOM 5617 C C . SER B 1 273 ? 8.75 5.645 17.703 1 92.75 273 SER B C 1
ATOM 5619 O O . SER B 1 273 ? 9.594 6.352 17.141 1 92.75 273 SER B O 1
ATOM 5621 N N . ILE B 1 274 ? 8.164 5.922 18.734 1 93.56 274 ILE B N 1
ATOM 5622 C CA . ILE B 1 274 ? 8.484 7.148 19.453 1 93.56 274 ILE B CA 1
ATOM 5623 C C . ILE B 1 274 ? 9.867 7.031 20.094 1 93.56 274 ILE B C 1
ATOM 5625 O O . ILE B 1 274 ? 10.234 5.969 20.594 1 93.56 274 ILE B O 1
ATOM 5629 N N . LEU B 1 275 ? 10.609 8.109 20.125 1 92.56 275 LEU B N 1
ATOM 5630 C CA . LEU B 1 275 ? 11.93 8.141 20.75 1 92.56 275 LEU B CA 1
ATOM 5631 C C . LEU B 1 275 ? 11.852 7.703 22.203 1 92.56 275 LEU B C 1
ATOM 5633 O O . LEU B 1 275 ? 11 8.188 22.953 1 92.56 275 LEU B O 1
ATOM 5637 N N . PRO B 1 276 ? 12.742 6.82 22.578 1 86.25 276 PRO B N 1
ATOM 5638 C CA . PRO B 1 276 ? 12.68 6.27 23.922 1 86.25 276 PRO B CA 1
ATOM 5639 C C . PRO B 1 276 ? 12.828 7.34 25 1 86.25 276 PRO B C 1
ATOM 5641 O O . PRO B 1 276 ? 12.227 7.227 26.078 1 86.25 276 PRO B O 1
ATOM 5644 N N . ASP B 1 277 ? 13.625 8.305 24.766 1 83.31 277 ASP B N 1
ATOM 5645 C CA . ASP B 1 277 ? 13.883 9.336 25.766 1 83.31 277 ASP B CA 1
ATOM 5646 C C . ASP B 1 277 ? 12.656 10.219 25.984 1 83.31 277 ASP B C 1
ATOM 5648 O O . ASP B 1 277 ? 12.578 10.945 26.969 1 83.31 277 ASP B O 1
ATOM 5652 N N . LEU B 1 278 ? 11.766 10.141 25.031 1 82.88 278 LEU B N 1
ATOM 5653 C CA . LEU B 1 278 ? 10.578 10.977 25.125 1 82.88 278 LEU B CA 1
ATOM 5654 C C . LEU B 1 278 ? 9.438 10.227 25.797 1 82.88 278 LEU B C 1
ATOM 5656 O O . LEU B 1 278 ? 8.5 10.844 26.312 1 82.88 278 LEU B O 1
ATOM 5660 N N . VAL B 1 279 ? 9.531 8.883 25.562 1 66.06 279 VAL B N 1
ATOM 5661 C CA . VAL B 1 279 ? 8.391 8.062 25.984 1 66.06 279 VAL B CA 1
ATOM 5662 C C . VAL B 1 279 ? 8.258 8.094 27.5 1 66.06 279 VAL B C 1
ATOM 5664 O O . VAL B 1 279 ? 9.203 7.762 28.219 1 66.06 279 VAL B O 1
ATOM 5667 N N . GLN B 1 280 ? 7.309 8.781 27.969 1 58.88 280 GLN B N 1
ATOM 5668 C CA . GLN B 1 280 ? 6.984 8.656 29.375 1 58.88 280 GLN B CA 1
ATOM 5669 C C . GLN B 1 280 ? 6.344 7.309 29.688 1 58.88 280 GLN B C 1
ATOM 5671 O O . GLN B 1 280 ? 6.43 6.816 30.812 1 58.88 280 GLN B O 1
ATOM 5676 N N . THR B 1 281 ? 5.609 6.777 28.688 1 53.88 281 THR B N 1
ATOM 5677 C CA . THR B 1 281 ? 4.91 5.52 28.922 1 53.88 281 THR B CA 1
ATOM 5678 C C . THR B 1 281 ? 5.297 4.488 27.875 1 53.88 281 THR B C 1
ATOM 5680 O O . THR B 1 281 ? 5.695 4.844 26.766 1 53.88 281 THR B O 1
ATOM 5683 N N . SER B 1 282 ? 5.551 3.283 28.281 1 50.5 282 SER B N 1
ATOM 5684 C CA . SER B 1 282 ? 6.047 2.1 27.594 1 50.5 282 SER B CA 1
ATOM 5685 C C . SER B 1 282 ? 5.312 1.885 26.266 1 50.5 282 SER B C 1
ATOM 5687 O O . SER B 1 282 ? 5.617 0.945 25.531 1 50.5 282 SER B O 1
ATOM 5689 N N . SER B 1 283 ? 4.199 2.516 26.047 1 53.91 283 SER B N 1
ATOM 5690 C CA . SER B 1 283 ? 3.389 1.964 24.969 1 53.91 283 SER B CA 1
ATOM 5691 C C . SER B 1 283 ? 3.922 2.389 23.609 1 53.91 283 SER B C 1
ATOM 5693 O O . SER B 1 283 ? 4.195 3.57 23.375 1 53.91 283 SER B O 1
ATOM 5695 N N . SER B 1 284 ? 4.457 1.455 22.922 1 62.31 284 SER B N 1
ATOM 5696 C CA . SER B 1 284 ? 4.914 1.605 21.547 1 62.31 284 SER B CA 1
ATOM 5697 C C . SER B 1 284 ? 3.762 1.988 20.609 1 62.31 284 SER B C 1
ATOM 5699 O O . SER B 1 284 ? 3.271 1.157 19.844 1 62.31 284 SER B O 1
ATOM 5701 N N . ARG B 1 285 ? 3.207 3.225 20.781 1 81.69 285 ARG B N 1
ATOM 5702 C CA . ARG B 1 285 ? 2.08 3.617 19.938 1 81.69 285 ARG B CA 1
ATOM 5703 C C . ARG B 1 285 ? 2.557 4.352 18.703 1 81.69 285 ARG B C 1
ATOM 5705 O O . ARG B 1 285 ? 3.363 5.281 18.781 1 81.69 285 ARG B O 1
ATOM 5712 N N . LYS B 1 286 ? 2.141 3.805 17.578 1 91.75 286 LYS B N 1
ATOM 5713 C CA . LYS B 1 286 ? 2.562 4.254 16.25 1 91.75 286 LYS B CA 1
ATOM 5714 C C . LYS B 1 286 ? 1.371 4.742 15.43 1 91.75 286 LYS B C 1
ATOM 5716 O O . LYS B 1 286 ? 0.222 4.617 15.859 1 91.75 286 LYS B O 1
ATOM 5721 N N . VAL B 1 287 ? 1.702 5.457 14.461 1 96.5 287 VAL B N 1
ATOM 5722 C CA . VAL B 1 287 ? 0.697 5.828 13.469 1 96.5 287 VAL B CA 1
ATOM 5723 C C . VAL B 1 287 ? 1.045 5.207 12.125 1 96.5 287 VAL B C 1
ATOM 5725 O O . VAL B 1 287 ? 2.125 4.633 11.953 1 96.5 287 VAL B O 1
ATOM 5728 N N . ASP B 1 288 ? 0.154 5.352 11.156 1 97.19 288 ASP B N 1
ATOM 5729 C CA . ASP B 1 288 ? 0.313 4.582 9.93 1 97.19 288 ASP B CA 1
ATOM 5730 C C . ASP B 1 288 ? 0.872 5.457 8.805 1 97.19 288 ASP B C 1
ATOM 5732 O O . ASP B 1 288 ? 1.637 4.98 7.965 1 97.19 288 ASP B O 1
ATOM 5736 N N . PHE B 1 289 ? 0.45 6.707 8.773 1 98.62 289 PHE B N 1
ATOM 5737 C CA . PHE B 1 289 ? 0.923 7.648 7.762 1 98.62 289 PHE B CA 1
ATOM 5738 C C . PHE B 1 289 ? 1.23 9.008 8.383 1 98.62 289 PHE B C 1
ATOM 5740 O O . PHE B 1 289 ? 0.645 9.367 9.406 1 98.62 289 PHE B O 1
ATOM 5747 N N . CYS B 1 290 ? 2.139 9.695 7.734 1 98.75 290 CYS B N 1
ATOM 5748 C CA . CYS B 1 290 ? 2.387 11.094 8.062 1 98.75 290 CYS B CA 1
ATOM 5749 C C . CYS B 1 290 ? 2.477 11.945 6.801 1 98.75 290 CYS B C 1
ATOM 5751 O O . CYS B 1 290 ? 2.932 11.469 5.758 1 98.75 290 CYS B O 1
ATOM 5753 N N . LEU B 1 291 ? 1.957 13.117 6.898 1 98.75 291 LEU B N 1
ATOM 5754 C CA . LEU B 1 291 ? 2.354 14.172 5.977 1 98.75 291 LEU B CA 1
ATOM 5755 C C . LEU B 1 291 ? 3.506 14.992 6.555 1 98.75 291 LEU B C 1
ATOM 5757 O O . LEU B 1 291 ? 3.422 15.477 7.684 1 98.75 291 LEU B O 1
ATOM 5761 N N . CYS B 1 292 ? 4.57 15.102 5.797 1 98.44 292 CYS B N 1
ATOM 5762 C CA . CYS B 1 292 ? 5.77 15.75 6.309 1 98.44 292 CYS B CA 1
ATOM 5763 C C . CYS B 1 292 ? 6.332 16.734 5.297 1 98.44 292 CYS B C 1
ATOM 5765 O O . CYS B 1 292 ? 5.914 16.75 4.137 1 98.44 292 CYS B O 1
ATOM 5767 N N . ILE B 1 293 ? 7.215 17.547 5.789 1 97.94 293 ILE B N 1
ATOM 5768 C CA . ILE B 1 293 ? 7.793 18.641 5.008 1 97.94 293 ILE B CA 1
ATOM 5769 C C . ILE B 1 293 ? 9.148 18.203 4.457 1 97.94 293 ILE B C 1
ATOM 5771 O O . ILE B 1 293 ? 9.945 17.594 5.164 1 97.94 293 ILE B O 1
ATOM 5775 N N . GLU B 1 294 ? 9.375 18.484 3.205 1 96.5 294 GLU B N 1
ATOM 5776 C CA . GLU B 1 294 ? 10.703 18.359 2.613 1 96.5 294 GLU B CA 1
ATOM 5777 C C . GLU B 1 294 ? 11.438 19.703 2.645 1 96.5 294 GLU B C 1
ATOM 5779 O O . GLU B 1 294 ? 11.266 20.531 1.751 1 96.5 294 GLU B O 1
ATOM 5784 N N . PRO B 1 295 ? 12.344 19.844 3.621 1 96.19 295 PRO B N 1
ATOM 5785 C CA . PRO B 1 295 ? 13.055 21.109 3.725 1 96.19 295 PRO B CA 1
ATOM 5786 C C . PRO B 1 295 ? 14.031 21.344 2.576 1 96.19 295 PRO B C 1
ATOM 5788 O O . PRO B 1 295 ? 14.641 20.375 2.082 1 96.19 295 PRO B O 1
ATOM 5791 N N . LYS B 1 296 ? 14.172 22.562 2.227 1 93.44 296 LYS B N 1
ATOM 5792 C CA . LYS B 1 296 ? 15.117 22.953 1.181 1 93.44 296 LYS B CA 1
ATOM 5793 C C . LYS B 1 296 ? 15.961 24.141 1.614 1 93.44 296 LYS B C 1
ATOM 5795 O O . LYS B 1 296 ? 15.641 24.812 2.602 1 93.44 296 LYS B O 1
ATOM 5800 N N . GLY B 1 297 ? 17.062 24.297 0.947 1 92.81 297 GLY B N 1
ATOM 5801 C CA . GLY B 1 297 ? 17.875 25.484 1.15 1 92.81 297 GLY B CA 1
ATOM 5802 C C . GLY B 1 297 ? 18.344 25.641 2.586 1 92.81 297 GLY B C 1
ATOM 5803 O O . GLY B 1 297 ? 18.891 24.719 3.18 1 92.81 297 GLY B O 1
ATOM 5804 N N . ALA B 1 298 ? 18.047 26.812 3.061 1 95.5 298 ALA B N 1
ATOM 5805 C CA . ALA B 1 298 ? 18.5 27.203 4.395 1 95.5 298 ALA B CA 1
ATOM 5806 C C . ALA B 1 298 ? 17.875 26.297 5.461 1 95.5 298 ALA B C 1
ATOM 5808 O O . ALA B 1 298 ? 18.516 25.984 6.469 1 95.5 298 ALA B O 1
ATOM 5809 N N . ALA B 1 299 ? 16.672 25.938 5.207 1 96.62 299 ALA B N 1
ATOM 5810 C CA . ALA B 1 299 ? 15.977 25.109 6.18 1 96.62 299 ALA B CA 1
ATOM 5811 C C . ALA B 1 299 ? 16.625 23.719 6.266 1 96.62 299 ALA B C 1
ATOM 5813 O O . ALA B 1 299 ? 16.797 23.172 7.359 1 96.62 299 ALA B O 1
ATOM 5814 N N . ALA B 1 300 ? 16.953 23.172 5.152 1 96.12 300 ALA B N 1
ATOM 5815 C CA . ALA B 1 300 ? 17.625 21.875 5.137 1 96.12 300 ALA B CA 1
ATOM 5816 C C . ALA B 1 300 ? 18.953 21.922 5.879 1 96.12 300 ALA B C 1
ATOM 5818 O O . ALA B 1 300 ? 19.266 21.031 6.66 1 96.12 300 ALA B O 1
ATOM 5819 N N . LYS B 1 301 ? 19.656 22.953 5.668 1 96.06 301 LYS B N 1
ATOM 5820 C CA . LYS B 1 301 ? 20.953 23.125 6.332 1 96.06 301 LYS B CA 1
ATOM 5821 C C . LYS B 1 301 ? 20.781 23.266 7.84 1 96.06 301 LYS B C 1
ATOM 5823 O O . LYS B 1 301 ? 21.562 22.703 8.609 1 96.06 301 LYS B O 1
ATOM 5828 N N . ALA B 1 302 ? 19.828 23.984 8.164 1 96.12 302 ALA B N 1
ATOM 5829 C CA . ALA B 1 302 ? 19.562 24.172 9.586 1 96.12 302 ALA B CA 1
ATOM 5830 C C . ALA B 1 302 ? 19.219 22.859 10.266 1 96.12 302 ALA B C 1
ATOM 5832 O O . ALA B 1 302 ? 19.688 22.578 11.375 1 96.12 302 ALA B O 1
ATOM 5833 N N . ILE B 1 303 ? 18.422 22.062 9.609 1 97.31 303 ILE B N 1
ATOM 5834 C CA . ILE B 1 303 ? 18.031 20.766 10.164 1 97.31 303 ILE B CA 1
ATOM 5835 C C . ILE B 1 303 ? 19.25 19.844 10.227 1 97.31 303 ILE B C 1
ATOM 5837 O O . ILE B 1 303 ? 19.422 19.125 11.211 1 97.31 303 ILE B O 1
ATOM 5841 N N . ASP B 1 304 ? 20.078 19.875 9.281 1 95.44 304 ASP B N 1
ATOM 5842 C CA . ASP B 1 304 ? 21.281 19.047 9.25 1 95.44 304 ASP B CA 1
ATOM 5843 C C . ASP B 1 304 ? 22.219 19.391 10.422 1 95.44 304 ASP B C 1
ATOM 5845 O O . ASP B 1 304 ? 22.969 18.531 10.875 1 95.44 304 ASP B O 1
ATOM 5849 N N . LYS B 1 305 ? 22.125 20.609 10.836 1 93.88 305 LYS B N 1
ATOM 5850 C CA . LYS B 1 305 ? 22.938 21.016 11.977 1 93.88 305 LYS B CA 1
ATOM 5851 C C . LYS B 1 305 ? 22.359 20.469 13.281 1 93.88 305 LYS B C 1
ATOM 5853 O O . LYS B 1 305 ? 23.109 20.172 14.219 1 93.88 305 LYS B O 1
ATOM 5858 N N . LEU B 1 306 ? 21.141 20.328 13.273 1 92.81 306 LEU B N 1
ATOM 5859 C CA . LEU B 1 306 ? 20.469 19.875 14.484 1 92.81 306 LEU B CA 1
ATOM 5860 C C . LEU B 1 306 ? 20.516 18.344 14.586 1 92.81 306 LEU B C 1
ATOM 5862 O O . LEU B 1 306 ? 20.672 17.797 15.68 1 92.81 306 LEU B O 1
ATOM 5866 N N . VAL B 1 307 ? 20.375 17.672 13.5 1 92.25 307 VAL B N 1
ATOM 5867 C CA . VAL B 1 307 ? 20.266 16.219 13.445 1 92.25 307 VAL B CA 1
ATOM 5868 C C . VAL B 1 307 ? 21.531 15.633 12.812 1 92.25 307 VAL B C 1
ATOM 5870 O O . VAL B 1 307 ? 21.875 15.977 11.68 1 92.25 307 VAL B O 1
ATOM 5873 N N . PRO B 1 308 ? 22.234 14.727 13.352 1 86.19 308 PRO B N 1
ATOM 5874 C CA . PRO B 1 308 ? 21.938 14.086 14.641 1 86.19 308 PRO B CA 1
ATOM 5875 C C . PRO B 1 308 ? 22.688 14.734 15.805 1 86.19 308 PRO B C 1
ATOM 5877 O O . PRO B 1 308 ? 22.719 14.18 16.906 1 86.19 308 PRO B O 1
ATOM 5880 N N . THR B 1 309 ? 23.266 15.789 15.633 1 83.25 309 THR B N 1
ATOM 5881 C CA . THR B 1 309 ? 24.172 16.391 16.609 1 83.25 309 THR B CA 1
ATOM 5882 C C . THR B 1 309 ? 23.438 16.734 17.891 1 83.25 309 THR B C 1
ATOM 5884 O O . THR B 1 309 ? 23.844 16.312 18.984 1 83.25 309 THR B O 1
ATOM 5887 N N . GLU B 1 310 ? 22.406 17.391 17.797 1 82.38 310 GLU B N 1
ATOM 5888 C CA . GLU B 1 310 ? 21.672 17.844 18.984 1 82.38 310 GLU B CA 1
ATOM 5889 C C . GLU B 1 310 ? 20.547 16.859 19.328 1 82.38 310 GLU B C 1
ATOM 5891 O O . GLU B 1 310 ? 20.203 16.703 20.5 1 82.38 310 GLU B O 1
ATOM 5896 N N . THR B 1 311 ? 19.984 16.359 18.328 1 87.94 311 THR B N 1
ATOM 5897 C CA . THR B 1 311 ? 18.906 15.406 18.469 1 87.94 311 THR B CA 1
ATOM 5898 C C . THR B 1 311 ? 18.984 14.32 17.406 1 87.94 311 THR B C 1
ATOM 5900 O O . THR B 1 311 ? 19.422 14.578 16.281 1 87.94 311 THR B O 1
ATOM 5903 N N . PRO B 1 312 ? 18.516 13.156 17.766 1 92.38 312 PRO B N 1
ATOM 5904 C CA . PRO B 1 312 ? 18.562 12.094 16.766 1 92.38 312 PRO B CA 1
ATOM 5905 C C . PRO B 1 312 ? 17.594 12.312 15.617 1 92.38 312 PRO B C 1
ATOM 5907 O O . PRO B 1 312 ? 17.766 11.742 14.539 1 92.38 312 PRO B O 1
ATOM 5910 N N . SER B 1 313 ? 16.609 13.117 15.875 1 96.31 313 SER B N 1
ATOM 5911 C CA . SER B 1 313 ? 15.555 13.359 14.906 1 96.31 313 SER B CA 1
ATOM 5912 C C . SER B 1 313 ? 14.898 14.719 15.125 1 96.31 313 SER B C 1
ATOM 5914 O O . SER B 1 313 ? 14.789 15.172 16.266 1 96.31 313 SER B O 1
ATOM 5916 N N . ILE B 1 314 ? 14.477 15.312 14.008 1 97.38 314 ILE B N 1
ATOM 5917 C CA . ILE B 1 314 ? 13.766 16.578 14.109 1 97.38 314 ILE B CA 1
ATOM 5918 C C . ILE B 1 314 ? 12.344 16.344 14.617 1 97.38 314 ILE B C 1
ATOM 5920 O O . ILE B 1 314 ? 11.633 17.281 14.961 1 97.38 314 ILE B O 1
ATOM 5924 N N . ASN B 1 315 ? 11.93 15.086 14.625 1 97.44 315 ASN B N 1
ATOM 5925 C CA . ASN B 1 315 ? 10.633 14.633 15.117 1 97.44 315 ASN B CA 1
ATOM 5926 C C . ASN B 1 315 ? 10.773 13.789 16.375 1 97.44 315 ASN B C 1
ATOM 5928 O O . ASN B 1 315 ? 11.891 13.586 16.875 1 97.44 315 ASN B O 1
ATOM 5932 N N . HIS B 1 316 ? 9.656 13.352 16.875 1 96 316 HIS B N 1
ATOM 5933 C CA . HIS B 1 316 ? 9.609 12.5 18.062 1 96 316 HIS B CA 1
ATOM 5934 C C . HIS B 1 316 ? 9.773 11.031 17.688 1 96 316 HIS B C 1
ATOM 5936 O O . HIS B 1 316 ? 9.438 10.141 18.484 1 96 316 HIS B O 1
ATOM 5942 N N . THR B 1 317 ? 10.188 10.75 16.5 1 95.44 317 THR B N 1
ATOM 5943 C CA . THR B 1 317 ? 10.461 9.398 16.031 1 95.44 317 THR B CA 1
ATOM 5944 C C . THR B 1 317 ? 11.82 9.328 15.336 1 95.44 317 THR B C 1
ATOM 5946 O O . THR B 1 317 ? 12.266 10.312 14.734 1 95.44 317 THR B O 1
ATOM 5949 N N . GLU B 1 318 ? 12.406 8.148 15.391 1 92.06 318 GLU B N 1
ATOM 5950 C CA . GLU B 1 318 ? 13.688 7.945 14.727 1 92.06 318 GLU B CA 1
ATOM 5951 C C . GLU B 1 318 ? 13.516 7.23 13.391 1 92.06 318 GLU B C 1
ATOM 5953 O O . GLU B 1 318 ? 14.484 6.727 12.82 1 92.06 318 GLU B O 1
ATOM 5958 N N . TYR B 1 319 ? 12.281 7.141 13.031 1 96 319 TYR B N 1
ATOM 5959 C CA . TYR B 1 319 ? 12.055 6.547 11.719 1 96 319 TYR B CA 1
ATOM 5960 C C . TYR B 1 319 ? 12.836 7.285 10.641 1 96 319 TYR B C 1
ATOM 5962 O O . TYR B 1 319 ? 12.664 8.492 10.453 1 96 319 TYR B O 1
ATOM 5970 N N . SER B 1 320 ? 13.625 6.586 9.945 1 94.88 320 SER B N 1
ATOM 5971 C CA . SER B 1 320 ? 14.633 7.164 9.055 1 94.88 320 SER B CA 1
ATOM 5972 C C . SER B 1 320 ? 13.992 8.109 8.039 1 94.88 320 SER B C 1
ATOM 5974 O O . SER B 1 320 ? 14.516 9.188 7.773 1 94.88 320 SER B O 1
ATOM 5976 N N . ALA B 1 321 ? 12.883 7.75 7.543 1 96.62 321 ALA B N 1
ATOM 5977 C CA . ALA B 1 321 ? 12.25 8.523 6.48 1 96.62 321 ALA B CA 1
ATOM 5978 C C . ALA B 1 321 ? 11.734 9.859 7.008 1 96.62 321 ALA B C 1
ATOM 5980 O O . ALA B 1 321 ? 11.445 10.773 6.234 1 96.62 321 ALA B O 1
ATOM 5981 N N . LEU B 1 322 ? 11.633 9.969 8.312 1 97.75 322 LEU B N 1
ATOM 5982 C CA . LEU B 1 322 ? 11.031 11.164 8.898 1 97.75 322 LEU B CA 1
ATOM 5983 C C . LEU B 1 322 ? 12.055 11.953 9.711 1 97.75 322 LEU B C 1
ATOM 5985 O O . LEU B 1 322 ? 11.781 13.062 10.164 1 97.75 322 LEU B O 1
ATOM 5989 N N . ARG B 1 323 ? 13.227 11.492 9.875 1 96.69 323 ARG B N 1
ATOM 5990 C CA . ARG B 1 323 ? 14.219 12.023 10.797 1 96.69 323 ARG B CA 1
ATOM 5991 C C . ARG B 1 323 ? 14.523 13.484 10.492 1 96.69 323 ARG B C 1
ATOM 5993 O O . ARG B 1 323 ? 14.844 14.266 11.398 1 96.69 323 ARG B O 1
ATOM 6000 N N . THR B 1 324 ? 14.508 13.828 9.25 1 97.44 324 THR B N 1
ATOM 6001 C CA . THR B 1 324 ? 14.844 15.195 8.867 1 97.44 324 THR B CA 1
ATOM 6002 C C . THR B 1 324 ? 13.664 15.875 8.188 1 97.44 324 THR B C 1
ATOM 6004 O O . THR B 1 324 ? 13.828 16.875 7.488 1 97.44 324 THR B O 1
ATOM 6007 N N . HIS B 1 325 ? 12.531 15.305 8.297 1 98.06 325 HIS B N 1
ATOM 6008 C CA . HIS B 1 325 ? 11.32 15.805 7.66 1 98.06 325 HIS B CA 1
ATOM 6009 C C . HIS B 1 325 ? 10.234 16.109 8.688 1 98.06 325 HIS B C 1
ATOM 6011 O O . HIS B 1 325 ? 9.492 15.211 9.094 1 98.06 325 HIS B O 1
ATOM 6017 N N . PRO B 1 326 ? 10.117 17.328 9.078 1 98.62 326 PRO B N 1
ATOM 6018 C CA . PRO B 1 326 ? 9.148 17.688 10.117 1 98.62 326 PRO B CA 1
ATOM 6019 C C . PRO B 1 326 ? 7.738 17.188 9.797 1 98.62 326 PRO B C 1
ATOM 6021 O O . PRO B 1 326 ? 7.246 17.406 8.68 1 98.62 326 PRO B O 1
ATOM 6024 N N . ILE B 1 327 ? 7.098 16.578 10.727 1 98.75 327 ILE B N 1
ATOM 6025 C CA . ILE B 1 327 ? 5.754 16.031 10.57 1 98.75 327 ILE B CA 1
ATOM 6026 C C . ILE B 1 327 ? 4.723 17.141 10.781 1 98.75 327 ILE B C 1
ATOM 6028 O O . ILE B 1 327 ? 4.715 17.797 11.828 1 98.75 327 ILE B O 1
ATOM 6032 N N . GLY B 1 328 ? 3.812 17.297 9.812 1 98.75 328 GLY B N 1
ATOM 6033 C CA . GLY B 1 328 ? 2.764 18.297 9.938 1 98.75 328 GLY B CA 1
ATOM 6034 C C . GLY B 1 328 ? 1.401 17.703 10.227 1 98.75 328 GLY B C 1
ATOM 6035 O O . GLY B 1 328 ? 0.513 18.391 10.734 1 98.75 328 GLY B O 1
ATOM 6036 N N . LEU B 1 329 ? 1.199 16.453 9.875 1 98.81 329 LEU B N 1
ATOM 6037 C CA . LEU B 1 329 ? -0.065 15.75 10.055 1 98.81 329 LEU B CA 1
ATOM 6038 C C . LEU B 1 329 ? 0.167 14.25 10.211 1 98.81 329 LEU B C 1
ATOM 6040 O O . LEU B 1 329 ? 0.997 13.664 9.508 1 98.81 329 LEU B O 1
ATOM 6044 N N . SER B 1 330 ? -0.578 13.68 11.172 1 98.56 330 SER B N 1
ATOM 6045 C CA . SER B 1 330 ? -0.469 12.242 11.383 1 98.56 330 SER B CA 1
ATOM 6046 C C . SER B 1 330 ? -1.808 11.547 11.156 1 98.56 330 SER B C 1
ATOM 6048 O O . SER B 1 330 ? -2.859 12.094 11.492 1 98.56 330 SER B O 1
ATOM 6050 N N . ILE B 1 331 ? -1.754 10.32 10.625 1 98.56 331 ILE B N 1
ATOM 6051 C CA . ILE B 1 331 ? -2.949 9.555 10.297 1 98.56 331 ILE B CA 1
ATOM 6052 C C . ILE B 1 331 ? -2.883 8.18 10.945 1 98.56 331 ILE B C 1
ATOM 6054 O O . ILE B 1 331 ? -1.905 7.445 10.773 1 98.56 331 ILE B O 1
ATOM 6058 N N . GLU B 1 332 ? -3.877 7.867 11.688 1 97.19 332 GLU B N 1
ATOM 6059 C CA . GLU B 1 332 ? -4.047 6.559 12.305 1 97.19 332 GLU B CA 1
ATOM 6060 C C . GLU B 1 332 ? -5.223 5.801 11.695 1 97.19 332 GLU B C 1
ATOM 6062 O O . GLU B 1 332 ? -6.285 6.379 11.469 1 97.19 332 GLU B O 1
ATOM 6067 N N . THR B 1 333 ? -5.031 4.523 11.398 1 96.81 333 THR B N 1
ATOM 6068 C CA . THR B 1 333 ? -6.078 3.752 10.742 1 96.81 333 THR B CA 1
ATOM 6069 C C . THR B 1 333 ? -6.496 2.561 11.602 1 96.81 333 THR B C 1
ATOM 6071 O O . THR B 1 333 ? -5.688 2.021 12.359 1 96.81 333 THR B O 1
ATOM 6074 N N . LYS B 1 334 ? -7.727 2.271 11.516 1 95 334 LYS B N 1
ATOM 6075 C CA . LYS B 1 334 ? -8.336 1.086 12.109 1 95 334 LYS B CA 1
ATOM 6076 C C . LYS B 1 334 ? -9.383 0.477 11.18 1 95 334 LYS B C 1
ATOM 6078 O O . LYS B 1 334 ? -9.812 1.12 10.219 1 95 334 LYS B O 1
ATOM 6083 N N . LEU B 1 335 ? -9.727 -0.765 11.516 1 92.38 335 LEU B N 1
ATOM 6084 C CA . LEU B 1 335 ? -10.82 -1.395 10.789 1 92.38 335 LEU B CA 1
ATOM 6085 C C . LEU B 1 335 ? -12.156 -0.765 11.164 1 92.38 335 LEU B C 1
ATOM 6087 O O . LEU B 1 335 ? -12.289 -0.161 12.227 1 92.38 335 LEU B O 1
ATOM 6091 N N . GLN B 1 336 ? -13.031 -0.98 10.227 1 84.88 336 GLN B N 1
ATOM 6092 C CA . GLN B 1 336 ? -14.352 -0.397 10.438 1 84.88 336 GLN B CA 1
ATOM 6093 C C . GLN B 1 336 ? -14.977 -0.912 11.734 1 84.88 336 GLN B C 1
ATOM 6095 O O . GLN B 1 336 ? -14.969 -2.115 11.992 1 84.88 336 GLN B O 1
ATOM 6100 N N . GLY B 1 337 ? -15.531 0.041 12.453 1 77 337 GLY B N 1
ATOM 6101 C CA . GLY B 1 337 ? -16.266 -0.296 13.664 1 77 337 GLY B CA 1
ATOM 6102 C C . GLY B 1 337 ? -15.359 -0.669 14.828 1 77 337 GLY B C 1
ATOM 6103 O O . GLY B 1 337 ? -15.836 -0.907 15.938 1 77 337 GLY B O 1
ATOM 6104 N N . GLU B 1 338 ? -14.133 -0.721 14.578 1 75.62 338 GLU B N 1
ATOM 6105 C CA . GLU B 1 338 ? -13.227 -1.162 15.633 1 75.62 338 GLU B CA 1
ATOM 6106 C C . GLU B 1 338 ? -12.25 -0.06 16.016 1 75.62 338 GLU B C 1
ATOM 6108 O O . GLU B 1 338 ? -11.773 0.685 15.156 1 75.62 338 GLU B O 1
ATOM 6113 N N . GLY B 1 339 ? -12.305 0.192 17.219 1 78.94 339 GLY B N 1
ATOM 6114 C CA . GLY B 1 339 ? -11.047 0.682 17.75 1 78.94 339 GLY B CA 1
ATOM 6115 C C . GLY B 1 339 ? -10.914 2.191 17.688 1 78.94 339 GLY B C 1
ATOM 6116 O O . GLY B 1 339 ? -9.828 2.717 17.438 1 78.94 339 GLY B O 1
ATOM 6117 N N . LEU B 1 340 ? -12.164 2.9 17.672 1 87.25 340 LEU B N 1
ATOM 6118 C CA . LEU B 1 340 ? -11.992 4.348 17.656 1 87.25 340 LEU B CA 1
ATOM 6119 C C . LEU B 1 340 ? -11.242 4.82 18.891 1 87.25 340 LEU B C 1
ATOM 6121 O O . LEU B 1 340 ? -10.305 5.609 18.797 1 87.25 340 LEU B O 1
ATOM 6125 N N . SER B 1 341 ? -11.68 4.336 20 1 89.94 341 SER B N 1
ATOM 6126 C CA . SER B 1 341 ? -11.023 4.73 21.234 1 89.94 341 SER B CA 1
ATOM 6127 C C . SER B 1 341 ? -9.547 4.352 21.234 1 89.94 341 SER B C 1
ATOM 6129 O O . SER B 1 341 ? -8.711 5.094 21.75 1 89.94 341 SER B O 1
ATOM 6131 N N . ILE B 1 342 ? -9.305 3.271 20.656 1 91.12 342 ILE B N 1
ATOM 6132 C CA . ILE B 1 342 ? -7.922 2.818 20.562 1 91.12 342 ILE B CA 1
ATOM 6133 C C . ILE B 1 342 ? -7.141 3.742 19.625 1 91.12 342 ILE B C 1
ATOM 6135 O O . ILE B 1 342 ? -6.012 4.137 19.938 1 91.12 342 ILE B O 1
ATOM 6139 N N . ALA B 1 343 ? -7.777 4.059 18.531 1 94.19 343 ALA B N 1
ATOM 6140 C CA . ALA B 1 343 ? -7.141 4.961 17.578 1 94.19 343 ALA B CA 1
ATOM 6141 C C . ALA B 1 343 ? -6.895 6.332 18.188 1 94.19 343 ALA B C 1
ATOM 6143 O O . ALA B 1 343 ? -5.828 6.922 18 1 94.19 343 ALA B O 1
ATOM 6144 N N . GLU B 1 344 ? -7.855 6.793 18.969 1 94.81 344 GLU B N 1
ATOM 6145 C CA . GLU B 1 344 ? -7.727 8.078 19.641 1 94.81 344 GLU B CA 1
ATOM 6146 C C . GLU B 1 344 ? -6.602 8.047 20.672 1 94.81 344 GLU B C 1
ATOM 6148 O O . GLU B 1 344 ? -5.809 8.992 20.766 1 94.81 344 GLU B O 1
ATOM 6153 N N . ALA B 1 345 ? -6.547 7.008 21.375 1 92.69 345 ALA B N 1
ATOM 6154 C CA . ALA B 1 345 ? -5.496 6.879 22.375 1 92.69 345 ALA B CA 1
ATOM 6155 C C . ALA B 1 345 ? -4.117 6.836 21.719 1 92.69 345 ALA B C 1
ATOM 6157 O O . ALA B 1 345 ? -3.168 7.441 22.234 1 92.69 345 ALA B O 1
ATOM 6158 N N . GLN B 1 346 ? -4.078 6.164 20.641 1 93 346 GLN B N 1
ATOM 6159 C CA . GLN B 1 346 ? -2.812 6.055 19.922 1 93 346 GLN B CA 1
ATOM 6160 C C . GLN B 1 346 ? -2.381 7.406 19.359 1 93 346 GLN B C 1
ATOM 6162 O O . GLN B 1 346 ? -1.224 7.805 19.5 1 93 346 GLN B O 1
ATOM 6167 N N . LEU B 1 347 ? -3.295 8.07 18.766 1 95.62 347 LEU B N 1
ATOM 6168 C CA . LEU B 1 347 ? -2.973 9.367 18.172 1 95.62 347 LEU B CA 1
ATOM 6169 C C . LEU B 1 347 ? -2.686 10.398 19.25 1 95.62 347 LEU B C 1
ATOM 6171 O O . LEU B 1 347 ? -1.824 11.266 19.078 1 95.62 347 LEU B O 1
ATOM 6175 N N . LEU B 1 348 ? -3.375 10.281 20.359 1 95.88 348 LEU B N 1
ATOM 6176 C CA . LEU B 1 348 ? -3.121 11.18 21.484 1 95.88 348 LEU B CA 1
ATOM 6177 C C . LEU B 1 348 ? -1.699 11.008 22 1 95.88 348 LEU B C 1
ATOM 6179 O O . LEU B 1 348 ? -0.995 11.992 22.234 1 95.88 348 LEU B O 1
ATOM 6183 N N . THR B 1 349 ? -1.321 9.812 22.156 1 94.44 349 THR B N 1
ATOM 6184 C CA . THR B 1 349 ? 0.036 9.547 22.609 1 94.44 349 THR B CA 1
ATOM 6185 C C . THR B 1 349 ? 1.062 10.062 21.609 1 94.44 349 THR B C 1
ATOM 6187 O O . THR B 1 349 ? 2.057 10.68 21.984 1 94.44 349 THR B O 1
ATOM 6190 N N . TRP B 1 350 ? 0.803 9.789 20.375 1 96.31 350 TRP B N 1
ATOM 6191 C CA . TRP B 1 350 ? 1.675 10.25 19.312 1 96.31 350 TRP B CA 1
ATOM 6192 C C . TRP B 1 350 ? 1.803 11.773 19.328 1 96.31 350 TRP B C 1
ATOM 6194 O O . TRP B 1 350 ? 2.914 12.305 19.297 1 96.31 350 TRP B O 1
ATOM 6204 N N . HIS B 1 351 ? 0.711 12.492 19.453 1 96.75 351 HIS B N 1
ATOM 6205 C CA . HIS B 1 351 ? 0.696 13.953 19.469 1 96.75 351 HIS B CA 1
ATOM 6206 C C . HIS B 1 351 ? 1.352 14.492 20.734 1 96.75 351 HIS B C 1
ATOM 6208 O O . HIS B 1 351 ? 2.072 15.492 20.688 1 96.75 351 HIS B O 1
ATOM 6214 N N . ALA B 1 352 ? 1.081 13.844 21.812 1 95.5 352 ALA B N 1
ATOM 6215 C CA . ALA B 1 352 ? 1.685 14.289 23.078 1 95.5 352 ALA B CA 1
ATOM 6216 C C . ALA B 1 352 ? 3.207 14.297 22.969 1 95.5 352 ALA B C 1
ATOM 6218 O O . ALA B 1 352 ? 3.863 15.227 23.453 1 95.5 352 ALA B O 1
ATOM 6219 N N . ASN B 1 353 ? 3.711 13.336 22.375 1 95.25 353 ASN B N 1
ATOM 6220 C CA . ASN B 1 353 ? 5.164 13.258 22.234 1 95.25 353 ASN B CA 1
ATOM 6221 C C . ASN B 1 353 ? 5.676 14.219 21.172 1 95.25 353 ASN B C 1
ATOM 6223 O O . ASN B 1 353 ? 6.789 14.742 21.281 1 95.25 353 ASN B O 1
ATOM 6227 N N . GLN B 1 354 ? 4.875 14.453 20.172 1 96.62 354 GLN B N 1
ATOM 6228 C CA . GLN B 1 354 ? 5.262 15.477 19.219 1 96.62 354 GLN B CA 1
ATOM 6229 C C . GLN B 1 354 ? 5.336 16.844 19.891 1 96.62 354 GLN B C 1
ATOM 6231 O O . GLN B 1 354 ? 6.281 17.609 19.656 1 96.62 354 GLN B O 1
ATOM 6236 N N . TRP B 1 355 ? 4.359 17.141 20.719 1 96.31 355 TRP B N 1
ATOM 6237 C CA . TRP B 1 355 ? 4.383 18.391 21.484 1 96.31 355 TRP B CA 1
ATOM 6238 C C . TRP B 1 355 ? 5.641 18.484 22.344 1 96.31 355 TRP B C 1
ATOM 6240 O O . TRP B 1 355 ? 6.293 19.516 22.391 1 96.31 355 TRP B O 1
ATOM 6250 N N . ARG B 1 356 ? 5.961 17.438 22.938 1 93.69 356 ARG B N 1
ATOM 6251 C CA . ARG B 1 356 ? 7.152 17.422 23.781 1 93.69 356 ARG B CA 1
ATOM 6252 C C . ARG B 1 356 ? 8.406 17.688 22.953 1 93.69 356 ARG B C 1
ATOM 6254 O O . ARG B 1 356 ? 9.289 18.438 23.391 1 93.69 356 ARG B O 1
ATOM 6261 N N . MET B 1 357 ? 8.461 17.062 21.859 1 94.88 357 MET B N 1
ATOM 6262 C CA . MET B 1 357 ? 9.609 17.281 20.984 1 94.88 357 MET B CA 1
ATOM 6263 C C . MET B 1 357 ? 9.703 18.734 20.547 1 94.88 357 MET B C 1
ATOM 6265 O O . MET B 1 357 ? 10.789 19.312 20.516 1 94.88 357 MET B O 1
ATOM 6269 N N . LEU B 1 358 ? 8.578 19.281 20.188 1 95.44 358 LEU B N 1
ATOM 6270 C CA . LEU B 1 358 ? 8.562 20.672 19.781 1 95.44 358 LEU B CA 1
ATOM 6271 C C . LEU B 1 358 ? 9.016 21.578 20.938 1 95.44 358 LEU B C 1
ATOM 6273 O O . LEU B 1 358 ? 9.734 22.562 20.703 1 95.44 358 LEU B O 1
ATOM 6277 N N . ASP B 1 359 ? 8.648 21.25 22.109 1 93 359 ASP B N 1
ATOM 6278 C CA . ASP B 1 359 ? 9.094 21.984 23.281 1 93 359 ASP B CA 1
ATOM 6279 C C . ASP B 1 359 ? 10.609 21.922 23.438 1 93 359 ASP B C 1
ATOM 6281 O O . ASP B 1 359 ? 11.25 22.938 23.703 1 93 359 ASP B O 1
ATOM 6285 N N . LEU B 1 360 ? 11.07 20.781 23.25 1 91.44 360 LEU B N 1
ATOM 6286 C CA . LEU B 1 360 ? 12.508 20.578 23.375 1 91.44 360 LEU B CA 1
ATOM 6287 C C . LEU B 1 360 ? 13.266 21.375 22.312 1 91.44 360 LEU B C 1
ATOM 6289 O O . LEU B 1 360 ? 14.297 21.984 22.609 1 91.44 360 LEU B O 1
ATOM 6293 N N . LEU B 1 361 ? 12.766 21.375 21.172 1 93.19 361 LEU B N 1
ATOM 6294 C CA . LEU B 1 361 ? 13.438 22.031 20.047 1 93.19 361 LEU B CA 1
ATOM 6295 C C . LEU B 1 361 ? 13.359 23.547 20.172 1 93.19 361 LEU B C 1
ATOM 6297 O O . LEU B 1 361 ? 14.25 24.25 19.688 1 93.19 361 LEU B O 1
ATOM 6301 N N . THR B 1 362 ? 12.312 24.047 20.844 1 92.81 362 THR B N 1
ATOM 6302 C CA . THR B 1 362 ? 12.125 25.5 20.938 1 92.81 362 THR B CA 1
ATOM 6303 C C . THR B 1 362 ? 12.719 26.031 22.234 1 92.81 362 THR B C 1
ATOM 6305 O O . THR B 1 362 ? 12.891 27.25 22.391 1 92.81 362 THR B O 1
ATOM 6308 N N . ALA B 1 363 ? 12.914 25.297 23.266 1 85.25 363 ALA B N 1
ATOM 6309 C CA . ALA B 1 363 ? 13.383 25.719 24.578 1 85.25 363 ALA B CA 1
ATOM 6310 C C . ALA B 1 363 ? 14.672 26.531 24.469 1 85.25 363 ALA B C 1
ATOM 6312 O O . ALA B 1 363 ? 14.852 27.516 25.172 1 85.25 363 ALA B O 1
ATOM 6313 N N . GLY B 1 364 ? 15.523 26.219 23.578 1 72.75 364 GLY B N 1
ATOM 6314 C CA . GLY B 1 364 ? 16.812 26.906 23.531 1 72.75 364 GLY B CA 1
ATOM 6315 C C . GLY B 1 364 ? 16.875 27.969 22.453 1 72.75 364 GLY B C 1
ATOM 6316 O O . GLY B 1 364 ? 17.922 28.578 22.25 1 72.75 364 GLY B O 1
ATOM 6317 N N . THR B 1 365 ? 15.656 28.203 22 1 78.19 365 THR B N 1
ATOM 6318 C CA . THR B 1 365 ? 15.727 29.141 20.891 1 78.19 365 THR B CA 1
ATOM 6319 C C . THR B 1 365 ? 15.445 30.562 21.359 1 78.19 365 THR B C 1
ATOM 6321 O O . THR B 1 365 ? 14.812 30.766 22.391 1 78.19 365 THR B O 1
ATOM 6324 N N . VAL B 1 366 ? 16.047 31.438 20.672 1 68.38 366 VAL B N 1
ATOM 6325 C CA . VAL B 1 366 ? 15.977 32.875 21.016 1 68.38 366 VAL B CA 1
ATOM 6326 C C . VAL B 1 366 ? 14.57 33.375 20.734 1 68.38 366 VAL B C 1
ATOM 6328 O O . VAL B 1 366 ? 14.055 34.219 21.469 1 68.38 366 VAL B O 1
ATOM 6331 N N . SER B 1 367 ? 14.016 32.844 19.719 1 66.31 367 SER B N 1
ATOM 6332 C CA . SER B 1 367 ? 12.703 33.312 19.281 1 66.31 367 SER B CA 1
ATOM 6333 C C . SER B 1 367 ? 11.602 32.781 20.203 1 66.31 367 SER B C 1
ATOM 6335 O O . SER B 1 367 ? 11.531 31.578 20.469 1 66.31 367 SER B O 1
ATOM 6337 N N . ARG B 1 368 ? 11.328 33.5 21.219 1 74.19 368 ARG B N 1
ATOM 6338 C CA . ARG B 1 368 ? 10.281 33.062 22.156 1 74.19 368 ARG B CA 1
ATOM 6339 C C . ARG B 1 368 ? 8.906 33.156 21.5 1 74.19 368 ARG B C 1
ATOM 6341 O O . ARG B 1 368 ? 8.023 33.875 21.969 1 74.19 368 ARG B O 1
ATOM 6348 N N . LEU B 1 369 ? 8.781 32.469 20.375 1 85.5 369 LEU B N 1
ATOM 6349 C CA . LEU B 1 369 ? 7.469 32.438 19.734 1 85.5 369 LEU B CA 1
ATOM 6350 C C . LEU B 1 369 ? 6.512 31.531 20.484 1 85.5 369 LEU B C 1
ATOM 6352 O O . LEU B 1 369 ? 6.926 30.516 21.047 1 85.5 369 LEU B O 1
ATOM 6356 N N . PRO B 1 370 ? 5.27 32.031 20.484 1 89.56 370 PRO B N 1
ATOM 6357 C CA . PRO B 1 370 ? 4.277 31.141 21.062 1 89.56 370 PRO B CA 1
ATOM 6358 C C . PRO B 1 370 ? 4.195 29.797 20.328 1 89.56 370 PRO B C 1
ATOM 6360 O O . PRO B 1 370 ? 4.492 29.734 19.141 1 89.56 370 PRO B O 1
ATOM 6363 N N . PRO B 1 371 ? 3.818 28.844 21.078 1 92.19 371 PRO B N 1
ATOM 6364 C CA . PRO B 1 371 ? 3.648 27.547 20.406 1 92.19 371 PRO B CA 1
ATOM 6365 C C . PRO B 1 371 ? 2.568 27.578 19.328 1 92.19 371 PRO B C 1
ATOM 6367 O O . PRO B 1 371 ? 1.705 28.453 19.344 1 92.19 371 PRO B O 1
ATOM 6370 N N . ILE B 1 372 ? 2.727 26.656 18.422 1 96.12 372 ILE B N 1
ATOM 6371 C CA . ILE B 1 372 ? 1.685 26.484 17.422 1 96.12 372 ILE B CA 1
ATOM 6372 C C . ILE B 1 372 ? 0.358 26.156 18.109 1 96.12 372 ILE B C 1
ATOM 6374 O O . ILE B 1 372 ? 0.338 25.531 19.172 1 96.12 372 ILE B O 1
ATOM 6378 N N . ASP B 1 373 ? -0.735 26.562 17.516 1 97 373 ASP B N 1
ATOM 6379 C CA . ASP B 1 373 ? -2.049 26.516 18.141 1 97 373 ASP B CA 1
ATOM 6380 C C . ASP B 1 373 ? -2.537 25.078 18.297 1 97 373 ASP B C 1
ATOM 6382 O O . ASP B 1 373 ? -3.197 24.75 19.297 1 97 373 ASP B O 1
ATOM 6386 N N . PHE B 1 374 ? -2.316 24.312 17.312 1 98.25 374 PHE B N 1
ATOM 6387 C CA . PHE B 1 374 ? -2.811 22.938 17.344 1 98.25 374 PHE B CA 1
ATOM 6388 C C . PHE B 1 374 ? -2.023 22.062 16.375 1 98.25 374 PHE B C 1
ATOM 6390 O O . PHE B 1 374 ? -1.288 22.562 15.531 1 98.25 374 PHE B O 1
ATOM 6397 N N . LEU B 1 375 ? -2.092 20.75 16.594 1 98.56 375 LEU B N 1
ATOM 6398 C CA . LEU B 1 375 ? -1.599 19.75 15.656 1 98.56 375 LEU B CA 1
ATOM 6399 C C . LEU B 1 375 ? -2.752 18.938 15.07 1 98.56 375 LEU B C 1
ATOM 6401 O O . LEU B 1 375 ? -3.545 18.359 15.805 1 98.56 375 LEU B O 1
ATOM 6405 N N . PRO B 1 376 ? -2.846 18.938 13.758 1 98.69 376 PRO B N 1
ATOM 6406 C CA . PRO B 1 376 ? -3.928 18.188 13.117 1 98.69 376 PRO B CA 1
ATOM 6407 C C . PRO B 1 376 ? -3.619 16.703 13.008 1 98.69 376 PRO B C 1
ATOM 6409 O O . PRO B 1 376 ? -2.451 16.312 12.914 1 98.69 376 PRO B O 1
ATOM 6412 N N . GLY B 1 377 ? -4.691 15.906 13.039 1 98.56 377 GLY B N 1
ATOM 6413 C CA . GLY B 1 377 ? -4.637 14.477 12.789 1 98.56 377 GLY B CA 1
ATOM 6414 C C . GLY B 1 377 ? -5.867 13.945 12.078 1 98.56 377 GLY B C 1
ATOM 6415 O O . GLY B 1 377 ? -6.863 14.656 11.938 1 98.56 377 GLY B O 1
ATOM 6416 N N . ILE B 1 378 ? -5.715 12.734 11.617 1 98.62 378 ILE B N 1
ATOM 6417 C CA . ILE B 1 378 ? -6.82 12.031 10.977 1 98.62 378 ILE B CA 1
ATOM 6418 C C . ILE B 1 378 ? -6.906 10.609 11.508 1 98.62 378 ILE B C 1
ATOM 6420 O O . ILE B 1 378 ? -5.887 9.938 11.68 1 98.62 378 ILE B O 1
ATOM 6424 N N . ILE B 1 379 ? -8.062 10.227 11.812 1 97.62 379 ILE B N 1
ATOM 6425 C CA . ILE B 1 379 ? -8.352 8.828 12.117 1 97.62 379 ILE B CA 1
ATOM 6426 C C . ILE B 1 379 ? -9.211 8.227 11.008 1 97.62 379 ILE B C 1
ATOM 6428 O O . ILE B 1 379 ? -10.227 8.805 10.617 1 97.62 379 ILE B O 1
ATOM 6432 N N . VAL B 1 380 ? -8.758 7.129 10.5 1 97.81 380 VAL B N 1
ATOM 6433 C CA . VAL B 1 380 ? -9.516 6.398 9.492 1 97.81 380 VAL B CA 1
ATOM 6434 C C . VAL B 1 380 ? -10.047 5.094 10.086 1 97.81 380 VAL B C 1
ATOM 6436 O O . VAL B 1 380 ? -9.289 4.32 10.664 1 97.81 380 VAL B O 1
ATOM 6439 N N . GLN B 1 381 ? -11.281 4.852 9.977 1 95.81 381 GLN B N 1
ATOM 6440 C CA . GLN B 1 381 ? -11.898 3.57 10.305 1 95.81 381 GLN B CA 1
ATOM 6441 C C . GLN B 1 381 ? -12.555 2.941 9.086 1 95.81 381 GLN B C 1
ATOM 6443 O O . GLN B 1 381 ? -13.711 3.232 8.773 1 95.81 381 GLN B O 1
ATOM 6448 N N . GLY B 1 382 ? -11.836 2.02 8.5 1 96 382 GLY B N 1
ATOM 6449 C CA . GLY B 1 382 ? -12.328 1.485 7.242 1 96 382 GLY B CA 1
ATOM 6450 C C . GLY B 1 382 ? -12.594 2.559 6.203 1 96 382 GLY B C 1
ATOM 6451 O O . GLY B 1 382 ? -11.656 3.172 5.688 1 96 382 GLY B O 1
ATOM 6452 N N . ASN B 1 383 ? -13.875 2.834 6.027 1 97.81 383 ASN B N 1
ATOM 6453 C CA . ASN B 1 383 ? -14.273 3.797 5.004 1 97.81 383 ASN B CA 1
ATOM 6454 C C . ASN B 1 383 ? -14.367 5.211 5.57 1 97.81 383 ASN B C 1
ATOM 6456 O O . ASN B 1 383 ? -14.359 6.188 4.816 1 97.81 383 ASN B O 1
ATOM 6460 N N . ASP B 1 384 ? -14.445 5.359 6.852 1 97.62 384 ASP B N 1
ATOM 6461 C CA . ASP B 1 384 ? -14.789 6.641 7.461 1 97.62 384 ASP B CA 1
ATOM 6462 C C . ASP B 1 384 ? -13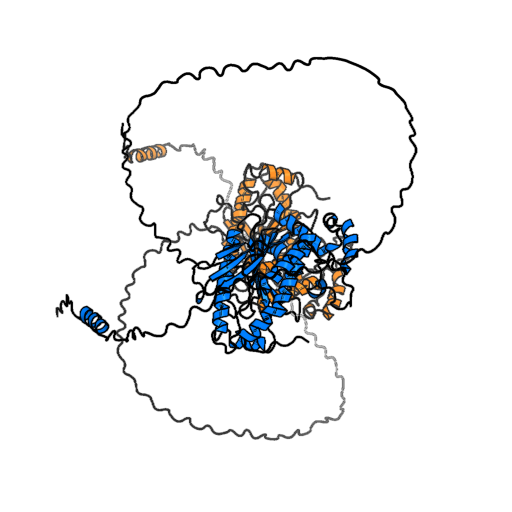.531 7.395 7.891 1 97.62 384 ASP B C 1
ATOM 6464 O O . ASP B 1 384 ? -12.672 6.84 8.578 1 97.62 384 ASP B O 1
ATOM 6468 N N . TRP B 1 385 ? -13.5 8.625 7.508 1 98.38 385 TRP B N 1
ATOM 6469 C CA . TRP B 1 385 ? -12.367 9.492 7.82 1 98.38 385 TRP B CA 1
ATOM 6470 C C . TRP B 1 385 ? -12.781 10.594 8.789 1 98.38 385 TRP B C 1
ATOM 6472 O O . TRP B 1 385 ? -13.758 11.312 8.547 1 98.38 385 TRP B O 1
ATOM 6482 N N . LEU B 1 386 ? -11.992 10.758 9.852 1 97.94 386 LEU B N 1
ATOM 6483 C CA . LEU B 1 386 ? -12.312 11.719 10.906 1 97.94 386 LEU B CA 1
ATOM 6484 C C . LEU B 1 386 ? -11.156 12.695 11.125 1 97.94 386 LEU B C 1
ATOM 6486 O O . LEU B 1 386 ? -9.992 12.281 11.172 1 97.94 386 LEU B O 1
ATOM 6490 N N . PHE B 1 387 ? -11.602 13.914 11.234 1 98.31 387 PHE B N 1
ATOM 6491 C CA . PHE B 1 387 ? -10.633 14.93 11.609 1 98.31 387 PHE B CA 1
ATOM 6492 C C . PHE B 1 387 ? -10.516 15.031 13.125 1 98.31 387 PHE B C 1
ATOM 6494 O O . PHE B 1 387 ? -11.531 14.992 13.836 1 98.31 387 PHE B O 1
ATOM 6501 N N . VAL B 1 388 ? -9.281 15.117 13.555 1 98.12 388 VAL B N 1
ATOM 6502 C CA . VAL B 1 388 ? -8.969 15.375 14.953 1 98.12 388 VAL B CA 1
ATOM 6503 C C . VAL B 1 388 ? -7.863 16.422 15.055 1 98.12 388 VAL B C 1
ATOM 6505 O O . VAL B 1 388 ? -7.18 16.719 14.07 1 98.12 388 VAL B O 1
ATOM 6508 N N . ALA B 1 389 ? -7.77 17.016 16.203 1 98.25 389 ALA B N 1
ATOM 6509 C CA . ALA B 1 389 ? -6.711 17.984 16.469 1 98.25 389 ALA B CA 1
ATOM 6510 C C . ALA B 1 389 ? -6.324 17.984 17.953 1 98.25 389 ALA B C 1
ATOM 6512 O O . ALA B 1 389 ? -7.168 17.734 18.812 1 98.25 389 ALA B O 1
ATOM 6513 N N . SER B 1 390 ? -5.09 18.219 18.203 1 97.88 390 SER B N 1
ATOM 6514 C CA . SER B 1 390 ? -4.68 18.312 19.609 1 97.88 390 SER B CA 1
ATOM 6515 C C . SER B 1 390 ? -4.219 19.719 19.953 1 97.88 390 SER B C 1
ATOM 6517 O O . SER B 1 390 ? -3.615 20.406 19.125 1 97.88 390 SER B O 1
ATOM 6519 N N . THR B 1 391 ? -4.555 20.125 21.094 1 97.19 391 THR B N 1
ATOM 6520 C CA . THR B 1 391 ? -4.051 21.344 21.703 1 97.19 391 THR B CA 1
ATOM 6521 C C . THR B 1 391 ? -3.32 21.031 23.016 1 97.19 391 THR B C 1
ATOM 6523 O O . THR B 1 391 ? -3.461 19.922 23.562 1 97.19 391 THR B O 1
ATOM 6526 N N . ARG B 1 392 ? -2.57 21.953 23.328 1 93.56 392 ARG B N 1
ATOM 6527 C CA . ARG B 1 392 ? -1.797 21.75 24.547 1 93.56 392 ARG B CA 1
ATOM 6528 C C . ARG B 1 392 ? -2.006 22.906 25.531 1 93.56 392 ARG B C 1
ATOM 6530 O O . ARG B 1 392 ? -1.973 24.062 25.141 1 93.56 392 ARG B O 1
ATOM 6537 N N . ASP B 1 393 ? -2.334 22.578 26.734 1 90.25 393 ASP B N 1
ATOM 6538 C CA . ASP B 1 393 ? -2.404 23.484 27.875 1 90.25 393 ASP B CA 1
ATOM 6539 C C . ASP B 1 393 ? -1.446 23.062 28.984 1 90.25 393 ASP B C 1
ATOM 6541 O O . ASP B 1 393 ? -1.748 22.141 29.75 1 90.25 393 ASP B O 1
ATOM 6545 N N . GLY B 1 394 ? -0.296 23.828 29.047 1 87.75 394 GLY B N 1
ATOM 6546 C CA . GLY B 1 394 ? 0.75 23.328 29.922 1 87.75 394 GLY B CA 1
ATOM 6547 C C . GLY B 1 394 ? 1.254 21.953 29.547 1 87.75 394 GLY B C 1
ATOM 6548 O O . GLY B 1 394 ? 1.665 21.734 28.406 1 87.75 394 GLY B O 1
ATOM 6549 N N . ASP B 1 395 ? 1.062 21.047 30.516 1 88.25 395 ASP B N 1
ATOM 6550 C CA . ASP B 1 395 ? 1.551 19.703 30.266 1 88.25 395 ASP B CA 1
ATOM 6551 C C . ASP B 1 395 ? 0.422 18.781 29.797 1 88.25 395 ASP B C 1
ATOM 6553 O O . ASP B 1 395 ? 0.653 17.609 29.484 1 88.25 395 ASP B O 1
ATOM 6557 N N . CYS B 1 396 ? -0.677 19.359 29.594 1 93.44 396 CYS B N 1
ATOM 6558 C CA . CYS B 1 396 ? -1.835 18.562 29.234 1 93.44 396 CYS B CA 1
ATOM 6559 C C . CYS B 1 396 ? -2.156 18.688 27.75 1 93.44 396 CYS B C 1
ATOM 6561 O O . CYS B 1 396 ? -2.377 19.797 27.25 1 93.44 396 CYS B O 1
ATOM 6563 N N . VAL B 1 397 ? -2.168 17.578 27.109 1 96.06 397 VAL B N 1
ATOM 6564 C CA . VAL B 1 397 ? -2.568 17.547 25.703 1 96.06 397 VAL B CA 1
ATOM 6565 C C . VAL B 1 397 ? -4 17.016 25.594 1 96.06 397 VAL B C 1
ATOM 6567 O O . VAL B 1 397 ? -4.344 15.992 26.172 1 96.06 397 VAL B O 1
ATOM 6570 N N . THR B 1 398 ? -4.832 17.766 24.922 1 96.81 398 THR B N 1
ATOM 6571 C CA . THR B 1 398 ? -6.199 17.344 24.625 1 96.81 398 THR B CA 1
ATOM 6572 C C . THR B 1 398 ? -6.367 17.031 23.141 1 96.81 398 THR B C 1
ATOM 6574 O O . THR B 1 398 ? -6.035 17.859 22.297 1 96.81 398 THR B O 1
ATOM 6577 N N . LEU B 1 399 ? -6.883 15.859 22.891 1 97.19 399 LEU B N 1
ATOM 6578 C CA . LEU B 1 399 ? -7.254 15.492 21.531 1 97.19 399 LEU B CA 1
ATOM 6579 C C . LEU B 1 399 ? -8.742 15.734 21.281 1 97.19 399 LEU B C 1
ATOM 6581 O O . LEU B 1 399 ? -9.586 15.055 21.875 1 97.19 399 LEU B O 1
ATOM 6585 N N . TRP B 1 400 ? -8.961 16.672 20.438 1 96.81 400 TRP B N 1
ATOM 6586 C CA . TRP B 1 400 ? -10.336 16.969 20.047 1 96.81 400 TRP B CA 1
ATOM 6587 C C . TRP B 1 400 ? -10.789 16.078 18.906 1 96.81 400 TRP B C 1
ATOM 6589 O O . TRP B 1 400 ? -10.125 16.016 17.859 1 96.81 400 TRP B O 1
ATOM 6599 N N . SER B 1 401 ? -11.922 15.359 19.156 1 93.56 401 SER B N 1
ATOM 6600 C CA . SER B 1 401 ? -12.312 14.344 18.188 1 93.56 401 SER B CA 1
ATOM 6601 C C . SER B 1 401 ? -13.758 14.539 17.734 1 93.56 401 SER B C 1
ATOM 6603 O O . SER B 1 401 ? -14.461 15.406 18.25 1 93.56 401 SER B O 1
ATOM 6605 N N . ASN B 1 402 ? -14.086 13.828 16.531 1 80.38 402 ASN B N 1
ATOM 6606 C CA . ASN B 1 402 ? -15.453 13.516 16.125 1 80.38 402 ASN B CA 1
ATOM 6607 C C . ASN B 1 402 ? -15.93 14.438 15.008 1 80.38 402 ASN B C 1
ATOM 6609 O O . ASN B 1 402 ? -17.094 14.844 14.984 1 80.38 402 ASN B O 1
ATOM 6613 N N . GLN B 1 403 ? -14.977 14.953 14.219 1 93.25 403 GLN B N 1
ATOM 6614 C CA . GLN B 1 403 ? -15.445 15.633 13.016 1 93.25 403 GLN B CA 1
ATOM 6615 C C . GLN B 1 403 ? -15.352 14.719 11.797 1 93.25 403 GLN B C 1
ATOM 6617 O O . GLN B 1 403 ? -14.258 14.445 11.297 1 93.25 403 GLN B O 1
ATOM 6622 N N . MET B 1 404 ? -16.469 14.328 11.352 1 96.62 404 MET B N 1
ATOM 6623 C CA . MET B 1 404 ? -16.531 13.539 10.125 1 96.62 404 MET B CA 1
ATOM 6624 C C . MET B 1 404 ? -16.047 14.359 8.93 1 96.62 404 MET B C 1
ATOM 6626 O O . MET B 1 404 ? -16.406 15.531 8.789 1 96.62 404 MET B O 1
ATOM 6630 N N . ILE B 1 405 ? -15.227 13.734 8.086 1 98.38 405 ILE B N 1
ATOM 6631 C CA . ILE B 1 405 ? -14.797 14.352 6.832 1 98.38 405 ILE B CA 1
ATOM 6632 C C . ILE B 1 405 ? -15.625 13.797 5.672 1 98.38 405 ILE B C 1
ATOM 6634 O O . ILE B 1 405 ? -16.266 14.555 4.938 1 98.38 405 ILE B O 1
ATOM 6638 N N . GLY B 1 406 ? -15.531 12.555 5.512 1 98.38 406 GLY B N 1
ATOM 6639 C CA . GLY B 1 406 ? -16.188 11.82 4.441 1 98.38 406 GLY B CA 1
ATOM 6640 C C . GLY B 1 406 ? -15.938 10.328 4.496 1 98.38 406 GLY B C 1
ATOM 6641 O O . GLY B 1 406 ? -15.203 9.844 5.367 1 98.38 406 GLY B O 1
ATOM 6642 N N . SER B 1 407 ? -16.609 9.617 3.557 1 98.19 407 SER B N 1
ATOM 6643 C CA . SER B 1 407 ? -16.5 8.164 3.479 1 98.19 407 SER B CA 1
ATOM 6644 C C . SER B 1 407 ? -16.109 7.715 2.072 1 98.19 407 SER B C 1
ATOM 6646 O O . SER B 1 407 ? -16.672 8.203 1.087 1 98.19 407 SER B O 1
ATOM 6648 N N . THR B 1 408 ? -15.195 6.754 2.012 1 98.5 408 THR B N 1
ATOM 6649 C CA . THR B 1 408 ? -14.758 6.258 0.715 1 98.5 408 THR B CA 1
ATOM 6650 C C . THR B 1 408 ? -15.781 5.301 0.121 1 98.5 408 THR B C 1
ATOM 6652 O O . THR B 1 408 ? -15.633 4.848 -1.015 1 98.5 408 THR B O 1
ATOM 6655 N N . SER B 1 409 ? -16.859 5.031 0.832 1 97.44 409 SER B N 1
ATOM 6656 C CA . SER B 1 409 ? -17.906 4.164 0.299 1 97.44 409 SER B CA 1
ATOM 6657 C C . SER B 1 409 ? -18.703 4.871 -0.792 1 97.44 409 SER B C 1
ATOM 6659 O O . SER B 1 409 ? -19.438 4.23 -1.538 1 97.44 409 SER B O 1
ATOM 6661 N N . GLU B 1 410 ? -18.5 6.215 -0.835 1 97.69 410 GLU B N 1
ATOM 6662 C CA . GLU B 1 410 ? -19.234 7.008 -1.811 1 97.69 410 GLU B CA 1
ATOM 6663 C C . GLU B 1 410 ? -18.312 7.969 -2.557 1 97.69 410 GLU B C 1
ATOM 6665 O O . GLU B 1 410 ? -17.359 8.492 -1.983 1 97.69 410 GLU B O 1
ATOM 6670 N N . PRO B 1 411 ? -18.703 8.273 -3.793 1 98.25 411 PRO B N 1
ATOM 6671 C CA . PRO B 1 411 ? -17.859 9.172 -4.582 1 98.25 411 PRO B CA 1
ATOM 6672 C C . PRO B 1 411 ? -17.703 10.547 -3.932 1 98.25 411 PRO B C 1
ATOM 6674 O O . PRO B 1 411 ? -16.578 11.07 -3.865 1 98.25 411 PRO B O 1
ATOM 6677 N N . LEU B 1 412 ? -18.797 11.102 -3.461 1 98.25 412 LEU B N 1
ATOM 6678 C CA . LEU B 1 412 ? -18.688 12.414 -2.838 1 98.25 412 LEU B CA 1
ATOM 6679 C C . LEU B 1 412 ? -17.734 12.375 -1.647 1 98.25 412 LEU B C 1
ATOM 6681 O O . LEU B 1 412 ? -16.984 13.328 -1.414 1 98.25 412 LEU B O 1
ATOM 6685 N N . GLY B 1 413 ? -17.828 11.297 -0.93 1 98.69 413 GLY B N 1
ATOM 6686 C CA . GLY B 1 413 ? -16.953 11.133 0.21 1 98.69 413 GLY B CA 1
ATOM 6687 C C . GLY B 1 413 ? -15.477 11.18 -0.168 1 98.69 413 GLY B C 1
ATOM 6688 O O . GLY B 1 413 ? -14.664 11.75 0.559 1 98.69 413 GLY B O 1
ATOM 6689 N N . VAL B 1 414 ? -15.117 10.625 -1.257 1 98.81 414 VAL B N 1
ATOM 6690 C CA . VAL B 1 414 ? -13.734 10.648 -1.733 1 98.81 414 VAL B CA 1
ATOM 6691 C C . VAL B 1 414 ? -13.328 12.086 -2.041 1 98.81 414 VAL B C 1
ATOM 6693 O O . VAL B 1 414 ? -12.234 12.523 -1.66 1 98.81 414 VAL B O 1
ATOM 6696 N N . TYR B 1 415 ? -14.195 12.836 -2.688 1 98.69 415 TYR B N 1
ATOM 6697 C CA . TYR B 1 415 ? -13.906 14.234 -2.969 1 98.69 415 TYR B CA 1
ATOM 6698 C C . TYR B 1 415 ? -13.727 15.023 -1.678 1 98.69 415 TYR B C 1
ATOM 6700 O O . TYR B 1 415 ? -12.828 15.859 -1.573 1 98.69 415 TYR B O 1
ATOM 6708 N N . GLN B 1 416 ? -14.57 14.758 -0.715 1 98.75 416 GLN B N 1
ATOM 6709 C CA . GLN B 1 416 ? -14.477 15.438 0.573 1 98.75 416 GLN B CA 1
ATOM 6710 C C . GLN B 1 416 ? -13.133 15.172 1.243 1 98.75 416 GLN B C 1
ATOM 6712 O O . GLN B 1 416 ? -12.469 16.094 1.701 1 98.75 416 GLN B O 1
ATOM 6717 N N . ILE B 1 417 ? -12.766 13.953 1.255 1 98.94 417 ILE B N 1
ATOM 6718 C CA . ILE B 1 417 ? -11.547 13.523 1.926 1 98.94 417 ILE B CA 1
ATOM 6719 C C . ILE B 1 417 ? -10.336 14.172 1.259 1 98.94 417 ILE B C 1
ATOM 6721 O O . ILE B 1 417 ? -9.484 14.758 1.935 1 98.94 417 ILE B O 1
ATOM 6725 N N . VAL B 1 418 ? -10.281 14.094 -0.012 1 98.88 418 VAL B N 1
ATOM 6726 C CA . VAL B 1 418 ? -9.148 14.641 -0.745 1 98.88 418 VAL B CA 1
ATOM 6727 C C . VAL B 1 418 ? -9.094 16.156 -0.555 1 98.88 418 VAL B C 1
ATOM 6729 O O . VAL B 1 418 ? -8.023 16.719 -0.338 1 98.88 418 VAL B O 1
ATOM 6732 N N . CYS B 1 419 ? -10.219 16.781 -0.602 1 98.69 419 CYS B N 1
ATOM 6733 C CA . CYS B 1 419 ? -10.289 18.234 -0.397 1 98.69 419 CYS B CA 1
ATOM 6734 C C . CYS B 1 419 ? -9.758 18.609 0.98 1 98.69 419 CYS B C 1
ATOM 6736 O O . CYS B 1 419 ? -8.914 19.5 1.101 1 98.69 419 CYS B O 1
ATOM 6738 N N . VAL B 1 420 ? -10.188 17.953 1.969 1 98.81 420 VAL B N 1
ATOM 6739 C CA . VAL B 1 420 ? -9.797 18.266 3.338 1 98.81 420 VAL B CA 1
ATOM 6740 C C . VAL B 1 420 ? -8.305 18 3.531 1 98.81 420 VAL B C 1
ATOM 6742 O O . VAL B 1 420 ? -7.609 18.781 4.184 1 98.81 420 VAL B O 1
ATOM 6745 N N . LEU B 1 421 ? -7.824 16.906 2.947 1 98.88 421 LEU B N 1
ATOM 6746 C CA . LEU B 1 421 ? -6.395 16.641 3.033 1 98.88 421 LEU B CA 1
ATOM 6747 C C . LEU B 1 421 ? -5.586 17.75 2.389 1 98.88 421 LEU B C 1
ATOM 6749 O O . LEU B 1 421 ? -4.586 18.203 2.951 1 98.88 421 LEU B O 1
ATOM 6753 N N . GLN B 1 422 ? -6.027 18.203 1.327 1 98.44 422 GLN B N 1
ATOM 6754 C CA . GLN B 1 422 ? -5.324 19.281 0.631 1 98.44 422 GLN B CA 1
ATOM 6755 C C . GLN B 1 422 ? -5.453 20.609 1.386 1 98.44 422 GLN B C 1
ATOM 6757 O O . GLN B 1 422 ? -4.516 21.406 1.408 1 98.44 422 GLN B O 1
ATOM 6762 N N . PHE B 1 423 ? -6.625 20.812 1.962 1 98.31 423 PHE B N 1
ATOM 6763 C CA . PHE B 1 423 ? -6.824 21.969 2.822 1 98.31 423 PHE B CA 1
ATOM 6764 C C . PHE B 1 423 ? -5.844 21.953 3.99 1 98.31 423 PHE B C 1
ATOM 6766 O O . PHE B 1 423 ? -5.211 22.969 4.293 1 98.31 423 PHE B O 1
ATOM 6773 N N . LEU B 1 424 ? -5.66 20.828 4.566 1 98.69 424 LEU B N 1
ATOM 6774 C CA . LEU B 1 424 ? -4.738 20.688 5.691 1 98.69 424 LEU B CA 1
ATOM 6775 C C . LEU B 1 424 ? -3.291 20.797 5.223 1 98.69 424 LEU B C 1
ATOM 6777 O O . LEU B 1 424 ? -2.439 21.312 5.953 1 98.69 424 LEU B O 1
ATOM 6781 N N . MET B 1 425 ? -3.016 20.312 4.051 1 98.44 425 MET B N 1
ATOM 6782 C CA . MET B 1 425 ? -1.689 20.516 3.473 1 98.44 425 MET B CA 1
ATOM 6783 C C . MET B 1 425 ? -1.393 22.016 3.303 1 98.44 425 MET B C 1
ATOM 6785 O O . MET B 1 425 ? -0.274 22.453 3.564 1 98.44 425 MET B O 1
ATOM 6789 N N . SER B 1 426 ? -2.404 22.719 2.863 1 97.25 426 SER B N 1
ATOM 6790 C CA . SER B 1 426 ? -2.246 24.156 2.738 1 97.25 426 SER B CA 1
ATOM 6791 C C . SER B 1 426 ? -1.976 24.812 4.094 1 97.25 426 SER B C 1
ATOM 6793 O O . SER B 1 426 ? -1.191 25.75 4.191 1 97.25 426 SER B O 1
ATOM 6795 N N . TRP B 1 427 ? -2.643 24.391 5.062 1 97.81 427 TRP B N 1
ATOM 6796 C CA . TRP B 1 427 ? -2.389 24.859 6.414 1 97.81 427 TRP B CA 1
ATOM 6797 C C . TRP B 1 427 ? -0.954 24.562 6.84 1 97.81 427 TRP B C 1
ATOM 6799 O O . TRP B 1 427 ? -0.291 25.406 7.445 1 97.81 427 TRP B O 1
ATOM 6809 N N . ILE B 1 428 ? -0.41 23.359 6.555 1 98.44 428 ILE B N 1
ATOM 6810 C CA . ILE B 1 428 ? 0.965 22.984 6.871 1 98.44 428 ILE B CA 1
ATOM 6811 C C . ILE B 1 428 ? 1.931 23.938 6.18 1 98.44 428 ILE B C 1
ATOM 6813 O O . ILE B 1 428 ? 2.875 24.438 6.801 1 98.44 428 ILE B O 1
ATOM 6817 N N . GLU B 1 429 ? 1.654 24.219 4.992 1 97 429 GLU B N 1
ATOM 6818 C CA . GLU B 1 429 ? 2.537 25.047 4.18 1 97 429 GLU B CA 1
ATOM 6819 C C . GLU B 1 429 ? 2.471 26.516 4.613 1 97 429 GLU B C 1
ATOM 6821 O O . GLU B 1 429 ? 3.488 27.219 4.625 1 97 429 GLU B O 1
ATOM 6826 N N . GLY B 1 430 ? 1.294 26.922 4.934 1 96.38 430 GLY B N 1
ATOM 6827 C CA . GLY B 1 430 ? 1.086 28.344 5.145 1 96.38 430 GLY B CA 1
ATOM 6828 C C . GLY B 1 430 ? 1.153 28.75 6.602 1 96.38 430 GLY B C 1
ATOM 6829 O O .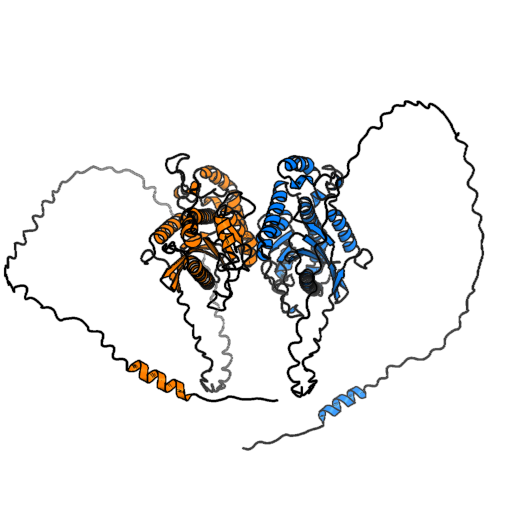 GLY B 1 430 ? 1.308 29.938 6.918 1 96.38 430 GLY B O 1
ATOM 6830 N N . THR B 1 431 ? 1.045 27.812 7.488 1 97.25 431 THR B N 1
ATOM 6831 C CA . THR B 1 431 ? 0.986 28.156 8.906 1 97.25 431 THR B CA 1
ATOM 6832 C C . THR B 1 431 ? 2.045 27.375 9.688 1 97.25 431 THR B C 1
ATOM 6834 O O . THR B 1 431 ? 2.932 27.984 10.305 1 97.25 431 THR B O 1
ATOM 6837 N N . TYR B 1 432 ? 2.055 26.125 9.648 1 97.88 432 TYR B N 1
ATOM 6838 C CA . TYR B 1 432 ? 2.934 25.297 10.469 1 97.88 432 TYR B CA 1
ATOM 6839 C C . TYR B 1 432 ? 4.391 25.484 10.062 1 97.88 432 TYR B C 1
ATOM 6841 O O . TYR B 1 432 ? 5.258 25.688 10.922 1 97.88 432 TYR B O 1
ATOM 6849 N N . TRP B 1 433 ? 4.629 25.359 8.805 1 98 433 TRP B N 1
ATOM 6850 C CA . TRP B 1 433 ? 6.004 25.391 8.32 1 98 433 TRP B CA 1
ATOM 6851 C C . TRP B 1 433 ? 6.664 26.734 8.594 1 98 433 TRP B C 1
ATOM 6853 O O . TRP B 1 433 ? 7.781 26.797 9.109 1 98 433 TRP B O 1
ATOM 6863 N N . PRO B 1 434 ? 6.004 27.859 8.281 1 96.88 434 PRO B N 1
ATOM 6864 C CA . PRO B 1 434 ? 6.602 29.141 8.656 1 96.88 434 PRO B CA 1
ATOM 6865 C C . PRO B 1 434 ? 6.852 29.25 10.156 1 96.88 434 PRO B C 1
ATOM 6867 O O . PRO B 1 434 ? 7.887 29.781 10.578 1 96.88 434 PRO B O 1
ATOM 6870 N N . TRP B 1 435 ? 5.926 28.812 10.891 1 97 435 TRP B N 1
ATOM 6871 C CA . TRP B 1 435 ? 6.129 28.812 12.336 1 97 435 TRP B CA 1
ATOM 6872 C C . TRP B 1 435 ? 7.352 27.984 12.711 1 97 435 TRP B C 1
ATOM 6874 O O . TRP B 1 435 ? 8.18 28.406 13.508 1 97 435 TRP B O 1
ATOM 6884 N N . PHE B 1 436 ? 7.48 26.781 12.203 1 97 436 PHE B N 1
ATOM 6885 C CA . PHE B 1 436 ? 8.57 25.859 12.484 1 97 436 PHE B CA 1
ATOM 6886 C C . PHE B 1 436 ? 9.914 26.484 12.125 1 97 436 PHE B C 1
ATOM 6888 O O . PHE B 1 436 ? 10.883 26.359 12.875 1 97 436 PHE B O 1
ATOM 6895 N N . GLN B 1 437 ? 9.945 27.125 11.023 1 96.56 437 GLN B N 1
ATOM 6896 C CA . GLN B 1 437 ? 11.172 27.781 10.578 1 96.56 437 GLN B CA 1
ATOM 6897 C C . GLN B 1 437 ? 11.609 28.844 11.57 1 96.56 437 GLN B C 1
ATOM 6899 O O . GLN B 1 437 ? 12.789 28.938 11.922 1 96.56 437 GLN B O 1
ATOM 6904 N N . ARG B 1 438 ? 10.703 29.578 12.031 1 95.44 438 ARG B N 1
ATOM 6905 C CA . ARG B 1 438 ? 11.016 30.672 12.938 1 95.44 438 ARG B CA 1
ATOM 6906 C C . ARG B 1 438 ? 11.297 30.156 14.344 1 95.44 438 ARG B C 1
ATOM 6908 O O . ARG B 1 438 ? 12.305 30.516 14.961 1 95.44 438 ARG B O 1
ATOM 6915 N N . ALA B 1 439 ? 10.422 29.328 14.758 1 95.25 439 ALA B N 1
ATOM 6916 C CA . ALA B 1 439 ? 10.445 28.938 16.172 1 95.25 439 ALA B CA 1
ATOM 6917 C C . ALA B 1 439 ? 11.508 27.859 16.422 1 95.25 439 ALA B C 1
ATOM 6919 O O . ALA B 1 439 ? 12.164 27.859 17.469 1 95.25 439 ALA B O 1
ATOM 6920 N N . VAL B 1 440 ? 11.672 26.969 15.484 1 94.69 440 VAL B N 1
ATOM 6921 C CA . VAL B 1 440 ? 12.547 25.828 15.695 1 94.69 440 VAL B CA 1
ATOM 6922 C C . VAL B 1 440 ? 13.883 26.062 14.992 1 94.69 440 VAL B C 1
ATOM 6924 O O . VAL B 1 440 ? 14.945 25.891 15.602 1 94.69 440 VAL B O 1
ATOM 6927 N N . LEU B 1 441 ? 13.836 26.5 13.781 1 94.44 441 LEU B N 1
ATOM 6928 C CA . LEU B 1 441 ? 15.055 26.578 12.984 1 94.44 441 LEU B CA 1
ATOM 6929 C C . LEU B 1 441 ? 15.68 27.969 13.102 1 94.44 441 LEU B C 1
ATOM 6931 O O . LEU B 1 441 ? 16.844 28.156 12.719 1 94.44 441 LEU B O 1
ATOM 6935 N N . CYS B 1 442 ? 14.914 28.938 13.508 1 93.38 442 CYS B N 1
ATOM 6936 C CA . CYS B 1 442 ? 15.383 30.312 13.711 1 93.38 442 CYS B CA 1
ATOM 6937 C C . CYS B 1 442 ? 15.844 30.922 12.398 1 93.38 442 CYS B C 1
ATOM 6939 O O . CYS B 1 442 ? 16.906 31.547 12.336 1 93.38 442 CYS B O 1
ATOM 6941 N N . ILE B 1 443 ? 15.047 30.625 11.43 1 92.75 443 ILE B N 1
ATOM 6942 C CA . ILE B 1 443 ? 15.305 31.25 10.133 1 92.75 443 ILE B CA 1
ATOM 6943 C C . ILE B 1 443 ? 14.039 31.953 9.641 1 92.75 443 ILE B C 1
ATOM 6945 O O . ILE B 1 443 ? 12.93 31.609 10.062 1 92.75 443 ILE B O 1
ATOM 6949 N N . GLU B 1 444 ? 14.273 32.938 8.734 1 90.12 444 GLU B N 1
ATOM 6950 C CA . GLU B 1 444 ? 13.125 33.625 8.141 1 90.12 444 GLU B CA 1
ATOM 6951 C C . GLU B 1 444 ? 12.539 32.812 6.984 1 90.12 444 GLU B C 1
ATOM 6953 O O . GLU B 1 444 ? 13.281 32.312 6.133 1 90.12 444 GLU B O 1
ATOM 6958 N N . PRO B 1 445 ? 11.25 32.625 7.059 1 87.44 445 PRO B N 1
ATOM 6959 C CA . PRO B 1 445 ? 10.617 31.859 5.996 1 87.44 445 PRO B CA 1
ATOM 6960 C C . PRO B 1 445 ? 10.836 32.469 4.609 1 87.44 445 PRO B C 1
ATOM 6962 O O . PRO B 1 445 ? 10.867 33.688 4.465 1 87.44 445 PRO B O 1
ATOM 6965 N N . GLU B 1 446 ? 11.312 31.516 3.697 1 69.94 446 GLU B N 1
ATOM 6966 C CA . GLU B 1 446 ? 11.422 31.984 2.32 1 69.94 446 GLU B CA 1
ATOM 6967 C C . GLU B 1 446 ? 10.047 32.312 1.736 1 69.94 446 GLU B C 1
ATOM 6969 O O . GLU B 1 446 ? 9.102 31.531 1.905 1 69.94 446 GLU B O 1
ATOM 6974 N N . VAL B 1 447 ? 9.664 33.531 1.579 1 53.53 447 VAL B N 1
ATOM 6975 C CA . VAL B 1 447 ? 8.414 33.938 0.945 1 53.53 447 VAL B CA 1
ATOM 6976 C C . VAL B 1 447 ? 8.297 33.25 -0.425 1 53.53 447 VAL B C 1
ATOM 6978 O O . VAL B 1 447 ? 9.156 33.438 -1.286 1 53.53 447 VAL B O 1
ATOM 6981 N N . THR B 1 448 ? 7.738 32.062 -0.57 1 47.38 448 THR B N 1
ATOM 6982 C CA . THR B 1 448 ? 7.469 31.625 -1.934 1 47.38 448 THR B CA 1
ATOM 6983 C C . THR B 1 448 ? 6.746 32.719 -2.723 1 47.38 448 THR B C 1
ATOM 6985 O O . THR B 1 448 ? 5.648 33.125 -2.352 1 47.38 448 THR B O 1
ATOM 6988 N N . VAL B 1 449 ? 7.469 33.562 -3.43 1 40.44 449 VAL B N 1
ATOM 6989 C CA . VAL B 1 449 ? 6.871 34.5 -4.398 1 40.44 449 VAL B CA 1
ATOM 6990 C C . VAL B 1 449 ? 6.059 33.688 -5.418 1 40.44 449 VAL B C 1
ATOM 6992 O O . VAL B 1 449 ? 6.516 32.688 -5.926 1 40.44 449 VAL B O 1
#